Protein 7RPH (pdb70)

Secondary structure (DSSP, 8-state):
----SSHHHHHHH-HHHHHHHHHHHHHHHHHHHHHSSPPP--S-TTTT-SB-SSHHHHHHHHHHHHHHTBSTTSSBBSS-HHHHHHHHT---TTTT-S-SS---TTEEEEEEEETTS--S-SHHHHHHHHHHHIIIIITSTTHHHHS-EEETTEEPPPBSHHHHHHHHTT-SSGGG--HHHHHHHHHHHHHHHHHHHTT---TT---TTS-HHHHGGGHHHHIIIIIB-TTSSSHHHHTSSS----EEEEEEEEESSGGGHHHHHHHTTTS--B-SSEEEEEEESS-TGGGHHHHHHHTTHHHHHHHHHHHHHHHHHHS-HHHHHHHHHHHHHHHHHHHHIIIIIS------GGGGGHHHHHHHHSTHHHHHHHHHHHHHHHH-TT--HHHHHHHHHHHHHHHHHHHHHHHHHHHHHGGG-SBHHHHHHHHHHHHHHHHHHHHHTTHHHHHHHHIIIIITT---HHHHHHHHHHHHHHHHHHHHHIIIIIHHHHHHHTHHHHHHHHHHHHHHHHHHHHTSSPPPPP-S-GGG---B-TTSHHHHHHHTGGGTSHHHHHHHH---EEEEEEEESB-----S-TT-TT------B-SS--SSSHHHHHHHHHHHHHHHTSTTB---SS--SSSSHHHHHHHHHTT---SSGGGGGG-TTS-SS--HHHHHHHHHHHHHHHHHHT-----TTS-SEEE-TTS-EEEEEEEEEEEEEP-S-HHHHHHHHHHHHHHHHHHHTTSPTTTTT-EEE-S-HHHHHHHHHHHHHHHHHHHHHHHHHHHHHHHH-BHHHHHHHHHHHHHHHHHHHHHHHHTT--S-HHHHHHHHHHHHHHHHHHHHHHHHHHH---SSHHHHHHHHHHHHHHHHHHHHHHHHHHHHTTTT-SBHHHHHHHHHHHHHHHHHHHIIIIIIHHHHHHH---TTTTBPP-

Foldseek 3Di:
DDDAPDPLRCLQVPLVVLVVVVVVVLVVLQVCLVPPFDDADQLFQCFLLFFDPDLQRLQVLQLVQLQVQEDAQGQWYPAQVLVVVVVVVVFFCQVVNAFPDADAPFFWKFKKFWDVQAFCLFLVNQVVVVVCCVVQPVPDPCNLVFADDPDNPDGTDKDGPLQLLCSLVVHGTSVGDDGCSSVVVQVLLLVQVVCVQVPQQDDPLCSPVRPPSCPVNSSSVRCQFAFFFVQQHDPVQSPDPHGGGGMTMMTGRGGADPVCVVSCVPRPPPDPQDPNGMGGQATGRNCPSSCQVVQLVVLVVLLVVLLVVLLVLVCLLLVDNQLSVLLVVLLVSLLSNLSSCLCPVVNQNHDNSCLVVLSLVSLQQLCLLVLLLSLLLVVLCVVCVPDRSSVSSVSSCVPRLLLLCLLLVLLLLLLCLQCPFSRLNSNNNSSSSSSSSVSSSVCSSRVSSSSVSVCVPAVVPDDVVVVVVVVVVVVSVVVVVVVLCCLQPVLLCVQQVCLVVLQVVLVVLLVLLCCLCPPPPHFAADADDSVLDDWWDCSDNHNCCSPPVCVTHNSSVCVVPDQAFWKKKKKAQWASRQPFDSNRSPTRDHTHGDPFADCL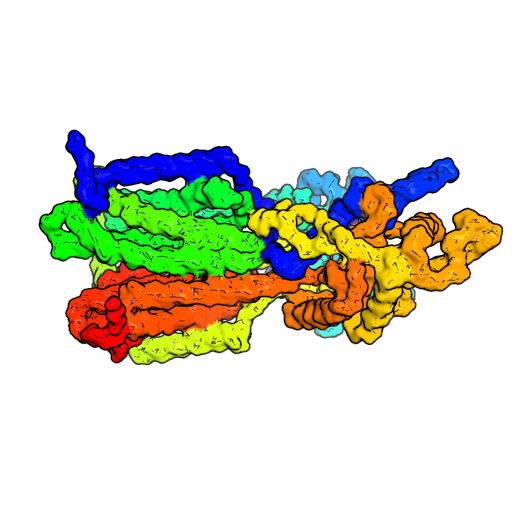ALQNLVLLVVVVVVVCPDQFFDDDPDDDCQQRVSVVLLVVLLPFDDPDPVCHLSHNPDDSSRDSVSRQVVVSVVSVCCCPVVVDDDRSPTFAFIAGPNGDGSMGMHMGTTPDGDGLDQPSVVVSCVVVQVVVLVSLVPGDRNRSNMHIHIPCRNNSSRVSLVVSLVSSQVSSLVSLLVVLCVLQQFVLLSVLLSVLLSSLLSSLVSVVVVVPDHSDDLNSSLSSSLSSNLSNLSSQLSNQLVVFPDQALSSSLSSSSSSRVVSLVSSLVSQLSSLVSQCVRTTPSSVVSSVSSNSSSVSSSSSNSRVSSSSSNPPNDGDCHRGHDD

InterPro domains:
  IPR000731 Sterol-sensing domain [PS50156] (523-657)
  IPR004869 Membrane transport protein MMPL domain [PF03176] (971-1133)
  IPR052081 Dispatched hedgehog regulator [PTHR45951] (50-1199)
  IPR053958 HMGCR/SNAP/NPC1-like, sterol-sensing domain [PF12349] (524-661)

Radius of gyration: 35.62 Å; Cα contacts (8 Å, |Δi|>4): 1452; chains: 1; bounding box: 73×75×110 Å

Structure (mmCIF, N/CA/C/O backbone):
data_7RPH
#
_entry.id   7RPH
#
_cell.length_a   1.00
_cell.length_b   1.00
_cell.length_c   1.00
_cell.angle_alpha   90.00
_cell.angle_beta   90.00
_cell.angle_gamma   90.00
#
_symmetry.space_group_name_H-M   'P 1'
#
loop_
_entity.id
_entity.type
_entity.pdbx_description
1 polymer 'Protein dispatched homolog 1'
2 non-polymer 'SODIUM ION'
3 non-polymer 'CHOLESTEROL HEMISUCCINATE'
4 non-polymer 'Lauryl Maltose Neopentyl Glycol'
5 non-polymer 2-acetamido-2-deoxy-beta-D-glucopyranose
6 water water
#
loop_
_atom_site.group_PDB
_atom_site.id
_atom_site.type_symbol
_atom_site.label_atom_id
_atom_site.label_alt_id
_atom_site.label_comp_id
_atom_site.label_asym_id
_atom_site.label_entity_id
_atom_site.label_seq_id
_atom_site.pdbx_PDB_ins_code
_atom_site.Cartn_x
_atom_site.Cartn_y
_atom_site.Cartn_z
_atom_site.occupancy
_atom_site.B_iso_or_equiv
_atom_site.auth_seq_id
_atom_site.auth_comp_id
_atom_site.auth_asym_id
_atom_site.auth_atom_id
_atom_site.pdbx_PDB_model_num
ATOM 1 N N . PHE A 1 5 ? 166.815 140.151 171.502 1.00 104.90 174 PHE A N 1
ATOM 2 C CA . PHE A 1 5 ? 166.163 139.299 170.482 1.00 104.90 174 PHE A CA 1
ATOM 3 C C . PHE A 1 5 ? 164.707 139.010 170.862 1.00 104.90 174 PHE A C 1
ATOM 4 O O . PHE A 1 5 ? 164.373 138.925 172.046 1.00 104.90 174 PHE A O 1
ATOM 12 N N . LYS A 1 6 ? 163.823 138.852 169.867 1.00 99.41 175 LYS A N 1
ATOM 13 C CA . LYS A 1 6 ? 162.399 138.499 170.036 1.00 99.41 175 LYS A CA 1
ATOM 14 C C . LYS A 1 6 ? 161.901 137.687 168.833 1.00 99.41 175 LYS A C 1
ATOM 15 O O . LYS A 1 6 ? 162.364 137.915 167.716 1.00 99.41 175 LYS A O 1
ATOM 21 N N . PHE A 1 7 ? 160.950 136.773 169.045 1.00 98.36 176 PHE A N 1
ATOM 22 C CA . PHE A 1 7 ? 160.379 135.911 168.001 1.00 98.36 176 PHE A CA 1
ATOM 23 C C . PHE A 1 7 ? 159.021 135.316 168.445 1.00 98.36 176 PHE A C 1
ATOM 24 O O . PHE A 1 7 ? 158.943 134.782 169.555 1.00 98.36 176 PHE A O 1
ATOM 32 N N . PRO A 1 8 ? 157.947 135.379 167.632 1.00 93.19 177 PRO A N 1
ATOM 33 C CA . PRO A 1 8 ? 156.632 134.838 167.990 1.00 93.19 177 PRO A CA 1
ATOM 34 C C . PRO A 1 8 ? 156.572 133.301 167.916 1.00 93.19 177 PRO A C 1
ATOM 35 O O . PRO A 1 8 ? 157.024 132.687 166.950 1.00 93.19 177 PRO A O 1
ATOM 39 N N . ARG A 1 9 ? 155.965 132.665 168.925 1.00 95.68 178 ARG A N 1
ATOM 40 C CA . ARG A 1 9 ? 155.887 131.194 169.069 1.00 95.68 178 ARG A CA 1
ATOM 41 C C . ARG A 1 9 ? 154.832 130.503 168.192 1.00 95.68 178 ARG A C 1
ATOM 42 O O . ARG A 1 9 ? 154.758 129.278 168.185 1.00 95.68 178 ARG A O 1
ATOM 50 N N . SER A 1 10 ? 154.005 131.246 167.461 1.00 89.35 179 SER A N 1
ATOM 51 C CA . SER A 1 10 ? 152.970 130.709 166.562 1.00 89.35 179 SER A CA 1
ATOM 52 C C . SER A 1 10 ? 152.554 131.741 165.509 1.00 89.35 179 SER A C 1
ATOM 53 O O . SER A 1 10 ? 152.831 132.933 165.644 1.00 89.35 179 SER A O 1
ATOM 56 N N . TYR A 1 11 ? 151.852 131.305 164.462 1.00 83.53 180 TYR A N 1
ATOM 57 C CA . TYR A 1 11 ? 151.342 132.200 163.417 1.00 83.53 180 TYR A CA 1
ATOM 58 C C . TYR A 1 11 ? 150.274 133.181 163.931 1.00 83.53 180 TYR A C 1
ATOM 59 O O . TYR A 1 11 ? 150.288 134.364 163.594 1.00 83.53 180 TYR A O 1
ATOM 68 N N . ALA A 1 12 ? 149.395 132.740 164.833 1.00 82.18 181 ALA A N 1
ATOM 69 C CA . ALA A 1 12 ? 148.441 133.634 165.484 1.00 82.18 181 ALA A CA 1
ATOM 70 C C . ALA A 1 12 ? 149.140 134.714 166.330 1.00 82.18 181 ALA A C 1
ATOM 71 O O . ALA A 1 12 ? 148.701 135.863 166.349 1.00 82.18 181 ALA A O 1
ATOM 73 N N . ALA A 1 13 ? 150.261 134.381 166.978 1.00 84.51 182 ALA A N 1
ATOM 74 C CA . ALA A 1 13 ? 151.111 135.364 167.640 1.00 84.51 182 ALA A CA 1
ATOM 75 C C . ALA A 1 13 ? 151.852 136.279 166.650 1.00 84.51 182 ALA A C 1
ATOM 76 O O . ALA A 1 13 ? 151.958 137.467 166.914 1.00 84.51 182 ALA A O 1
ATOM 78 N N . LEU A 1 14 ? 152.315 135.795 165.495 1.00 84.78 183 LEU A N 1
ATOM 79 C CA . LEU A 1 14 ? 152.946 136.635 164.466 1.00 84.78 183 LEU A CA 1
ATOM 80 C C . LEU A 1 14 ? 151.994 137.734 163.967 1.00 84.78 183 LEU A C 1
ATOM 81 O O . LEU A 1 14 ? 152.360 138.907 163.944 1.00 84.78 183 LEU A O 1
ATOM 86 N N . LEU A 1 15 ? 150.760 137.362 163.615 1.00 78.02 184 LEU A N 1
ATOM 87 C CA . LEU A 1 15 ? 149.723 138.297 163.182 1.00 78.02 184 LEU A CA 1
ATOM 88 C C . LEU A 1 15 ? 149.339 139.286 164.283 1.00 78.02 184 LEU A C 1
ATOM 89 O O . LEU A 1 15 ? 149.157 140.464 164.001 1.00 78.02 184 LEU A O 1
ATOM 94 N N . ALA A 1 16 ? 149.204 138.827 165.527 1.00 80.65 185 ALA A N 1
ATOM 95 C CA . ALA A 1 16 ? 148.830 139.673 166.652 1.00 80.65 185 ALA A CA 1
ATOM 96 C C . ALA A 1 16 ? 149.961 140.598 167.144 1.00 80.65 185 ALA A C 1
ATOM 97 O O . ALA A 1 16 ? 149.709 141.757 167.469 1.00 80.65 185 ALA A O 1
ATOM 99 N N . ASP A 1 17 ? 151.201 140.120 167.220 1.00 85.27 186 ASP A N 1
ATOM 100 C CA . ASP A 1 17 ? 152.327 140.865 167.790 1.00 85.27 186 ASP A CA 1
ATOM 101 C C . ASP A 1 17 ? 153.038 141.751 166.762 1.00 85.27 186 ASP A C 1
ATOM 102 O O . ASP A 1 17 ? 153.425 142.866 167.101 1.00 85.27 186 ASP A O 1
ATOM 107 N N . TRP A 1 18 ? 153.183 141.298 165.510 1.00 87.09 187 TRP A N 1
ATOM 108 C CA . TRP A 1 18 ? 153.911 141.998 164.443 1.00 87.09 187 TRP A CA 1
ATOM 109 C C . TRP A 1 18 ? 153.075 142.186 163.152 1.00 87.09 187 TRP A C 1
ATOM 110 O O . TRP A 1 18 ? 153.493 141.744 162.080 1.00 87.09 187 TRP A O 1
ATOM 121 N N . PRO A 1 19 ? 151.926 142.891 163.166 1.00 78.08 188 PRO A N 1
ATOM 122 C CA . PRO A 1 19 ? 151.135 143.079 161.949 1.00 78.08 188 PRO A CA 1
ATOM 123 C C . PRO A 1 19 ? 151.915 143.790 160.837 1.00 78.08 188 PRO A C 1
ATOM 124 O O . PRO A 1 19 ? 151.799 143.443 159.666 1.00 78.08 188 PRO A O 1
ATOM 128 N N . VAL A 1 20 ? 152.749 144.768 161.209 1.00 79.87 189 VAL A N 1
ATOM 129 C CA . VAL A 1 20 ? 153.529 145.591 160.275 1.00 79.87 189 VAL A CA 1
ATOM 130 C C . VAL A 1 20 ? 154.606 144.771 159.557 1.00 79.87 189 VAL A C 1
ATOM 131 O O . VAL A 1 20 ? 154.882 145.032 158.394 1.00 79.87 189 VAL A O 1
ATOM 135 N N . VAL A 1 21 ? 155.154 143.718 160.174 1.00 81.59 190 VAL A N 1
ATOM 136 C CA . VAL A 1 21 ? 156.031 142.761 159.476 1.00 81.59 190 VAL A CA 1
ATOM 137 C C . VAL A 1 21 ? 155.283 142.088 158.331 1.00 81.59 190 VAL A C 1
ATOM 138 O O . VAL A 1 21 ? 155.777 142.070 157.209 1.00 81.59 190 VAL A O 1
ATOM 142 N N . VAL A 1 22 ? 154.079 141.570 158.583 1.00 76.63 191 VAL A N 1
ATOM 143 C CA . VAL A 1 22 ? 153.278 140.875 157.571 1.00 76.63 191 VAL A CA 1
ATOM 144 C C . VAL A 1 22 ? 152.895 141.821 156.435 1.00 76.63 191 VAL A C 1
ATOM 145 O O . VAL A 1 22 ? 153.143 141.505 155.274 1.00 76.63 191 VAL A O 1
ATOM 149 N N . LEU A 1 23 ? 152.355 143.004 156.734 1.00 73.59 192 LEU A N 1
ATOM 150 C CA . LEU A 1 23 ? 151.980 143.969 155.697 1.00 73.59 192 LEU A CA 1
ATOM 151 C C . LEU A 1 23 ? 153.186 144.559 154.958 1.00 73.59 192 LEU A C 1
ATOM 152 O O . LEU A 1 23 ? 153.123 144.753 153.745 1.00 73.59 192 LEU A O 1
ATOM 157 N N . GLY A 1 24 ? 154.301 144.806 155.645 1.00 76.77 193 GLY A N 1
ATOM 158 C CA . GLY A 1 24 ? 155.543 145.264 155.032 1.00 76.77 193 GLY A CA 1
ATOM 159 C C . GLY A 1 24 ? 156.123 144.232 154.068 1.00 76.77 193 GLY A C 1
ATOM 160 O O . GLY A 1 24 ? 156.383 144.557 152.913 1.00 76.77 193 GLY A O 1
ATOM 161 N N . MET A 1 25 ? 156.250 142.972 154.491 1.00 79.76 194 MET A N 1
ATOM 162 C CA . MET A 1 25 ? 156.738 141.897 153.625 1.00 79.76 194 MET A CA 1
ATOM 163 C C . MET A 1 25 ? 155.808 141.619 152.446 1.00 79.76 194 MET A C 1
ATOM 164 O O . MET A 1 25 ? 156.292 141.500 151.325 1.00 79.76 194 MET A O 1
ATOM 169 N N . CYS A 1 26 ? 154.486 141.588 152.646 1.00 72.89 195 CYS A N 1
ATOM 170 C CA . CYS A 1 26 ? 153.549 141.468 151.532 1.00 72.89 195 CYS A CA 1
ATOM 171 C C . CYS A 1 26 ? 153.732 142.611 150.534 1.00 72.89 195 CYS A C 1
ATOM 172 O O . CYS A 1 26 ? 153.849 142.358 149.342 1.00 72.89 195 CYS A O 1
ATOM 175 N N . THR A 1 27 ? 153.786 143.865 150.994 1.00 71.68 196 THR A N 1
ATOM 176 C CA . THR A 1 27 ? 153.906 145.018 150.091 1.00 71.68 196 THR A CA 1
ATOM 177 C C . THR A 1 27 ? 155.200 144.969 149.282 1.00 71.68 196 THR A C 1
ATOM 178 O O . THR A 1 27 ? 155.178 145.223 148.081 1.00 71.68 196 THR A O 1
ATOM 182 N N . LEU A 1 28 ? 156.314 144.572 149.902 1.00 73.79 197 LEU A N 1
ATOM 183 C CA . LEU A 1 28 ? 157.599 144.382 149.234 1.00 73.79 197 LEU A CA 1
ATOM 184 C C . LEU A 1 28 ? 157.522 143.314 148.134 1.00 73.79 197 LEU A C 1
ATOM 185 O O . LEU A 1 28 ? 157.897 143.574 146.991 1.00 73.79 197 LEU A O 1
ATOM 190 N N . LEU A 1 29 ? 156.985 142.133 148.436 1.00 72.14 198 LEU A N 1
ATOM 191 C CA . LEU A 1 29 ? 156.821 141.074 147.440 1.00 72.14 198 LEU A CA 1
ATOM 192 C C . LEU A 1 29 ? 155.887 141.491 146.293 1.00 72.14 198 LEU A C 1
ATOM 193 O O . LEU A 1 29 ? 156.154 141.165 145.140 1.00 72.14 198 LEU A O 1
ATOM 198 N N . ILE A 1 30 ? 154.829 142.252 146.572 1.00 67.50 199 ILE A N 1
ATOM 199 C CA . ILE A 1 30 ? 153.918 142.775 145.553 1.00 67.50 199 ILE A CA 1
ATOM 200 C C . ILE A 1 30 ? 154.627 143.771 144.632 1.00 67.50 199 ILE A C 1
ATOM 201 O O . ILE A 1 30 ? 154.524 143.624 143.417 1.00 67.50 199 ILE A O 1
ATOM 206 N N . VAL A 1 31 ? 155.364 144.764 145.148 1.00 68.25 200 VAL A N 1
ATOM 207 C CA . VAL A 1 31 ? 156.049 145.731 144.268 1.00 68.25 200 VAL A CA 1
ATOM 208 C C . VAL A 1 31 ? 157.172 145.084 143.464 1.00 68.25 200 VAL A C 1
ATOM 209 O O . VAL A 1 31 ? 157.367 145.452 142.312 1.00 68.25 200 VAL A O 1
ATOM 213 N N . VAL A 1 32 ? 157.850 144.066 143.999 1.00 67.91 201 VAL A N 1
ATOM 214 C CA . VAL A 1 32 ? 158.793 143.237 143.237 1.00 67.91 201 VAL A CA 1
ATOM 215 C C . VAL A 1 32 ? 158.092 142.516 142.084 1.00 67.91 201 VAL A C 1
ATOM 216 O O . VAL A 1 32 ? 158.555 142.607 140.951 1.00 67.91 201 VAL A O 1
ATOM 220 N N . CYS A 1 33 ? 156.953 141.859 142.321 1.00 66.29 202 CYS A N 1
ATOM 221 C CA . CYS A 1 33 ? 156.169 141.232 141.252 1.00 66.29 202 CYS A CA 1
ATOM 222 C C . CYS A 1 33 ? 155.694 142.250 140.210 1.00 66.29 202 CYS A C 1
ATOM 223 O O . CYS A 1 33 ? 155.776 141.977 139.018 1.00 66.29 202 CYS A O 1
ATOM 226 N N . ALA A 1 34 ? 155.233 143.430 140.626 1.00 65.68 203 ALA A N 1
ATOM 227 C CA . ALA A 1 34 ? 154.822 144.488 139.713 1.00 65.68 203 ALA A CA 1
ATOM 228 C C . ALA A 1 34 ? 155.984 144.965 138.827 1.00 65.68 203 ALA A C 1
ATOM 229 O O . ALA A 1 34 ? 155.863 144.938 137.607 1.00 65.68 203 ALA A O 1
ATOM 231 N N . LEU A 1 35 ? 157.126 145.345 139.412 1.00 66.92 204 LEU A N 1
ATOM 232 C CA . LEU A 1 35 ? 158.294 145.826 138.673 1.00 66.92 204 LEU A CA 1
ATOM 233 C C . LEU A 1 35 ? 158.843 144.763 137.723 1.00 66.92 204 LEU A C 1
ATOM 234 O O . LEU A 1 35 ? 158.951 145.012 136.528 1.00 66.92 204 LEU A O 1
ATOM 239 N N . VAL A 1 36 ? 159.158 143.563 138.212 1.00 65.49 205 VAL A N 1
ATOM 240 C CA . VAL A 1 36 ? 159.710 142.507 137.355 1.00 65.49 205 VAL A CA 1
ATOM 241 C C . VAL A 1 36 ? 158.700 142.091 136.290 1.00 65.49 205 VAL A C 1
ATOM 242 O O . VAL A 1 36 ? 159.070 141.917 135.133 1.00 65.49 205 VAL A O 1
ATOM 246 N N . GLY A 1 37 ? 157.417 142.003 136.645 1.00 66.17 206 GLY A N 1
ATOM 247 C CA . GLY A 1 37 ? 156.338 141.645 135.734 1.00 66.17 206 GLY A CA 1
ATOM 248 C C . GLY A 1 37 ? 156.149 142.622 134.576 1.00 66.17 206 GLY A C 1
ATOM 249 O O . GLY A 1 37 ? 155.861 142.171 133.476 1.00 66.17 206 GLY A O 1
ATOM 250 N N . VAL A 1 38 ? 156.341 143.931 134.758 1.00 68.01 207 VAL A N 1
ATOM 251 C CA . VAL A 1 38 ? 156.258 144.896 133.640 1.00 68.01 207 VAL A CA 1
ATOM 252 C C . VAL A 1 38 ? 157.590 145.115 132.911 1.00 68.01 207 VAL A C 1
ATOM 253 O O . VAL A 1 38 ? 157.578 145.434 131.724 1.00 68.01 207 VAL A O 1
ATOM 257 N N . LEU A 1 39 ? 158.738 144.945 133.571 1.00 68.78 208 LEU A N 1
ATOM 258 C CA . LEU A 1 39 ? 160.051 145.170 132.955 1.00 68.78 208 LEU A CA 1
ATOM 259 C C . LEU A 1 39 ? 160.568 143.981 132.128 1.00 68.78 208 LEU A C 1
ATOM 260 O O . LEU A 1 39 ? 161.122 144.201 131.053 1.00 68.78 208 LEU A O 1
ATOM 265 N N . VAL A 1 40 ? 160.430 142.735 132.594 1.00 66.90 209 VAL A N 1
ATOM 266 C CA . VAL A 1 40 ? 161.060 141.570 131.940 1.00 66.90 209 VAL A CA 1
ATOM 267 C C . VAL A 1 40 ? 160.306 141.054 130.698 1.00 66.90 209 VAL A C 1
ATOM 268 O O . VAL A 1 40 ? 160.929 140.974 129.63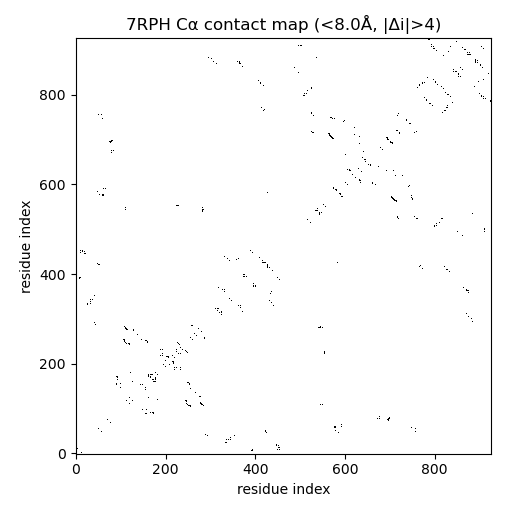7 1.00 66.90 209 VAL A O 1
ATOM 272 N N . PRO A 1 41 ? 159.009 140.693 130.751 1.00 67.44 210 PRO A N 1
ATOM 273 C CA . PRO A 1 41 ? 158.304 140.076 129.624 1.00 67.44 210 PRO A CA 1
ATOM 274 C C . PRO A 1 41 ? 157.888 141.078 128.537 1.00 67.44 210 PRO A C 1
ATOM 275 O O . PRO A 1 41 ? 157.692 142.262 128.804 1.00 67.44 210 PRO A O 1
ATOM 279 N N . GLU A 1 42 ? 157.666 140.596 127.313 1.00 70.02 211 GLU A N 1
ATOM 280 C CA . GLU A 1 42 ? 157.012 141.373 126.245 1.00 70.02 211 GLU A CA 1
ATOM 281 C C . GLU A 1 42 ? 155.527 141.593 126.562 1.00 70.02 211 GLU A C 1
ATOM 282 O O . GLU A 1 42 ? 154.837 140.649 126.953 1.00 70.02 211 GLU A O 1
ATOM 288 N N . LEU A 1 43 ? 155.009 142.808 126.390 1.00 70.93 212 LEU A N 1
ATOM 289 C CA . LEU A 1 43 ? 153.615 143.138 126.715 1.00 70.93 212 LEU A CA 1
ATOM 290 C C . LEU A 1 43 ? 152.610 142.387 125.816 1.00 70.93 212 LEU A C 1
ATOM 291 O O . LEU A 1 43 ? 152.915 142.128 124.649 1.00 70.93 212 LEU A O 1
ATOM 296 N N . PRO A 1 44 ? 151.409 142.033 126.299 1.00 69.35 213 PRO A N 1
ATOM 297 C CA . PRO A 1 44 ? 150.404 141.394 125.467 1.00 69.35 213 PRO A CA 1
ATOM 298 C C . PRO A 1 44 ? 149.989 142.224 124.254 1.00 69.35 213 PRO A C 1
ATOM 299 O O . PRO A 1 44 ? 149.931 143.445 124.288 1.00 69.35 213 PRO A O 1
ATOM 303 N N . ASP A 1 45 ? 149.763 141.556 123.144 1.00 72.31 214 ASP A N 1
ATOM 304 C CA . ASP A 1 45 ? 149.273 142.136 121.906 1.00 72.31 214 ASP A CA 1
ATOM 305 C C . ASP A 1 45 ? 147.881 141.571 121.659 1.00 72.31 214 ASP A C 1
ATOM 306 O O . ASP A 1 45 ? 147.707 140.355 121.589 1.00 72.31 214 ASP A O 1
ATOM 311 N N . PHE A 1 46 ? 146.878 142.431 121.569 1.00 69.17 215 PHE A N 1
ATOM 312 C CA . PHE A 1 46 ? 145.490 142.038 121.393 1.00 69.17 215 PHE A CA 1
ATOM 313 C C . PHE A 1 46 ? 144.959 142.354 120.004 1.00 69.17 215 PHE A C 1
ATOM 314 O O . PHE A 1 46 ? 143.757 142.459 119.830 1.00 69.17 215 PHE A O 1
ATOM 322 N N . SER A 1 47 ? 145.819 142.531 119.006 1.00 70.89 216 SER A N 1
ATOM 323 C CA . SER A 1 47 ? 145.393 142.937 117.672 1.00 70.89 216 SER A CA 1
ATOM 324 C C . SER A 1 47 ? 144.609 141.868 116.901 1.00 70.89 216 SER A C 1
ATOM 325 O O . SER A 1 47 ? 143.687 142.228 116.178 1.00 70.89 216 SER A O 1
ATOM 328 N N . ASP A 1 48 ? 144.856 140.568 117.095 1.00 70.53 217 ASP A N 1
ATOM 329 C CA . ASP A 1 48 ? 143.975 139.508 116.591 1.00 70.53 217 ASP A CA 1
ATOM 330 C C . ASP A 1 48 ? 143.148 138.886 117.724 1.00 70.53 217 ASP A C 1
ATOM 331 O O . ASP A 1 48 ? 143.707 138.151 118.537 1.00 70.53 217 ASP A O 1
ATOM 336 N N . PRO A 1 49 ? 141.829 139.117 117.820 1.00 67.14 218 PRO A N 1
ATOM 337 C CA . PRO A 1 49 ? 141.001 138.470 118.829 1.00 67.14 218 PRO A CA 1
ATOM 338 C C . PRO A 1 49 ? 140.976 136.943 118.753 1.00 67.14 218 PRO A C 1
ATOM 339 O O . PRO A 1 49 ? 140.791 136.295 119.771 1.00 67.14 218 PRO A O 1
ATOM 343 N N . LEU A 1 50 ? 141.155 136.341 117.584 1.00 66.12 219 LEU A N 1
ATOM 344 C CA . LEU A 1 50 ? 140.965 134.915 117.353 1.00 66.12 219 LEU A CA 1
ATOM 345 C C . LEU A 1 50 ? 142.251 134.111 117.509 1.00 66.12 219 LEU A C 1
ATOM 346 O O . LEU A 1 50 ? 142.289 132.947 117.154 1.00 66.12 219 LEU A O 1
ATOM 351 N N . LEU A 1 51 ? 143.323 134.700 118.006 1.00 65.54 220 LEU A N 1
ATOM 352 C CA . LEU A 1 51 ? 144.592 134.038 118.228 1.00 65.54 220 LEU A CA 1
ATOM 353 C C . LEU A 1 51 ? 144.440 132.949 119.297 1.00 65.54 220 LEU A C 1
ATOM 354 O O . LEU A 1 51 ? 143.827 133.183 120.327 1.00 65.54 220 LEU A O 1
ATOM 359 N N . GLY A 1 52 ? 144.959 131.754 119.066 1.00 61.27 221 GLY A N 1
ATOM 360 C CA . GLY A 1 52 ? 144.847 130.638 119.983 1.00 61.27 221 GLY A CA 1
ATOM 361 C C . GLY A 1 52 ? 143.548 129.867 119.925 1.00 61.27 221 GLY A C 1
ATOM 362 O O . GLY A 1 52 ? 143.367 129.011 120.766 1.00 61.27 221 GLY A O 1
ATOM 363 N N . PHE A 1 53 ? 142.644 130.125 118.983 1.00 62.23 222 PHE A N 1
ATOM 364 C CA . PHE A 1 53 ? 141.370 129.415 118.799 1.00 62.23 222 PHE A CA 1
ATOM 365 C C . PHE A 1 53 ? 141.458 128.143 117.940 1.00 62.23 222 PHE A C 1
ATOM 366 O O . PHE A 1 53 ? 140.462 127.609 117.506 1.00 62.23 222 PHE A O 1
ATOM 374 N N . GLU A 1 54 ? 142.626 127.611 117.659 1.00 63.51 223 GLU A N 1
ATOM 375 C CA . GLU A 1 54 ? 142.847 126.336 116.976 1.00 63.51 223 GLU A CA 1
ATOM 376 C C . GLU A 1 54 ? 143.238 125.262 118.005 1.00 63.51 223 GLU A C 1
ATOM 377 O O . GLU A 1 54 ? 144.085 125.526 118.855 1.00 63.51 223 GLU A O 1
ATOM 383 N N . PRO A 1 55 ? 142.662 124.049 117.958 1.00 60.50 224 PRO A N 1
ATOM 384 C CA . PRO A 1 55 ? 143.182 122.927 118.722 1.00 60.50 224 PRO A CA 1
ATOM 385 C C . PRO A 1 55 ? 144.628 122.597 118.337 1.00 60.50 224 PRO A C 1
ATOM 386 O O . PRO A 1 55 ? 144.981 122.645 117.155 1.00 60.50 224 PRO A O 1
ATOM 390 N N . ARG A 1 56 ? 145.408 122.141 119.331 1.00 63.91 225 ARG A N 1
ATOM 391 C CA . ARG A 1 56 ? 146.781 121.726 119.103 1.00 63.91 225 ARG A CA 1
ATOM 392 C C . ARG A 1 56 ? 146.940 120.293 119.640 1.00 63.91 225 ARG A C 1
ATOM 393 O O . ARG A 1 56 ? 146.409 119.991 120.702 1.00 63.91 225 ARG A O 1
ATOM 401 N N . GLY A 1 57 ? 147.629 119.405 118.912 1.00 59.46 226 GLY A N 1
ATOM 402 C CA . GLY A 1 57 ? 147.885 118.026 119.348 1.00 59.46 226 GLY A CA 1
ATOM 403 C C . GLY A 1 57 ? 146.773 117.011 119.068 1.00 59.46 226 GLY A C 1
ATOM 404 O O . GLY A 1 57 ? 146.995 115.820 119.254 1.00 59.46 226 GLY A O 1
ATOM 405 N N . THR A 1 58 ? 145.614 117.422 118.550 1.00 60.29 227 THR A N 1
ATOM 406 C CA . THR A 1 58 ? 144.599 116.491 118.017 1.00 60.29 227 THR A CA 1
ATOM 407 C C . THR A 1 58 ? 145.132 115.831 116.746 1.00 60.29 227 THR A C 1
ATOM 408 O O . THR A 1 58 ? 145.920 116.450 116.033 1.00 60.29 227 THR A O 1
ATOM 412 N N . THR A 1 59 ? 144.674 114.631 116.408 1.00 60.78 228 THR A N 1
ATOM 413 C CA . THR A 1 59 ? 145.050 113.963 115.158 1.00 60.78 228 THR A CA 1
ATOM 414 C C . THR A 1 59 ? 144.893 114.861 113.950 1.00 60.78 228 THR A C 1
ATOM 415 O O . THR A 1 59 ? 145.852 115.076 113.223 1.00 60.78 228 THR A O 1
ATOM 419 N N . ILE A 1 60 ? 143.714 115.440 113.772 1.00 59.84 229 ILE A N 1
ATOM 420 C CA . ILE A 1 60 ? 143.434 116.344 112.682 1.00 59.84 229 ILE A CA 1
ATOM 421 C C . ILE A 1 60 ? 144.300 117.580 112.789 1.00 59.84 229 ILE A C 1
ATOM 422 O O . ILE A 1 60 ? 144.868 117.947 111.781 1.00 59.84 229 ILE A O 1
ATOM 427 N N . GLY A 1 61 ? 144.487 118.182 113.960 1.00 60.14 230 GLY A N 1
ATOM 428 C CA . GLY A 1 61 ? 145.306 119.375 114.184 1.00 60.14 230 GLY A CA 1
ATOM 429 C C . GLY A 1 61 ? 146.750 119.203 113.731 1.00 60.14 230 GLY A C 1
ATOM 430 O O . GLY A 1 61 ? 147.256 120.002 112.956 1.00 60.14 230 GLY A O 1
ATOM 431 N N . GLN A 1 62 ? 147.402 118.113 114.121 1.00 61.04 231 GLN A N 1
ATOM 432 C CA . GLN A 1 62 ? 148.792 117.845 113.752 1.00 61.04 231 GLN A CA 1
ATOM 433 C C . GLN A 1 62 ? 148.967 117.649 112.245 1.00 61.04 231 GLN A C 1
ATOM 434 O O . GLN A 1 62 ? 149.859 118.237 111.640 1.00 61.04 231 GLN A O 1
ATOM 440 N N . ARG A 1 63 ? 148.039 116.938 111.596 1.00 58.02 232 ARG A N 1
ATOM 441 C CA . ARG A 1 63 ? 148.059 116.780 110.128 1.00 58.02 232 ARG A CA 1
ATOM 442 C C . ARG A 1 63 ? 147.822 118.113 109.423 1.00 58.02 232 ARG A C 1
ATOM 443 O O . ARG A 1 63 ? 148.434 118.364 108.408 1.00 58.02 232 ARG A O 1
ATOM 451 N N . LEU A 1 64 ? 146.893 118.928 109.906 1.00 59.52 233 LEU A N 1
ATOM 452 C CA . LEU A 1 64 ? 146.661 120.267 109.373 1.00 59.52 233 LEU A CA 1
ATOM 453 C C . LEU A 1 64 ? 147.871 121.184 109.553 1.00 59.52 233 LEU A C 1
ATOM 454 O O . LEU A 1 64 ? 148.258 121.861 108.606 1.00 59.52 233 LEU A O 1
ATOM 459 N N . VAL A 1 65 ? 148.509 121.180 110.723 1.00 61.83 234 VAL A N 1
ATOM 460 C CA . VAL A 1 65 ? 149.755 121.914 110.971 1.00 61.83 234 VAL A CA 1
ATOM 461 C C . VAL A 1 65 ? 150.847 121.457 110.013 1.00 61.83 234 VAL A C 1
ATOM 462 O O . VAL A 1 65 ? 151.487 122.300 109.395 1.00 61.83 234 VAL A O 1
ATOM 466 N N . THR A 1 66 ? 151.007 120.165 109.792 1.00 60.01 235 THR A N 1
ATOM 467 C CA . THR A 1 66 ? 152.005 119.581 108.919 1.00 60.01 235 THR A CA 1
ATOM 468 C C . THR A 1 66 ? 151.842 119.964 107.482 1.00 60.01 235 THR A C 1
ATOM 469 O O . THR A 1 66 ? 152.815 120.296 106.834 1.00 60.01 235 THR A O 1
ATOM 473 N N . TRP A 1 67 ? 150.628 119.968 106.970 1.00 61.76 236 TRP A N 1
ATOM 474 C CA . TRP A 1 67 ? 150.326 120.365 105.619 1.00 61.76 236 TRP A CA 1
ATOM 475 C C . TRP A 1 67 ? 150.578 121.843 105.403 1.00 61.76 236 TRP A C 1
ATOM 476 O O . TRP A 1 67 ? 151.173 122.209 104.405 1.00 61.76 236 TRP A O 1
ATOM 487 N N . ASN A 1 68 ? 150.285 122.705 106.369 1.00 64.81 237 ASN A N 1
ATOM 488 C CA . ASN A 1 68 ? 150.718 124.108 106.319 1.00 64.81 237 ASN A CA 1
ATOM 489 C C . ASN A 1 68 ? 152.241 124.300 106.373 1.00 64.81 237 ASN A C 1
ATOM 490 O O . ASN A 1 68 ? 152.758 125.103 105.613 1.00 64.81 237 ASN A O 1
ATOM 495 N N . ASN A 1 69 ? 152.985 123.534 107.166 1.00 65.31 238 ASN A N 1
ATOM 496 C CA . ASN A 1 69 ? 154.452 123.585 107.157 1.00 65.31 238 ASN A CA 1
ATOM 497 C C . ASN A 1 69 ? 155.022 123.183 105.788 1.00 65.31 238 ASN A C 1
ATOM 498 O O . ASN A 1 69 ? 155.947 123.826 105.308 1.00 65.31 238 ASN A O 1
ATOM 503 N N . MET A 1 70 ? 154.456 122.193 105.104 1.00 65.02 239 MET A N 1
ATOM 504 C CA . MET A 1 70 ? 154.845 121.795 103.757 1.00 65.02 239 MET A CA 1
ATOM 505 C C . MET A 1 70 ? 154.632 122.858 102.706 1.00 65.02 239 MET A C 1
ATOM 506 O O . MET A 1 70 ? 155.464 123.043 101.831 1.00 65.02 239 MET A O 1
ATOM 511 N N . MET A 1 71 ? 153.535 123.576 102.766 1.00 68.95 240 MET A N 1
ATOM 512 C CA . MET A 1 71 ? 153.237 124.635 101.803 1.00 68.95 240 MET A CA 1
ATOM 513 C C . MET A 1 71 ? 154.152 125.852 101.944 1.00 68.95 240 MET A C 1
ATOM 514 O O . MET A 1 71 ? 154.625 126.353 100.927 1.00 68.95 240 MET A O 1
ATOM 519 N N . ARG A 1 72 ? 154.493 126.304 103.155 1.00 69.34 241 ARG A N 1
ATOM 520 C CA . ARG A 1 72 ? 155.449 127.430 103.343 1.00 69.34 241 ARG A CA 1
ATOM 521 C C . ARG A 1 72 ? 156.882 127.084 102.929 1.00 69.34 241 ARG A C 1
ATOM 522 O O . ARG A 1 72 ? 157.631 127.983 102.567 1.00 69.34 241 ARG A O 1
ATOM 530 N N . ASN A 1 73 ? 157.261 125.814 102.981 1.00 70.19 242 ASN A N 1
ATOM 531 C CA . ASN A 1 73 ? 158.598 125.310 102.673 1.00 70.19 242 ASN A CA 1
ATOM 532 C C . ASN A 1 73 ? 158.705 124.681 101.274 1.00 70.19 242 ASN A C 1
ATOM 533 O O . ASN A 1 73 ? 159.617 123.892 101.033 1.00 70.19 242 ASN A O 1
ATOM 538 N N . THR A 1 74 ? 157.786 124.990 100.356 1.00 73.72 243 THR A N 1
ATOM 539 C CA . THR A 1 74 ? 157.838 124.495 98.973 1.00 73.72 243 THR A CA 1
ATOM 540 C C . THR A 1 74 ? 158.113 125.636 97.993 1.00 73.72 243 THR A C 1
ATOM 541 O O . THR A 1 74 ? 157.343 126.594 97.926 1.00 73.72 243 THR A O 1
ATOM 545 N N . GLY A 1 75 ? 159.193 125.532 97.218 1.00 80.47 244 GLY A N 1
ATOM 546 C CA . GLY A 1 75 ? 159.637 126.552 96.260 1.00 80.47 244 GLY A CA 1
ATOM 547 C C . GLY A 1 75 ? 161.122 126.431 95.908 1.00 80.47 244 GLY A C 1
ATOM 548 O O . GLY A 1 75 ? 161.813 125.539 96.396 1.00 80.47 244 GLY A O 1
ATOM 549 N N . TYR A 1 76 ? 161.637 127.330 95.068 1.00 86.45 245 TYR A N 1
ATOM 550 C CA . TYR A 1 76 ? 163.050 127.338 94.668 1.00 86.45 245 TYR A CA 1
ATOM 551 C C . TYR A 1 76 ? 163.992 127.451 95.880 1.00 86.45 245 TYR A C 1
ATOM 552 O O . TYR A 1 76 ? 163.905 128.393 96.671 1.00 86.45 245 TYR A O 1
ATOM 561 N N . LYS A 1 77 ? 164.863 126.445 96.035 1.00 86.58 246 LYS A N 1
ATOM 562 C CA . LYS A 1 77 ? 165.798 126.247 97.160 1.00 86.58 246 LYS A CA 1
ATOM 563 C C . LYS A 1 77 ? 165.165 126.281 98.566 1.00 86.58 246 LYS A C 1
ATOM 564 O O . LYS A 1 77 ? 165.863 126.480 99.560 1.00 86.58 246 LYS A O 1
ATOM 570 N N . ALA A 1 78 ? 163.859 126.033 98.668 1.00 79.55 247 ALA A N 1
ATOM 571 C CA . ALA A 1 78 ? 163.190 125.680 99.919 1.00 79.55 247 ALA A CA 1
ATOM 572 C C . ALA A 1 78 ? 163.419 124.190 100.256 1.00 79.55 247 ALA A C 1
ATOM 573 O O . ALA A 1 78 ? 164.063 123.473 99.490 1.00 79.55 247 ALA A O 1
ATOM 575 N N . THR A 1 79 ? 162.898 123.689 101.381 1.00 75.22 248 THR A N 1
ATOM 576 C CA . THR A 1 79 ? 163.046 122.269 101.773 1.00 75.22 248 THR A CA 1
ATOM 577 C C . THR A 1 79 ? 162.533 121.305 100.703 1.00 75.22 248 THR A C 1
ATOM 578 O O . THR A 1 79 ? 163.115 120.242 100.503 1.00 75.22 248 THR A O 1
ATOM 582 N N . LEU A 1 80 ? 161.459 121.678 100.006 1.00 73.72 249 LEU A N 1
ATOM 583 C CA . LEU A 1 80 ? 160.790 120.893 98.972 1.00 73.72 249 LEU A CA 1
ATOM 584 C C . LEU A 1 80 ? 160.557 121.743 97.719 1.00 73.72 249 LEU A C 1
ATOM 585 O O . LEU A 1 80 ? 160.402 122.954 97.808 1.00 73.72 249 LEU A O 1
ATOM 590 N N . ALA A 1 81 ? 160.448 121.127 96.550 1.00 77.08 250 ALA A N 1
ATOM 591 C CA . ALA A 1 81 ? 160.093 121.806 95.309 1.00 77.08 250 ALA A CA 1
ATOM 592 C C . ALA A 1 81 ? 159.190 120.930 94.431 1.00 77.08 250 ALA A C 1
ATOM 593 O O . ALA A 1 81 ? 159.301 119.706 94.450 1.00 77.08 250 ALA A O 1
ATOM 595 N N . ASN A 1 82 ? 158.314 121.547 93.637 1.00 78.69 251 ASN A N 1
ATOM 596 C CA . ASN A 1 82 ? 157.575 120.847 92.584 1.00 78.69 251 ASN A CA 1
ATOM 597 C C . ASN A 1 82 ? 158.458 120.451 91.394 1.00 78.69 251 ASN A C 1
ATOM 598 O O . ASN A 1 82 ? 158.209 119.436 90.752 1.00 78.69 251 ASN A O 1
ATOM 603 N N . TYR A 1 83 ? 159.477 121.255 91.090 1.00 84.29 252 TYR A N 1
ATOM 604 C CA . TYR A 1 83 ? 160.354 121.088 89.936 1.00 84.29 252 TYR A CA 1
ATOM 605 C C . TYR A 1 83 ? 161.739 120.599 90.374 1.00 84.29 252 TYR A C 1
ATOM 606 O O . TYR A 1 83 ? 162.248 121.056 91.399 1.00 84.29 252 TYR A O 1
ATOM 615 N N . PRO A 1 84 ? 162.370 119.686 89.623 1.00 89.20 253 PRO A N 1
ATOM 616 C CA . PRO A 1 84 ? 163.730 119.242 89.893 1.00 89.20 253 PRO A CA 1
ATOM 617 C C . PRO A 1 84 ? 164.730 120.323 89.443 1.00 89.20 253 PRO A C 1
ATOM 618 O O . PRO A 1 84 ? 165.194 120.334 88.302 1.00 89.20 253 PRO A O 1
ATOM 622 N N . TYR A 1 85 ? 164.989 121.319 90.293 1.00 87.20 254 TYR A N 1
ATOM 623 C CA . TYR A 1 85 ? 165.728 122.520 89.892 1.00 87.20 254 TYR A CA 1
ATOM 624 C C . TYR A 1 85 ? 167.216 122.277 89.590 1.00 87.20 254 TYR A C 1
ATOM 625 O O . TYR A 1 85 ? 167.765 122.974 88.734 1.00 87.20 254 TYR A O 1
ATOM 634 N N . LYS A 1 86 ? 167.879 121.283 90.199 1.00 94.15 255 LYS A N 1
ATOM 635 C CA . LYS A 1 86 ? 169.259 120.937 89.813 1.00 94.15 255 LYS A CA 1
ATOM 636 C C . LYS A 1 86 ? 169.285 120.399 88.379 1.00 94.15 255 LYS A C 1
ATOM 637 O O . LYS A 1 86 ? 170.111 120.820 87.575 1.00 94.15 255 LYS A O 1
ATOM 643 N N . TYR A 1 87 ? 168.353 119.517 88.030 1.00 96.41 256 TYR A N 1
ATOM 644 C CA . TYR A 1 87 ? 168.182 118.988 86.681 1.00 96.41 256 TYR A CA 1
ATOM 645 C C . TYR A 1 87 ? 167.779 120.083 85.680 1.00 96.41 256 TYR A C 1
ATOM 646 O O . TYR A 1 87 ? 168.311 120.125 84.572 1.00 96.41 256 TYR A O 1
ATOM 655 N N . ALA A 1 88 ? 166.894 121.005 86.070 1.00 97.92 257 ALA A N 1
ATOM 656 C CA . ALA A 1 88 ? 166.502 122.140 85.237 1.00 97.92 257 ALA A CA 1
ATOM 657 C C . ALA A 1 88 ? 167.716 122.997 84.834 1.00 97.92 257 ALA A C 1
ATOM 658 O O . ALA A 1 88 ? 167.892 123.313 83.658 1.00 97.92 257 ALA A O 1
ATOM 660 N N . GLU A 1 89 ? 168.598 123.320 85.784 1.00 101.30 258 GLU A N 1
ATOM 661 C CA . GLU A 1 89 ? 169.860 124.020 85.511 1.00 101.30 258 GLU A CA 1
ATOM 662 C C . GLU A 1 89 ? 170.848 123.164 84.702 1.00 101.30 258 GLU A C 1
ATOM 663 O O . GLU A 1 89 ? 171.456 123.651 83.752 1.00 101.30 258 GLU A O 1
ATOM 669 N N . GLU A 1 90 ? 170.994 121.881 85.035 1.00 106.20 259 GLU A N 1
ATOM 670 C CA . GLU A 1 90 ? 171.904 120.952 84.354 1.00 106.20 259 GLU A CA 1
ATOM 671 C C . GLU A 1 90 ? 171.549 120.745 82.871 1.00 106.20 259 GLU A C 1
ATOM 672 O O . GLU A 1 90 ? 172.448 120.604 82.043 1.00 106.20 259 GLU A O 1
ATOM 678 N N . GLN A 1 91 ? 170.261 120.765 82.508 1.00 106.10 260 GLN A N 1
ATOM 679 C CA . GLN A 1 91 ? 169.814 120.738 81.112 1.00 106.10 260 GLN A CA 1
ATOM 680 C C . GLN A 1 91 ? 169.845 122.130 80.446 1.00 106.10 260 GLN A C 1
ATOM 681 O O . GLN A 1 91 ? 170.124 122.227 79.251 1.00 106.10 260 GLN A O 1
ATOM 687 N N . ALA A 1 92 ? 169.627 123.222 81.188 1.00 108.30 261 ALA A N 1
ATOM 688 C CA . ALA A 1 92 ? 169.653 124.589 80.644 1.00 108.30 261 ALA A CA 1
ATOM 689 C C . ALA A 1 92 ? 171.022 125.024 80.068 1.00 108.30 261 ALA A C 1
ATOM 690 O O . ALA A 1 92 ? 171.102 126.031 79.359 1.00 108.30 261 ALA A O 1
ATOM 692 N N . ARG A 1 93 ? 172.076 124.227 80.247 1.00 111.60 262 ARG A N 1
ATOM 693 C CA . ARG A 1 93 ? 173.365 124.533 79.601 1.00 111.60 262 ARG A CA 1
ATOM 694 C C . ARG A 1 93 ? 173.255 124.364 78.066 1.00 111.60 262 ARG A C 1
ATOM 695 O O . ARG A 1 93 ? 173.979 125.034 77.330 1.00 111.60 262 ARG A O 1
ATOM 703 N N . SER A 1 94 ? 172.355 123.496 77.586 1.00 113.10 263 SER A N 1
ATOM 704 C CA . SER A 1 94 ? 172.139 123.290 76.146 1.00 113.10 263 SER A CA 1
ATOM 705 C C . SER A 1 94 ? 171.383 124.456 75.499 1.00 113.10 263 SER A C 1
ATOM 706 O O . SER A 1 94 ? 170.174 124.634 75.704 1.00 113.10 263 SER A O 1
ATOM 709 N N . TRP A 1 114 ? 131.349 162.764 88.812 1.00 92.58 283 TRP A N 1
ATOM 710 C CA . TRP A 1 114 ? 130.971 161.906 87.688 1.00 92.58 283 TRP A CA 1
ATOM 711 C C . TRP A 1 114 ? 129.663 162.368 87.036 1.00 92.58 283 TRP A C 1
ATOM 712 O O . TRP A 1 114 ? 128.794 162.919 87.716 1.00 92.58 283 TRP A O 1
ATOM 723 N N . ASN A 1 115 ? 129.498 162.136 85.732 1.00 96.31 284 ASN A N 1
ATOM 724 C CA . ASN A 1 115 ? 128.317 162.553 84.978 1.00 96.31 284 ASN A CA 1
ATOM 725 C C . ASN A 1 115 ? 127.766 161.392 84.131 1.00 96.31 284 ASN A C 1
ATOM 726 O O . ASN A 1 115 ? 128.355 160.994 83.132 1.00 96.31 284 ASN A O 1
ATOM 731 N N . PHE A 1 116 ? 126.602 160.850 84.485 1.00 91.13 285 PHE A N 1
ATOM 732 C CA . PHE A 1 116 ? 126.009 159.708 83.781 1.00 91.13 285 PHE A CA 1
ATOM 733 C C . PHE A 1 116 ? 125.403 160.035 82.399 1.00 91.13 285 PHE A C 1
ATOM 734 O O . PHE A 1 116 ? 125.067 159.101 81.671 1.00 91.13 285 PHE A O 1
ATOM 742 N N . GLN A 1 117 ? 125.345 161.301 81.969 1.00 98.40 286 GLN A N 1
ATOM 743 C CA . GLN A 1 117 ? 125.098 161.663 80.561 1.00 98.40 286 GLN A CA 1
ATOM 744 C C . GLN A 1 117 ? 126.395 161.691 79.736 1.00 98.40 286 GLN A C 1
ATOM 745 O O . GLN A 1 117 ? 126.434 161.151 78.630 1.00 98.40 286 GLN A O 1
ATOM 751 N N . LYS A 1 118 ? 127.457 162.323 80.255 1.00 98.41 287 LYS A N 1
ATOM 752 C CA . LYS A 1 118 ? 128.750 162.517 79.571 1.00 98.41 287 LYS A CA 1
ATOM 753 C C . LYS A 1 118 ? 129.671 161.292 79.645 1.00 98.41 287 LYS A C 1
ATOM 754 O O . LYS A 1 118 ? 130.146 160.816 78.617 1.00 98.41 287 LYS A O 1
ATOM 760 N N . ASP A 1 119 ? 129.922 160.783 80.849 1.00 96.66 288 ASP A N 1
ATOM 761 C CA . ASP A 1 119 ? 130.734 159.589 81.104 1.00 96.66 288 ASP A CA 1
ATOM 762 C C . ASP A 1 119 ? 129.916 158.323 80.818 1.00 96.66 288 ASP A C 1
ATOM 763 O O . ASP A 1 119 ? 130.242 157.562 79.914 1.00 96.66 288 ASP A O 1
ATOM 768 N N . SER A 1 120 ? 128.777 158.168 81.501 1.00 93.10 289 SER A N 1
ATOM 769 C CA . SER A 1 120 ? 127.721 157.185 81.185 1.00 93.10 289 SER A CA 1
ATOM 770 C C . SER A 1 120 ? 128.103 155.690 81.286 1.00 93.10 289 SER A C 1
ATOM 771 O O . SER A 1 120 ? 127.682 154.865 80.476 1.00 93.10 289 SER A O 1
ATOM 774 N N . PHE A 1 121 ? 128.885 155.329 82.308 1.00 91.85 290 PHE A N 1
ATOM 775 C CA . PHE A 1 121 ? 129.182 153.947 82.730 1.00 91.85 290 PHE A CA 1
ATOM 776 C C . PHE A 1 121 ? 129.603 153.910 84.213 1.00 91.85 290 PHE A C 1
ATOM 777 O O . PHE A 1 121 ? 129.915 154.950 84.795 1.00 91.85 290 PHE A O 1
ATOM 785 N N . PHE A 1 122 ? 129.613 152.723 84.828 1.00 84.24 291 PHE A N 1
ATOM 786 C CA . PHE A 1 122 ? 130.287 152.449 86.108 1.00 84.24 291 PHE A CA 1
ATOM 787 C C . PHE A 1 122 ? 131.686 151.864 85.865 1.00 84.24 291 PHE A C 1
ATOM 788 O O . PHE A 1 122 ? 131.885 151.118 84.906 1.00 84.24 291 PHE A O 1
ATOM 796 N N . CYS A 1 123 ? 132.657 152.152 86.735 1.00 90.59 292 CYS A N 1
ATOM 797 C CA . CYS A 1 123 ? 134.049 151.719 86.544 1.00 90.59 292 CYS A CA 1
ATOM 798 C C . CYS A 1 123 ? 134.270 150.200 86.638 1.00 90.59 292 CYS A C 1
ATOM 799 O O . CYS A 1 123 ? 135.277 149.692 86.147 1.00 90.59 292 CYS A O 1
ATOM 802 N N . ASP A 1 124 ? 133.375 149.469 87.297 1.00 83.62 293 ASP A N 1
ATOM 803 C CA . ASP A 1 124 ? 133.508 148.038 87.587 1.00 83.62 293 ASP A CA 1
ATOM 804 C C . ASP A 1 124 ? 132.142 147.435 87.969 1.00 83.62 293 ASP A C 1
ATOM 805 O O . ASP A 1 124 ? 131.158 148.159 88.134 1.00 83.62 293 ASP A O 1
ATOM 810 N N . VAL A 1 125 ? 132.065 146.115 88.123 1.00 78.57 294 VAL A N 1
ATOM 811 C CA . VAL A 1 125 ? 130.961 145.447 88.834 1.00 78.57 294 VAL A CA 1
ATOM 812 C C . VAL A 1 125 ? 131.161 145.515 90.365 1.00 78.57 294 VAL A C 1
ATOM 813 O O . VAL A 1 125 ? 132.309 145.522 90.812 1.00 78.57 294 VAL A O 1
ATOM 817 N N . PRO A 1 126 ? 130.066 145.652 91.141 1.00 74.48 295 PRO A N 1
ATOM 818 C CA . PRO A 1 126 ? 130.153 145.560 92.580 1.00 74.48 295 PRO A CA 1
ATOM 819 C C . PRO A 1 126 ? 130.755 144.218 92.946 1.00 74.48 295 PRO A C 1
ATOM 820 O O . PRO A 1 126 ? 130.681 143.255 92.192 1.00 74.48 295 PRO A O 1
ATOM 824 N N . SER A 1 127 ? 131.367 144.121 94.105 1.00 72.79 296 SER A N 1
ATOM 825 C CA . SER A 1 127 ? 131.933 142.871 94.570 1.00 72.79 296 SER A CA 1
ATOM 826 C C . SER A 1 127 ? 132.126 142.907 96.065 1.00 72.79 296 SER A C 1
ATOM 827 O O . SER A 1 127 ? 132.162 143.951 96.698 1.00 72.79 296 SER A O 1
ATOM 830 N N . ASP A 1 128 ? 132.310 141.735 96.627 1.00 74.94 297 ASP A N 1
ATOM 831 C CA . ASP A 1 128 ? 132.660 141.504 98.009 1.00 74.94 297 ASP A CA 1
ATOM 832 C C . ASP A 1 128 ? 133.955 142.207 98.462 1.00 74.94 297 ASP A C 1
ATOM 833 O O . ASP A 1 128 ? 134.212 142.302 99.651 1.00 74.94 297 ASP A O 1
ATOM 838 N N . GLY A 1 129 ? 134.776 142.737 97.561 1.00 70.51 298 GLY A N 1
ATOM 839 C CA . GLY A 1 129 ? 136.026 143.420 97.868 1.00 70.51 298 GLY A CA 1
ATOM 840 C C . GLY A 1 129 ? 135.886 144.893 98.172 1.00 70.51 298 GLY A C 1
ATOM 841 O O . GLY A 1 129 ? 136.768 145.475 98.778 1.00 70.51 298 GLY A O 1
ATOM 842 N N . TYR A 1 130 ? 134.782 145.514 97.800 1.00 72.18 299 TYR A N 1
ATOM 843 C CA . TYR A 1 130 ? 134.509 146.907 98.072 1.00 72.18 299 TYR A CA 1
ATOM 844 C C . TYR A 1 130 ? 133.889 147.158 99.448 1.00 72.18 299 TYR A C 1
ATOM 845 O O . TYR A 1 130 ? 133.164 146.360 100.024 1.00 72.18 299 TYR A O 1
ATOM 854 N N . SER A 1 131 ? 134.185 148.321 99.979 1.00 67.97 300 SER A N 1
ATOM 855 C CA . SER A 1 131 ? 133.631 148.868 101.202 1.00 67.97 300 SER A CA 1
ATOM 856 C C . SER A 1 131 ? 132.133 149.222 101.045 1.00 67.97 300 SER A C 1
ATOM 857 O O . SER A 1 131 ? 131.751 149.850 100.077 1.00 67.97 300 SER A O 1
ATOM 860 N N . ARG A 1 132 ? 131.283 148.765 101.968 1.00 64.50 301 ARG A N 1
ATOM 861 C CA . ARG A 1 132 ? 129.843 148.940 101.799 1.00 64.50 301 ARG A CA 1
ATOM 862 C C . ARG A 1 132 ? 129.008 149.117 103.054 1.00 64.50 301 ARG A C 1
ATOM 863 O O . ARG A 1 132 ? 129.487 148.850 104.120 1.00 64.50 301 ARG A O 1
ATOM 871 N N . VAL A 1 133 ? 127.790 149.625 102.916 1.00 64.00 302 VAL A N 1
ATOM 872 C CA . VAL A 1 133 ? 126.845 149.829 104.015 1.00 64.00 302 VAL A CA 1
ATOM 873 C C . VAL A 1 133 ? 125.444 149.407 103.631 1.00 64.00 302 VAL A C 1
ATOM 874 O O . VAL A 1 133 ? 125.057 149.519 102.484 1.00 64.00 302 VAL A O 1
ATOM 878 N N . VAL A 1 134 ? 124.682 148.909 104.595 1.00 65.05 303 VAL A N 1
ATOM 879 C CA . VAL A 1 134 ? 123.277 148.503 104.459 1.00 65.05 303 VAL A CA 1
ATOM 880 C C . VAL A 1 134 ? 122.386 149.567 105.067 1.00 65.05 303 VAL A C 1
ATOM 881 O O . VAL A 1 134 ? 122.609 149.985 106.200 1.00 65.05 303 VAL A O 1
ATOM 885 N N . PHE A 1 135 ? 121.345 149.959 104.356 1.00 69.41 304 PHE A N 1
ATOM 886 C CA . PHE A 1 135 ? 120.330 150.919 104.773 1.00 69.41 304 PHE A CA 1
ATOM 887 C C . PHE A 1 135 ? 119.005 150.243 105.021 1.00 69.41 304 PHE A C 1
ATOM 888 O O . PHE A 1 135 ? 118.602 149.372 104.269 1.00 69.41 304 PHE A O 1
ATOM 896 N N . ALA A 1 136 ? 118.305 150.694 106.046 1.00 73.78 305 ALA A N 1
ATOM 897 C CA . ALA A 1 136 ? 116.907 150.423 106.346 1.00 73.78 305 ALA A CA 1
ATOM 898 C C . ALA A 1 136 ? 116.139 151.751 106.416 1.00 73.78 305 ALA A C 1
ATOM 899 O O . ALA A 1 136 ? 116.743 152.819 106.540 1.00 73.78 305 ALA A O 1
ATOM 901 N N . SER A 1 137 ? 114.811 151.728 106.343 1.00 81.09 306 SER A N 1
ATOM 902 C CA . SER A 1 137 ? 114.006 152.941 106.541 1.00 81.09 306 SER A CA 1
ATOM 903 C C . SER A 1 137 ? 113.964 153.370 108.006 1.00 81.09 306 SER A C 1
ATOM 904 O O . SER A 1 137 ? 113.827 152.530 108.896 1.00 81.09 306 SER A O 1
ATOM 907 N N . ALA A 1 138 ? 113.986 154.677 108.268 1.00 83.20 307 ALA A N 1
ATOM 908 C CA . ALA A 1 138 ? 113.492 155.209 109.535 1.00 83.20 307 ALA A CA 1
ATOM 909 C C . ALA A 1 138 ? 111.946 155.196 109.518 1.00 83.20 307 ALA A C 1
ATOM 910 O O . ALA A 1 138 ? 111.324 155.580 108.526 1.00 83.20 307 ALA A O 1
ATOM 912 N N . GLY A 1 139 ? 111.306 154.701 110.575 1.00 89.37 308 GLY A N 1
ATOM 913 C CA . GLY A 1 139 ? 109.843 154.547 110.626 1.00 89.37 308 GLY A CA 1
ATOM 914 C C . GLY A 1 139 ? 109.265 153.337 109.872 1.00 89.37 308 GLY A C 1
ATOM 915 O O . GLY A 1 139 ? 108.045 153.219 109.759 1.00 89.37 308 GLY A O 1
ATOM 916 N N . GLY A 1 140 ? 110.103 152.420 109.373 1.00 89.87 309 GLY A N 1
ATOM 917 C CA . GLY A 1 140 ? 109.679 151.089 108.901 1.00 89.87 309 GLY A CA 1
ATOM 918 C C . GLY A 1 140 ? 108.994 151.004 107.526 1.00 89.87 309 GLY A C 1
ATOM 919 O O . GLY A 1 140 ? 108.555 149.922 107.138 1.00 89.87 309 GLY A O 1
ATOM 920 N N . GLU A 1 141 ? 108.894 152.100 106.770 1.00 90.93 310 GLU A N 1
ATOM 921 C CA . GLU A 1 141 ? 108.333 152.104 105.405 1.00 90.93 310 GLU A CA 1
ATOM 922 C C . GLU A 1 141 ? 109.245 151.422 104.360 1.00 90.93 310 GLU A C 1
ATOM 923 O O . GLU A 1 141 ? 110.365 151.003 104.651 1.00 90.93 310 GLU A O 1
ATOM 929 N N . THR A 1 142 ? 108.794 151.315 103.109 1.00 87.46 311 THR A N 1
ATOM 930 C CA . THR A 1 142 ? 109.587 150.761 101.993 1.00 87.46 311 THR A CA 1
ATOM 931 C C . THR A 1 142 ? 110.638 151.752 101.481 1.00 87.46 311 THR A C 1
ATOM 932 O O . THR A 1 142 ? 110.294 152.889 101.170 1.00 87.46 311 THR A O 1
ATOM 936 N N . LEU A 1 143 ? 111.886 151.320 101.277 1.00 80.38 312 LEU A N 1
ATOM 937 C CA . LEU A 1 143 ? 112.970 152.164 100.744 1.00 80.38 312 LEU A CA 1
ATOM 938 C C . LEU A 1 143 ? 112.785 152.618 99.284 1.00 80.38 312 LEU A C 1
ATOM 939 O O . LEU A 1 143 ? 113.459 153.553 98.866 1.00 80.38 312 LEU A O 1
ATOM 944 N N . TRP A 1 144 ? 111.916 151.988 98.484 1.00 84.99 313 TRP A N 1
ATOM 945 C CA . TRP A 1 144 ? 111.717 152.362 97.076 1.00 84.99 313 TRP A CA 1
ATOM 946 C C . TRP A 1 144 ? 110.859 153.633 96.945 1.00 84.99 313 TRP A C 1
ATOM 947 O O . TRP A 1 144 ? 109.695 153.588 96.550 1.00 84.99 313 TRP A O 1
ATOM 958 N N . ASN A 1 145 ? 111.416 154.782 97.331 1.00 84.67 314 ASN A N 1
ATOM 959 C CA . ASN A 1 145 ? 110.793 156.099 97.200 1.00 84.67 314 ASN A CA 1
ATOM 960 C C . ASN A 1 145 ? 111.862 157.179 96.973 1.00 84.67 314 ASN A C 1
ATOM 961 O O . ASN A 1 145 ? 113.002 157.032 97.409 1.00 84.67 314 ASN A O 1
ATOM 966 N N . LEU A 1 146 ? 111.518 158.273 96.293 1.00 86.74 315 LEU A N 1
ATOM 967 C CA . LEU A 1 146 ? 112.470 159.330 95.925 1.00 86.74 315 LEU A CA 1
ATOM 968 C C . LEU A 1 146 ? 113.198 159.971 97.132 1.00 86.74 315 LEU A C 1
ATOM 969 O O . LEU A 1 146 ? 114.419 160.110 97.045 1.00 86.74 315 LEU A O 1
ATOM 974 N N . PRO A 1 147 ? 112.541 160.282 98.271 1.00 83.99 316 PRO A N 1
ATOM 975 C CA . PRO A 1 147 ? 113.225 160.738 99.486 1.00 83.99 316 PRO A CA 1
ATOM 976 C C . PRO A 1 147 ? 114.284 159.768 100.028 1.00 83.99 316 PRO A C 1
ATOM 977 O O . PRO A 1 147 ? 115.414 160.164 100.313 1.00 83.99 316 PRO A O 1
ATOM 981 N N . ALA A 1 148 ? 113.951 158.483 100.152 1.00 81.21 317 ALA A N 1
ATOM 982 C CA . ALA A 1 148 ? 114.869 157.464 100.648 1.00 81.21 317 ALA A CA 1
ATOM 983 C C . ALA A 1 148 ? 116.035 157.251 99.687 1.00 81.21 317 ALA A C 1
ATOM 984 O O . ALA A 1 148 ? 117.183 157.236 100.128 1.00 81.21 317 ALA A O 1
ATOM 986 N N . ILE A 1 149 ? 115.767 157.158 98.383 1.00 82.73 318 ILE A N 1
ATOM 987 C CA . ILE A 1 149 ? 116.791 156.942 97.355 1.00 82.73 318 ILE A CA 1
ATOM 988 C C . ILE A 1 149 ? 117.834 158.058 97.390 1.00 82.73 318 ILE A C 1
ATOM 989 O O . ILE A 1 149 ? 119.024 157.775 97.529 1.00 82.73 318 ILE A O 1
ATOM 994 N N . LYS A 1 150 ? 117.413 159.326 97.376 1.00 84.56 319 LYS A N 1
ATOM 995 C CA . LYS A 1 150 ? 118.347 160.447 97.513 1.00 84.56 319 LYS A CA 1
ATOM 996 C C . LYS A 1 150 ? 119.056 160.436 98.865 1.00 84.56 319 LYS A C 1
ATOM 997 O O . LYS A 1 150 ? 120.265 160.620 98.891 1.00 84.56 319 LYS A O 1
ATOM 1003 N N . SER A 1 151 ? 118.378 160.118 99.971 1.00 80.56 320 SER A N 1
ATOM 1004 C CA . SER A 1 151 ? 119.026 160.082 101.292 1.00 80.56 320 SER A CA 1
ATOM 1005 C C . SER A 1 151 ? 120.181 159.079 101.403 1.00 80.56 320 SER A C 1
ATOM 1006 O O . SER A 1 151 ? 121.133 159.328 102.136 1.00 80.56 320 SER A O 1
ATOM 1009 N N . MET A 1 152 ? 120.164 157.975 100.661 1.00 77.12 321 MET A N 1
ATOM 1010 C CA . MET A 1 152 ? 121.289 157.061 100.624 1.00 77.12 321 MET A CA 1
ATOM 1011 C C . MET A 1 152 ? 122.482 157.695 99.927 1.00 77.12 321 MET A C 1
ATOM 1012 O O . MET A 1 152 ? 123.581 157.658 100.449 1.00 77.12 321 MET A O 1
ATOM 1017 N N . CYS A 1 153 ? 122.299 158.326 98.774 1.00 80.93 322 CYS A N 1
ATOM 1018 C CA . CYS A 1 153 ? 123.357 159.071 98.086 1.00 80.93 322 CYS A CA 1
ATOM 1019 C C . CYS A 1 153 ? 123.886 160.215 98.964 1.00 80.93 322 CYS A C 1
ATOM 1020 O O . CYS A 1 153 ? 125.090 160.418 99.076 1.00 80.93 322 CYS A O 1
ATOM 1023 N N . ASP A 1 154 ? 122.991 160.930 99.642 1.00 80.36 323 ASP A N 1
ATOM 1024 C CA . ASP A 1 154 ? 123.333 161.987 100.584 1.00 80.36 323 ASP A CA 1
ATOM 1025 C C . ASP A 1 154 ? 124.238 161.484 101.709 1.00 80.36 323 ASP A C 1
ATOM 1026 O O . ASP A 1 154 ? 125.244 162.126 101.994 1.00 80.36 323 ASP A O 1
ATOM 1031 N N . VAL A 1 155 ? 123.937 160.336 102.325 1.00 75.16 324 VAL A N 1
ATOM 1032 C CA . VAL A 1 155 ? 124.792 159.741 103.365 1.00 75.16 324 VAL A CA 1
ATOM 1033 C C . VAL A 1 155 ? 126.168 159.355 102.822 1.00 75.16 324 VAL A C 1
ATOM 1034 O O . VAL A 1 155 ? 127.165 159.664 103.459 1.00 75.16 324 VAL A O 1
ATOM 1038 N N . ASP A 1 156 ? 126.282 158.755 101.652 1.00 75.06 325 ASP A N 1
ATOM 1039 C CA . ASP A 1 156 ? 127.573 158.404 101.038 1.00 75.06 325 ASP A CA 1
ATOM 1040 C C . ASP A 1 156 ? 128.463 159.619 100.738 1.00 75.06 325 ASP A C 1
ATOM 1041 O O . ASP A 1 156 ? 129.646 159.658 101.056 1.00 75.06 325 ASP A O 1
ATOM 1046 N N . ASN A 1 157 ? 127.878 160.666 100.174 1.00 78.04 326 ASN A N 1
ATOM 1047 C CA . ASN A 1 157 ? 128.565 161.931 99.936 1.00 78.04 326 ASN A CA 1
ATOM 1048 C C . ASN A 1 157 ? 128.972 162.604 101.256 1.00 78.04 326 ASN A C 1
ATOM 1049 O O . ASN A 1 157 ? 130.110 163.036 101.412 1.00 78.04 326 ASN A O 1
ATOM 1054 N N . SER A 1 158 ? 128.053 162.665 102.220 1.00 76.57 327 SER A N 1
ATOM 1055 C CA . SER A 1 158 ? 128.233 163.323 103.513 1.00 76.57 327 SER A CA 1
ATOM 1056 C C . SER A 1 158 ? 129.253 162.616 104.418 1.00 76.57 327 SER A C 1
ATOM 1057 O O . SER A 1 158 ? 130.100 163.283 105.017 1.00 76.57 327 SER A O 1
ATOM 1060 N N . ARG A 1 159 ? 129.221 161.276 104.497 1.00 74.82 328 ARG A N 1
ATOM 1061 C CA . ARG A 1 159 ? 129.988 160.466 105.464 1.00 74.82 328 ARG A CA 1
ATOM 1062 C C . ARG A 1 159 ? 131.211 159.753 104.888 1.00 74.82 328 ARG A C 1
ATOM 1063 O O . ARG A 1 159 ? 132.088 159.405 105.669 1.00 74.82 328 ARG A O 1
ATOM 1071 N N . ILE A 1 160 ? 131.330 159.539 103.582 1.00 74.72 329 ILE A N 1
ATOM 1072 C CA . ILE A 1 160 ? 132.475 158.822 102.989 1.00 74.72 329 ILE A CA 1
ATOM 1073 C C . ILE A 1 160 ? 133.230 159.712 102.015 1.00 74.72 329 ILE A C 1
ATOM 1074 O O . ILE A 1 160 ? 134.392 160.004 102.233 1.00 74.72 329 ILE A O 1
ATOM 1079 N N . ARG A 1 161 ? 132.640 160.117 100.884 1.00 79.04 330 ARG A N 1
ATOM 1080 C CA . ARG A 1 161 ? 133.391 160.851 99.822 1.00 79.04 330 ARG A CA 1
ATOM 1081 C C . ARG A 1 161 ? 133.953 162.193 100.283 1.00 79.04 330 ARG A 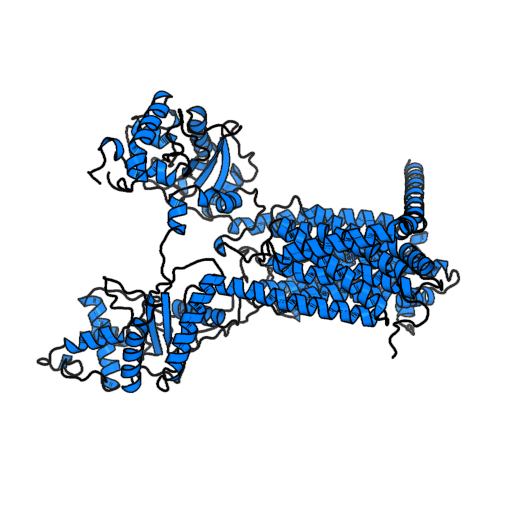C 1
ATOM 1082 O O . ARG A 1 161 ? 134.952 162.656 99.745 1.00 79.04 330 ARG A O 1
ATOM 1090 N N . SER A 1 162 ? 133.328 162.809 101.268 1.00 78.50 331 SER A N 1
ATOM 1091 C CA . SER A 1 162 ? 133.798 164.054 101.884 1.00 78.50 331 SER A CA 1
ATOM 1092 C C . SER A 1 162 ? 135.132 163.917 102.631 1.00 78.50 331 SER A C 1
ATOM 1093 O O . SER A 1 162 ? 135.815 164.920 102.849 1.00 78.50 331 SER A O 1
ATOM 1096 N N . HIS A 1 163 ? 135.501 162.719 103.079 1.00 78.53 332 HIS A N 1
ATOM 1097 C CA . HIS A 1 163 ? 136.634 162.522 103.977 1.00 78.53 332 HIS A CA 1
ATOM 1098 C C . HIS A 1 163 ? 137.983 162.806 103.292 1.00 78.53 332 HIS A C 1
ATOM 1099 O O . HIS A 1 163 ? 138.163 162.353 102.163 1.00 78.53 332 HIS A O 1
ATOM 1106 N N . PRO A 1 164 ? 138.958 163.492 103.930 1.00 82.10 333 PRO A N 1
ATOM 1107 C CA . PRO A 1 164 ? 140.179 163.950 103.260 1.00 82.10 333 PRO A CA 1
ATOM 1108 C C . PRO A 1 164 ? 141.018 162.874 102.556 1.00 82.10 333 PRO A C 1
ATOM 1109 O O . PRO A 1 164 ? 141.607 163.155 101.512 1.00 82.10 333 PRO A O 1
ATOM 1113 N N . GLN A 1 165 ? 141.047 161.637 103.056 1.00 82.01 334 GLN A N 1
ATOM 1114 C CA . GLN A 1 165 ? 141.754 160.551 102.368 1.00 82.01 334 GLN A CA 1
ATOM 1115 C C . GLN A 1 165 ? 140.899 159.690 101.438 1.00 82.01 334 GLN A C 1
ATOM 1116 O O . GLN A 1 165 ? 141.428 158.763 100.834 1.00 82.01 334 GLN A O 1
ATOM 1122 N N . PHE A 1 166 ? 139.628 160.018 101.199 1.00 81.00 335 PHE A N 1
ATOM 1123 C CA . PHE A 1 166 ? 138.860 159.316 100.174 1.00 81.00 335 PHE A CA 1
ATOM 1124 C C . PHE A 1 166 ? 139.534 159.413 98.806 1.00 81.00 335 PHE A C 1
ATOM 1125 O O . PHE A 1 166 ? 139.725 158.409 98.128 1.00 81.00 335 PHE A O 1
ATOM 1133 N N . SER A 1 167 ? 139.972 160.615 98.440 1.00 85.65 336 SER A N 1
ATOM 1134 C CA . SER A 1 167 ? 140.585 160.923 97.143 1.00 85.65 336 SER A CA 1
ATOM 1135 C C . SER A 1 167 ? 141.898 160.176 96.874 1.00 85.65 336 SER A C 1
ATOM 1136 O O . SER A 1 167 ? 142.294 160.046 95.716 1.00 85.65 336 SER A O 1
ATOM 1139 N N . ASP A 1 168 ? 142.570 159.674 97.912 1.00 84.78 337 ASP A N 1
ATOM 1140 C CA . ASP A 1 168 ? 143.754 158.817 97.795 1.00 84.78 337 ASP A CA 1
ATOM 1141 C C . ASP A 1 168 ? 143.390 157.330 97.667 1.00 84.78 337 ASP A C 1
ATOM 1142 O O . ASP A 1 168 ? 144.099 156.573 97.008 1.00 84.78 337 ASP A O 1
ATOM 1147 N N . LEU A 1 169 ? 142.285 156.907 98.280 1.00 81.41 338 LEU A N 1
ATOM 1148 C CA . LEU A 1 169 ? 141.837 155.515 98.370 1.00 81.41 338 LEU A CA 1
ATOM 1149 C C . LEU A 1 169 ? 140.960 155.055 97.201 1.00 81.41 338 LEU A C 1
ATOM 1150 O O . LEU A 1 169 ? 140.979 153.871 96.864 1.00 81.41 338 LEU A O 1
ATOM 1155 N N . CYS A 1 170 ? 140.187 155.951 96.594 1.00 85.83 339 CYS A N 1
ATOM 1156 C CA . CYS A 1 170 ? 139.218 155.628 95.551 1.00 85.83 339 CYS A CA 1
ATOM 1157 C C . CYS A 1 170 ? 139.852 155.124 94.239 1.00 85.83 339 CYS A C 1
ATOM 1158 O O . CYS A 1 170 ? 140.873 155.638 93.789 1.00 85.83 339 CYS A O 1
ATOM 1161 N N . GLN A 1 171 ? 139.222 154.169 93.556 1.00 85.11 340 GLN A N 1
ATOM 1162 C CA . GLN A 1 171 ? 139.502 153.917 92.146 1.00 85.11 340 GLN A CA 1
ATOM 1163 C C . GLN A 1 171 ? 139.260 155.143 91.270 1.00 85.11 340 GLN A C 1
ATOM 1164 O O . GLN A 1 171 ? 138.452 156.016 91.597 1.00 85.11 340 GLN A O 1
ATOM 1170 N N . ARG A 1 172 ? 139.915 155.166 90.105 1.00 91.42 341 ARG A N 1
ATOM 1171 C CA . ARG A 1 172 ? 139.896 156.275 89.131 1.00 91.42 341 ARG A CA 1
ATOM 1172 C C . ARG A 1 172 ? 140.024 155.783 87.689 1.00 91.42 341 ARG A C 1
ATOM 1173 O O . ARG A 1 172 ? 140.735 154.814 87.424 1.00 91.42 341 ARG A O 1
ATOM 1181 N N . THR A 1 173 ? 139.435 156.524 86.751 1.00 95.55 342 THR A N 1
ATOM 1182 C CA . THR A 1 173 ? 139.787 156.473 85.316 1.00 95.55 342 THR A CA 1
ATOM 1183 C C . THR A 1 173 ? 140.809 157.551 84.917 1.00 95.55 342 THR A C 1
ATOM 1184 O O . THR A 1 173 ? 141.551 157.375 83.951 1.00 95.55 342 THR A O 1
ATOM 1188 N N . THR A 1 174 ? 140.864 158.679 85.630 1.00 97.89 343 THR A N 1
ATOM 1189 C CA . THR A 1 174 ? 141.801 159.805 85.443 1.00 97.89 343 THR A CA 1
ATOM 1190 C C . THR A 1 174 ? 141.873 160.621 86.747 1.00 97.89 343 THR A C 1
ATOM 1191 O O . THR A 1 174 ? 140.957 160.566 87.567 1.00 97.89 343 THR A O 1
ATOM 1195 N N . ALA A 1 175 ? 142.923 161.418 86.955 1.00 98.54 344 ALA A N 1
ATOM 1196 C CA . ALA A 1 175 ? 143.109 162.255 88.152 1.00 98.54 344 ALA A CA 1
ATOM 1197 C C . ALA A 1 175 ? 142.025 163.342 88.380 1.00 98.54 344 ALA A C 1
ATOM 1198 O O . ALA A 1 175 ? 142.000 163.978 89.434 1.00 98.54 344 ALA A O 1
ATOM 1200 N N . VAL A 1 176 ? 141.121 163.561 87.417 1.00 98.70 345 VAL A N 1
ATOM 1201 C CA . VAL A 1 176 ? 140.022 164.541 87.486 1.00 98.70 345 VAL A CA 1
ATOM 1202 C C . VAL A 1 176 ? 138.967 164.218 88.558 1.00 98.70 345 VAL A C 1
ATOM 1203 O O . VAL A 1 176 ? 138.503 165.134 89.239 1.00 98.70 345 VAL A O 1
ATOM 1207 N N . SER A 1 177 ? 138.592 162.946 88.744 1.00 97.01 346 SER A N 1
ATOM 1208 C CA . SER A 1 177 ? 137.578 162.528 89.729 1.00 97.01 346 SER A CA 1
ATOM 1209 C C . SER A 1 177 ? 137.668 161.040 90.099 1.00 97.01 346 SER A C 1
ATOM 1210 O O . SER A 1 177 ? 138.202 160.219 89.352 1.00 97.01 346 SER A O 1
ATOM 1213 N N . CYS A 1 178 ? 137.131 160.680 91.266 1.00 90.47 347 CYS A N 1
ATOM 1214 C CA . CYS A 1 178 ? 136.937 159.288 91.675 1.00 90.47 347 CYS A CA 1
ATOM 1215 C C . CYS A 1 178 ? 135.766 158.635 90.918 1.00 90.47 347 CYS A C 1
ATOM 1216 O O . CYS A 1 178 ? 134.815 159.312 90.526 1.00 90.47 347 CYS A O 1
ATOM 1219 N N . CYS A 1 179 ? 135.775 157.309 90.793 1.00 86.87 348 CYS A N 1
ATOM 1220 C CA . CYS A 1 179 ? 134.638 156.546 90.290 1.00 86.87 348 CYS A CA 1
ATOM 1221 C C . CYS A 1 179 ? 133.313 156.812 91.049 1.00 86.87 348 CYS A C 1
ATOM 1222 O O . CYS A 1 179 ? 133.322 157.179 92.229 1.00 86.87 348 CYS A O 1
ATOM 1225 N N . PRO A 1 180 ? 132.141 156.601 90.424 1.00 84.51 349 PRO A N 1
ATOM 1226 C CA . PRO A 1 180 ? 130.852 156.702 91.103 1.00 84.51 349 PRO A CA 1
ATOM 1227 C C . PRO A 1 180 ? 130.614 155.498 92.030 1.00 84.51 349 PRO A C 1
ATOM 1228 O O . PRO A 1 180 ? 131.113 154.400 91.779 1.00 84.51 349 PRO A O 1
ATOM 1232 N N . SER A 1 181 ? 129.851 155.679 93.108 1.00 75.77 350 SER A N 1
ATOM 1233 C CA . SER A 1 181 ? 129.392 154.594 93.985 1.00 75.77 350 SER A CA 1
ATOM 1234 C C . SER A 1 181 ? 128.255 153.793 93.359 1.00 75.77 350 SER A C 1
ATOM 1235 O O . SER A 1 181 ? 127.415 154.343 92.659 1.00 75.77 350 SER A O 1
ATOM 1238 N N . TRP A 1 182 ? 128.134 152.517 93.683 1.00 73.86 351 TRP A N 1
ATOM 1239 C CA . TRP A 1 182 ? 127.006 151.673 93.282 1.00 73.86 351 TRP A CA 1
ATOM 1240 C C . TRP A 1 182 ? 125.854 151.697 94.285 1.00 73.86 351 TRP A C 1
ATOM 1241 O O . TRP A 1 182 ? 125.940 151.163 95.379 1.00 73.86 351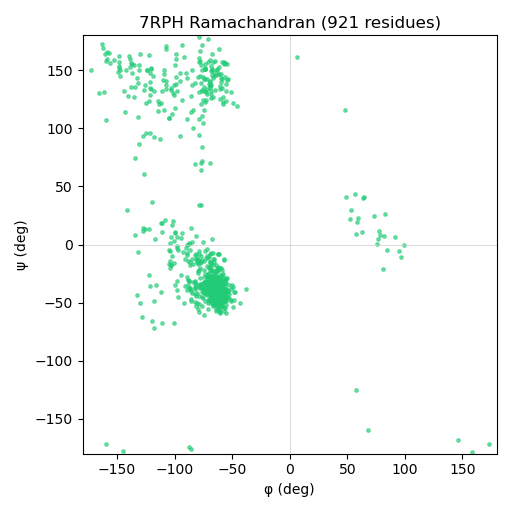 TRP A O 1
ATOM 1252 N N . THR A 1 183 ? 124.767 152.342 93.915 1.00 76.17 352 THR A N 1
ATOM 1253 C CA . THR A 1 183 ? 123.590 152.587 94.735 1.00 76.17 352 THR A CA 1
ATOM 1254 C C . THR A 1 183 ? 122.391 152.803 93.815 1.00 76.17 352 THR A C 1
ATOM 1255 O O . THR A 1 183 ? 122.573 153.219 92.679 1.00 76.17 352 THR A O 1
ATOM 1259 N N . LEU A 1 184 ? 121.169 152.580 94.281 1.00 78.52 353 LEU A N 1
ATOM 1260 C CA . LEU A 1 184 ? 119.950 152.648 93.464 1.00 78.52 353 LEU A CA 1
ATOM 1261 C C . LEU A 1 184 ? 119.822 153.965 92.708 1.00 78.52 353 LEU A C 1
ATOM 1262 O O . LEU A 1 184 ? 119.517 153.957 91.523 1.00 78.52 353 LEU A O 1
ATOM 1267 N N . GLY A 1 185 ? 120.124 155.093 93.345 1.00 81.59 354 GLY A N 1
ATOM 1268 C CA . GLY A 1 185 ? 119.993 156.404 92.714 1.00 81.59 354 GLY A CA 1
ATOM 1269 C C . GLY A 1 185 ? 120.857 156.594 91.470 1.00 81.59 354 GLY A C 1
ATOM 1270 O O . GLY A 1 185 ? 120.405 157.209 90.511 1.00 81.59 354 GLY A O 1
ATOM 1271 N N . ASN A 1 186 ? 122.057 156.013 91.428 1.00 81.96 355 ASN A N 1
ATOM 1272 C CA . ASN A 1 186 ? 122.941 156.068 90.259 1.00 81.96 355 ASN A CA 1
ATOM 1273 C C . ASN A 1 186 ? 122.523 155.092 89.154 1.00 81.96 355 ASN A C 1
ATOM 1274 O O . ASN A 1 186 ? 122.629 155.433 87.981 1.00 81.96 355 ASN A O 1
ATOM 1279 N N . TYR A 1 187 ? 121.977 153.922 89.493 1.00 80.53 356 TYR A N 1
ATOM 1280 C CA . TYR A 1 187 ? 121.359 153.031 88.501 1.00 80.53 356 TYR A CA 1
ATOM 1281 C C . TYR A 1 187 ? 120.090 153.643 87.900 1.00 80.53 356 TYR A C 1
ATOM 1282 O O . TYR A 1 187 ? 119.869 153.563 86.697 1.00 80.53 356 TYR A O 1
ATOM 1291 N N . ILE A 1 188 ? 119.283 154.339 88.696 1.00 85.72 357 ILE A N 1
ATOM 1292 C CA . ILE A 1 188 ? 118.151 155.114 88.184 1.00 85.72 357 ILE A CA 1
ATOM 1293 C C . ILE A 1 188 ? 118.652 156.270 87.301 1.00 85.72 357 ILE A C 1
ATOM 1294 O O . ILE A 1 188 ? 118.112 156.474 86.216 1.00 85.72 357 ILE A O 1
ATOM 1299 N N . ALA A 1 189 ? 119.713 156.984 87.684 1.00 87.80 358 ALA A N 1
ATOM 1300 C CA . ALA A 1 189 ? 120.273 158.056 86.861 1.00 87.80 358 ALA A CA 1
ATOM 1301 C C . ALA A 1 189 ? 120.820 157.565 85.507 1.00 87.80 358 ALA A C 1
ATOM 1302 O O . ALA A 1 189 ? 120.487 158.165 84.488 1.00 87.80 358 ALA A O 1
ATOM 1304 N N . ILE A 1 190 ? 121.594 156.472 85.451 1.00 88.36 359 ILE A N 1
ATOM 1305 C CA . ILE A 1 190 ? 122.111 155.944 84.174 1.00 88.36 359 ILE A CA 1
ATOM 1306 C C . ILE A 1 190 ? 120.987 155.389 83.282 1.00 88.36 359 ILE A C 1
ATOM 1307 O O . ILE A 1 190 ? 121.005 155.614 82.076 1.00 88.36 359 ILE A O 1
ATOM 1312 N N . LEU A 1 191 ? 119.967 154.735 83.851 1.00 87.95 360 LEU A N 1
ATOM 1313 C CA . LEU A 1 191 ? 118.831 154.202 83.090 1.00 87.95 360 LEU A CA 1
ATOM 1314 C C . LEU A 1 191 ? 117.882 155.281 82.554 1.00 87.95 360 LEU A C 1
ATOM 1315 O O . LEU A 1 191 ? 117.224 155.059 81.541 1.00 87.95 360 LEU A O 1
ATOM 1320 N N . ASN A 1 192 ? 117.803 156.441 83.209 1.00 90.74 361 ASN A N 1
ATOM 1321 C CA . ASN A 1 192 ? 116.893 157.539 82.855 1.00 90.74 361 ASN A CA 1
ATOM 1322 C C . ASN A 1 192 ? 117.631 158.778 82.298 1.00 90.74 361 ASN A C 1
ATOM 1323 O O . ASN A 1 192 ? 117.085 159.880 82.302 1.00 90.74 361 ASN A O 1
ATOM 1328 N N . ASN A 1 193 ? 118.877 158.593 81.852 1.00 96.66 362 ASN A N 1
ATOM 1329 C CA . ASN A 1 193 ? 119.758 159.612 81.282 1.00 96.66 362 ASN A CA 1
ATOM 1330 C C . ASN A 1 193 ? 119.882 160.916 82.101 1.00 96.66 362 ASN A C 1
ATOM 1331 O O . ASN A 1 193 ? 119.896 162.008 81.539 1.00 96.66 362 ASN A O 1
ATOM 1336 N N . ARG A 1 194 ? 119.968 160.833 83.431 1.00 93.82 363 ARG A N 1
ATOM 1337 C CA . ARG A 1 194 ? 120.223 161.984 84.321 1.00 93.82 363 ARG A CA 1
ATOM 1338 C C . ARG A 1 194 ? 121.725 162.139 84.560 1.00 93.82 363 ARG A C 1
ATOM 1339 O O . ARG A 1 194 ? 122.482 161.194 84.361 1.00 93.82 363 ARG A O 1
ATOM 1347 N N . SER A 1 195 ? 122.176 163.307 85.011 1.00 94.45 364 SER A N 1
ATOM 1348 C CA . SER A 1 195 ? 123.601 163.521 85.319 1.00 94.45 364 SER A CA 1
ATOM 1349 C C . SER A 1 195 ? 124.073 162.735 86.553 1.00 94.45 364 SER A C 1
ATOM 1350 O O . SER A 1 195 ? 125.189 162.224 86.550 1.00 94.45 364 SER A O 1
ATOM 1353 N N . SER A 1 196 ? 123.240 162.612 87.591 1.00 92.10 365 SER A N 1
ATOM 1354 C CA . SER A 1 196 ? 123.581 162.001 88.886 1.00 92.10 365 SER A CA 1
ATOM 1355 C C . SER A 1 196 ? 122.326 161.628 89.688 1.00 92.10 365 SER A C 1
ATOM 1356 O O . SER A 1 196 ? 121.223 162.068 89.354 1.00 92.10 365 SER A O 1
ATOM 1359 N N . CYS A 1 197 ? 122.486 160.869 90.779 1.00 88.65 366 CYS A N 1
ATOM 1360 C CA . CYS A 1 197 ? 121.426 160.577 91.757 1.00 88.65 366 CYS A CA 1
ATOM 1361 C C . CYS A 1 197 ? 120.671 161.835 92.229 1.00 88.65 366 CYS A C 1
ATOM 1362 O O . CYS A 1 197 ? 119.452 161.817 92.384 1.00 88.65 366 CYS A O 1
ATOM 1365 N N . GLN A 1 198 ? 121.364 162.964 92.393 1.00 89.78 367 GLN A N 1
ATOM 1366 C CA . GLN A 1 198 ? 120.758 164.216 92.861 1.00 89.78 367 GLN A CA 1
ATOM 1367 C C . GLN A 1 198 ? 119.773 164.843 91.854 1.00 89.78 367 GLN A C 1
ATOM 1368 O O . GLN A 1 198 ? 118.881 165.588 92.254 1.00 89.78 367 GLN A O 1
ATOM 1374 N N . LYS A 1 199 ? 119.898 164.520 90.558 1.00 91.97 368 LYS A N 1
ATOM 1375 C CA . LYS A 1 199 ? 119.081 165.068 89.462 1.00 91.97 368 LYS A CA 1
ATOM 1376 C C . LYS A 1 199 ? 117.907 164.175 89.020 1.00 91.97 368 LYS A C 1
ATOM 1377 O O . LYS A 1 199 ? 117.172 164.569 88.118 1.00 91.97 368 LYS A O 1
ATOM 1383 N N . ILE A 1 200 ? 117.721 162.988 89.608 1.00 89.39 369 ILE A N 1
ATOM 1384 C CA . ILE A 1 200 ? 116.571 162.116 89.285 1.00 89.39 369 ILE A CA 1
ATOM 1385 C C . ILE A 1 200 ? 115.244 162.715 89.784 1.00 89.39 369 ILE A C 1
ATOM 1386 O O . ILE A 1 200 ? 115.224 163.525 90.714 1.00 89.39 369 ILE A O 1
ATOM 1391 N N . VAL A 1 201 ? 114.130 162.282 89.194 1.00 91.53 370 VAL A N 1
ATOM 1392 C CA . VAL A 1 201 ? 112.765 162.749 89.510 1.00 91.53 370 VAL A CA 1
ATOM 1393 C C . VAL A 1 201 ? 111.825 161.571 89.742 1.00 91.53 370 VAL A C 1
ATOM 1394 O O . VAL A 1 201 ? 112.148 160.437 89.403 1.00 91.53 370 VAL A O 1
ATOM 1398 N N . GLU A 1 202 ? 110.657 161.803 90.342 1.00 93.27 371 GLU A N 1
ATOM 1399 C CA . GLU A 1 202 ? 109.760 160.732 90.815 1.00 93.27 371 GLU A CA 1
ATOM 1400 C C . GLU A 1 202 ? 109.320 159.758 89.705 1.00 93.27 371 GLU A C 1
ATOM 1401 O O . GLU A 1 202 ? 109.230 158.550 89.937 1.00 93.27 371 GLU A O 1
ATOM 1407 N N . ARG A 1 203 ? 109.170 160.250 88.470 1.00 94.08 372 ARG A N 1
ATOM 1408 C CA . ARG A 1 203 ? 108.890 159.420 87.287 1.00 94.08 372 ARG A CA 1
ATOM 1409 C C . ARG A 1 203 ? 110.012 158.427 86.961 1.00 94.08 372 ARG A C 1
ATOM 1410 O O . ARG A 1 203 ? 109.733 157.321 86.515 1.00 94.08 372 ARG A O 1
ATOM 1418 N N . ASP A 1 204 ? 111.273 158.769 87.216 1.00 92.24 373 ASP A N 1
ATOM 1419 C CA . ASP A 1 204 ? 112.411 157.861 87.013 1.00 92.24 373 ASP A CA 1
ATOM 1420 C C . ASP A 1 204 ? 112.363 156.678 87.987 1.00 92.24 373 ASP A C 1
ATOM 1421 O O . ASP A 1 204 ? 112.728 155.552 87.645 1.00 92.24 373 ASP A O 1
ATOM 1426 N N . VAL A 1 205 ? 111.890 156.934 89.209 1.00 89.42 374 VAL A N 1
ATOM 1427 C CA . VAL A 1 205 ? 111.750 155.932 90.266 1.00 89.42 374 VAL A CA 1
ATOM 1428 C C . VAL A 1 205 ? 110.623 154.951 89.931 1.00 89.42 374 VAL A C 1
ATOM 1429 O O . VAL A 1 205 ? 110.837 153.739 89.977 1.00 89.42 374 VAL A O 1
ATOM 1433 N N . SER A 1 206 ? 109.441 155.435 89.529 1.00 93.47 375 SER A N 1
ATOM 1434 C CA . SER A 1 206 ? 108.337 154.549 89.120 1.00 93.47 375 SER A CA 1
ATOM 1435 C C . SER A 1 206 ? 108.594 153.863 87.771 1.00 93.47 375 SER A C 1
ATOM 1436 O O . SER A 1 206 ? 108.294 152.680 87.628 1.00 93.47 375 SER A O 1
ATOM 1439 N N . HIS A 1 207 ? 109.235 154.524 86.802 1.00 93.72 376 HIS A N 1
ATOM 1440 C CA . HIS A 1 207 ? 109.656 153.878 85.553 1.00 93.72 376 HIS A CA 1
ATOM 1441 C C . HIS A 1 207 ? 110.609 152.713 85.817 1.00 93.72 376 HIS A C 1
ATOM 1442 O O . HIS A 1 207 ? 110.398 151.601 85.334 1.00 93.72 376 HIS A O 1
ATOM 1449 N N . THR A 1 208 ? 111.643 152.942 86.626 1.00 90.25 377 THR A N 1
ATOM 1450 C CA . THR A 1 208 ? 112.616 151.891 86.941 1.00 90.25 377 THR A CA 1
ATOM 1451 C C . THR A 1 208 ? 111.969 150.761 87.749 1.00 90.25 377 THR A C 1
ATOM 1452 O O . THR A 1 208 ? 112.321 149.601 87.551 1.00 90.25 377 THR A O 1
ATOM 1456 N N . LEU A 1 209 ? 110.951 151.051 88.572 1.00 91.57 378 LEU A N 1
ATOM 1457 C CA . LEU A 1 209 ? 110.153 150.008 89.221 1.00 91.57 378 LEU A CA 1
ATOM 1458 C C . LEU A 1 209 ? 109.400 149.139 88.212 1.00 91.57 378 LEU A C 1
ATOM 1459 O O . LEU A 1 209 ? 109.485 147.919 88.294 1.00 91.57 378 LEU A O 1
ATOM 1464 N N . LYS A 1 210 ? 108.706 149.729 87.232 1.00 95.18 379 LYS A N 1
ATOM 1465 C CA . LYS A 1 210 ? 107.987 148.981 86.176 1.00 95.18 379 LYS A CA 1
ATOM 1466 C C . LYS A 1 210 ? 108.937 148.102 85.353 1.00 95.18 379 LYS A C 1
ATOM 1467 O O . LYS A 1 210 ? 108.617 146.950 85.061 1.00 95.18 379 LYS A O 1
ATOM 1473 N N . LEU A 1 211 ? 110.134 148.602 85.047 1.00 93.91 380 LEU A N 1
ATOM 1474 C CA . LEU A 1 211 ? 111.203 147.835 84.404 1.00 93.91 380 LEU A CA 1
ATOM 1475 C C . LEU A 1 211 ? 111.644 146.631 85.256 1.00 93.91 380 LEU A C 1
ATOM 1476 O O . LEU A 1 211 ? 111.644 145.506 84.763 1.00 93.91 380 LEU A O 1
ATOM 1481 N N . LEU A 1 212 ? 111.954 146.824 86.541 1.00 91.51 381 LEU A N 1
ATOM 1482 C CA . LEU A 1 212 ? 112.320 145.726 87.444 1.00 91.51 381 LEU A CA 1
ATOM 1483 C C . LEU A 1 212 ? 111.178 144.716 87.596 1.00 91.51 381 LEU A C 1
ATOM 1484 O O . LEU A 1 212 ? 111.394 143.519 87.434 1.00 91.51 381 LEU A O 1
ATOM 1489 N N . ARG A 1 213 ? 109.955 145.189 87.850 1.00 99.45 382 ARG A N 1
ATOM 1490 C CA . ARG A 1 213 ? 108.770 144.362 88.136 1.00 99.45 382 ARG A CA 1
ATOM 1491 C C . ARG A 1 213 ? 108.361 143.473 86.959 1.00 99.45 382 ARG A C 1
ATOM 1492 O O . ARG A 1 213 ? 107.846 142.379 87.173 1.00 99.45 382 ARG A O 1
ATOM 1500 N N . THR A 1 214 ? 108.622 143.908 85.724 1.00 98.29 383 THR A N 1
ATOM 1501 C CA . THR A 1 214 ? 108.395 143.099 84.510 1.00 98.29 383 THR A CA 1
ATOM 1502 C C . THR A 1 214 ? 109.607 142.249 84.112 1.00 98.29 383 THR A C 1
ATOM 1503 O O . THR A 1 214 ? 109.442 141.081 83.771 1.00 98.29 383 THR A O 1
ATOM 1507 N N . CYS A 1 215 ? 110.839 142.740 84.223 1.00 98.70 384 CYS A N 1
ATOM 1508 C CA . CYS A 1 215 ? 112.032 141.989 83.820 1.00 98.70 384 CYS A CA 1
ATOM 1509 C C . CYS A 1 215 ? 112.579 140.998 84.874 1.00 98.70 384 CYS A C 1
ATOM 1510 O O . CYS A 1 215 ? 113.307 140.067 84.527 1.00 98.70 384 CYS A O 1
ATOM 1513 N N . ALA A 1 216 ? 112.199 141.112 86.151 1.00 96.39 385 ALA A N 1
ATOM 1514 C CA . ALA A 1 216 ? 112.664 140.205 87.205 1.00 96.39 385 ALA A CA 1
ATOM 1515 C C . ALA A 1 216 ? 112.416 138.725 86.898 1.00 96.39 385 ALA A C 1
ATOM 1516 O O . ALA A 1 216 ? 113.211 137.887 87.291 1.00 96.39 385 ALA A O 1
ATOM 1518 N N . LYS A 1 217 ? 111.376 138.397 86.126 1.00 100.90 386 LYS A N 1
ATOM 1519 C CA . LYS A 1 217 ? 111.057 137.071 85.570 1.00 100.90 386 LYS A CA 1
ATOM 1520 C C . LYS A 1 217 ? 112.277 136.336 85.005 1.00 100.90 386 LYS A C 1
ATOM 1521 O O . LYS A 1 217 ? 112.538 135.199 85.366 1.00 100.90 386 LYS A O 1
ATOM 1527 N N . HIS A 1 218 ? 113.061 136.995 84.164 1.00 101.50 387 HIS A N 1
ATOM 1528 C CA . HIS A 1 218 ? 114.233 136.411 83.520 1.00 101.50 387 HIS A CA 1
ATOM 1529 C C . HIS A 1 218 ? 115.439 136.303 84.451 1.00 101.50 387 HIS A C 1
ATOM 1530 O O . HIS A 1 218 ? 116.343 135.518 84.179 1.00 101.50 387 HIS A O 1
ATOM 1537 N N . TYR A 1 219 ? 115.422 137.003 85.587 1.00 93.72 388 TYR A N 1
ATOM 1538 C CA . TYR A 1 219 ? 116.464 136.836 86.610 1.00 93.72 388 TYR A CA 1
ATOM 1539 C C . TYR A 1 219 ? 116.014 135.655 87.483 1.00 93.72 388 TYR A C 1
ATOM 1540 O O . TYR A 1 219 ? 116.815 134.767 87.769 1.00 93.72 388 TYR A O 1
ATOM 1549 N N . GLN A 1 220 ? 114.760 135.654 87.931 1.00 99.90 389 GLN A N 1
ATOM 1550 C CA . GLN A 1 220 ? 114.163 134.573 88.717 1.00 99.90 389 GLN A CA 1
ATOM 1551 C C . GLN A 1 220 ? 114.312 133.204 88.038 1.00 99.90 389 GLN A C 1
ATOM 1552 O O . GLN A 1 220 ? 114.665 132.237 88.715 1.00 99.90 389 GLN A O 1
ATOM 1558 N N . ASN A 1 221 ? 114.125 133.159 86.717 1.00 104.50 390 ASN A N 1
ATOM 1559 C CA . ASN A 1 221 ? 114.221 131.986 85.844 1.00 104.50 390 ASN A CA 1
ATOM 1560 C C . ASN A 1 221 ? 115.667 131.598 85.447 1.00 104.50 390 ASN A C 1
ATOM 1561 O O . ASN A 1 221 ? 115.890 130.502 84.943 1.00 104.50 390 ASN A O 1
ATOM 1566 N N . GLY A 1 222 ? 116.656 132.466 85.678 1.00 102.70 391 GLY A N 1
ATOM 1567 C CA . GLY A 1 222 ? 118.086 132.210 85.470 1.00 102.70 391 GLY A CA 1
ATOM 1568 C C . GLY A 1 222 ? 118.651 132.577 84.102 1.00 102.70 391 GLY A C 1
ATOM 1569 O O . GLY A 1 222 ? 119.805 132.267 83.815 1.00 102.70 391 GLY A O 1
ATOM 1570 N N . THR A 1 223 ? 117.874 133.215 83.236 1.00 103.20 392 THR A N 1
ATOM 1571 C CA . THR A 1 223 ? 118.313 133.538 81.869 1.00 103.20 392 THR A CA 1
ATOM 1572 C C . THR A 1 223 ? 119.197 134.790 81.811 1.00 103.20 392 THR A C 1
ATOM 1573 O O . THR A 1 223 ? 120.275 134.765 81.220 1.00 103.20 392 THR A O 1
ATOM 1577 N N . LEU A 1 224 ? 118.749 135.888 82.428 1.00 99.41 393 LEU A N 1
ATOM 1578 C CA . LEU A 1 224 ? 119.463 137.163 82.508 1.00 99.41 393 LEU A CA 1
ATOM 1579 C C . LEU A 1 224 ? 120.709 137.056 83.403 1.00 99.41 393 LEU A C 1
ATOM 1580 O O . LEU A 1 224 ? 120.654 136.471 84.480 1.00 99.41 393 LEU A O 1
ATOM 1585 N N . GLY A 1 225 ? 121.832 137.624 82.966 1.00 96.99 394 GLY A N 1
ATOM 1586 C CA . GLY A 1 225 ? 123.131 137.428 83.601 1.00 96.99 394 GLY A CA 1
ATOM 1587 C C . GLY A 1 225 ? 124.051 138.649 83.576 1.00 96.99 394 GLY A C 1
ATOM 1588 O O . GLY A 1 225 ? 123.664 139.713 83.099 1.00 96.99 394 GLY A O 1
ATOM 1589 N N . PRO A 1 226 ? 125.271 138.504 84.109 1.00 96.11 395 PRO A N 1
ATOM 1590 C CA . PRO A 1 226 ? 126.164 139.611 84.427 1.00 96.11 395 PRO A CA 1
ATOM 1591 C C . PRO A 1 226 ? 126.715 140.435 83.265 1.00 96.11 395 PRO A C 1
ATOM 1592 O O . PRO A 1 226 ? 127.017 141.606 83.476 1.00 96.11 395 PRO A O 1
ATOM 1596 N N . ASP A 1 227 ? 126.901 139.873 82.072 1.00 101.40 396 ASP A N 1
ATOM 1597 C CA . ASP A 1 227 ? 127.745 140.498 81.032 1.00 101.40 396 ASP A CA 1
ATOM 1598 C C . ASP A 1 227 ? 127.059 140.653 79.668 1.00 101.40 396 ASP A C 1
ATOM 1599 O O . ASP A 1 227 ? 127.705 140.968 78.672 1.00 101.40 396 ASP A O 1
ATOM 1604 N N . CYS A 1 228 ? 125.749 140.446 79.614 1.00 101.40 397 CYS A N 1
ATOM 1605 C CA . CYS A 1 228 ? 124.942 140.499 78.403 1.00 101.40 397 CYS A CA 1
ATOM 1606 C C . CYS A 1 228 ? 125.069 141.854 77.658 1.00 101.40 397 CYS A C 1
ATOM 1607 O O . CYS A 1 228 ? 125.035 141.903 76.429 1.00 101.40 397 CYS A O 1
ATOM 1610 N N . TRP A 1 229 ? 125.333 142.951 78.367 1.00 98.61 398 TRP A N 1
ATOM 1611 C CA . TRP A 1 229 ? 125.871 144.175 77.785 1.00 98.61 398 TRP A CA 1
ATOM 1612 C C . TRP A 1 229 ? 127.374 144.059 77.539 1.00 98.61 398 TRP A C 1
ATOM 1613 O O . TRP A 1 229 ? 128.179 144.153 78.477 1.00 98.61 398 TRP A O 1
ATOM 1624 N N . CYS A 1 241 ? 122.289 134.872 76.124 1.00 109.40 410 CYS A N 1
ATOM 1625 C CA . CYS A 1 241 ? 121.454 135.797 76.897 1.00 109.40 410 CYS A CA 1
ATOM 1626 C C . CYS A 1 241 ? 120.443 136.560 76.015 1.00 109.40 410 CYS A C 1
ATOM 1627 O O . CYS A 1 241 ? 119.500 137.174 76.512 1.00 109.40 410 CYS A O 1
ATOM 1630 N N . THR A 1 242 ? 120.581 136.480 74.687 1.00 111.70 411 THR A N 1
ATOM 1631 C CA . THR A 1 242 ? 119.755 137.196 73.687 1.00 111.70 411 THR A CA 1
ATOM 1632 C C . THR A 1 242 ? 118.275 136.763 73.668 1.00 111.70 411 THR A C 1
ATOM 1633 O O . THR A 1 242 ? 117.425 137.458 73.113 1.00 111.70 411 THR A O 1
ATOM 1637 N N . ASN A 1 243 ? 117.932 135.656 74.333 1.00 110.20 412 ASN A N 1
ATOM 1638 C CA . ASN A 1 243 ? 116.548 135.222 74.573 1.00 110.20 412 ASN A CA 1
ATOM 1639 C C . ASN A 1 243 ? 115.728 136.199 75.441 1.00 110.20 412 ASN A C 1
ATOM 1640 O O . ASN A 1 243 ? 114.498 136.176 75.395 1.00 110.20 412 ASN A O 1
ATOM 1645 N N . VAL A 1 244 ? 116.398 137.033 76.244 1.00 106.70 413 VAL A N 1
ATOM 1646 C CA . VAL A 1 244 ? 115.817 138.085 77.094 1.00 106.70 413 VAL A CA 1
ATOM 1647 C C . VAL A 1 244 ? 115.616 139.356 76.259 1.00 106.70 413 VAL A C 1
ATOM 1648 O O . VAL A 1 244 ? 116.515 139.701 75.491 1.00 106.70 413 VAL A O 1
ATOM 1652 N N . PRO A 1 245 ? 114.487 140.080 76.370 1.00 105.90 414 PRO A N 1
ATOM 1653 C CA . PRO A 1 245 ? 114.235 141.305 75.598 1.00 105.90 414 PRO A CA 1
ATOM 1654 C C . PRO A 1 245 ? 115.269 142.404 75.883 1.00 105.90 414 PRO A C 1
ATOM 1655 O O . PRO A 1 245 ? 115.658 142.618 77.032 1.00 105.90 414 PRO A O 1
ATOM 1659 N N . ARG A 1 246 ? 115.817 143.069 74.843 1.00 107.50 415 ARG A N 1
ATOM 1660 C CA . ARG A 1 246 ? 116.932 144.062 75.009 1.00 107.50 415 ARG A CA 1
ATOM 1661 C C . ARG A 1 246 ? 116.702 145.079 76.120 1.00 107.50 415 ARG A C 1
ATOM 1662 O O . ARG A 1 246 ? 117.634 145.447 76.830 1.00 107.50 415 ARG A O 1
ATOM 1670 N N . LYS A 1 247 ? 115.491 145.574 76.237 1.00 102.00 416 LYS A N 1
ATOM 1671 C CA . LYS A 1 247 ? 115.075 146.466 77.337 1.00 102.00 416 LYS A CA 1
ATOM 1672 C C . LYS A 1 247 ? 115.689 146.094 78.700 1.00 102.00 416 LYS A C 1
ATOM 1673 O O . LYS A 1 247 ? 116.075 146.975 79.463 1.00 102.00 416 LYS A O 1
ATOM 1679 N N . CYS A 1 248 ? 115.821 144.805 78.990 1.00 101.70 417 CYS A N 1
ATOM 1680 C CA . CYS A 1 248 ? 116.404 144.296 80.225 1.00 101.70 417 CYS A CA 1
ATOM 1681 C C . CYS A 1 248 ? 117.922 144.434 80.296 1.00 101.70 417 CYS A C 1
ATOM 1682 O O . CYS A 1 248 ? 118.457 144.877 81.304 1.00 101.70 417 CYS A O 1
ATOM 1685 N N . THR A 1 249 ? 118.639 144.017 79.254 1.00 102.00 418 THR A N 1
ATOM 1686 C CA . THR A 1 249 ? 120.099 143.865 79.302 1.00 102.00 418 THR A CA 1
ATOM 1687 C C . THR A 1 249 ? 120.900 145.177 79.328 1.00 102.00 418 THR A C 1
ATOM 1688 O O . THR A 1 249 ? 122.104 145.109 79.557 1.00 102.00 418 THR A O 1
ATOM 1692 N N . LYS A 1 250 ? 120.299 146.357 79.113 1.00 97.58 419 LYS A N 1
ATOM 1693 C CA . LYS A 1 250 ? 120.971 147.668 79.151 1.00 97.58 419 LYS A CA 1
ATOM 1694 C C . LYS A 1 250 ? 121.884 147.802 80.364 1.00 97.58 419 LYS A C 1
ATOM 1695 O O . LYS A 1 250 ? 121.425 147.735 81.499 1.00 97.58 419 LYS A O 1
ATOM 1701 N N . TYR A 1 251 ? 123.176 148.010 80.130 1.00 92.47 420 TYR A N 1
ATOM 1702 C CA . TYR A 1 251 ? 124.230 148.208 81.141 1.00 92.47 420 TYR A CA 1
ATOM 1703 C C . TYR A 1 251 ? 124.397 147.087 82.166 1.00 92.47 420 TYR A C 1
ATOM 1704 O O . TYR A 1 251 ? 125.091 147.283 83.152 1.00 92.47 420 TYR A O 1
ATOM 1713 N N . ASN A 1 252 ? 123.739 145.941 81.996 1.00 92.09 421 ASN A N 1
ATOM 1714 C CA . ASN A 1 252 ? 123.520 144.929 83.029 1.00 92.09 421 ASN A CA 1
ATOM 1715 C C . ASN A 1 252 ? 122.776 145.456 84.274 1.00 92.09 421 ASN A C 1
ATOM 1716 O O . ASN A 1 252 ? 122.804 144.838 85.333 1.00 92.09 421 ASN A O 1
ATOM 1721 N N . ALA A 1 253 ? 122.070 146.577 84.169 1.00 86.14 422 ALA A N 1
ATOM 1722 C CA . ALA A 1 253 ? 121.500 147.271 85.320 1.00 86.14 422 ALA A CA 1
ATOM 1723 C C . ALA A 1 253 ? 120.444 146.456 86.077 1.00 86.14 422 ALA A C 1
ATOM 1724 O O . ALA A 1 253 ? 120.504 146.374 87.299 1.00 86.14 422 ALA A O 1
ATOM 1726 N N . VAL A 1 254 ? 119.512 145.804 85.393 1.00 89.96 423 VAL A N 1
ATOM 1727 C CA . VAL A 1 254 ? 118.481 144.990 86.046 1.00 89.96 423 VAL A CA 1
ATOM 1728 C C . VAL A 1 254 ? 119.080 143.800 86.790 1.00 89.96 423 VAL A C 1
ATOM 1729 O O . VAL A 1 254 ? 118.699 143.531 87.919 1.00 89.96 423 VAL A O 1
ATOM 1733 N N . TYR A 1 255 ? 120.063 143.119 86.219 1.00 87.71 424 TYR A N 1
ATOM 1734 C CA . TYR A 1 255 ? 120.758 142.063 86.920 1.00 87.71 424 TYR A CA 1
ATOM 1735 C C . TYR A 1 255 ? 121.505 142.606 88.132 1.00 87.71 424 TYR A C 1
ATOM 1736 O O . TYR A 1 255 ? 121.421 142.019 89.207 1.00 87.71 424 TYR A O 1
ATOM 1745 N N . GLN A 1 256 ? 122.220 143.727 87.996 1.00 81.22 425 GLN A N 1
ATOM 1746 C CA . GLN A 1 256 ? 123.025 144.273 89.084 1.00 81.22 425 GLN A CA 1
ATOM 1747 C C . GLN A 1 256 ? 122.180 144.816 90.238 1.00 81.22 425 GLN A C 1
ATOM 1748 O O . GLN A 1 256 ? 122.528 144.578 91.390 1.00 81.22 425 GLN A O 1
ATOM 1754 N N . ILE A 1 257 ? 121.047 145.467 89.968 1.00 80.38 426 ILE A N 1
ATOM 1755 C CA . ILE A 1 257 ? 120.125 145.911 91.014 1.00 80.38 426 ILE A CA 1
ATOM 1756 C C . ILE A 1 257 ? 119.635 144.708 91.817 1.00 80.38 426 ILE A C 1
ATOM 1757 O O . ILE A 1 257 ? 119.792 144.687 93.032 1.00 80.38 426 ILE A O 1
ATOM 1762 N N . LEU A 1 258 ? 119.116 143.675 91.164 1.00 85.17 427 LEU A N 1
ATOM 1763 C CA . LEU A 1 258 ? 118.538 142.490 91.813 1.00 85.17 427 LEU A CA 1
ATOM 1764 C C . LEU A 1 258 ? 119.576 141.620 92.513 1.00 85.17 427 LEU A C 1
ATOM 1765 O O . LEU A 1 258 ? 119.312 141.055 93.566 1.00 85.17 427 LEU A O 1
ATOM 1770 N N . HIS A 1 259 ? 120.773 141.514 91.967 1.00 79.34 428 HIS A N 1
ATOM 1771 C CA . HIS A 1 259 ? 121.811 140.676 92.528 1.00 79.34 428 HIS A CA 1
ATOM 1772 C C . HIS A 1 259 ? 122.628 141.346 93.655 1.00 79.34 428 HIS A C 1
ATOM 1773 O O . HIS A 1 259 ? 123.053 140.657 94.574 1.00 79.34 428 HIS A O 1
ATOM 1780 N N . TYR A 1 260 ? 122.831 142.670 93.603 1.00 74.15 429 TYR A N 1
ATOM 1781 C CA . TYR A 1 260 ? 123.664 143.380 94.559 1.00 74.15 429 TYR A CA 1
ATOM 1782 C C . TYR A 1 260 ? 122.926 144.314 95.496 1.00 74.15 429 TYR A C 1
ATOM 1783 O O . TYR A 1 260 ? 123.293 144.362 96.655 1.00 74.15 429 TYR A O 1
ATOM 1792 N N . LEU A 1 261 ? 121.930 145.080 95.062 1.00 73.61 430 LEU A N 1
ATOM 1793 C CA . LEU A 1 261 ? 121.532 146.299 95.767 1.00 73.61 430 LEU A CA 1
ATOM 1794 C C . LEU A 1 261 ? 120.258 146.232 96.585 1.00 73.61 430 LEU A C 1
ATOM 1795 O O . LEU A 1 261 ? 120.041 147.097 97.413 1.00 73.61 430 LEU A O 1
ATOM 1800 N N . VAL A 1 262 ? 119.415 145.241 96.377 1.00 77.44 431 VAL A N 1
ATOM 1801 C CA . VAL A 1 262 ? 118.099 145.081 97.012 1.00 77.44 431 VAL A CA 1
ATOM 1802 C C . VAL A 1 262 ? 118.029 143.766 97.770 1.00 77.44 431 VAL A C 1
ATOM 1803 O O . VAL A 1 262 ? 118.654 142.788 97.363 1.00 77.44 431 VAL A O 1
ATOM 1807 N N . ASP A 1 263 ? 117.285 143.719 98.872 1.00 80.00 432 ASP A N 1
ATOM 1808 C CA . ASP A 1 263 ? 117.069 142.460 99.587 1.00 80.00 432 ASP A CA 1
ATOM 1809 C C . ASP A 1 263 ? 116.302 141.421 98.732 1.00 80.00 432 ASP A C 1
ATOM 1810 O O . ASP A 1 263 ? 115.497 141.764 97.863 1.00 80.00 432 ASP A O 1
ATOM 1815 N N . LYS A 1 264 ? 116.561 140.130 98.967 1.00 82.01 433 LYS A N 1
ATOM 1816 C CA . LYS A 1 264 ? 116.060 139.004 98.160 1.00 82.01 433 LYS A CA 1
ATOM 1817 C C . LYS A 1 264 ? 114.528 138.905 98.075 1.00 82.01 433 LYS A C 1
ATOM 1818 O O . LYS A 1 264 ? 114.013 138.350 97.111 1.00 82.01 433 LYS A O 1
ATOM 1824 N N . ASP A 1 265 ? 113.792 139.416 99.061 1.00 86.57 434 ASP A N 1
ATOM 1825 C CA . ASP A 1 265 ? 112.337 139.291 99.131 1.00 86.57 434 ASP A CA 1
ATOM 1826 C C . ASP A 1 265 ? 111.616 140.320 98.251 1.00 86.57 434 ASP A C 1
ATOM 1827 O O . ASP A 1 265 ? 110.414 140.184 98.033 1.00 86.57 434 ASP A O 1
ATOM 1832 N N . PHE A 1 266 ? 112.317 141.340 97.748 1.00 87.63 435 PHE A N 1
ATOM 1833 C CA . PHE A 1 266 ? 111.742 142.441 96.972 1.00 87.63 435 PHE A CA 1
ATOM 1834 C C . PHE A 1 266 ? 111.050 141.973 95.679 1.00 87.63 435 PHE A C 1
ATOM 1835 O O . PHE A 1 266 ? 109.850 142.178 95.510 1.00 87.63 435 PHE A O 1
ATOM 1843 N N . MET A 1 267 ? 111.782 141.309 94.781 1.00 95.46 436 MET A N 1
ATOM 1844 C CA . MET A 1 267 ? 111.263 140.815 93.502 1.00 95.46 436 MET A CA 1
ATOM 1845 C C . MET A 1 267 ? 111.251 139.287 93.494 1.00 95.46 436 MET A C 1
ATOM 1846 O O . MET A 1 267 ? 112.228 138.630 93.135 1.00 95.46 436 MET A O 1
ATOM 1851 N N . THR A 1 268 ? 110.120 138.746 93.935 1.00 102.20 437 THR A N 1
ATOM 1852 C CA . THR A 1 268 ? 109.748 137.328 93.901 1.00 102.20 437 THR A CA 1
ATOM 1853 C C . THR A 1 268 ? 108.288 137.258 93.454 1.00 102.20 437 THR A C 1
ATOM 1854 O O . THR A 1 268 ? 107.551 138.210 93.708 1.00 102.20 437 THR A O 1
ATOM 1858 N N . PRO A 1 269 ? 107.782 136.166 92.861 1.00 105.60 438 PRO A N 1
ATOM 1859 C CA . PRO A 1 269 ? 106.363 136.080 92.504 1.00 105.60 438 PRO A CA 1
ATOM 1860 C C . PRO A 1 269 ? 105.426 136.320 93.697 1.00 105.60 438 PRO A C 1
ATOM 1861 O O . PRO A 1 269 ? 104.371 136.933 93.528 1.00 105.60 438 PRO A O 1
ATOM 1865 N N . LYS A 1 270 ? 105.830 135.919 94.914 1.00 107.70 439 LYS A N 1
ATOM 1866 C CA . LYS A 1 270 ? 105.067 136.145 96.152 1.00 107.70 439 LYS A CA 1
ATOM 1867 C C . LYS A 1 270 ? 104.951 137.629 96.546 1.00 107.70 439 LYS A C 1
ATOM 1868 O O . LYS A 1 270 ? 103.941 138.014 97.131 1.00 107.70 439 LYS A O 1
ATOM 1874 N N . THR A 1 271 ? 105.954 138.459 96.237 1.00 106.80 440 THR A N 1
ATOM 1875 C CA . THR A 1 271 ? 105.972 139.901 96.576 1.00 106.80 440 THR A CA 1
ATOM 1876 C C . THR A 1 271 ? 105.584 140.804 95.398 1.00 106.80 440 THR A C 1
ATOM 1877 O O . THR A 1 271 ? 104.974 141.854 95.581 1.00 106.80 440 THR A O 1
ATOM 1881 N N . ALA A 1 272 ? 105.954 140.434 94.170 1.00 108.00 441 ALA A N 1
ATOM 1882 C CA . ALA A 1 272 ? 105.874 141.313 93.004 1.00 108.00 441 ALA A CA 1
ATOM 1883 C C . ALA A 1 272 ? 104.436 141.607 92.533 1.00 108.00 441 ALA A C 1
ATOM 1884 O O . ALA A 1 272 ? 104.212 142.616 91.866 1.00 108.00 441 ALA A O 1
ATOM 1886 N N . ASP A 1 273 ? 103.453 140.775 92.893 1.00 112.80 442 ASP A N 1
ATOM 1887 C CA . ASP A 1 273 ? 102.036 141.028 92.591 1.00 112.80 442 ASP A CA 1
ATOM 1888 C C . ASP A 1 273 ? 101.384 142.115 93.480 1.00 112.80 442 ASP A C 1
ATOM 1889 O O . ASP A 1 273 ? 100.231 142.483 93.239 1.00 112.80 442 ASP A O 1
ATOM 1894 N N . TYR A 1 274 ? 102.158 142.733 94.379 1.00 112.10 443 TYR A N 1
ATOM 1895 C CA . TYR A 1 274 ? 101.641 143.857 95.168 1.00 112.10 443 TYR A CA 1
ATOM 1896 C C . TYR A 1 274 ? 101.643 145.151 94.345 1.00 112.10 443 TYR A C 1
ATOM 1897 O O . TYR A 1 274 ? 102.427 145.283 93.409 1.00 112.10 443 TYR A O 1
ATOM 1906 N N . ALA A 1 275 ? 100.805 146.116 94.718 1.00 111.60 444 ALA A N 1
ATOM 1907 C CA . ALA A 1 275 ? 100.761 147.416 94.038 1.00 111.60 444 ALA A CA 1
ATOM 1908 C C . ALA A 1 275 ? 102.142 148.104 94.014 1.00 111.60 444 ALA A C 1
ATOM 1909 O O . ALA A 1 275 ? 102.541 148.668 92.992 1.00 111.60 444 ALA A O 1
ATOM 1911 N N . VAL A 1 276 ? 102.892 147.994 95.118 1.00 106.80 445 VAL A N 1
ATOM 1912 C CA . VAL A 1 276 ? 104.344 148.232 95.194 1.00 106.80 445 VAL A CA 1
ATOM 1913 C C . VAL A 1 276 ? 104.990 147.107 96.024 1.00 106.80 445 VAL A C 1
ATOM 1914 O O . VAL A 1 276 ? 104.553 146.877 97.154 1.00 106.80 445 VAL A O 1
ATOM 1918 N N . PRO A 1 277 ? 106.029 146.410 95.528 1.00 99.88 446 PRO A N 1
ATOM 1919 C CA . PRO A 1 277 ? 106.771 145.427 96.318 1.00 99.88 446 PRO A CA 1
ATOM 1920 C C . PRO A 1 277 ? 107.601 146.100 97.426 1.00 99.88 446 PRO A C 1
ATOM 1921 O O . PRO A 1 277 ? 108.186 147.164 97.230 1.00 99.88 446 PRO A O 1
ATOM 1925 N N . ALA A 1 278 ? 107.661 145.492 98.610 1.00 90.92 447 ALA A N 1
ATOM 1926 C CA . ALA A 1 278 ? 108.278 146.108 99.781 1.00 90.92 447 ALA A CA 1
ATOM 1927 C C . ALA A 1 278 ? 109.806 145.918 99.837 1.00 90.92 447 ALA A C 1
ATOM 1928 O O . ALA A 1 278 ? 110.288 144.869 100.263 1.00 90.92 447 ALA A O 1
ATOM 1930 N N . LEU A 1 279 ? 110.579 146.940 99.442 1.00 81.96 448 LEU A N 1
ATOM 1931 C CA . LEU A 1 279 ? 112.033 146.970 99.647 1.00 81.96 448 LEU A CA 1
ATOM 1932 C C . LEU A 1 279 ? 112.356 147.277 101.114 1.00 81.96 448 LEU A C 1
ATOM 1933 O O . LEU A 1 279 ? 112.221 148.426 101.537 1.00 81.96 448 LEU A O 1
ATOM 1938 N N . LYS A 1 280 ? 112.771 146.282 101.896 1.00 79.37 449 LYS A N 1
ATOM 1939 C CA . LYS A 1 280 ? 113.041 146.457 103.327 1.00 79.37 449 LYS A CA 1
ATOM 1940 C C . LYS A 1 280 ? 114.453 146.969 103.571 1.00 79.37 449 LYS A C 1
ATOM 1941 O O . LYS A 1 280 ? 114.630 147.874 104.383 1.00 79.37 449 LYS A O 1
ATOM 1947 N N . TYR A 1 281 ? 115.427 146.434 102.834 1.00 74.23 450 TYR A N 1
ATOM 1948 C CA . TYR A 1 281 ? 116.836 146.818 102.922 1.00 74.23 450 TYR A CA 1
ATOM 1949 C C . TYR A 1 281 ? 117.451 147.098 101.552 1.00 74.23 450 TYR A C 1
ATOM 1950 O O . TYR A 1 281 ? 117.084 146.484 100.554 1.00 74.23 450 TYR A O 1
ATOM 1959 N N . SER A 1 282 ? 118.442 147.983 101.507 1.00 72.00 451 SER A N 1
ATOM 1960 C CA . SER A 1 282 ? 119.242 148.231 100.307 1.00 72.00 451 SER A CA 1
ATOM 1961 C C . SER A 1 282 ? 120.718 148.404 100.647 1.00 72.00 451 SER A C 1
ATOM 1962 O O . SER A 1 282 ? 121.058 148.774 101.765 1.00 72.00 451 SER A O 1
ATOM 1965 N N . MET A 1 283 ? 121.594 148.081 99.710 1.00 67.12 452 MET A N 1
ATOM 1966 C CA . MET A 1 283 ? 123.038 148.212 99.845 1.00 67.12 452 MET A CA 1
ATOM 1967 C C . MET A 1 283 ? 123.646 149.335 98.998 1.00 67.12 452 MET A C 1
ATOM 1968 O O . MET A 1 283 ? 123.175 149.631 97.911 1.00 67.12 452 MET A O 1
ATOM 1973 N N . LEU A 1 284 ? 124.698 149.966 99.498 1.00 67.40 453 LEU A N 1
ATOM 1974 C CA . LEU A 1 284 ? 125.555 150.885 98.772 1.00 67.40 453 LEU A CA 1
ATOM 1975 C C . LEU A 1 284 ? 126.994 150.385 98.767 1.00 67.40 453 LEU A C 1
ATOM 1976 O O . LEU A 1 284 ? 127.479 150.026 99.824 1.00 67.40 453 LEU A O 1
ATOM 1981 N N . PHE A 1 285 ? 127.693 150.395 97.627 1.00 66.91 454 PHE A N 1
ATOM 1982 C CA . PHE A 1 285 ? 129.123 150.077 97.521 1.00 66.91 454 PHE A CA 1
ATOM 1983 C C . PHE A 1 285 ? 129.955 151.304 97.182 1.00 66.91 454 PHE A C 1
ATOM 1984 O O . PHE A 1 285 ? 129.661 152.036 96.257 1.00 66.91 454 PHE A O 1
ATOM 1992 N N . SER A 1 286 ? 131.030 151.517 97.910 1.00 71.48 455 SER A N 1
ATOM 1993 C CA . SER A 1 286 ? 132.003 152.580 97.737 1.00 71.48 455 SER A CA 1
ATOM 1994 C C . SER A 1 286 ? 133.187 152.093 96.896 1.00 71.48 455 SER A C 1
ATOM 1995 O O . SER A 1 286 ? 133.631 150.970 97.099 1.00 71.48 455 SER A O 1
ATOM 1998 N N . PRO A 1 287 ? 133.764 152.887 95.983 1.00 75.84 456 PRO A N 1
ATOM 1999 C CA . PRO A 1 287 ? 134.897 152.495 95.165 1.00 75.84 456 PRO A CA 1
ATOM 2000 C C . PRO A 1 287 ? 136.244 152.524 95.915 1.00 75.84 456 PRO A C 1
ATOM 2001 O O . PRO A 1 287 ? 137.268 152.843 95.333 1.00 75.84 456 PRO A O 1
ATOM 2005 N N . THR A 1 288 ? 136.275 152.206 97.205 1.00 74.05 457 THR A N 1
ATOM 2006 C CA . THR A 1 288 ? 137.472 152.022 98.028 1.00 74.05 457 THR A CA 1
ATOM 2007 C C . THR A 1 288 ? 137.487 150.599 98.539 1.00 74.05 457 THR A C 1
ATOM 2008 O O . THR A 1 288 ? 136.448 150.016 98.793 1.00 74.05 457 THR A O 1
ATOM 2012 N N . GLU A 1 289 ? 138.647 149.992 98.666 1.00 74.18 458 GLU A N 1
ATOM 2013 C CA . GLU A 1 289 ? 138.818 148.631 99.143 1.00 74.18 458 GLU A CA 1
ATOM 2014 C C . GLU A 1 289 ? 138.555 148.501 100.647 1.00 74.18 458 GLU A C 1
ATOM 2015 O O . GLU A 1 289 ? 138.974 149.338 101.443 1.00 74.18 458 GLU A O 1
ATOM 2021 N N . LYS A 1 290 ? 137.945 147.396 101.062 1.00 69.95 459 LYS A N 1
ATOM 2022 C CA . LYS A 1 290 ? 137.902 146.962 102.459 1.00 69.95 459 LYS A CA 1
ATOM 2023 C C . LYS A 1 290 ? 139.310 146.840 103.045 1.00 69.95 459 LYS A C 1
ATOM 2024 O O . LYS A 1 290 ? 140.170 146.244 102.403 1.00 69.95 459 LYS A O 1
ATOM 2030 N N . GLY A 1 291 ? 139.534 147.278 104.278 1.00 69.58 460 GLY A N 1
ATOM 2031 C CA . GLY A 1 291 ? 140.779 147.030 104.991 1.00 69.58 460 GLY A CA 1
ATOM 2032 C C . GLY A 1 291 ? 141.169 148.161 105.909 1.00 69.58 460 GLY A C 1
ATOM 2033 O O . GLY A 1 291 ? 140.385 149.058 106.159 1.00 69.58 460 GLY A O 1
ATOM 2034 N N . GLU A 1 292 ? 142.387 148.146 106.425 1.00 73.08 461 GLU A N 1
ATOM 2035 C CA . GLU A 1 292 ? 142.850 149.029 107.498 1.00 73.08 461 GLU A CA 1
ATOM 2036 C C . GLU A 1 292 ? 142.984 150.486 107.087 1.00 73.08 461 GLU A C 1
ATOM 2037 O O . GLU A 1 292 ? 143.020 151.368 107.935 1.00 73.08 461 GLU A O 1
ATOM 2043 N N . SER A 1 293 ? 142.978 150.763 105.795 1.00 74.43 462 SER A N 1
ATOM 2044 C CA . SER A 1 293 ? 142.780 152.077 105.203 1.00 74.43 462 SER A CA 1
ATOM 2045 C C . SER A 1 293 ? 141.408 152.713 105.491 1.00 74.43 462 SER A C 1
ATOM 2046 O O . SER A 1 293 ? 141.284 153.935 105.477 1.00 74.43 462 SER A O 1
ATOM 2049 N N . MET A 1 294 ? 140.367 151.936 105.811 1.00 71.57 463 MET A N 1
ATOM 2050 C CA . MET A 1 294 ? 139.038 152.477 106.107 1.00 71.57 463 MET A CA 1
ATOM 2051 C C . MET A 1 294 ? 138.897 153.082 107.490 1.00 71.57 463 MET A C 1
ATOM 2052 O O . MET A 1 294 ? 137.884 153.699 107.774 1.00 71.57 463 MET A O 1
ATOM 2057 N N . MET A 1 295 ? 139.865 152.923 108.383 1.00 71.89 464 MET A N 1
ATOM 2058 C CA . MET A 1 295 ? 139.662 153.222 109.791 1.00 71.89 464 MET A CA 1
ATOM 2059 C C . MET A 1 295 ? 139.591 154.697 110.149 1.00 71.89 464 MET A C 1
ATOM 2060 O O . MET A 1 295 ? 138.905 155.042 111.097 1.00 71.89 464 MET A O 1
ATOM 2065 N N . ASN A 1 296 ? 140.178 155.603 109.382 1.00 76.17 465 ASN A N 1
ATOM 2066 C CA . ASN A 1 296 ? 139.970 157.027 109.648 1.00 76.17 465 ASN A CA 1
ATOM 2067 C C . ASN A 1 296 ? 138.576 157.493 109.230 1.00 76.17 465 ASN A C 1
ATOM 2068 O O . ASN A 1 296 ? 137.921 158.209 109.979 1.00 76.17 465 ASN A O 1
ATOM 2073 N N . ILE A 1 297 ? 138.092 157.028 108.078 1.00 73.89 466 ILE A N 1
ATOM 2074 C CA . ILE A 1 297 ? 136.721 157.221 107.612 1.00 73.89 466 ILE A CA 1
ATOM 2075 C C . ILE A 1 297 ? 135.743 156.676 108.636 1.00 73.89 466 ILE A C 1
ATOM 2076 O O . ILE A 1 297 ? 134.784 157.368 108.963 1.00 73.89 466 ILE A O 1
ATOM 2081 N N . TYR A 1 298 ? 135.984 155.482 109.186 1.00 69.74 467 TYR A N 1
ATOM 2082 C CA . TYR A 1 298 ? 135.120 154.966 110.216 1.00 69.74 467 TYR A CA 1
ATOM 2083 C C . TYR A 1 298 ? 135.136 155.811 111.472 1.00 69.74 467 TYR A C 1
ATOM 2084 O O . TYR A 1 298 ? 134.085 156.258 111.928 1.00 69.74 467 TYR A O 1
ATOM 2093 N N . LEU A 1 299 ? 136.317 156.029 112.042 1.00 72.74 468 LEU A N 1
ATOM 2094 C CA . LEU A 1 299 ? 136.448 156.660 113.330 1.00 72.74 468 LEU A CA 1
ATOM 2095 C C . LEU A 1 299 ? 135.986 158.105 113.325 1.00 72.74 468 LEU A C 1
ATOM 2096 O O . LEU A 1 299 ? 135.302 158.507 114.261 1.00 72.74 468 LEU A O 1
ATOM 2101 N N . ASP A 1 300 ? 136.261 158.880 112.278 1.00 77.00 469 ASP A N 1
ATOM 2102 C CA . ASP A 1 300 ? 135.744 160.250 112.180 1.00 77.00 469 ASP A CA 1
ATOM 2103 C C . ASP A 1 300 ? 134.244 160.325 111.933 1.00 77.00 469 ASP A C 1
ATOM 2104 O O . ASP A 1 300 ? 133.551 161.058 112.623 1.00 77.00 469 ASP A O 1
ATOM 2109 N N . ASN A 1 301 ? 133.716 159.607 110.946 1.00 74.14 470 ASN A N 1
ATOM 2110 C CA . ASN A 1 301 ? 132.380 159.871 110.411 1.00 74.14 470 ASN A CA 1
ATOM 2111 C C . ASN A 1 301 ? 131.285 158.893 110.865 1.00 74.14 470 ASN A C 1
ATOM 2112 O O . ASN A 1 301 ? 130.115 159.250 110.755 1.00 74.14 470 ASN A O 1
ATOM 2117 N N . PHE A 1 302 ? 131.614 157.710 111.394 1.00 70.78 471 PHE A N 1
ATOM 2118 C CA . PHE A 1 302 ? 130.632 156.672 111.742 1.00 70.78 471 PHE A CA 1
ATOM 2119 C C . PHE A 1 302 ? 130.625 156.250 113.212 1.00 70.78 471 PHE A C 1
ATOM 2120 O O . PHE A 1 302 ? 129.549 155.958 113.730 1.00 70.78 471 PHE A O 1
ATOM 2128 N N . GLU A 1 303 ? 131.770 156.190 113.898 1.00 74.87 472 GLU A N 1
ATOM 2129 C CA . GLU A 1 303 ? 131.873 155.516 115.204 1.00 74.87 472 GLU A CA 1
ATOM 2130 C C . GLU A 1 303 ? 130.985 156.129 116.293 1.00 74.87 472 GLU A C 1
ATOM 2131 O O . GLU A 1 303 ? 130.313 155.406 117.024 1.00 74.87 472 GLU A O 1
ATOM 2137 N N . ASN A 1 304 ? 130.936 157.460 116.364 1.00 78.57 473 ASN A N 1
ATOM 2138 C CA . ASN A 1 304 ? 130.138 158.216 117.340 1.00 78.57 473 ASN A CA 1
ATOM 2139 C C . ASN A 1 304 ? 128.847 158.814 116.741 1.00 78.57 473 ASN A C 1
ATOM 2140 O O . ASN A 1 304 ? 128.145 159.579 117.402 1.00 78.57 473 ASN A O 1
ATOM 2145 N N . TRP A 1 305 ? 128.531 158.484 115.487 1.00 75.39 474 TRP A N 1
ATOM 2146 C CA . TRP A 1 305 ? 127.361 158.982 114.765 1.00 75.39 474 TRP A CA 1
ATOM 2147 C C . TRP A 1 305 ? 126.050 158.346 115.253 1.00 75.39 474 TRP A C 1
ATOM 2148 O O . TRP A 1 305 ? 126.003 157.193 115.676 1.00 75.39 474 TRP A O 1
ATOM 2159 N N . ASN A 1 306 ? 124.965 159.102 115.113 1.00 80.40 475 ASN A N 1
ATOM 2160 C CA . ASN A 1 306 ? 123.573 158.718 115.335 1.00 80.40 475 ASN A CA 1
ATOM 2161 C C . ASN A 1 306 ? 123.059 157.621 114.372 1.00 80.40 475 ASN A C 1
ATOM 2162 O O . ASN A 1 306 ? 122.043 156.991 114.641 1.00 80.40 475 ASN A O 1
ATOM 2167 N N . SER A 1 307 ? 123.754 157.385 113.251 1.00 74.24 476 SER A N 1
ATOM 2168 C CA . SER A 1 307 ? 123.452 156.382 112.204 1.00 74.24 476 SER A CA 1
ATOM 2169 C C . SER A 1 307 ? 122.122 156.558 111.461 1.00 74.24 476 SER A C 1
ATOM 2170 O O . SER A 1 307 ? 121.727 155.666 110.719 1.00 74.24 476 SER A O 1
ATOM 2173 N N . SER A 1 308 ? 121.417 157.679 111.612 1.00 79.94 477 SER A N 1
ATOM 2174 C CA . SER A 1 308 ? 120.153 157.941 110.917 1.00 79.94 477 SER A CA 1
ATOM 2175 C C . SER A 1 308 ? 120.054 159.368 110.386 1.00 79.94 477 SER A C 1
ATOM 2176 O O . SER A 1 308 ? 120.350 160.327 111.096 1.00 79.94 477 SER A O 1
ATOM 2179 N N . ASP A 1 309 ? 119.588 159.510 109.146 1.00 84.90 478 ASP A N 1
ATOM 2180 C CA . ASP A 1 309 ? 119.309 160.798 108.492 1.00 84.90 478 ASP A CA 1
ATOM 2181 C C . ASP A 1 309 ? 117.875 161.312 108.770 1.00 84.90 478 ASP A C 1
ATOM 2182 O O . ASP A 1 309 ? 117.440 162.314 108.206 1.00 84.90 478 ASP A O 1
ATOM 2187 N N . GLY A 1 310 ? 117.085 160.575 109.560 1.00 83.58 479 GLY A N 1
ATOM 2188 C CA . GLY A 1 310 ? 115.646 160.807 109.747 1.00 83.58 479 GLY A CA 1
ATOM 2189 C C . GLY A 1 310 ? 114.755 160.236 108.636 1.00 83.58 479 GLY A C 1
ATOM 2190 O O . GLY A 1 310 ? 113.582 159.965 108.883 1.00 83.58 479 GLY A O 1
ATOM 2191 N N . ILE A 1 311 ? 115.305 159.983 107.440 1.00 81.78 480 ILE A N 1
ATOM 2192 C CA . ILE A 1 311 ? 114.643 159.239 106.346 1.00 81.78 480 ILE A CA 1
ATOM 2193 C C . ILE A 1 311 ? 115.074 157.760 106.334 1.00 81.78 480 ILE A C 1
ATOM 2194 O O . ILE A 1 311 ? 114.257 156.849 106.223 1.00 81.78 480 ILE A O 1
ATOM 2199 N N . THR A 1 312 ? 116.371 157.502 106.478 1.00 78.55 481 THR A N 1
ATOM 2200 C CA . THR A 1 312 ? 116.994 156.172 106.393 1.00 78.55 481 THR A CA 1
ATOM 2201 C C . THR A 1 312 ? 118.046 156.004 107.483 1.00 78.55 481 THR A C 1
ATOM 2202 O O . THR A 1 312 ? 118.590 156.979 108.002 1.00 78.55 481 THR A O 1
ATOM 2206 N N . THR A 1 313 ? 118.322 154.757 107.843 1.00 72.59 482 THR A N 1
ATOM 2207 C CA . THR A 1 313 ? 119.217 154.365 108.934 1.00 72.59 482 THR A CA 1
ATOM 2208 C C . THR A 1 313 ? 120.261 153.392 108.410 1.00 72.59 482 THR A C 1
ATOM 2209 O O . THR A 1 313 ? 119.908 152.441 107.724 1.00 72.59 482 THR A O 1
ATOM 2213 N N . VAL A 1 314 ? 121.536 153.593 108.738 1.00 67.54 483 VAL A N 1
ATOM 2214 C CA . VAL A 1 314 ? 122.610 152.631 108.449 1.00 67.54 483 VAL A CA 1
ATOM 2215 C C . VAL A 1 314 ? 122.562 151.507 109.475 1.00 67.54 483 VAL A C 1
ATOM 2216 O O . VAL A 1 314 ? 122.891 151.712 110.637 1.00 67.54 483 VAL A O 1
ATOM 2220 N N . THR A 1 315 ? 122.131 150.319 109.062 1.00 66.10 484 THR A N 1
ATOM 2221 C CA . THR A 1 315 ? 121.961 149.142 109.935 1.00 66.10 484 THR A CA 1
ATOM 2222 C C . THR A 1 315 ? 123.102 148.130 109.855 1.00 66.10 484 THR A C 1
ATOM 2223 O O . THR A 1 315 ? 123.229 147.284 110.732 1.00 66.10 484 THR A O 1
ATOM 2227 N N . GLY A 1 316 ? 123.951 148.188 108.834 1.00 62.59 485 GLY A N 1
ATOM 2228 C CA . GLY A 1 316 ? 125.068 147.267 108.663 1.00 62.59 485 GLY A CA 1
ATOM 2229 C C . GLY A 1 316 ? 126.245 147.940 107.987 1.00 62.59 485 GLY A C 1
ATOM 2230 O O . GLY A 1 316 ? 126.049 148.779 107.120 1.00 62.59 485 GLY A O 1
ATOM 2231 N N . ILE A 1 317 ? 127.468 147.581 108.365 1.00 62.84 486 ILE A N 1
ATOM 2232 C CA . ILE A 1 317 ? 128.697 148.100 107.751 1.00 62.84 486 ILE A CA 1
ATOM 2233 C C . ILE A 1 317 ? 129.665 146.945 107.488 1.00 62.84 486 ILE A C 1
ATOM 2234 O O . ILE A 1 317 ? 129.873 146.085 108.338 1.00 62.84 486 ILE A O 1
ATOM 2239 N N . GLU A 1 318 ? 130.254 146.955 106.309 1.00 64.84 487 GLU A N 1
ATOM 2240 C CA . GLU A 1 318 ? 131.340 146.096 105.925 1.00 64.84 487 GLU A CA 1
ATOM 2241 C C . GLU A 1 318 ? 132.477 146.904 105.296 1.00 64.84 487 GLU A C 1
ATOM 2242 O O . GLU A 1 318 ? 132.553 147.100 104.096 1.00 64.84 487 GLU A O 1
ATOM 2248 N N . PHE A 1 319 ? 133.361 147.410 106.144 1.00 64.85 488 PHE A N 1
ATOM 2249 C CA . PHE A 1 319 ? 134.593 148.111 105.809 1.00 64.85 488 PHE A CA 1
ATOM 2250 C C . PHE A 1 319 ? 135.854 147.264 105.997 1.00 64.85 488 PHE A C 1
ATOM 2251 O O . PHE A 1 319 ? 136.930 147.775 105.770 1.00 64.85 488 PHE A O 1
ATOM 2259 N N . GLY A 1 320 ? 135.803 146.003 106.399 1.00 66.12 489 GLY A N 1
ATOM 2260 C CA . GLY A 1 320 ? 136.998 145.182 106.560 1.00 66.12 489 GLY A CA 1
ATOM 2261 C C . GLY A 1 320 ? 137.874 145.501 107.774 1.00 66.12 489 GLY A C 1
ATOM 2262 O O . GLY A 1 320 ? 139.059 145.246 107.747 1.00 66.12 489 GLY A O 1
ATOM 2263 N N . ILE A 1 321 ? 137.317 146.088 108.829 1.00 66.29 490 ILE A N 1
ATOM 2264 C CA . ILE A 1 321 ? 138.009 146.593 110.020 1.00 66.29 490 ILE A CA 1
ATOM 2265 C C . ILE A 1 321 ? 137.460 146.075 111.350 1.00 66.29 490 ILE A C 1
ATOM 2266 O O . ILE A 1 321 ? 137.818 146.633 112.367 1.00 66.29 490 ILE A O 1
ATOM 2271 N N . LYS A 1 322 ? 136.628 145.038 111.384 1.00 63.13 491 LYS A N 1
ATOM 2272 C CA . LYS A 1 322 ? 136.011 144.542 112.609 1.00 63.13 491 LYS A CA 1
ATOM 2273 C C . LYS A 1 322 ? 137.075 144.084 113.592 1.00 63.13 491 LYS A C 1
ATOM 2274 O O . LYS A 1 322 ? 137.164 144.635 114.672 1.00 63.13 491 LYS A O 1
ATOM 2280 N N . HIS A 1 323 ? 137.947 143.151 113.222 1.00 65.52 492 HIS A N 1
ATOM 2281 C CA . HIS A 1 323 ? 139.002 142.665 114.108 1.00 65.52 492 HIS A CA 1
ATOM 2282 C C . HIS A 1 323 ? 140.093 143.687 114.367 1.00 65.52 492 HIS A C 1
ATOM 2283 O O . HIS A 1 323 ? 140.636 143.734 115.449 1.00 65.52 492 HIS A O 1
ATOM 2290 N N . SER A 1 324 ? 140.377 144.572 113.441 1.00 67.65 493 SER A N 1
ATOM 2291 C CA . SER A 1 324 ? 141.353 145.643 113.610 1.00 67.65 493 SER A CA 1
ATOM 2292 C C . SER A 1 324 ? 140.941 146.703 114.638 1.00 67.65 493 SER A C 1
ATOM 2293 O O . SER A 1 324 ? 141.800 147.292 115.271 1.00 67.65 493 SER A O 1
ATOM 2296 N N . LEU A 1 325 ? 139.654 146.967 114.833 1.00 68.31 494 LEU A N 1
ATOM 2297 C CA . LEU A 1 325 ? 139.121 147.862 115.858 1.00 68.31 494 LEU A CA 1
ATOM 2298 C C . LEU A 1 325 ? 139.003 147.228 117.236 1.00 68.31 494 LEU A C 1
ATOM 2299 O O . LEU A 1 325 ? 138.702 147.928 118.183 1.00 68.31 494 LEU A O 1
ATOM 2304 N N . PHE A 1 326 ? 139.213 145.927 117.385 1.00 67.61 495 PHE A N 1
ATOM 2305 C CA . PHE A 1 326 ? 138.932 145.221 118.612 1.00 67.61 495 PHE A CA 1
ATOM 2306 C C . PHE A 1 326 ? 139.702 145.744 119.817 1.00 67.61 495 PHE A C 1
ATOM 2307 O O . PHE A 1 326 ? 139.108 145.994 120.853 1.00 67.61 495 PHE A O 1
ATOM 2315 N N . GLN A 1 327 ? 141.009 145.936 119.693 1.00 71.49 496 GLN A N 1
ATOM 2316 C CA . GLN A 1 327 ? 141.896 146.342 120.783 1.00 71.49 496 GLN A CA 1
ATOM 2317 C C . GLN A 1 327 ? 141.499 147.690 121.399 1.00 71.49 496 GLN A C 1
ATOM 2318 O O . GLN A 1 327 ? 141.596 147.858 122.610 1.00 71.49 496 GLN A O 1
ATOM 2324 N N . ASP A 1 328 ? 141.007 148.625 120.596 1.00 72.04 497 ASP A N 1
ATOM 2325 C CA . ASP A 1 328 ? 140.547 149.920 121.082 1.00 72.04 497 ASP A CA 1
ATOM 2326 C C . ASP A 1 328 ? 139.326 149.788 121.978 1.00 72.04 497 ASP A C 1
ATOM 2327 O O . ASP A 1 328 ? 139.341 150.254 123.110 1.00 72.04 497 ASP A O 1
ATOM 2332 N N . TYR A 1 329 ? 138.288 149.096 121.528 1.00 71.52 498 TYR A N 1
ATOM 2333 C CA . TYR A 1 329 ? 137.118 148.845 122.347 1.00 71.52 498 TYR A CA 1
ATOM 2334 C C . TYR A 1 329 ? 137.440 148.017 123.580 1.00 71.52 498 TYR A C 1
ATOM 2335 O O . TYR A 1 329 ? 136.967 148.339 124.659 1.00 71.52 498 TYR A O 1
ATOM 2344 N N . LEU A 1 330 ? 138.273 146.990 123.458 1.00 69.67 499 LEU A N 1
ATOM 2345 C CA . LEU A 1 330 ? 138.711 146.153 124.562 1.00 69.67 499 LEU A CA 1
ATOM 2346 C C . LEU A 1 330 ? 139.364 146.955 125.685 1.00 69.67 499 LEU A C 1
ATOM 2347 O O . LEU A 1 330 ? 139.039 146.756 126.853 1.00 69.67 499 LEU A O 1
ATOM 2352 N N . LEU A 1 331 ? 140.261 147.874 125.349 1.00 76.17 500 LEU A N 1
ATOM 2353 C CA . LEU A 1 331 ? 140.928 148.702 126.333 1.00 76.17 500 LEU A CA 1
ATOM 2354 C C . LEU A 1 331 ? 140.040 149.855 126.817 1.00 76.17 500 LEU A C 1
ATOM 2355 O O . LEU A 1 331 ? 140.048 150.139 128.007 1.00 76.17 500 LEU A O 1
ATOM 2360 N N . MET A 1 332 ? 139.188 150.464 125.991 1.00 79.79 501 MET A N 1
ATOM 2361 C CA . MET A 1 332 ? 138.186 151.432 126.457 1.00 79.79 501 MET A CA 1
ATOM 2362 C C . MET A 1 332 ? 137.172 150.834 127.429 1.00 79.79 501 MET A C 1
ATOM 2363 O O . MET A 1 332 ? 136.823 151.455 128.424 1.00 79.79 501 MET A O 1
ATOM 2368 N N . ASP A 1 333 ? 136.663 149.637 127.167 1.00 74.72 502 ASP A N 1
ATOM 2369 C CA . ASP A 1 333 ? 135.638 149.015 127.987 1.00 74.72 502 ASP A CA 1
ATOM 2370 C C . ASP A 1 333 ? 136.154 148.625 129.381 1.00 74.72 502 ASP A C 1
ATOM 2371 O O . ASP A 1 333 ? 135.353 148.287 130.242 1.00 74.72 502 ASP A O 1
ATOM 2376 N N . THR A 1 334 ? 137.451 148.726 129.681 1.00 76.98 503 THR A N 1
ATOM 2377 C CA . THR A 1 334 ? 137.972 148.585 131.051 1.00 76.98 503 THR A CA 1
ATOM 2378 C C . THR A 1 334 ? 137.459 149.646 132.029 1.00 76.98 503 THR A C 1
ATOM 2379 O O . THR A 1 334 ? 137.608 149.488 133.233 1.00 76.98 503 THR A O 1
ATOM 2383 N N . VAL A 1 335 ? 136.746 150.668 131.564 1.00 77.11 504 VAL A N 1
ATOM 2384 C CA . VAL A 1 335 ? 136.029 151.608 132.420 1.00 77.11 504 VAL A CA 1
ATOM 2385 C C . VAL A 1 335 ? 134.896 150.970 133.232 1.00 77.11 504 VAL A C 1
ATOM 2386 O O . VAL A 1 335 ? 134.639 151.402 134.346 1.00 77.11 504 VAL A O 1
ATOM 2390 N N . TYR A 1 336 ? 134.221 149.926 132.751 1.00 72.57 505 TYR A N 1
ATOM 2391 C CA . TYR A 1 336 ? 133.131 149.301 133.508 1.00 72.57 505 TYR A CA 1
ATOM 2392 C C . TYR A 1 336 ? 133.609 148.437 134.681 1.00 72.57 505 TYR A C 1
ATOM 2393 O O . TYR A 1 336 ? 133.049 148.591 135.760 1.00 72.57 505 TYR A O 1
ATOM 2402 N N . PRO A 1 337 ? 134.673 147.620 134.571 1.00 71.17 506 PRO A N 1
ATOM 2403 C CA . PRO A 1 337 ? 135.311 146.984 135.716 1.00 71.17 506 PRO A CA 1
ATOM 2404 C C . PRO A 1 337 ? 135.833 147.979 136.753 1.00 71.17 506 PRO A C 1
ATOM 2405 O O . PRO A 1 337 ? 135.782 147.704 137.944 1.00 71.17 506 PRO A O 1
ATOM 2409 N N . ALA A 1 338 ? 136.283 149.157 136.330 1.00 73.31 507 ALA A N 1
ATOM 2410 C CA . ALA A 1 338 ? 136.684 150.221 137.232 1.00 73.31 507 ALA A CA 1
ATOM 2411 C C . ALA A 1 338 ? 135.500 150.779 138.032 1.00 73.31 507 ALA A C 1
ATOM 2412 O O . ALA A 1 338 ? 135.586 150.914 139.243 1.00 73.31 507 ALA A O 1
ATOM 2414 N N . ILE A 1 339 ? 134.352 151.026 137.405 1.00 72.10 508 ILE A N 1
ATOM 2415 C CA . ILE A 1 339 ? 133.129 151.419 138.111 1.00 72.10 508 ILE A CA 1
ATOM 2416 C C . ILE A 1 339 ? 132.636 150.306 139.040 1.00 72.10 508 ILE A C 1
ATOM 2417 O O . ILE A 1 339 ? 132.181 150.595 140.138 1.00 72.10 508 ILE A O 1
ATOM 2422 N N . ALA A 1 340 ? 132.765 149.033 138.670 1.00 68.99 509 ALA A N 1
ATOM 2423 C CA . ALA A 1 340 ? 132.406 147.918 139.535 1.00 68.99 509 ALA A CA 1
ATOM 2424 C C . ALA A 1 340 ? 133.211 147.888 140.843 1.00 68.99 509 ALA A C 1
ATOM 2425 O O . ALA A 1 340 ? 132.626 147.680 141.898 1.00 68.99 509 ALA A O 1
ATOM 2427 N N . ILE A 1 341 ? 134.512 148.172 140.811 1.00 69.16 510 ILE A N 1
ATOM 2428 C CA . ILE A 1 341 ? 135.361 148.346 141.993 1.00 69.16 510 ILE A CA 1
ATOM 2429 C C . ILE A 1 341 ? 134.794 149.388 142.950 1.00 69.16 510 ILE A C 1
ATOM 2430 O O . ILE A 1 341 ? 134.676 149.100 144.127 1.00 69.16 510 ILE A O 1
ATOM 2435 N N . ALA A 1 342 ? 134.358 150.552 142.491 1.00 69.03 511 ALA A N 1
ATOM 2436 C CA . ALA A 1 342 ? 133.777 151.581 143.351 1.00 69.03 511 ALA A CA 1
ATOM 2437 C C . ALA A 1 342 ? 132.470 151.137 144.030 1.00 69.03 511 ALA A C 1
ATOM 2438 O O . ALA A 1 342 ? 132.280 151.393 145.214 1.00 69.03 511 ALA A O 1
ATOM 2440 N N . ILE A 1 343 ? 131.588 150.411 143.344 1.00 69.24 512 ILE A N 1
ATOM 2441 C CA . ILE A 1 343 ? 130.362 149.892 143.970 1.00 69.24 512 ILE A CA 1
ATOM 2442 C C . ILE A 1 343 ? 130.680 148.774 144.982 1.00 69.24 512 ILE A C 1
ATOM 2443 O O . ILE A 1 343 ? 130.129 148.764 146.080 1.00 69.24 512 ILE A O 1
ATOM 2448 N N . VAL A 1 344 ? 131.601 147.863 144.682 1.00 67.66 513 VAL A N 1
ATOM 2449 C CA . VAL A 1 344 ? 132.036 146.830 145.629 1.00 67.66 513 VAL A CA 1
ATOM 2450 C C . VAL A 1 344 ? 132.737 147.442 146.847 1.00 67.66 513 VAL A C 1
ATOM 2451 O O . VAL A 1 344 ? 132.531 146.959 147.946 1.00 67.66 513 VAL A O 1
ATOM 2455 N N . LEU A 1 345 ? 133.470 148.542 146.715 1.00 69.03 514 LEU A N 1
ATOM 2456 C CA . LEU A 1 345 ? 133.983 149.331 147.839 1.00 69.03 514 LEU A CA 1
ATOM 2457 C C . LEU A 1 345 ? 132.863 149.938 148.690 1.00 69.03 514 LEU A C 1
ATOM 2458 O O . LEU A 1 345 ? 132.923 149.821 149.907 1.00 69.03 514 LEU A O 1
ATOM 2463 N N . LEU A 1 346 ? 131.821 150.524 148.098 1.00 71.73 515 LEU A N 1
ATOM 2464 C CA . LEU A 1 346 ? 130.673 151.041 148.851 1.00 71.73 515 LEU A CA 1
ATOM 2465 C C . LEU A 1 346 ? 129.991 149.943 149.668 1.00 71.73 515 LEU A C 1
ATOM 2466 O O . LEU A 1 346 ? 129.805 150.109 150.870 1.00 71.73 515 LEU A O 1
ATOM 2471 N N . ILE A 1 347 ? 129.676 148.799 149.052 1.00 69.09 516 ILE A N 1
ATOM 2472 C CA . ILE A 1 347 ? 129.031 147.666 149.733 1.00 69.09 516 ILE A CA 1
ATOM 2473 C C . ILE A 1 347 ? 129.889 147.203 150.910 1.00 69.09 516 ILE A C 1
ATOM 2474 O O . ILE A 1 347 ? 129.404 147.059 152.029 1.00 69.09 516 ILE A O 1
ATOM 2479 N N . MET A 1 348 ? 131.181 146.994 150.679 1.00 69.85 517 MET A N 1
ATOM 2480 C CA . MET A 1 348 ? 132.092 146.482 151.690 1.00 69.85 517 MET A CA 1
ATOM 2481 C C . MET A 1 348 ? 132.383 147.486 152.808 1.00 69.85 517 MET A C 1
ATOM 2482 O O . MET A 1 348 ? 132.497 147.078 153.960 1.00 69.85 517 MET A O 1
ATOM 2487 N N . CYS A 1 349 ? 132.418 148.786 152.529 1.00 74.03 518 CYS A N 1
ATOM 2488 C CA . CYS A 1 349 ? 132.558 149.810 153.556 1.00 74.03 518 CYS A CA 1
ATOM 2489 C C . CYS A 1 349 ? 131.326 149.873 154.466 1.00 74.03 518 CYS A C 1
ATOM 2490 O O . CYS A 1 349 ? 131.465 149.825 155.686 1.00 74.03 518 CYS A O 1
ATOM 2493 N N . VAL A 1 350 ? 130.114 149.851 153.905 1.00 75.92 519 VAL A N 1
ATOM 2494 C CA . VAL A 1 350 ? 128.876 149.790 154.698 1.00 75.92 519 VAL A CA 1
ATOM 2495 C C . VAL A 1 350 ? 128.782 148.493 155.505 1.00 75.92 519 VAL A C 1
ATOM 2496 O O . VAL A 1 350 ? 128.381 148.536 156.665 1.00 75.92 519 VAL A O 1
ATOM 2500 N N . TYR A 1 351 ? 129.200 147.345 154.965 1.00 70.67 520 TYR A N 1
ATOM 2501 C CA . TYR A 1 351 ? 129.189 146.081 155.711 1.00 70.67 520 TYR A CA 1
ATOM 2502 C C . TYR A 1 351 ? 130.226 146.033 156.838 1.00 70.67 520 TYR A C 1
ATOM 2503 O O . TYR A 1 351 ? 129.895 145.679 157.962 1.00 70.67 520 TYR A O 1
ATOM 2512 N N . THR A 1 352 ? 131.482 146.398 156.566 1.00 72.58 521 THR A N 1
ATOM 2513 C CA . THR A 1 352 ? 132.579 146.346 157.555 1.00 72.58 521 THR A CA 1
ATOM 2514 C C . THR A 1 352 ? 132.549 147.500 158.556 1.00 72.58 521 THR A C 1
ATOM 2515 O O . THR A 1 352 ? 133.168 147.399 159.610 1.00 72.58 521 THR A O 1
ATOM 2519 N N . LYS A 1 353 ? 131.869 148.608 158.225 1.00 79.85 522 LYS A N 1
ATOM 2520 C CA . LYS A 1 353 ? 131.939 149.912 158.910 1.00 79.85 522 LYS A CA 1
ATOM 2521 C C . LYS A 1 353 ? 133.351 150.514 158.937 1.00 79.85 522 LYS A C 1
ATOM 2522 O O . LYS A 1 353 ? 133.647 151.347 159.783 1.00 79.85 522 LYS A O 1
ATOM 2528 N N . SER A 1 354 ? 134.230 150.123 158.016 1.00 75.07 523 SER A N 1
ATOM 2529 C CA . SER A 1 354 ? 135.629 150.546 157.995 1.00 75.07 523 SER A CA 1
ATOM 2530 C C . SER A 1 354 ? 136.129 150.758 156.575 1.00 75.07 523 SER A C 1
ATOM 2531 O O . SER A 1 354 ? 136.271 149.819 155.787 1.00 75.07 523 SER A O 1
ATOM 2534 N N . MET A 1 355 ? 136.435 152.014 156.257 1.00 75.91 524 MET A N 1
ATOM 2535 C CA . MET A 1 355 ? 137.065 152.379 154.998 1.00 75.91 524 MET A CA 1
ATOM 2536 C C . MET A 1 355 ? 138.519 151.893 154.941 1.00 75.91 524 MET A C 1
ATOM 2537 O O . MET A 1 355 ? 138.997 151.555 153.864 1.00 75.91 524 MET A O 1
ATOM 2542 N N . PHE A 1 356 ? 139.200 151.760 156.085 1.00 73.64 525 PHE A N 1
ATOM 2543 C CA . PHE A 1 356 ? 140.538 151.173 156.160 1.00 73.64 525 PHE A CA 1
ATOM 2544 C C . PHE A 1 356 ? 140.557 149.697 155.751 1.00 73.64 525 PHE A C 1
ATOM 2545 O O . PHE A 1 356 ? 141.243 149.338 154.799 1.00 73.64 525 PHE A O 1
ATOM 2553 N N . ILE A 1 357 ? 139.774 148.841 156.416 1.00 70.51 526 ILE A N 1
ATOM 2554 C CA . ILE A 1 357 ? 139.703 147.410 156.090 1.00 70.51 526 ILE A CA 1
ATOM 2555 C C . ILE A 1 357 ? 139.245 147.228 154.641 1.00 70.51 526 ILE A C 1
ATOM 2556 O O . ILE A 1 357 ? 139.801 146.414 153.906 1.00 70.51 526 ILE A O 1
ATOM 2561 N N . THR A 1 358 ? 138.267 148.016 154.206 1.00 70.44 527 THR A N 1
ATOM 2562 C CA . THR A 1 358 ? 137.725 147.976 152.850 1.00 70.44 527 THR A CA 1
ATOM 2563 C C . THR A 1 358 ? 138.753 148.312 151.768 1.00 70.44 527 THR A C 1
ATOM 2564 O O . THR A 1 358 ? 138.916 147.520 150.841 1.00 70.44 527 THR A O 1
ATOM 2568 N N . LEU A 1 359 ? 139.486 149.427 151.872 1.00 72.80 528 LEU A N 1
ATOM 2569 C CA . LEU A 1 359 ? 140.498 149.804 150.878 1.00 72.80 528 LEU A CA 1
ATOM 2570 C C . LEU A 1 359 ? 141.675 148.832 150.857 1.00 72.80 528 LEU A C 1
ATOM 2571 O O . LEU A 1 359 ? 142.103 148.415 149.784 1.00 72.80 528 LEU A O 1
ATOM 2576 N N . MET A 1 360 ? 142.141 148.391 152.022 1.00 69.83 529 MET A N 1
ATOM 2577 C CA . MET A 1 360 ? 143.198 147.387 152.127 1.00 69.83 529 MET A CA 1
ATOM 2578 C C . MET A 1 360 ? 142.776 146.030 151.561 1.00 69.83 529 MET A C 1
ATOM 2579 O O . MET A 1 360 ? 143.603 145.328 150.991 1.00 69.83 529 MET A O 1
ATOM 2584 N N . THR A 1 361 ? 141.498 145.658 151.645 1.00 66.34 530 THR A N 1
ATOM 2585 C CA . THR A 1 361 ? 140.960 144.442 151.013 1.00 66.34 530 THR A CA 1
ATOM 2586 C C . THR A 1 361 ? 140.956 144.548 149.490 1.00 66.34 530 THR A C 1
ATOM 2587 O O . THR A 1 361 ? 141.376 143.620 148.810 1.00 66.34 530 THR A O 1
ATOM 2591 N N . MET A 1 362 ? 140.540 145.678 148.921 1.00 67.43 531 MET A N 1
ATOM 2592 C CA . MET A 1 362 ? 140.576 145.877 147.471 1.00 67.43 531 MET A CA 1
ATOM 2593 C C . MET A 1 362 ? 142.004 145.962 146.921 1.00 67.43 531 MET A C 1
ATOM 2594 O O . MET A 1 362 ? 142.280 145.379 145.879 1.00 67.43 531 MET A O 1
ATOM 2599 N N . PHE A 1 363 ? 142.949 146.555 147.651 1.00 67.98 532 PHE A N 1
ATOM 2600 C CA . PHE A 1 363 ? 144.368 146.498 147.299 1.00 67.98 532 PHE A CA 1
ATOM 2601 C C . PHE A 1 363 ? 144.884 145.057 147.171 1.00 67.98 532 PHE A C 1
ATOM 2602 O O . PHE A 1 363 ? 145.536 144.717 146.186 1.00 67.98 532 PHE A O 1
ATOM 2610 N N . ALA A 1 364 ? 144.533 144.173 148.106 1.00 63.49 533 ALA A N 1
ATOM 2611 C CA . ALA A 1 364 ? 144.849 142.754 148.012 1.00 63.49 533 ALA A CA 1
ATOM 2612 C C . ALA A 1 364 ? 144.177 142.050 146.820 1.00 63.49 533 ALA A C 1
ATOM 2613 O O . ALA A 1 364 ? 144.811 141.220 146.175 1.00 63.49 533 ALA A O 1
ATOM 2615 N N . ILE A 1 365 ? 142.944 142.400 146.460 1.00 62.60 534 ILE A N 1
ATOM 2616 C CA . ILE A 1 365 ? 142.229 141.844 145.309 1.00 62.60 534 ILE A CA 1
ATOM 2617 C C . ILE A 1 365 ? 142.965 142.164 144.019 1.00 62.60 534 ILE A C 1
ATOM 2618 O O . ILE A 1 365 ? 143.269 141.272 143.241 1.00 62.60 534 ILE A O 1
ATOM 2623 N N . ILE A 1 366 ? 143.332 143.417 143.811 1.00 64.28 535 ILE A N 1
ATOM 2624 C CA . ILE A 1 366 ? 144.063 143.869 142.625 1.00 64.28 535 ILE A CA 1
ATOM 2625 C C . ILE A 1 366 ? 145.497 143.321 142.602 1.00 64.28 535 ILE A C 1
ATOM 2626 O O . ILE A 1 366 ? 145.975 142.862 141.568 1.00 64.28 535 ILE A O 1
ATOM 2631 N N . SER A 1 367 ? 146.158 143.237 143.752 1.00 62.42 536 SER A N 1
ATOM 2632 C CA . SER A 1 367 ? 147.474 142.603 143.881 1.00 62.42 536 SER A CA 1
ATOM 2633 C C . SER A 1 367 ? 147.486 141.137 143.464 1.00 62.42 536 SER A C 1
ATOM 2634 O O . SER A 1 367 ? 148.466 140.683 142.886 1.00 62.42 536 SER A O 1
ATOM 2637 N N . SER A 1 368 ? 146.428 140.383 143.666 1.00 60.74 537 SER A N 1
ATOM 2638 C CA . SER A 1 368 ? 146.359 139.017 143.195 1.00 60.74 537 SER A CA 1
ATOM 2639 C C . SER A 1 368 ? 146.383 138.881 141.664 1.00 60.74 537 SER A C 1
ATOM 2640 O O . SER A 1 368 ? 146.896 137.902 141.154 1.00 60.74 537 SER A O 1
ATOM 2643 N N . LEU A 1 369 ? 145.944 139.877 140.909 1.00 61.93 538 LEU A N 1
ATOM 2644 C CA . LEU A 1 369 ? 146.022 139.923 139.450 1.00 61.93 538 LEU A CA 1
ATOM 2645 C C . LEU A 1 369 ? 147.419 140.249 138.937 1.00 61.93 538 LEU A C 1
ATOM 2646 O O . LEU A 1 369 ? 147.877 139.640 137.985 1.00 61.93 538 LEU A O 1
ATOM 2651 N N . ILE A 1 370 ? 148.118 141.131 139.627 1.00 62.84 539 ILE A N 1
ATOM 2652 C CA . ILE A 1 370 ? 149.524 141.494 139.405 1.00 62.84 539 ILE A CA 1
ATOM 2653 C C . ILE A 1 370 ? 150.453 140.312 139.698 1.00 62.84 539 ILE A C 1
ATOM 2654 O O . ILE A 1 370 ? 151.300 139.953 138.888 1.00 62.84 539 ILE A O 1
ATOM 2659 N N . VAL A 1 371 ? 150.301 139.680 140.855 1.00 60.59 540 VAL A N 1
ATOM 2660 C CA . VAL A 1 371 ? 151.152 138.566 141.281 1.00 60.59 540 VAL A CA 1
ATOM 2661 C C . VAL A 1 371 ? 150.916 137.347 140.400 1.00 60.59 540 VAL A C 1
ATOM 2662 O O . VAL A 1 371 ? 151.866 136.715 139.957 1.00 60.59 540 VAL A O 1
ATOM 2666 N N . SER A 1 372 ? 149.662 137.058 140.050 1.00 59.77 541 SER A N 1
ATOM 2667 C CA . SER A 1 372 ? 149.332 136.023 139.078 1.00 59.77 541 SER A CA 1
ATOM 2668 C C . SER A 1 372 ? 149.956 136.287 137.707 1.00 59.77 541 SER A C 1
ATOM 2669 O O . SER A 1 372 ? 150.418 135.355 137.064 1.00 59.77 541 SER A O 1
ATOM 2672 N N . TYR A 1 373 ? 150.025 137.528 137.237 1.00 62.88 542 TYR A N 1
ATOM 2673 C CA . TYR A 1 373 ? 150.672 137.901 135.992 1.00 62.88 542 TYR A CA 1
ATOM 2674 C C . TYR A 1 373 ? 152.179 137.710 136.005 1.00 62.88 542 TYR A C 1
ATOM 2675 O O . TYR A 1 373 ? 152.741 137.147 135.085 1.00 62.88 542 TYR A O 1
ATOM 2684 N N . PHE A 1 374 ? 152.844 138.086 137.080 1.00 62.24 543 PHE A N 1
ATOM 2685 C CA . PHE A 1 374 ? 154.249 137.779 137.306 1.00 62.24 543 PHE A CA 1
ATOM 2686 C C . PHE A 1 374 ? 154.518 136.266 137.320 1.00 62.24 543 PHE A C 1
ATOM 2687 O O . PHE A 1 374 ? 155.412 135.803 136.621 1.00 62.24 543 PHE A O 1
ATOM 2695 N N . LEU A 1 375 ? 153.719 135.469 138.032 1.00 60.87 544 LEU A N 1
ATOM 2696 C CA . LEU A 1 375 ? 153.866 134.014 138.033 1.00 60.87 544 LEU A CA 1
ATOM 2697 C C . LEU A 1 375 ? 153.672 133.433 136.635 1.00 60.87 544 LEU A C 1
ATOM 2698 O O . LEU A 1 375 ? 154.503 132.668 136.170 1.00 60.87 544 LEU A O 1
ATOM 2703 N N . TYR A 1 376 ? 152.662 133.860 135.905 1.00 59.88 545 TYR A N 1
ATOM 2704 C CA . TYR A 1 376 ? 152.315 133.376 134.588 1.00 59.88 545 TYR A CA 1
ATOM 2705 C C . TYR A 1 376 ? 153.381 133.649 133.539 1.00 59.88 545 TYR A C 1
ATOM 2706 O O . TYR A 1 376 ? 153.771 132.758 132.809 1.00 59.88 545 TYR A O 1
ATOM 2715 N N . ARG A 1 377 ? 153.905 134.867 133.479 1.00 62.85 546 ARG A N 1
ATOM 2716 C CA . ARG A 1 377 ? 154.890 135.226 132.459 1.00 62.85 546 ARG A CA 1
ATOM 2717 C C . ARG A 1 377 ? 156.332 134.944 132.852 1.00 62.85 546 ARG A C 1
ATOM 2718 O O . ARG A 1 377 ? 157.110 134.571 131.982 1.00 62.85 546 ARG A O 1
ATOM 2726 N N . VAL A 1 378 ? 156.694 135.099 134.127 1.00 62.61 547 VAL A N 1
ATOM 2727 C CA . VAL A 1 378 ? 158.101 134.976 134.553 1.00 62.61 547 VAL A CA 1
ATOM 2728 C C . VAL A 1 378 ? 158.425 133.595 135.134 1.00 62.61 547 VAL A C 1
ATOM 2729 O O . VAL A 1 378 ? 159.494 133.062 134.863 1.00 62.61 547 VAL A O 1
ATOM 2733 N N . VAL A 1 379 ? 157.526 132.985 135.913 1.00 62.27 548 VAL A N 1
ATOM 2734 C CA . VAL A 1 379 ? 157.788 131.693 136.576 1.00 62.27 548 VAL A CA 1
ATOM 2735 C C . VAL A 1 379 ? 157.329 130.514 135.718 1.00 62.27 548 VAL A C 1
ATOM 2736 O O . VAL A 1 379 ? 158.101 129.596 135.469 1.00 62.27 548 VAL A O 1
ATOM 2740 N N . PHE A 1 380 ? 156.093 130.538 135.221 1.00 60.56 549 PHE A N 1
ATOM 2741 C CA . PHE A 1 380 ? 155.524 129.486 134.373 1.00 60.56 549 PHE A CA 1
ATOM 2742 C C . PHE A 1 380 ? 155.958 129.607 132.899 1.00 60.56 549 PHE A C 1
ATOM 2743 O O . PHE A 1 380 ? 155.807 128.660 132.133 1.00 60.56 549 PHE A O 1
ATOM 2751 N N . ASN A 1 381 ? 156.502 130.760 132.495 1.00 64.61 550 ASN A N 1
ATOM 2752 C CA . ASN A 1 381 ? 156.986 131.069 131.145 1.00 64.61 550 ASN A CA 1
ATOM 2753 C C . ASN A 1 381 ? 155.944 130.896 130.022 1.00 64.61 550 ASN A C 1
ATOM 2754 O O . ASN A 1 381 ? 156.262 130.399 128.941 1.00 64.61 550 ASN A O 1
ATOM 2759 N N . PHE A 1 382 ? 154.706 131.346 130.236 1.00 60.10 551 PHE A N 1
ATOM 2760 C CA . PHE A 1 382 ? 153.750 131.553 129.145 1.00 60.10 551 PHE A CA 1
ATOM 2761 C C . PHE A 1 382 ? 154.131 132.800 128.333 1.00 60.10 551 PHE A C 1
ATOM 2762 O O . PHE A 1 382 ? 154.186 133.902 128.873 1.00 60.10 551 PHE A O 1
ATOM 2770 N N . GLU A 1 383 ? 154.355 132.666 127.024 1.00 65.86 552 GLU A N 1
ATOM 2771 C CA . GLU A 1 383 ? 154.529 133.815 126.118 1.00 65.86 552 GLU A CA 1
ATOM 2772 C C . GLU A 1 383 ? 153.183 134.430 125.697 1.00 65.86 552 GLU A C 1
ATOM 2773 O O . GLU A 1 383 ? 153.030 135.648 125.632 1.00 65.86 552 GLU A O 1
ATOM 2779 N N . PHE A 1 384 ? 152.187 133.607 125.400 1.00 60.44 553 PHE A N 1
ATOM 2780 C CA . PHE A 1 384 ? 150.865 134.027 124.994 1.00 60.44 553 PHE A CA 1
ATOM 2781 C C . PHE A 1 384 ? 149.982 134.470 126.170 1.00 60.44 553 PHE A C 1
ATOM 2782 O O . PHE A 1 384 ? 149.819 133.742 127.141 1.00 60.44 553 PHE A O 1
ATOM 2790 N N . PHE A 1 385 ? 149.334 135.623 126.058 1.00 61.50 554 PHE A N 1
ATOM 2791 C CA . PHE A 1 385 ? 148.315 136.094 126.978 1.00 61.50 554 PHE A CA 1
ATOM 2792 C C . PHE A 1 385 ? 147.042 136.402 126.185 1.00 61.50 554 PHE A C 1
ATOM 2793 O O . PHE A 1 385 ? 146.969 137.459 125.581 1.00 61.50 554 PHE A O 1
ATOM 2801 N N . PRO A 1 386 ? 146.052 135.497 126.091 1.00 60.89 555 PRO A N 1
ATOM 2802 C CA . PRO A 1 386 ? 144.827 135.736 125.338 1.00 60.89 555 PRO A CA 1
ATOM 2803 C C . PRO A 1 386 ? 144.013 136.916 125.868 1.00 60.89 555 PRO A C 1
ATOM 2804 O O . PRO A 1 386 ? 144.043 137.205 127.050 1.00 60.89 555 PRO A O 1
ATOM 2808 N N . PHE A 1 387 ? 143.226 137.592 125.041 1.00 65.02 556 PHE A N 1
ATOM 2809 C CA . PHE A 1 387 ? 142.395 138.702 125.503 1.00 65.02 556 PHE A CA 1
ATOM 2810 C C . PHE A 1 387 ? 141.368 138.291 126.557 1.00 65.02 556 PHE A C 1
ATOM 2811 O O . PHE A 1 387 ? 140.995 139.114 127.379 1.00 65.02 556 PHE A O 1
ATOM 2819 N N A MET A 1 388 ? 140.928 137.036 126.607 0.50 64.19 557 MET A N 1
ATOM 2820 N N B MET A 1 388 ? 141.030 137.037 126.740 0.50 64.19 557 MET A N 1
ATOM 2821 C CA A MET A 1 388 ? 140.100 136.527 127.691 0.50 64.19 557 MET A CA 1
ATOM 2822 C CA B MET A 1 388 ? 140.120 136.557 127.769 0.50 64.19 557 MET A CA 1
ATOM 2823 C C A MET A 1 388 ? 140.793 136.512 129.041 0.50 64.19 557 MET A C 1
ATOM 2824 C C B MET A 1 388 ? 140.744 136.643 129.124 0.50 64.19 557 MET A C 1
ATOM 2825 O O A MET A 1 388 ? 140.099 136.601 130.024 0.50 64.19 557 MET A O 1
ATOM 2826 O O B MET A 1 388 ? 140.049 136.677 130.099 0.50 64.19 557 MET A O 1
ATOM 2835 N N . ASN A 1 389 ? 142.110 136.585 129.167 1.00 61.58 558 ASN A N 1
ATOM 2836 C CA . ASN A 1 389 ? 142.736 136.829 130.456 1.00 61.58 558 ASN A CA 1
ATOM 2837 C C . ASN A 1 389 ? 142.350 138.169 131.078 1.00 61.58 558 ASN A C 1
ATOM 2838 O O . ASN A 1 389 ? 142.305 138.242 132.290 1.00 61.58 558 ASN A O 1
ATOM 2843 N N . LEU A 1 390 ? 141.972 139.199 130.313 1.00 65.72 559 LEU A N 1
ATOM 2844 C CA . LEU A 1 390 ? 141.472 140.467 130.849 1.00 65.72 559 LEU A CA 1
ATOM 2845 C C . LEU A 1 390 ? 140.122 140.354 131.537 1.00 65.72 559 LEU A C 1
ATOM 2846 O O . LEU A 1 390 ? 139.835 141.107 132.444 1.00 65.72 559 LEU A O 1
ATOM 2851 N N . THR A 1 391 ? 139.302 139.391 131.161 1.00 64.52 560 THR A N 1
ATOM 2852 C CA . THR A 1 391 ? 138.031 139.028 131.793 1.00 64.52 560 THR A CA 1
ATOM 2853 C C . THR A 1 391 ? 138.219 138.504 133.226 1.00 64.52 560 THR A C 1
ATOM 2854 O O . THR A 1 391 ? 137.325 138.645 134.043 1.00 64.52 560 THR A O 1
ATOM 2858 N N . ALA A 1 392 ? 139.386 138.008 133.624 1.00 62.77 561 ALA A N 1
ATOM 2859 C CA . ALA A 1 392 ? 139.725 137.682 135.011 1.00 62.77 561 ALA A CA 1
ATOM 2860 C C . ALA A 1 392 ? 139.652 138.857 135.985 1.00 62.77 561 ALA A C 1
ATOM 2861 O O . ALA A 1 392 ? 139.335 138.644 137.145 1.00 62.77 561 ALA A O 1
ATOM 2863 N N . LEU A 1 393 ? 139.844 140.095 135.555 1.00 68.04 562 LEU A N 1
ATOM 2864 C CA . LEU A 1 393 ? 139.610 141.253 136.402 1.00 68.04 562 LEU A CA 1
ATOM 2865 C C . LEU A 1 393 ? 138.159 141.335 136.880 1.00 68.04 562 LEU A C 1
ATOM 2866 O O . LEU A 1 393 ? 137.951 141.485 138.067 1.00 68.04 562 LEU A O 1
ATOM 2871 N N . ILE A 1 394 ? 137.162 141.141 136.021 1.00 65.86 563 ILE A N 1
ATOM 2872 C CA . ILE A 1 394 ? 135.729 141.202 136.353 1.00 65.86 563 ILE A CA 1
ATOM 2873 C C . ILE A 1 394 ? 135.350 140.145 137.382 1.00 65.86 563 ILE A C 1
ATOM 2874 O O . ILE A 1 394 ? 134.689 140.420 138.372 1.00 65.86 563 ILE A O 1
ATOM 2879 N N . ILE A 1 395 ? 135.824 138.932 137.157 1.00 62.64 564 ILE A N 1
ATOM 2880 C CA . ILE A 1 395 ? 135.643 137.771 137.999 1.00 62.64 564 ILE A CA 1
ATOM 2881 C C . ILE A 1 395 ? 136.212 138.024 139.378 1.00 62.64 564 ILE A C 1
ATOM 2882 O O . ILE A 1 395 ? 135.498 137.855 140.344 1.00 62.64 564 ILE A O 1
ATOM 2887 N N . LEU A 1 396 ? 137.452 138.471 139.519 1.00 61.71 565 LEU A N 1
ATOM 2888 C CA . LEU A 1 396 ? 138.099 138.718 140.802 1.00 61.71 565 LEU A CA 1
ATOM 2889 C C . LEU A 1 396 ? 137.519 139.921 141.524 1.00 61.71 565 LEU A C 1
ATOM 2890 O O . LEU A 1 396 ? 137.333 139.837 142.720 1.00 61.71 565 LEU A O 1
ATOM 2895 N N . VAL A 1 397 ? 137.110 140.987 140.856 1.00 65.62 566 VAL A N 1
ATOM 2896 C CA . VAL A 1 397 ? 136.314 142.069 141.462 1.00 65.62 566 VAL A CA 1
ATOM 2897 C C . VAL A 1 397 ? 135.023 141.530 142.055 1.00 65.62 566 VAL A C 1
ATOM 2898 O O . VAL A 1 397 ? 134.646 141.885 143.162 1.00 65.62 566 VAL A O 1
ATOM 2902 N N . GLY A 1 398 ? 134.359 140.603 141.380 1.00 62.52 567 GLY A N 1
ATOM 2903 C CA . GLY A 1 398 ? 133.121 139.998 141.831 1.00 62.52 567 GLY A CA 1
ATOM 2904 C C . GLY A 1 398 ? 133.298 138.975 142.922 1.00 62.52 567 GLY A C 1
ATOM 2905 O O . GLY A 1 398 ? 132.529 138.983 143.859 1.00 62.52 567 GLY A O 1
ATOM 2906 N N . ILE A 1 399 ? 134.244 138.064 142.855 1.00 61.40 568 ILE A N 1
ATOM 2907 C CA . ILE A 1 399 ? 134.378 136.945 143.801 1.00 61.40 568 ILE A CA 1
ATOM 2908 C C . ILE A 1 399 ? 135.504 137.122 144.806 1.00 61.40 568 ILE A C 1
ATOM 2909 O O . ILE A 1 399 ? 135.672 136.296 145.682 1.00 61.40 568 ILE A O 1
ATOM 2914 N N . GLY A 1 400 ? 136.313 138.169 144.723 1.00 62.18 569 GLY A N 1
ATOM 2915 C CA . GLY A 1 400 ? 137.444 138.435 145.592 1.00 62.18 569 GLY A CA 1
ATOM 2916 C C . GLY A 1 400 ? 137.060 138.779 147.012 1.00 62.18 569 GLY A C 1
ATOM 2917 O O . GLY A 1 400 ? 137.721 138.331 147.931 1.00 62.18 569 GLY A O 1
ATOM 2918 N N . ALA A 1 401 ? 135.940 139.453 147.245 1.00 65.70 570 ALA A N 1
ATOM 2919 C CA . ALA A 1 401 ? 135.603 139.942 148.566 1.00 65.70 570 ALA A CA 1
ATOM 2920 C C . ALA A 1 401 ? 134.770 139.081 149.419 1.00 65.70 570 ALA A C 1
ATOM 2921 O O . ALA A 1 401 ? 134.577 139.409 150.539 1.00 65.70 570 ALA A O 1
ATOM 2923 N N . ASP A 1 402 ? 134.286 137.992 148.904 1.00 64.46 571 ASP A N 1
ATOM 2924 C CA . ASP A 1 402 ? 133.522 137.037 149.658 1.00 64.46 571 ASP A CA 1
ATOM 2925 C C . ASP A 1 402 ? 134.097 136.503 150.931 1.00 64.46 571 ASP A C 1
ATOM 2926 O O . ASP A 1 402 ? 133.398 136.244 151.823 1.00 64.46 571 ASP A O 1
ATOM 2931 N N . ASP A 1 403 ? 135.378 136.316 151.006 1.00 66.61 572 ASP A N 1
ATOM 2932 C CA . ASP A 1 403 ? 136.048 135.870 152.174 1.00 66.61 572 ASP A CA 1
ATOM 2933 C C . ASP A 1 403 ? 136.274 136.913 153.172 1.00 66.61 572 ASP A C 1
ATOM 2934 O O . ASP A 1 403 ? 136.422 136.604 154.283 1.00 66.61 572 ASP A O 1
ATOM 2939 N N . ALA A 1 404 ? 136.323 138.145 152.781 1.00 66.69 573 ALA A N 1
ATOM 2940 C CA . ALA A 1 404 ? 136.410 139.214 153.676 1.00 66.69 573 ALA A CA 1
ATOM 2941 C C . ALA A 1 404 ? 135.154 139.352 154.440 1.00 66.69 573 ALA A C 1
ATOM 2942 O O . ALA A 1 404 ? 135.226 139.636 155.563 1.00 66.69 573 ALA A O 1
ATOM 2944 N N . PHE A 1 405 ? 133.991 139.190 153.839 1.00 64.97 574 PHE A N 1
ATOM 2945 C CA . PHE A 1 405 ? 132.711 139.131 154.566 1.00 64.97 574 PHE A CA 1
ATOM 2946 C C . PHE A 1 405 ? 132.669 138.004 155.601 1.00 64.97 574 PHE A C 1
ATOM 2947 O O . PHE A 1 405 ? 132.195 138.204 156.712 1.00 64.97 574 PHE A O 1
ATOM 2955 N N . VAL A 1 406 ? 133.201 136.832 155.256 1.00 64.94 575 VAL A N 1
ATOM 2956 C CA . VAL A 1 406 ? 133.279 135.678 156.161 1.00 64.94 575 VAL A CA 1
ATOM 2957 C C . VAL A 1 406 ? 134.224 135.958 157.322 1.00 64.94 575 VAL A C 1
ATOM 2958 O O . VAL A 1 406 ? 133.821 135.838 158.471 1.00 64.94 575 VAL A O 1
ATOM 2962 N N . LEU A 1 407 ? 135.460 136.379 157.050 1.00 66.29 576 LEU A N 1
ATOM 2963 C CA . LEU A 1 407 ? 136.444 136.609 158.103 1.00 66.29 576 LEU A CA 1
ATOM 2964 C C . LEU A 1 407 ? 136.021 137.737 159.053 1.00 66.29 576 LEU A C 1
ATOM 2965 O O . LEU A 1 407 ? 136.137 137.578 160.261 1.00 66.29 576 LEU A O 1
ATOM 2970 N N . CYS A 1 408 ? 135.443 138.824 158.543 1.00 68.34 577 CYS A N 1
ATOM 2971 C CA . CYS A 1 408 ? 134.920 139.905 159.376 1.00 68.34 577 CYS A CA 1
ATOM 2972 C C . CYS A 1 408 ? 133.734 139.462 160.245 1.00 68.34 577 CYS A C 1
ATOM 2973 O O . CYS A 1 408 ? 133.706 139.778 161.428 1.00 68.34 577 CYS A O 1
ATOM 2976 N N . ASP A 1 409 ? 132.793 138.668 159.727 1.00 66.75 578 ASP A N 1
ATOM 2977 C CA . ASP A 1 409 ? 131.707 138.111 160.547 1.00 66.75 578 ASP A CA 1
ATOM 2978 C C . ASP A 1 409 ? 132.240 137.223 161.668 1.00 66.75 578 ASP A C 1
ATOM 2979 O O . ASP A 1 409 ? 131.870 137.404 162.822 1.00 66.75 578 ASP A O 1
ATOM 2984 N N . VAL A 1 410 ? 133.131 136.285 161.350 1.00 67.33 579 VAL A N 1
ATOM 2985 C CA . VAL A 1 410 ? 133.704 135.359 162.332 1.00 67.33 579 VAL A CA 1
ATOM 2986 C C . VAL A 1 410 ? 134.529 136.095 163.385 1.00 67.33 579 VAL A C 1
ATOM 2987 O O . VAL A 1 410 ? 134.449 135.755 164.562 1.00 67.33 579 VAL A O 1
ATOM 2991 N N . TRP A 1 411 ? 135.274 137.132 163.009 1.00 70.14 580 TRP A N 1
ATOM 2992 C CA . TRP A 1 411 ? 135.986 137.993 163.949 1.00 70.14 580 TRP A CA 1
ATOM 2993 C C . TRP A 1 411 ? 135.025 138.668 164.935 1.00 70.14 580 TRP A C 1
ATOM 2994 O O . TRP A 1 411 ? 135.247 138.630 166.142 1.00 70.14 580 TRP A O 1
ATOM 3005 N N . ASN A 1 412 ? 133.907 139.214 164.456 1.00 69.82 581 ASN A N 1
ATOM 3006 C CA . ASN A 1 412 ? 132.906 139.846 165.314 1.00 69.82 581 ASN A CA 1
ATOM 3007 C C . ASN A 1 412 ? 132.200 138.844 166.237 1.00 69.82 581 ASN A C 1
ATOM 3008 O O . ASN A 1 412 ? 132.048 139.123 167.423 1.00 69.82 581 ASN A O 1
ATOM 3013 N N . TYR A 1 413 ? 131.852 137.648 165.755 1.00 70.15 582 TYR A N 1
ATOM 3014 C CA . TYR A 1 413 ? 131.355 136.567 166.612 1.00 70.15 582 TYR A CA 1
ATOM 3015 C C . TYR A 1 413 ? 132.383 136.196 167.688 1.00 70.15 582 TYR A C 1
ATOM 3016 O O . TYR A 1 413 ? 132.032 136.095 168.858 1.00 70.15 582 TYR A O 1
ATOM 3025 N N . THR A 1 414 ? 133.661 136.083 167.326 1.00 72.80 583 THR A N 1
ATOM 3026 C CA . THR A 1 414 ? 134.756 135.767 168.253 1.00 72.80 583 THR A CA 1
ATOM 3027 C C . THR A 1 414 ? 134.948 136.838 169.329 1.00 72.80 583 THR A C 1
ATOM 3028 O O . THR A 1 414 ? 135.148 136.511 170.493 1.00 72.80 583 THR A O 1
ATOM 3032 N N . LYS A 1 415 ? 134.851 138.130 168.991 1.00 74.98 584 LYS A N 1
ATOM 3033 C CA . LYS A 1 415 ? 134.888 139.214 169.988 1.00 74.98 584 LYS A CA 1
ATOM 3034 C C . LYS A 1 415 ? 133.700 139.147 170.943 1.00 74.98 584 LYS A C 1
ATOM 3035 O O . LYS A 1 415 ? 133.867 139.337 172.141 1.00 74.98 584 LYS A O 1
ATOM 3041 N N . PHE A 1 416 ? 132.508 138.861 170.431 1.00 78.79 585 PHE A N 1
ATOM 3042 C CA . PHE A 1 416 ? 131.295 138.769 171.234 1.00 78.79 585 PHE A CA 1
ATOM 3043 C C . PHE A 1 416 ? 131.306 137.565 172.188 1.00 78.79 585 PHE A C 1
ATOM 3044 O O . PHE A 1 416 ? 130.962 137.718 173.356 1.00 78.79 585 PHE A O 1
ATOM 3052 N N . ASP A 1 417 ? 131.718 136.378 171.734 1.00 81.29 586 ASP A N 1
ATOM 3053 C CA . ASP A 1 417 ? 131.710 135.172 172.575 1.00 81.29 586 ASP A CA 1
ATOM 3054 C C . ASP A 1 417 ? 132.964 134.994 173.457 1.00 81.29 586 ASP A C 1
ATOM 3055 O O . ASP A 1 417 ? 132.903 134.228 174.420 1.00 81.29 586 ASP A O 1
ATOM 3060 N N . LYS A 1 418 ? 134.051 135.751 173.229 1.00 83.89 587 LYS A N 1
ATOM 3061 C CA . LYS A 1 418 ? 135.212 135.866 174.140 1.00 83.89 587 LYS A CA 1
ATOM 3062 C C . LYS A 1 418 ? 135.661 137.333 174.332 1.00 83.89 587 LYS A C 1
ATOM 3063 O O . LYS A 1 418 ? 136.703 137.729 173.806 1.00 83.89 587 LYS A O 1
ATOM 3069 N N . PRO A 1 419 ? 134.929 138.161 175.106 1.00 86.16 588 PRO A N 1
ATOM 3070 C CA . PRO A 1 419 ? 135.206 139.601 175.232 1.00 86.16 588 PRO A CA 1
ATOM 3071 C C . PRO A 1 419 ? 136.565 139.965 175.845 1.00 86.16 588 PRO A C 1
ATOM 3072 O O . PRO A 1 419 ? 137.113 141.028 175.551 1.00 86.16 588 PRO A O 1
ATOM 3076 N N . ARG A 1 420 ? 137.110 139.094 176.701 1.00 91.49 589 ARG A N 1
ATOM 3077 C CA . ARG A 1 420 ? 138.355 139.305 177.469 1.00 91.49 589 ARG A CA 1
ATOM 3078 C C . ARG A 1 420 ? 139.589 138.619 176.861 1.00 91.49 589 ARG A C 1
ATOM 3079 O O . ARG A 1 420 ? 140.628 138.533 177.516 1.00 91.49 589 ARG A O 1
ATOM 3087 N N . ALA A 1 421 ? 139.494 138.107 175.632 1.00 87.05 590 ALA A N 1
ATOM 3088 C CA . ALA A 1 421 ? 140.590 137.408 174.962 1.00 87.05 590 ALA A CA 1
ATOM 3089 C C . ALA A 1 421 ? 141.799 138.318 174.684 1.00 87.05 590 ALA A C 1
ATOM 3090 O O . ALA A 1 421 ? 141.655 139.495 174.351 1.00 87.05 590 ALA A O 1
ATOM 3092 N N . GLU A 1 422 ? 143.000 137.747 174.748 1.00 87.56 591 GLU A N 1
ATOM 3093 C CA . GLU A 1 422 ? 144.196 138.337 174.142 1.00 87.56 591 GLU A CA 1
ATOM 3094 C C . GLU A 1 422 ? 144.082 138.316 172.610 1.00 87.56 591 GLU A C 1
ATOM 3095 O O . GLU A 1 422 ? 143.475 137.408 172.037 1.00 87.56 591 GLU A O 1
ATOM 3101 N N . THR A 1 423 ? 144.694 139.275 171.915 1.00 81.03 592 THR A N 1
ATOM 3102 C CA . THR A 1 423 ? 144.549 139.401 170.456 1.00 81.03 592 THR A CA 1
ATOM 3103 C C . THR A 1 423 ? 145.006 138.148 169.709 1.00 81.03 592 THR A C 1
ATOM 3104 O O . THR A 1 423 ? 144.355 137.753 168.751 1.00 81.03 592 THR A O 1
ATOM 3108 N N . SER A 1 424 ? 146.057 137.457 170.153 1.00 81.95 593 SER A N 1
ATOM 3109 C CA . SER A 1 424 ? 146.492 136.196 169.531 1.00 81.95 593 SER A CA 1
ATOM 3110 C C . SER A 1 424 ? 145.472 135.063 169.689 1.00 81.95 593 SER A C 1
ATOM 3111 O O . SER A 1 424 ? 145.328 134.248 168.783 1.00 81.95 593 SER A O 1
ATOM 3114 N N . GLU A 1 425 ? 144.701 135.022 170.774 1.00 81.71 594 GLU A N 1
ATOM 3115 C CA . GLU A 1 425 ? 143.613 134.054 170.939 1.00 81.71 594 GLU A CA 1
ATOM 3116 C C . GLU A 1 425 ? 142.387 134.421 170.097 1.00 81.71 594 GLU A C 1
ATOM 3117 O O . GLU A 1 425 ? 141.796 133.554 169.459 1.00 81.71 594 GLU A O 1
ATOM 3123 N N . ALA A 1 426 ? 142.038 135.707 170.005 1.00 76.74 595 ALA A N 1
ATOM 3124 C CA . ALA A 1 426 ? 141.000 136.167 169.090 1.00 76.74 595 ALA A CA 1
ATOM 3125 C C . ALA A 1 426 ? 141.362 135.874 167.620 1.00 76.74 595 ALA A C 1
ATOM 3126 O O . ALA A 1 426 ? 140.511 135.426 166.851 1.00 76.74 595 ALA A O 1
ATOM 3128 N N . VAL A 1 427 ? 142.628 136.050 167.229 1.00 76.32 596 VAL A N 1
ATOM 3129 C CA . VAL A 1 427 ? 143.139 135.652 165.912 1.00 76.32 596 VAL A CA 1
ATOM 3130 C C . VAL A 1 427 ? 143.046 134.142 165.720 1.00 76.32 596 VAL A C 1
ATOM 3131 O O . VAL A 1 427 ? 142.483 133.710 164.717 1.00 76.32 596 VAL A O 1
ATOM 3135 N N . SER A 1 428 ? 143.558 133.317 166.640 1.00 77.19 597 SER A N 1
ATOM 3136 C CA . SER A 1 428 ? 143.588 131.869 166.409 1.00 77.19 597 SER A CA 1
ATOM 3137 C C . SER A 1 428 ? 142.183 131.285 166.321 1.00 77.19 597 SER A C 1
ATOM 3138 O O . SER A 1 428 ? 141.896 130.570 165.371 1.00 77.19 597 SER A O 1
ATOM 3141 N N . VAL A 1 429 ? 141.270 131.659 167.220 1.00 74.78 598 VAL A N 1
ATOM 3142 C CA . VAL A 1 429 ? 139.870 131.225 167.177 1.00 74.78 598 VAL A CA 1
ATOM 3143 C C . VAL A 1 429 ? 139.197 131.673 165.876 1.00 74.78 598 VAL A C 1
ATOM 3144 O O . VAL A 1 429 ? 138.518 130.876 165.236 1.00 74.78 598 VAL A O 1
ATOM 3148 N N . THR A 1 430 ? 139.444 132.898 165.408 1.00 72.49 599 THR A N 1
ATOM 3149 C CA . THR A 1 430 ? 138.915 133.362 164.120 1.00 72.49 599 THR A CA 1
ATOM 3150 C C . THR A 1 430 ? 139.424 132.517 162.950 1.00 72.49 599 THR A C 1
ATOM 3151 O O . THR A 1 430 ? 138.629 132.115 162.106 1.00 72.49 599 THR A O 1
ATOM 3155 N N . LEU A 1 431 ? 140.719 132.194 162.897 1.00 74.02 600 LEU A N 1
ATOM 3156 C CA . LEU A 1 431 ? 141.293 131.346 161.848 1.00 74.02 600 LEU A CA 1
ATOM 3157 C C . LEU A 1 431 ? 140.821 129.892 161.941 1.00 74.02 600 LEU A C 1
ATOM 3158 O O . LEU A 1 431 ? 140.491 129.305 160.916 1.00 74.02 600 LEU A O 1
ATOM 3163 N N . GLN A 1 432 ? 140.715 129.330 163.146 1.00 76.74 601 GLN A N 1
ATOM 3164 C CA . GLN A 1 432 ? 140.187 127.986 163.382 1.00 76.74 601 GLN A CA 1
ATOM 3165 C C . GLN A 1 432 ? 138.769 127.830 162.819 1.00 76.74 601 GLN A C 1
ATOM 3166 O O . GLN A 1 432 ? 138.454 126.790 162.251 1.00 76.74 601 GLN A O 1
ATOM 3172 N N . HIS A 1 433 ? 137.927 128.861 162.930 1.00 72.35 602 HIS A N 1
ATOM 3173 C CA . HIS A 1 433 ? 136.570 128.876 162.370 1.00 72.35 602 HIS A CA 1
ATOM 3174 C C . HIS A 1 433 ? 136.502 129.212 160.869 1.00 72.35 602 HIS A C 1
ATOM 3175 O O . HIS A 1 433 ? 135.748 128.576 160.139 1.00 72.35 602 HIS A O 1
ATOM 3182 N N . ALA A 1 434 ? 137.242 130.214 160.385 1.00 69.52 603 ALA A N 1
ATOM 3183 C CA . ALA A 1 434 ? 137.067 130.744 159.029 1.00 69.52 603 ALA A CA 1
ATOM 3184 C C . ALA A 1 434 ? 137.935 130.088 157.937 1.00 69.52 603 ALA A C 1
ATOM 3185 O O . ALA A 1 434 ? 137.490 129.970 156.793 1.00 69.52 603 ALA A O 1
ATOM 3187 N N . ALA A 1 435 ? 139.177 129.695 158.230 1.00 69.26 604 ALA A N 1
ATOM 3188 C CA . ALA A 1 435 ? 140.200 129.541 157.194 1.00 69.26 604 ALA A CA 1
ATOM 3189 C C . ALA A 1 435 ? 139.967 128.366 156.233 1.00 69.26 604 ALA A C 1
ATOM 3190 O O . ALA A 1 435 ? 140.237 128.507 155.038 1.00 69.26 604 ALA A O 1
ATOM 3192 N N . LEU A 1 436 ? 139.419 127.245 156.712 1.00 69.60 605 LEU A N 1
ATOM 3193 C CA . LEU A 1 436 ? 139.068 126.095 155.879 1.00 69.60 605 LEU A CA 1
ATOM 3194 C C . LEU A 1 436 ? 137.896 126.385 154.946 1.00 69.60 605 LEU A C 1
ATOM 3195 O O . LEU A 1 436 ? 137.972 126.102 153.756 1.00 69.60 605 LEU A O 1
ATOM 3200 N N . SER A 1 437 ? 136.835 126.966 155.472 1.00 65.90 606 SER A N 1
ATOM 3201 C CA . SER A 1 437 ? 135.693 127.349 154.678 1.00 65.90 606 SER A CA 1
ATOM 3202 C C . SER A 1 437 ? 136.093 128.301 153.579 1.00 65.90 606 SER A C 1
ATOM 3203 O O . SER A 1 437 ? 135.695 128.097 152.451 1.00 65.90 606 SER A O 1
ATOM 3206 N N . MET A 1 438 ? 136.981 129.250 153.844 1.00 64.94 607 MET A N 1
ATOM 3207 C CA . MET A 1 438 ? 137.491 130.139 152.882 1.00 64.94 607 MET A CA 1
ATOM 3208 C C . MET A 1 438 ? 138.291 129.447 151.804 1.00 64.94 607 MET A C 1
ATOM 3209 O O . MET A 1 438 ? 138.135 129.801 150.687 1.00 64.94 607 MET A O 1
ATOM 3214 N N . PHE A 1 439 ? 139.072 128.450 152.098 1.00 65.30 608 PHE A N 1
ATOM 3215 C CA . PHE A 1 439 ? 139.775 127.661 151.155 1.00 65.30 608 PHE A CA 1
ATOM 3216 C C . PHE A 1 439 ? 138.968 126.799 150.246 1.00 65.30 608 PHE A C 1
ATOM 3217 O O . PHE A 1 439 ? 139.257 126.783 149.121 1.00 65.30 608 PHE A O 1
ATOM 3225 N N . VAL A 1 440 ? 138.004 126.056 150.702 1.00 63.49 609 VAL A N 1
ATOM 3226 C CA . VAL A 1 440 ? 137.151 125.175 149.938 1.00 63.49 609 VAL A CA 1
ATOM 3227 C C . VAL A 1 440 ? 136.308 125.955 148.926 1.00 63.49 609 VAL A C 1
ATOM 3228 O O . VAL A 1 440 ? 136.031 125.503 147.887 1.00 63.49 609 VAL A O 1
ATOM 3232 N N . THR A 1 441 ? 136.004 127.173 149.214 1.00 61.52 610 THR A N 1
ATOM 3233 C CA . THR A 1 441 ? 135.248 127.963 148.361 1.00 61.52 610 THR A CA 1
ATOM 3234 C C . THR A 1 441 ? 136.143 128.562 147.273 1.00 61.52 610 THR A C 1
ATOM 3235 O O . THR A 1 441 ? 135.709 128.704 146.189 1.00 61.52 610 THR A O 1
ATOM 3239 N N . SER A 1 442 ? 137.396 128.858 147.532 1.00 60.93 611 SER A N 1
ATOM 3240 C CA . SER A 1 442 ? 138.328 129.414 146.630 1.00 60.93 611 SER A CA 1
ATOM 3241 C C . SER A 1 442 ? 138.803 128.336 145.762 1.00 60.93 611 SER A C 1
ATOM 3242 O O . SER A 1 442 ? 138.751 128.499 144.603 1.00 60.93 611 SER A O 1
ATOM 3245 N N . PHE A 1 443 ? 139.243 127.223 146.295 1.00 61.76 612 PHE A N 1
ATOM 3246 C CA . PHE A 1 443 ? 139.672 126.047 145.597 1.00 61.76 612 PHE A CA 1
ATOM 3247 C C . PHE A 1 443 ? 138.769 125.330 144.662 1.00 61.76 612 PHE A C 1
ATOM 3248 O O . PHE A 1 443 ? 139.201 124.843 143.703 1.00 61.76 612 PHE A O 1
ATOM 3256 N N . THR A 1 444 ? 137.515 125.281 144.915 1.00 60.68 613 THR A N 1
ATOM 3257 C CA . THR A 1 444 ? 136.544 124.736 144.031 1.00 60.68 613 THR A CA 1
ATOM 3258 C C . THR A 1 444 ? 136.329 125.632 142.800 1.00 60.68 613 THR A C 1
ATOM 3259 O O . THR A 1 444 ? 136.055 125.139 141.798 1.00 60.68 613 THR A O 1
ATOM 3263 N N . THR A 1 445 ? 136.454 126.928 142.864 1.00 58.25 614 THR A N 1
ATOM 3264 C CA . THR A 1 445 ? 136.430 127.792 141.719 1.00 58.25 614 THR A CA 1
ATOM 3265 C C . THR A 1 445 ? 137.764 127.797 140.953 1.00 58.25 614 THR A C 1
ATOM 3266 O O . THR A 1 445 ? 137.744 127.858 139.793 1.00 58.25 614 THR A O 1
ATOM 3270 N N . ALA A 1 446 ? 138.909 127.719 141.602 1.00 57.19 615 ALA A N 1
ATOM 3271 C CA . ALA A 1 446 ? 140.178 127.652 140.990 1.00 57.19 615 ALA A CA 1
ATOM 3272 C C . ALA A 1 446 ? 140.274 126.365 140.295 1.00 57.19 615 ALA A C 1
ATOM 3273 O O . ALA A 1 446 ? 140.688 126.375 139.213 1.00 57.19 615 ALA A O 1
ATOM 3275 N N . ALA A 1 447 ? 139.943 125.258 140.921 1.00 57.52 616 ALA A N 1
ATOM 3276 C CA . ALA A 1 447 ? 139.935 123.939 140.307 1.00 57.52 616 ALA A CA 1
ATOM 3277 C C . ALA A 1 447 ? 139.065 123.883 139.049 1.00 57.52 616 ALA A C 1
ATOM 3278 O O . ALA A 1 447 ? 139.477 123.298 138.062 1.00 57.52 616 ALA A O 1
ATOM 3280 N N . ALA A 1 448 ? 137.919 124.563 139.019 1.00 55.92 617 ALA A N 1
ATOM 3281 C CA . ALA A 1 448 ? 137.096 124.668 137.818 1.00 55.92 617 ALA A CA 1
ATOM 3282 C C . ALA A 1 448 ? 137.818 125.397 136.675 1.00 55.92 617 ALA A C 1
ATOM 3283 O O . ALA A 1 448 ? 137.800 124.932 135.542 1.00 55.92 617 ALA A O 1
ATOM 3285 N N . PHE A 1 449 ? 138.513 126.500 136.934 1.00 54.84 618 PHE A N 1
ATOM 3286 C CA . PHE A 1 449 ? 139.413 127.139 135.986 1.00 54.84 618 PHE A CA 1
ATOM 3287 C C . PHE A 1 449 ? 140.591 126.259 135.575 1.00 54.84 618 PHE A C 1
ATOM 3288 O O . PHE A 1 449 ? 140.798 126.070 134.399 1.00 54.84 618 PHE A O 1
ATOM 3296 N N . TYR A 1 450 ? 141.332 125.643 136.470 1.00 54.15 619 TYR A N 1
ATOM 3297 C CA . TYR A 1 450 ? 142.431 124.734 136.119 1.00 54.15 619 TYR A CA 1
ATOM 3298 C C . TYR A 1 450 ? 141.987 123.482 135.350 1.00 54.15 619 TYR A C 1
ATOM 3299 O O . TYR A 1 450 ? 142.707 123.034 134.468 1.00 54.15 619 TYR A O 1
ATOM 3308 N N . ALA A 1 451 ? 140.782 122.961 135.576 1.00 57.85 620 ALA A N 1
ATOM 3309 C CA . ALA A 1 451 ? 140.211 121.872 134.788 1.00 57.85 620 ALA A CA 1
ATOM 3310 C C . ALA A 1 451 ? 140.113 122.197 133.285 1.00 57.85 620 ALA A C 1
ATOM 3311 O O . ALA A 1 451 ? 140.169 121.294 132.465 1.00 57.85 620 ALA A O 1
ATOM 3313 N N . ASN A 1 452 ? 140.036 123.467 132.885 1.00 55.27 621 ASN A N 1
ATOM 3314 C CA . ASN A 1 452 ? 140.036 123.877 131.477 1.00 55.27 621 ASN A CA 1
ATOM 3315 C C . ASN A 1 452 ? 141.404 123.709 130.782 1.00 55.27 621 ASN A C 1
ATOM 3316 O O . ASN A 1 452 ? 141.483 123.720 129.559 1.00 55.27 621 ASN A O 1
ATOM 3321 N N . TYR A 1 453 ? 142.481 123.448 131.519 1.00 57.18 622 TYR A N 1
ATOM 3322 C CA . TYR A 1 453 ? 143.783 123.086 130.965 1.00 57.18 622 TYR A CA 1
ATOM 3323 C C . TYR A 1 453 ? 143.796 121.710 130.261 1.00 57.18 622 TYR A C 1
ATOM 3324 O O . TYR A 1 453 ? 144.716 121.440 129.497 1.00 57.18 622 TYR A O 1
ATOM 3333 N N . VAL A 1 454 ? 142.763 120.865 130.413 1.00 59.99 623 VAL A N 1
ATOM 3334 C CA . VAL A 1 454 ? 142.546 119.656 129.579 1.00 59.99 623 VAL A CA 1
ATOM 3335 C C . VAL A 1 454 ? 142.045 119.946 128.155 1.00 59.99 623 VAL A C 1
ATOM 3336 O O . VAL A 1 454 ? 142.048 119.046 127.321 1.00 59.99 623 VAL A O 1
ATOM 3340 N N . SER A 1 455 ? 141.573 121.160 127.852 1.00 57.18 624 SER A N 1
ATOM 3341 C CA . SER A 1 455 ? 141.151 121.527 126.495 1.00 57.18 624 SER A CA 1
ATOM 3342 C C . SER A 1 455 ? 142.327 121.447 125.514 1.00 57.18 624 SER A C 1
ATOM 3343 O O . SER A 1 455 ? 143.453 121.778 125.865 1.00 57.18 624 SER A O 1
ATOM 3346 N N . ASN A 1 456 ? 142.079 121.076 124.260 1.00 58.73 625 ASN A N 1
ATOM 3347 C CA . ASN A 1 456 ? 143.083 121.177 123.196 1.00 58.73 625 ASN A CA 1
ATOM 3348 C C . ASN A 1 456 ? 143.260 122.611 122.662 1.00 58.73 625 ASN A C 1
ATOM 3349 O O . ASN A 1 456 ? 144.207 122.879 121.933 1.00 58.73 625 ASN A O 1
ATOM 3354 N N . ILE A 1 457 ? 142.325 123.521 122.939 1.00 58.06 626 ILE A N 1
ATOM 3355 C CA . ILE A 1 457 ? 142.282 124.883 122.392 1.00 58.06 626 ILE A CA 1
ATOM 3356 C C . ILE A 1 457 ? 143.186 125.782 123.237 1.00 58.06 626 ILE A C 1
ATOM 3357 O O . ILE A 1 457 ? 142.898 126.009 124.408 1.00 58.06 626 ILE A O 1
ATOM 3362 N N . THR A 1 458 ? 144.261 126.316 122.660 1.00 59.51 627 THR A N 1
ATOM 3363 C CA . THR A 1 458 ? 145.320 127.061 123.370 1.00 59.51 627 THR A CA 1
ATOM 3364 C C . THR A 1 458 ? 144.791 128.209 124.232 1.00 59.51 627 THR A C 1
ATOM 3365 O O . THR A 1 458 ? 145.156 128.305 125.395 1.00 59.51 627 THR A O 1
ATOM 3369 N N . ALA A 1 459 ? 143.892 129.047 123.738 1.00 59.08 628 ALA A N 1
ATOM 3370 C CA . ALA A 1 459 ? 143.327 130.145 124.498 1.00 59.08 628 ALA A CA 1
ATOM 3371 C C . ALA A 1 459 ? 142.533 129.703 125.730 1.00 59.08 628 ALA A C 1
ATOM 3372 O O . ALA A 1 459 ? 142.649 130.357 126.746 1.00 59.08 628 ALA A O 1
ATOM 3374 N N . ILE A 1 460 ? 141.816 128.575 125.705 1.00 58.43 629 ILE A N 1
ATOM 3375 C CA . ILE A 1 460 ? 141.099 128.001 126.858 1.00 58.43 629 ILE A CA 1
ATOM 3376 C C . ILE A 1 460 ? 142.087 127.563 127.943 1.00 58.43 629 ILE A C 1
ATOM 3377 O O . ILE A 1 460 ? 141.860 127.833 129.119 1.00 58.43 629 ILE A O 1
ATOM 3382 N N . ARG A 1 461 ? 143.231 126.991 127.588 1.00 58.03 630 ARG A N 1
ATOM 3383 C CA . ARG A 1 461 ? 144.186 126.479 128.588 1.00 58.03 630 ARG A CA 1
ATOM 3384 C C . ARG A 1 461 ? 144.885 127.646 129.276 1.00 58.03 630 ARG A C 1
ATOM 3385 O O . ARG A 1 461 ? 145.094 127.608 130.471 1.00 58.03 630 ARG A O 1
ATOM 3393 N N . CYS A 1 462 ? 145.274 128.654 128.520 1.00 58.81 631 CYS A N 1
ATOM 3394 C CA . CYS A 1 462 ? 145.931 129.858 129.007 1.00 58.81 631 CYS A CA 1
ATOM 3395 C C . CYS A 1 462 ? 145.063 130.664 129.945 1.00 58.81 631 CYS A C 1
ATOM 3396 O O . CYS A 1 462 ? 145.542 131.115 130.964 1.00 58.81 631 CYS A O 1
ATOM 3399 N N . PHE A 1 463 ? 143.780 130.785 129.653 1.00 59.22 632 PHE A N 1
ATOM 3400 C CA . PHE A 1 463 ? 142.815 131.413 130.525 1.00 59.22 632 PHE A CA 1
ATOM 3401 C C . PHE A 1 463 ? 142.538 130.653 131.815 1.00 59.22 632 PHE A C 1
ATOM 3402 O O . PHE A 1 463 ? 142.536 131.256 132.876 1.00 59.22 632 PHE A O 1
ATOM 3410 N N . GLY A 1 464 ? 142.401 129.339 131.773 1.00 55.81 633 GLY A N 1
ATOM 3411 C CA . GLY A 1 464 ? 142.245 128.502 132.962 1.00 55.81 633 GLY A CA 1
ATOM 3412 C C . GLY A 1 464 ? 143.398 128.634 133.954 1.00 55.81 633 GLY A C 1
ATOM 3413 O O . GLY A 1 464 ? 143.167 128.838 135.142 1.00 55.81 633 GLY A O 1
ATOM 3414 N N . VAL A 1 465 ? 144.641 128.593 133.474 1.00 56.45 634 VAL A N 1
ATOM 3415 C CA . VAL A 1 465 ? 145.835 128.741 134.322 1.00 56.45 634 VAL A CA 1
ATOM 3416 C C . VAL A 1 465 ? 145.945 130.134 134.937 1.00 56.45 634 VAL A C 1
ATOM 3417 O O . VAL A 1 465 ? 146.214 130.242 136.132 1.00 56.45 634 VAL A O 1
ATOM 3421 N N . TYR A 1 466 ? 145.723 131.215 134.198 1.00 57.44 635 TYR A N 1
ATOM 3422 C CA . TYR A 1 466 ? 145.804 132.550 134.777 1.00 57.44 635 TYR A CA 1
ATOM 3423 C C . TYR A 1 466 ? 144.722 132.862 135.826 1.00 57.44 635 TYR A C 1
ATOM 3424 O O . TYR A 1 466 ? 145.049 133.362 136.887 1.00 57.44 635 TYR A O 1
ATOM 3433 N N . ALA A 1 467 ? 143.455 132.600 135.528 1.00 56.10 636 ALA A N 1
ATOM 3434 C CA . ALA A 1 467 ? 142.340 132.857 136.415 1.00 56.10 636 ALA A CA 1
ATOM 3435 C C . ALA A 1 467 ? 142.324 131.937 137.632 1.00 56.10 636 ALA A C 1
ATOM 3436 O O . ALA A 1 467 ? 142.103 132.423 138.723 1.00 56.10 636 ALA A O 1
ATOM 3438 N N . GLY A 1 468 ? 142.689 130.663 137.510 1.00 54.80 637 GLY A N 1
ATOM 3439 C CA . GLY A 1 468 ? 142.880 129.751 138.640 1.00 54.80 637 GLY A CA 1
ATOM 3440 C C . GLY A 1 468 ? 143.974 130.213 139.598 1.00 54.80 637 GLY A C 1
ATOM 3441 O O . GLY A 1 468 ? 143.784 130.184 140.810 1.00 54.80 637 GLY A O 1
ATOM 3442 N N . THR A 1 469 ? 145.074 130.741 139.068 1.00 56.63 638 THR A N 1
ATOM 3443 C CA . THR A 1 469 ? 146.201 131.250 139.859 1.00 56.63 638 THR A CA 1
ATOM 3444 C C . THR A 1 469 ? 145.843 132.524 140.617 1.00 56.63 638 THR A C 1
ATOM 3445 O O . THR A 1 469 ? 146.085 132.593 141.816 1.00 56.63 638 THR A O 1
ATOM 3449 N N . ALA A 1 470 ? 145.157 133.482 140.002 1.00 56.95 639 ALA A N 1
ATOM 3450 C CA . ALA A 1 470 ? 144.695 134.683 140.668 1.00 56.95 639 ALA A CA 1
ATOM 3451 C C . ALA A 1 470 ? 143.771 134.379 141.832 1.00 56.95 639 ALA A C 1
ATOM 3452 O O . ALA A 1 470 ? 143.898 135.012 142.861 1.00 56.95 639 ALA A O 1
ATOM 3454 N N . ILE A 1 471 ? 142.904 133.373 141.727 1.00 57.91 640 ILE A N 1
ATOM 3455 C CA . ILE A 1 471 ? 142.000 132.921 142.775 1.00 57.91 640 ILE A CA 1
ATOM 3456 C C . ILE A 1 471 ? 142.751 132.393 143.969 1.00 57.91 640 ILE A C 1
ATOM 3457 O O . ILE A 1 471 ? 142.410 132.765 145.077 1.00 57.91 640 ILE A O 1
ATOM 3462 N N . LEU A 1 472 ? 143.785 131.596 143.777 1.00 57.43 641 LEU A N 1
ATOM 3463 C CA . LEU A 1 472 ? 144.600 131.054 144.868 1.00 57.43 641 LEU A CA 1
ATOM 3464 C C . LEU A 1 472 ? 145.500 132.102 145.525 1.00 57.43 641 LEU A C 1
ATOM 3465 O O . LEU A 1 472 ? 145.567 132.159 146.748 1.00 57.43 641 LEU A O 1
ATOM 3470 N N . VAL A 1 473 ? 146.092 133.010 144.757 1.00 59.55 642 VAL A N 1
ATOM 3471 C CA . VAL A 1 473 ? 146.828 134.156 145.310 1.00 59.55 642 VAL A CA 1
ATOM 3472 C C . VAL A 1 473 ? 145.910 135.061 146.135 1.00 59.55 642 VAL A C 1
ATOM 3473 O O . VAL A 1 473 ? 146.287 135.498 147.216 1.00 59.55 642 VAL A O 1
ATOM 3477 N N . ASN A 1 474 ? 144.680 135.307 145.704 1.00 61.33 643 ASN A N 1
ATOM 3478 C CA . ASN A 1 474 ? 143.706 136.024 146.493 1.00 61.33 643 ASN A CA 1
ATOM 3479 C C . ASN A 1 474 ? 143.414 135.327 147.815 1.00 61.33 643 ASN A C 1
ATOM 3480 O O . ASN A 1 474 ? 143.355 135.990 148.828 1.00 61.33 643 ASN A O 1
ATOM 3485 N N . TYR A 1 475 ? 143.285 134.012 147.855 1.00 62.67 644 TYR A N 1
ATOM 3486 C CA . TYR A 1 475 ? 143.097 133.295 149.113 1.00 62.67 644 TYR A CA 1
ATOM 3487 C C . TYR A 1 475 ? 144.274 133.481 150.080 1.00 62.67 644 TYR A C 1
ATOM 3488 O O . TYR A 1 475 ? 144.048 133.805 151.241 1.00 62.67 644 TYR A O 1
ATOM 3497 N N . VAL A 1 476 ? 145.515 133.356 149.609 1.00 63.26 645 VAL A N 1
ATOM 3498 C CA . VAL A 1 476 ? 146.715 133.530 150.439 1.00 63.26 645 VAL A CA 1
ATOM 3499 C C . VAL A 1 476 ? 146.747 134.914 151.084 1.00 63.26 645 VAL A C 1
ATOM 3500 O O . VAL A 1 476 ? 147.045 135.030 152.268 1.00 63.26 645 VAL A O 1
ATOM 3504 N N . LEU A 1 477 ? 146.357 135.963 150.359 1.00 62.81 646 LEU A N 1
ATOM 3505 C CA . LEU A 1 477 ? 146.224 137.305 150.919 1.00 62.81 646 LEU A CA 1
ATOM 3506 C C . LEU A 1 477 ? 145.089 137.410 151.948 1.00 62.81 646 LEU A C 1
ATOM 3507 O O . LEU A 1 477 ? 145.265 138.015 152.999 1.00 62.81 646 LEU A O 1
ATOM 3512 N N . MET A 1 478 ? 143.938 136.783 151.726 1.00 65.10 647 MET A N 1
ATOM 3513 C CA . MET A 1 478 ? 142.808 136.843 152.666 1.00 65.10 647 MET A CA 1
ATOM 3514 C C . MET A 1 478 ? 143.070 136.183 154.024 1.00 65.10 647 MET A C 1
ATOM 3515 O O . MET A 1 478 ? 142.337 136.462 154.961 1.00 65.10 647 MET A O 1
ATOM 3520 N N . VAL A 1 479 ? 144.116 135.369 154.171 1.00 66.61 648 VAL A N 1
ATOM 3521 C CA . VAL A 1 479 ? 144.514 134.740 155.448 1.00 66.61 648 VAL A CA 1
ATOM 3522 C C . VAL A 1 479 ? 145.892 135.170 155.963 1.00 66.61 648 VAL A C 1
ATOM 3523 O O . VAL A 1 479 ? 146.328 134.691 157.002 1.00 66.61 648 VAL A O 1
ATOM 3527 N N . THR A 1 480 ? 146.563 136.110 155.299 1.00 69.02 649 THR A N 1
ATOM 3528 C CA . THR A 1 480 ? 147.819 136.737 155.747 1.00 69.02 649 THR A CA 1
ATOM 3529 C C . THR A 1 480 ? 147.607 138.234 155.946 1.00 69.02 649 THR A C 1
ATOM 3530 O O . THR A 1 480 ? 147.480 138.709 157.070 1.00 69.02 649 THR A O 1
ATOM 3534 N N . TRP A 1 481 ? 147.467 138.968 154.847 1.00 67.54 650 TRP A N 1
ATOM 3535 C CA . TRP A 1 481 ? 147.212 140.396 154.768 1.00 67.54 650 TRP A CA 1
ATOM 3536 C C . TRP A 1 481 ? 145.960 140.820 155.535 1.00 67.54 650 TRP A C 1
ATOM 3537 O O . TRP A 1 481 ? 146.033 141.676 156.407 1.00 67.54 650 TRP A O 1
ATOM 3548 N N . LEU A 1 482 ? 144.802 140.217 155.257 1.00 66.29 651 LEU A N 1
ATOM 3549 C CA . LEU A 1 482 ? 143.542 140.656 155.855 1.00 66.29 651 LEU A CA 1
ATOM 3550 C C . LEU A 1 482 ? 143.479 140.501 157.389 1.00 66.29 651 LEU A C 1
ATOM 3551 O O . LEU A 1 482 ? 143.098 141.468 158.039 1.00 66.29 651 LEU A O 1
ATOM 3556 N N . PRO A 1 483 ? 143.866 139.380 158.025 1.00 67.57 652 PRO A N 1
ATOM 3557 C CA . PRO A 1 483 ? 143.926 139.337 159.482 1.00 67.57 652 PRO A CA 1
ATOM 3558 C C . PRO A 1 483 ? 144.940 140.320 160.095 1.00 67.57 652 PRO A C 1
ATOM 3559 O O . PRO A 1 483 ? 144.632 140.923 161.115 1.00 67.57 652 PRO A O 1
ATOM 3563 N N . ALA A 1 484 ? 146.092 140.586 159.473 1.00 70.49 653 ALA A N 1
ATOM 3564 C CA . ALA A 1 484 ? 147.008 141.629 159.939 1.00 70.49 653 ALA A CA 1
ATOM 3565 C C . ALA A 1 484 ? 146.400 143.039 159.846 1.00 70.49 653 ALA A C 1
ATOM 3566 O O . ALA A 1 484 ? 146.556 143.836 160.767 1.00 70.49 653 ALA A O 1
ATOM 3568 N N . VAL A 1 485 ? 145.648 143.337 158.784 1.00 69.54 654 VAL A N 1
ATOM 3569 C CA . VAL A 1 485 ? 144.858 144.570 158.628 1.00 69.54 654 VAL A CA 1
ATOM 3570 C C . VAL A 1 485 ? 143.795 144.701 159.720 1.00 69.54 654 VAL A C 1
ATOM 3571 O O . VAL A 1 485 ? 143.640 145.772 160.297 1.00 69.54 654 VAL A O 1
ATOM 3575 N N . ILE A 1 486 ? 143.085 143.621 160.050 1.00 68.73 655 ILE A N 1
ATOM 3576 C CA . ILE A 1 486 ? 142.073 143.605 161.113 1.00 68.73 655 ILE A CA 1
ATOM 3577 C C . ILE A 1 486 ? 142.711 143.881 162.482 1.00 68.73 655 ILE A C 1
ATOM 3578 O O . ILE A 1 486 ? 142.153 144.641 163.266 1.00 68.73 655 ILE A O 1
ATOM 3583 N N . VAL A 1 487 ? 143.901 143.341 162.763 1.00 73.43 656 VAL A N 1
ATOM 3584 C CA . VAL A 1 487 ? 144.646 143.630 163.998 1.00 73.43 656 VAL A CA 1
ATOM 3585 C C . VAL A 1 487 ? 145.110 145.089 164.069 1.00 73.43 656 VAL A C 1
ATOM 3586 O O . VAL A 1 487 ? 144.954 145.709 165.115 1.00 73.43 656 VAL A O 1
ATOM 3590 N N . LEU A 1 488 ? 145.636 145.688 162.995 1.00 75.21 657 LEU A N 1
ATOM 3591 C CA . LEU A 1 488 ? 145.987 147.116 163.005 1.00 75.21 657 LEU A CA 1
ATOM 3592 C C . LEU A 1 488 ? 144.777 148.025 163.205 1.00 75.21 657 LEU A C 1
ATOM 3593 O O . LEU A 1 488 ? 144.862 149.013 163.934 1.00 75.21 657 LEU A O 1
ATOM 3598 N N . HIS A 1 489 ? 143.647 147.700 162.581 1.00 76.13 658 HIS A N 1
ATOM 3599 C CA . HIS A 1 489 ? 142.410 148.447 162.767 1.00 76.13 658 HIS A CA 1
ATOM 3600 C C . HIS A 1 489 ? 141.974 148.432 164.234 1.00 76.13 658 HIS A C 1
ATOM 3601 O O . HIS A 1 489 ? 141.790 149.487 164.830 1.00 76.13 658 HIS A O 1
ATOM 3608 N N . GLU A 1 490 ? 141.915 147.247 164.837 1.00 79.24 659 GLU A N 1
ATOM 3609 C CA . GLU A 1 490 ? 141.576 147.039 166.242 1.00 79.24 659 GLU A CA 1
ATOM 3610 C C . GLU A 1 490 ? 142.506 147.820 167.185 1.00 79.24 659 GLU A C 1
ATOM 3611 O O . GLU A 1 490 ? 142.061 148.393 168.178 1.00 79.24 659 GLU A O 1
ATOM 3617 N N . ARG A 1 491 ? 143.801 147.855 166.886 1.00 79.16 660 ARG A N 1
ATOM 3618 C CA . ARG A 1 491 ? 144.779 148.489 167.775 1.00 79.16 660 ARG A CA 1
ATOM 3619 C C . ARG A 1 491 ? 144.842 150.000 167.730 1.00 79.16 660 ARG A C 1
ATOM 3620 O O . ARG A 1 491 ? 145.024 150.606 168.785 1.00 79.16 660 ARG A O 1
ATOM 3628 N N . TYR A 1 492 ? 144.678 150.606 166.551 1.00 80.26 661 TYR A N 1
ATOM 3629 C CA . TYR A 1 492 ? 144.850 152.058 166.392 1.00 80.26 661 TYR A CA 1
ATOM 3630 C C . TYR A 1 492 ? 143.590 152.803 165.934 1.00 80.26 661 TYR A C 1
ATOM 3631 O O . TYR A 1 492 ? 143.222 153.833 166.499 1.00 80.26 661 TYR A O 1
ATOM 3640 N N . LEU A 1 493 ? 142.920 152.315 164.894 1.00 81.94 662 LEU A N 1
ATOM 3641 C CA . LEU A 1 493 ? 141.929 153.104 164.155 1.00 81.94 662 LEU A CA 1
ATOM 3642 C C . LEU A 1 493 ? 140.521 153.085 164.769 1.00 81.94 662 LEU A C 1
ATOM 3643 O O . LEU A 1 493 ? 139.613 153.737 164.257 1.00 81.94 662 LEU A O 1
ATOM 3648 N N . LEU A 1 494 ? 140.339 152.419 165.913 1.00 84.37 663 LEU A N 1
ATOM 3649 C CA . LEU A 1 494 ? 139.157 152.604 166.763 1.00 84.37 663 LEU A CA 1
ATOM 3650 C C . LEU A 1 494 ? 139.116 153.985 167.456 1.00 84.37 663 LEU A C 1
ATOM 3651 O O . LEU A 1 494 ? 138.064 154.391 167.951 1.00 84.37 663 LEU A O 1
ATOM 3656 N N . ASN A 1 495 ? 140.235 154.719 167.476 1.00 94.77 664 ASN A N 1
ATOM 3657 C CA . ASN A 1 495 ? 140.311 156.087 168.002 1.00 94.77 664 ASN A CA 1
ATOM 3658 C C . ASN A 1 495 ? 141.044 157.056 167.050 1.00 94.77 664 ASN A C 1
ATOM 3659 O O . ASN A 1 495 ? 140.580 158.175 166.833 1.00 94.77 664 ASN A O 1
ATOM 3664 N N . ILE A 1 496 ? 142.173 156.634 166.472 1.00 94.38 665 ILE A N 1
ATOM 3665 C CA . ILE A 1 496 ? 143.017 157.453 165.586 1.00 94.38 665 ILE A CA 1
ATOM 3666 C C . ILE A 1 496 ? 142.404 157.553 164.178 1.00 94.38 665 ILE A C 1
ATOM 3667 O O . ILE A 1 496 ? 141.791 156.604 163.689 1.00 94.38 665 ILE A O 1
ATOM 3672 N N . PHE A 1 497 ? 142.567 158.708 163.522 1.00 95.33 666 PHE A N 1
ATOM 3673 C CA . PHE A 1 497 ? 141.996 159.035 162.203 1.00 95.33 666 PHE A CA 1
ATOM 3674 C C . PHE A 1 497 ? 140.499 158.705 162.094 1.00 95.33 666 PHE A C 1
ATOM 3675 O O . PHE A 1 497 ? 139.691 159.168 162.910 1.00 95.33 666 PHE A O 1
ATOM 3683 N N . CYS A 1 512 ? 126.407 171.280 159.458 1.00 132.60 681 CYS A N 1
ATOM 3684 C CA . CYS A 1 512 ? 127.826 171.096 159.752 1.00 132.60 681 CYS A CA 1
ATOM 3685 C C . CYS A 1 512 ? 128.247 169.613 159.637 1.00 132.60 681 CYS A C 1
ATOM 3686 O O . CYS A 1 512 ? 127.410 168.708 159.703 1.00 132.60 681 CYS A O 1
ATOM 3689 N N . TRP A 1 513 ? 129.549 169.346 159.503 1.00 131.90 682 TRP A N 1
ATOM 3690 C CA . TRP A 1 513 ? 130.115 167.993 159.398 1.00 131.90 682 TRP A CA 1
ATOM 3691 C C . TRP A 1 513 ? 129.711 167.079 160.567 1.00 131.90 682 TRP A C 1
ATOM 3692 O O . TRP A 1 513 ? 129.386 165.914 160.348 1.00 131.90 682 TRP A O 1
ATOM 3703 N N . ALA A 1 514 ? 129.649 167.601 161.798 1.00 129.90 683 ALA A N 1
ATOM 3704 C CA . ALA A 1 514 ? 129.226 166.819 162.965 1.00 129.90 683 ALA A CA 1
ATOM 3705 C C . ALA A 1 514 ? 127.749 166.383 162.884 1.00 129.90 683 ALA A C 1
ATOM 3706 O O . ALA A 1 514 ? 127.414 165.253 163.245 1.00 129.90 683 ALA A O 1
ATOM 3708 N N . VAL A 1 515 ? 126.870 167.245 162.357 1.00 128.90 684 VAL A N 1
ATOM 3709 C CA . VAL A 1 515 ? 125.457 166.916 162.100 1.00 128.90 684 VAL A CA 1
ATOM 3710 C C . VAL A 1 515 ? 125.356 165.844 161.017 1.00 128.90 684 VAL A C 1
ATOM 3711 O O . VAL A 1 515 ? 124.715 164.816 161.224 1.00 128.90 684 VAL A O 1
ATOM 3715 N N . LEU A 1 516 ? 126.039 166.044 159.886 1.00 126.80 685 LEU A N 1
ATOM 3716 C CA . LEU A 1 516 ? 126.057 165.095 158.773 1.00 126.80 685 LEU A CA 1
ATOM 3717 C C . LEU A 1 516 ? 126.568 163.714 159.213 1.00 126.80 685 LEU A C 1
ATOM 3718 O O . LEU A 1 516 ? 125.972 162.694 158.873 1.00 126.80 685 LEU A O 1
ATOM 3723 N N . CYS A 1 517 ? 127.618 163.685 160.035 1.00 124.30 686 CYS A N 1
ATOM 3724 C CA . CYS A 1 517 ? 128.142 162.476 160.657 1.00 124.30 686 CYS A CA 1
ATOM 3725 C C . CYS A 1 517 ? 127.087 161.785 161.542 1.00 124.30 686 CYS A C 1
ATOM 3726 O O . CYS A 1 517 ? 126.786 160.611 161.334 1.00 124.30 686 CYS A O 1
ATOM 3729 N N . GLN A 1 518 ? 126.450 162.502 162.476 1.00 122.50 687 GLN A N 1
ATOM 3730 C CA . GLN A 1 518 ? 125.421 161.922 163.348 1.00 122.50 687 GLN A CA 1
ATOM 3731 C C . GLN A 1 518 ? 124.195 161.412 162.567 1.00 122.50 687 GLN A C 1
ATOM 3732 O O . GLN A 1 518 ? 123.711 160.312 162.845 1.00 122.50 687 GLN A O 1
ATOM 3738 N N . LYS A 1 519 ? 123.705 162.156 161.570 1.00 121.30 688 LYS A N 1
ATOM 3739 C CA . LYS A 1 519 ? 122.588 161.720 160.712 1.00 121.30 688 LYS A CA 1
ATOM 3740 C C . LYS A 1 519 ? 122.953 160.465 159.912 1.00 121.30 688 LYS A C 1
ATOM 3741 O O . LYS A 1 519 ? 122.183 159.505 159.896 1.00 121.30 688 LYS A O 1
ATOM 3747 N N . CYS A 1 520 ? 124.156 160.420 159.337 1.00 116.50 689 CYS A N 1
ATOM 3748 C CA . CYS A 1 520 ? 124.666 159.231 158.656 1.00 116.50 689 CYS A CA 1
ATOM 3749 C C . CYS A 1 520 ? 124.742 158.018 159.602 1.00 116.50 689 CYS A C 1
ATOM 3750 O O . CYS A 1 520 ? 124.210 156.955 159.287 1.00 116.50 689 CYS A O 1
ATOM 3753 N N . ARG A 1 521 ? 125.295 158.189 160.811 1.00 116.60 690 ARG A N 1
ATOM 3754 C CA . ARG A 1 521 ? 125.359 157.138 161.846 1.00 116.60 690 ARG A CA 1
ATOM 3755 C C . ARG A 1 521 ? 123.980 156.598 162.237 1.00 116.60 690 ARG A C 1
ATOM 3756 O O . ARG A 1 521 ? 123.829 155.387 162.397 1.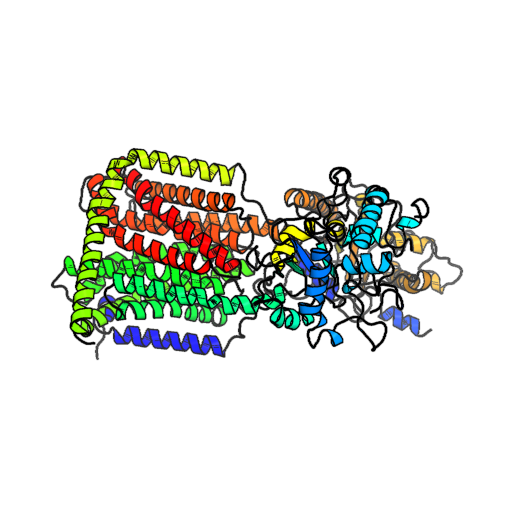00 116.60 690 ARG A O 1
ATOM 3764 N N . ARG A 1 522 ? 122.952 157.454 162.313 1.00 115.70 691 ARG A N 1
ATOM 3765 C CA . ARG A 1 522 ? 121.568 157.026 162.586 1.00 115.70 691 ARG A CA 1
ATOM 3766 C C . ARG A 1 522 ? 120.997 156.142 161.470 1.00 115.70 691 ARG A C 1
ATOM 3767 O O . ARG A 1 522 ? 120.408 155.102 161.757 1.00 115.70 691 ARG A O 1
ATOM 3775 N N . VAL A 1 523 ? 121.230 156.494 160.204 1.00 109.70 692 VAL A N 1
ATOM 3776 C CA . VAL A 1 523 ? 120.825 155.669 159.046 1.00 109.70 692 VAL A CA 1
ATOM 3777 C C . VAL A 1 523 ? 121.579 154.337 159.005 1.00 109.70 692 VAL A C 1
ATOM 3778 O O . VAL A 1 523 ? 120.969 153.288 158.816 1.00 109.70 692 VAL A O 1
ATOM 3782 N N . LEU A 1 524 ? 122.891 154.345 159.255 1.00 103.90 693 LEU A N 1
ATOM 3783 C CA . LEU A 1 524 ? 123.714 153.133 159.300 1.00 103.90 693 LEU A CA 1
ATOM 3784 C C . LEU A 1 524 ? 123.278 152.160 160.407 1.00 103.90 693 LEU A C 1
ATOM 3785 O O . LEU A 1 524 ? 123.286 150.948 160.190 1.00 103.90 693 LEU A O 1
ATOM 3790 N N . PHE A 1 525 ? 122.838 152.661 161.564 1.00 101.70 694 PHE A N 1
ATOM 3791 C CA . PHE A 1 525 ? 122.227 151.824 162.601 1.00 101.70 694 PHE A CA 1
ATOM 3792 C C . PHE A 1 525 ? 120.905 151.194 162.134 1.00 101.70 694 PHE A C 1
ATOM 3793 O O . PHE A 1 525 ? 120.710 149.989 162.288 1.00 101.70 694 PHE A O 1
ATOM 3801 N N . ALA A 1 526 ? 120.017 151.967 161.504 1.00 99.45 695 ALA A N 1
ATOM 3802 C CA . ALA A 1 526 ? 118.736 151.455 161.014 1.00 99.45 695 ALA A CA 1
ATOM 3803 C C . ALA A 1 526 ? 118.917 150.326 159.980 1.00 99.45 695 ALA A C 1
ATOM 3804 O O . ALA A 1 526 ? 118.295 149.268 160.097 1.00 99.45 695 ALA A O 1
ATOM 3806 N N . VAL A 1 527 ? 119.833 150.504 159.020 1.00 96.12 696 VAL A N 1
ATOM 3807 C CA . VAL A 1 527 ? 120.178 149.474 158.026 1.00 96.12 696 VAL A CA 1
ATOM 3808 C C . VAL A 1 527 ? 120.756 148.223 158.692 1.00 96.12 696 VAL A C 1
ATOM 3809 O O . VAL A 1 527 ? 120.376 147.111 158.324 1.00 96.12 696 VAL A O 1
ATOM 3813 N N . SER A 1 528 ? 121.615 148.373 159.706 1.00 95.12 697 SER A N 1
ATOM 3814 C CA . SER A 1 528 ? 122.152 147.244 160.477 1.00 95.12 697 SER A CA 1
ATOM 3815 C C . SER A 1 528 ? 121.044 146.400 161.095 1.00 95.12 697 SER A C 1
ATOM 3816 O O . SER A 1 528 ? 120.941 145.206 160.816 1.00 95.12 697 SER A O 1
ATOM 3819 N N . GLU A 1 529 ? 120.179 147.009 161.902 1.00 94.56 698 GLU A N 1
ATOM 3820 C CA . GLU A 1 529 ? 119.195 146.248 162.667 1.00 94.56 698 GLU A CA 1
ATOM 3821 C C . GLU A 1 529 ? 118.052 145.715 161.809 1.00 94.56 698 GLU A C 1
ATOM 3822 O O . GLU A 1 529 ? 117.625 144.585 162.022 1.00 94.56 698 GLU A O 1
ATOM 3828 N N . ALA A 1 530 ? 117.632 146.427 160.763 1.00 89.70 699 ALA A N 1
ATOM 3829 C CA . ALA A 1 530 ? 116.690 145.883 159.793 1.00 89.70 699 ALA A CA 1
ATOM 3830 C C . ALA A 1 530 ? 117.242 144.620 159.108 1.00 89.70 699 ALA A C 1
ATOM 3831 O O . ALA A 1 530 ? 116.558 143.602 159.018 1.00 89.70 699 ALA A O 1
ATOM 3833 N N . SER A 1 531 ? 118.513 144.642 158.700 1.00 85.89 700 SER A N 1
ATOM 3834 C CA . SER A 1 531 ? 119.179 143.478 158.110 1.00 85.89 700 SER A CA 1
ATOM 3835 C C . SER A 1 531 ? 119.302 142.331 159.110 1.00 85.89 700 SER A C 1
ATOM 3836 O O . SER A 1 531 ? 119.046 141.177 158.775 1.00 85.89 700 SER A O 1
ATOM 3839 N N . ARG A 1 532 ? 119.622 142.636 160.369 1.00 86.88 701 ARG A N 1
ATOM 3840 C CA . ARG A 1 532 ? 119.726 141.608 161.417 1.00 86.88 701 ARG A CA 1
ATOM 3841 C C . ARG A 1 532 ? 118.372 140.956 161.659 1.00 86.88 701 ARG A C 1
ATOM 3842 O O . ARG A 1 532 ? 118.296 139.751 161.778 1.00 86.88 701 ARG A O 1
ATOM 3850 N N . ILE A 1 533 ? 117.311 141.743 161.755 1.00 84.03 702 ILE A N 1
ATOM 3851 C CA . ILE A 1 533 ? 115.954 141.194 161.887 1.00 84.03 702 ILE A CA 1
ATOM 3852 C C . ILE A 1 533 ? 115.574 140.354 160.664 1.00 84.03 702 ILE A C 1
ATOM 3853 O O . ILE A 1 533 ? 114.998 139.279 160.821 1.00 84.03 702 ILE A O 1
ATOM 3858 N N . PHE A 1 534 ? 115.937 140.768 159.450 1.00 78.01 703 PHE A N 1
ATOM 3859 C CA . PHE A 1 534 ? 115.646 139.970 158.264 1.00 78.01 703 PHE A CA 1
ATOM 3860 C C . PHE A 1 534 ? 116.309 138.595 158.314 1.00 78.01 703 PHE A C 1
ATOM 3861 O O . PHE A 1 534 ? 115.615 137.583 158.283 1.00 78.01 703 PHE A O 1
ATOM 3869 N N . PHE A 1 535 ? 117.636 138.533 158.436 1.00 73.99 704 PHE A N 1
ATOM 3870 C CA . PHE A 1 535 ? 118.348 137.255 158.381 1.00 73.99 704 PHE A CA 1
ATOM 3871 C C . PHE A 1 535 ? 118.093 136.366 159.596 1.00 73.99 704 PHE A C 1
ATOM 3872 O O . PHE A 1 535 ? 118.179 135.150 159.475 1.00 73.99 704 PHE A O 1
ATOM 3880 N N . GLU A 1 536 ? 117.766 136.927 160.758 1.00 78.83 705 GLU A N 1
ATOM 3881 C CA . GLU A 1 536 ? 117.665 136.148 161.998 1.00 78.83 705 GLU A CA 1
ATOM 3882 C C . GLU A 1 536 ? 116.224 135.852 162.448 1.00 78.83 705 GLU A C 1
ATOM 3883 O O . GLU A 1 536 ? 116.041 134.957 163.266 1.00 78.83 705 GLU A O 1
ATOM 3889 N N . LYS A 1 537 ? 115.200 136.524 161.894 1.00 79.21 706 LYS A N 1
ATOM 3890 C CA . LYS A 1 537 ? 113.772 136.274 162.197 1.00 79.21 706 LYS A CA 1
ATOM 3891 C C . LYS A 1 537 ? 112.887 136.100 160.961 1.00 79.21 706 LYS A C 1
ATOM 3892 O O . LYS A 1 537 ? 112.157 135.116 160.881 1.00 79.21 706 LYS A O 1
ATOM 3898 N N . VAL A 1 538 ? 112.956 137.006 159.986 1.00 77.50 707 VAL A N 1
ATOM 3899 C CA . VAL A 1 538 ? 112.061 136.990 158.810 1.00 77.50 707 VAL A CA 1
ATOM 3900 C C . VAL A 1 538 ? 112.377 135.834 157.856 1.00 77.50 707 VAL A C 1
ATOM 3901 O O . VAL A 1 538 ? 111.512 135.013 157.565 1.00 77.50 707 VAL A O 1
ATOM 3905 N N . LEU A 1 539 ? 113.623 135.725 157.387 1.00 71.50 708 LEU A N 1
ATOM 3906 C CA . LEU A 1 539 ? 114.024 134.713 156.413 1.00 71.50 708 LEU A CA 1
ATOM 3907 C C . LEU A 1 539 ? 113.873 133.270 156.935 1.00 71.50 708 LEU A C 1
ATOM 3908 O O . LEU A 1 539 ? 113.341 132.449 156.193 1.00 71.50 708 LEU A O 1
ATOM 3913 N N . PRO A 1 540 ? 114.231 132.921 158.189 1.00 71.13 709 PRO A N 1
ATOM 3914 C CA . PRO A 1 540 ? 113.987 131.577 158.714 1.00 71.13 709 PRO A CA 1
ATOM 3915 C C . PRO A 1 540 ? 112.510 131.174 158.724 1.00 71.13 709 PRO A C 1
ATOM 3916 O O . PRO A 1 540 ? 112.185 130.037 158.399 1.00 71.13 709 PRO A O 1
ATOM 3920 N N . CYS A 1 541 ? 111.606 132.107 159.019 1.00 75.66 710 CYS A N 1
ATOM 3921 C CA . CYS A 1 541 ? 110.167 131.875 158.958 1.00 75.66 710 CYS A CA 1
ATOM 3922 C C . CYS A 1 541 ? 109.696 131.602 157.521 1.00 75.66 710 CYS A C 1
ATOM 3923 O O . CYS A 1 541 ? 109.033 130.600 157.269 1.00 75.66 710 CYS A O 1
ATOM 3926 N N . ILE A 1 542 ? 110.101 132.433 156.557 1.00 74.79 711 ILE A N 1
ATOM 3927 C CA . ILE A 1 542 ? 109.750 132.277 155.136 1.00 74.79 711 ILE A CA 1
ATOM 3928 C C . ILE A 1 542 ? 110.263 130.957 154.548 1.00 74.79 711 ILE A C 1
ATOM 3929 O O . ILE A 1 542 ? 109.546 130.291 153.803 1.00 74.79 711 ILE A O 1
ATOM 3934 N N . VAL A 1 543 ? 111.483 130.537 154.880 1.00 68.07 712 VAL A N 1
ATOM 3935 C CA . VAL A 1 543 ? 112.019 129.251 154.418 1.00 68.07 712 VAL A CA 1
ATOM 3936 C C . VAL A 1 543 ? 111.241 128.087 155.036 1.00 68.07 712 VAL A C 1
ATOM 3937 O O . VAL A 1 543 ? 110.777 127.217 154.312 1.00 68.07 712 VAL A O 1
ATOM 3941 N N . ILE A 1 544 ? 111.049 128.063 156.357 1.00 70.30 713 ILE A N 1
ATOM 3942 C CA . ILE A 1 544 ? 110.495 126.900 157.072 1.00 70.30 713 ILE A CA 1
ATOM 3943 C C . ILE A 1 544 ? 108.976 126.749 156.896 1.00 70.30 713 ILE A C 1
ATOM 3944 O O . ILE A 1 544 ? 108.502 125.632 156.684 1.00 70.30 713 ILE A O 1
ATOM 3949 N N . LYS A 1 545 ? 108.203 127.841 156.935 1.00 74.80 714 LYS A N 1
ATOM 3950 C CA . LYS A 1 545 ? 106.732 127.835 156.821 1.00 74.80 714 LYS A CA 1
ATOM 3951 C C . LYS A 1 545 ? 106.234 127.370 155.448 1.00 74.80 714 LYS A C 1
ATOM 3952 O O . LYS A 1 545 ? 105.164 126.774 155.348 1.00 74.80 714 LYS A O 1
ATOM 3958 N N . PHE A 1 546 ? 107.029 127.591 154.402 1.00 72.09 715 PHE A N 1
ATOM 3959 C CA . PHE A 1 546 ? 106.704 127.249 153.016 1.00 72.09 715 PHE A CA 1
ATOM 3960 C C . PHE A 1 546 ? 107.568 126.120 152.444 1.00 72.09 715 PHE A C 1
ATOM 3961 O O . PHE A 1 546 ? 107.605 125.930 151.235 1.00 72.09 715 PHE A O 1
ATOM 3969 N N . ARG A 1 547 ? 108.214 125.326 153.303 1.00 70.04 716 ARG A N 1
ATOM 3970 C CA . ARG A 1 547 ? 109.109 124.248 152.844 1.00 70.04 716 ARG A CA 1
ATOM 3971 C C . ARG A 1 547 ? 108.534 123.285 151.802 1.00 70.04 716 ARG A C 1
ATOM 3972 O O . ARG A 1 547 ? 109.266 122.856 150.945 1.00 70.04 716 ARG A O 1
ATOM 3980 N N . TYR A 1 548 ? 107.262 122.918 151.895 1.00 73.64 717 TYR A N 1
ATOM 3981 C CA . TYR A 1 548 ? 106.597 122.053 150.913 1.00 73.64 717 TYR A CA 1
ATOM 3982 C C . TYR A 1 548 ? 106.270 122.767 149.592 1.00 73.64 717 TYR A C 1
ATOM 3983 O O . TYR A 1 548 ? 106.270 122.131 148.543 1.00 73.64 717 TYR A O 1
ATOM 3992 N N . LEU A 1 549 ? 106.063 124.084 149.596 1.00 69.89 718 LEU A N 1
ATOM 3993 C CA . LEU A 1 549 ? 106.000 124.871 148.365 1.00 69.89 718 LEU A CA 1
ATOM 3994 C C . LEU A 1 549 ? 107.379 124.922 147.700 1.00 69.89 718 LEU A C 1
ATOM 3995 O O . LEU A 1 549 ? 107.489 124.659 146.504 1.00 69.89 718 LEU A O 1
ATOM 4000 N N . TRP A 1 550 ? 108.435 125.216 148.464 1.00 67.87 719 TRP A N 1
ATOM 4001 C CA . TRP A 1 550 ? 109.784 125.344 147.922 1.00 67.87 719 TRP A CA 1
ATOM 4002 C C . TRP A 1 550 ? 110.279 124.036 147.312 1.00 67.87 719 TRP A C 1
ATOM 4003 O O . TRP A 1 550 ? 110.760 124.047 146.184 1.00 67.87 719 TRP A O 1
ATOM 4014 N N . LEU A 1 551 ? 110.118 122.899 147.992 1.00 69.06 720 LEU A N 1
ATOM 4015 C CA . LEU A 1 551 ? 110.555 121.605 147.462 1.00 69.06 720 LEU A CA 1
ATOM 4016 C C . LEU A 1 551 ? 109.886 121.255 146.123 1.00 69.06 720 LEU A C 1
ATOM 4017 O O . LEU A 1 551 ? 110.569 120.817 145.203 1.00 69.06 720 LEU A O 1
ATOM 4022 N N . ILE A 1 552 ? 108.586 121.502 145.959 1.00 69.37 721 ILE A N 1
ATOM 4023 C CA . ILE A 1 552 ? 107.894 121.277 144.679 1.00 69.37 721 ILE A CA 1
ATOM 4024 C C . ILE A 1 552 ? 108.364 122.263 143.604 1.00 69.37 721 ILE A C 1
ATOM 4025 O O . ILE A 1 552 ? 108.665 121.851 142.488 1.00 69.37 721 ILE A O 1
ATOM 4030 N N . TRP A 1 553 ? 108.465 123.552 143.917 1.00 67.69 722 TRP A N 1
ATOM 4031 C CA . TRP A 1 553 ? 108.871 124.573 142.958 1.00 67.69 722 TRP A CA 1
ATOM 4032 C C . TRP A 1 553 ? 110.300 124.359 142.430 1.00 67.69 722 TRP A C 1
ATOM 4033 O O . TRP A 1 553 ? 110.509 124.264 141.221 1.00 67.69 722 TRP A O 1
ATOM 4044 N N . PHE A 1 554 ? 111.293 124.219 143.307 1.00 64.86 723 PHE A N 1
ATOM 4045 C CA . PHE A 1 554 ? 112.683 124.063 142.887 1.00 64.86 723 PHE A CA 1
ATOM 4046 C C . PHE A 1 554 ? 112.947 122.717 142.206 1.00 64.86 723 PHE A C 1
ATOM 4047 O O . PHE A 1 554 ? 113.785 122.635 141.303 1.00 64.86 723 PHE A O 1
ATOM 4055 N N . LEU A 1 555 ? 112.221 121.657 142.563 1.00 67.15 724 LEU A N 1
ATOM 4056 C CA . LEU A 1 555 ? 112.332 120.386 141.857 1.00 67.15 724 LEU A CA 1
ATOM 4057 C C . LEU A 1 555 ? 111.694 120.440 140.461 1.00 67.15 724 LEU A C 1
ATOM 4058 O O . LEU A 1 555 ? 112.291 119.955 139.504 1.00 67.15 724 LEU A O 1
ATOM 4063 N N . ALA A 1 556 ? 110.554 121.114 140.296 1.00 64.50 725 ALA A N 1
ATOM 4064 C CA . ALA A 1 556 ? 109.965 121.369 138.982 1.00 64.50 725 ALA A CA 1
ATOM 4065 C C . ALA A 1 556 ? 110.892 122.193 138.069 1.00 64.50 725 ALA A C 1
ATOM 4066 O O . ALA A 1 556 ? 111.109 121.810 136.921 1.00 64.50 725 ALA A O 1
ATOM 4068 N N . LEU A 1 557 ? 111.529 123.256 138.578 1.00 64.18 726 LEU A N 1
ATOM 4069 C CA . LEU A 1 557 ? 112.576 123.994 137.849 1.00 64.18 726 LEU A CA 1
ATOM 4070 C C . LEU A 1 557 ? 113.774 123.112 137.461 1.00 64.18 726 LEU A C 1
ATOM 4071 O O . LEU A 1 557 ? 114.279 123.216 136.349 1.00 64.18 726 LEU A O 1
ATOM 4076 N N . THR A 1 558 ? 114.219 122.219 138.343 1.00 63.20 727 THR A N 1
ATOM 4077 C CA . THR A 1 558 ? 115.309 121.273 138.063 1.00 63.20 727 THR A CA 1
ATOM 4078 C C . THR A 1 558 ? 114.973 120.316 136.918 1.00 63.20 727 THR A C 1
ATOM 4079 O O . THR A 1 558 ? 115.787 120.134 136.016 1.00 63.20 727 THR A O 1
ATOM 4083 N N . VAL A 1 559 ? 113.761 119.753 136.902 1.00 63.42 728 VAL A N 1
ATOM 4084 C CA . VAL A 1 559 ? 113.255 118.909 135.806 1.00 63.42 728 VAL A CA 1
ATOM 4085 C C . VAL A 1 559 ? 113.112 119.704 134.503 1.00 63.42 728 VAL A C 1
ATOM 4086 O O . VAL A 1 559 ? 113.536 119.233 133.453 1.00 63.42 728 VAL A O 1
ATOM 4090 N N . GLY A 1 560 ? 112.598 120.933 134.551 1.00 64.01 729 GLY A N 1
ATOM 4091 C CA . GLY A 1 560 ? 112.519 121.810 133.382 1.00 64.01 729 GLY A CA 1
ATOM 4092 C C . GLY A 1 560 ? 113.890 122.123 132.779 1.00 64.01 729 GLY A C 1
ATOM 4093 O O . GLY A 1 560 ? 114.098 121.935 131.584 1.00 64.01 729 GLY A O 1
ATOM 4094 N N . GLY A 1 561 ? 114.862 122.520 133.603 1.00 62.58 730 GLY A N 1
ATOM 4095 C CA . GLY A 1 561 ? 116.235 122.778 133.165 1.00 62.58 730 GLY A CA 1
ATOM 4096 C C . GLY A 1 561 ? 116.907 121.543 132.579 1.00 62.58 730 GLY A C 1
ATOM 4097 O O . GLY A 1 561 ? 117.531 121.635 131.528 1.00 62.58 730 GLY A O 1
ATOM 4098 N N . ALA A 1 562 ? 116.723 120.374 133.192 1.00 63.03 731 ALA A N 1
ATOM 4099 C CA . ALA A 1 562 ? 117.213 119.105 132.660 1.00 63.03 731 ALA A CA 1
ATOM 4100 C C . ALA A 1 562 ? 116.573 118.722 131.314 1.00 63.03 731 ALA A C 1
ATOM 4101 O O . ALA A 1 562 ? 117.278 118.267 130.424 1.00 63.03 731 ALA A O 1
ATOM 4103 N N . TYR A 1 563 ? 115.280 118.963 131.100 1.00 66.15 732 TYR A N 1
ATOM 4104 C CA . TYR A 1 563 ? 114.643 118.792 129.791 1.00 66.15 732 TYR A CA 1
ATOM 4105 C C . TYR A 1 563 ? 115.221 119.745 128.730 1.00 66.15 732 TYR A C 1
ATOM 4106 O O . TYR A 1 563 ? 115.588 119.303 127.643 1.00 66.15 732 TYR A O 1
ATOM 4115 N N . ILE A 1 564 ? 115.386 121.031 129.045 1.00 64.57 733 ILE A N 1
ATOM 4116 C CA . ILE A 1 564 ? 115.961 122.011 128.111 1.00 64.57 733 ILE A CA 1
ATOM 4117 C C . ILE A 1 564 ? 117.411 121.658 127.736 1.00 64.57 733 ILE A C 1
ATOM 4118 O O . ILE A 1 564 ? 117.786 121.756 126.576 1.00 64.57 733 ILE A O 1
ATOM 4123 N N . VAL A 1 565 ? 118.236 121.223 128.689 1.00 64.90 734 VAL A N 1
ATOM 4124 C CA . VAL A 1 565 ? 119.635 120.862 128.422 1.00 64.90 734 VAL A CA 1
ATOM 4125 C C . VAL A 1 565 ? 119.751 119.508 127.727 1.00 64.90 734 VAL A C 1
ATOM 4126 O O . VAL A 1 565 ? 120.407 119.413 126.695 1.00 64.90 734 VAL A O 1
ATOM 4130 N N . CYS A 1 566 ? 119.137 118.458 128.277 1.00 67.08 735 CYS A N 1
ATOM 4131 C CA . CYS A 1 566 ? 119.351 117.072 127.858 1.00 67.08 735 CYS A CA 1
ATOM 4132 C C . CYS A 1 566 ? 118.406 116.569 126.760 1.00 67.08 735 CYS A C 1
ATOM 4133 O O . CYS A 1 566 ? 118.656 115.491 126.226 1.00 67.08 735 CYS A O 1
ATOM 4136 N N . VAL A 1 567 ? 117.319 117.278 126.430 1.00 67.76 736 VAL A N 1
ATOM 4137 C CA . VAL A 1 567 ? 116.281 116.771 125.509 1.00 67.76 736 VAL A CA 1
ATOM 4138 C C . VAL A 1 567 ? 115.965 117.750 124.385 1.00 67.76 736 VAL A C 1
ATOM 4139 O O . VAL A 1 567 ? 116.174 117.414 123.221 1.00 67.76 736 VAL A O 1
ATOM 4143 N N . ASN A 1 568 ? 115.456 118.945 124.688 1.00 68.44 737 ASN A N 1
ATOM 4144 C CA . ASN A 1 568 ? 114.933 119.849 123.665 1.00 68.44 737 ASN A CA 1
ATOM 4145 C C . ASN A 1 568 ? 114.726 121.286 124.192 1.00 68.44 737 ASN A C 1
ATOM 4146 O O . ASN A 1 568 ? 114.037 121.445 125.197 1.00 68.44 737 ASN A O 1
ATOM 4151 N N . PRO A 1 569 ? 115.211 122.336 123.500 1.00 68.26 738 PRO A N 1
ATOM 4152 C CA . PRO A 1 569 ? 116.252 122.311 122.471 1.00 68.26 738 PRO A CA 1
ATOM 4153 C C . PRO A 1 569 ? 117.626 122.181 123.140 1.00 68.26 738 PRO A C 1
ATOM 4154 O O . PRO A 1 569 ? 117.994 123.058 123.912 1.00 68.26 738 PRO A O 1
ATOM 4158 N N . LYS A 1 570 ? 118.411 121.142 122.854 1.00 69.85 739 LYS A N 1
ATOM 4159 C CA . LYS A 1 570 ? 119.697 120.986 123.547 1.00 69.85 739 LYS A CA 1
ATOM 4160 C C . LYS A 1 570 ? 120.644 122.163 123.268 1.00 69.85 739 LYS A C 1
ATOM 4161 O O . LYS A 1 570 ? 120.406 122.933 122.356 1.00 69.85 739 LYS A O 1
ATOM 4167 N N . MET A 1 571 ? 121.753 122.322 123.977 1.00 66.92 740 MET A N 1
ATOM 4168 C CA . MET A 1 571 ? 122.782 123.288 123.577 1.00 66.92 740 MET A CA 1
ATOM 4169 C C . MET A 1 571 ? 123.482 122.867 122.281 1.00 66.92 740 MET A C 1
ATOM 4170 O O . MET A 1 571 ? 123.882 121.722 122.166 1.00 66.92 740 MET A O 1
ATOM 4175 N N . LYS A 1 572 ? 123.649 123.761 121.301 1.00 66.98 741 LYS A N 1
ATOM 4176 C CA . LYS A 1 572 ? 124.261 123.448 119.999 1.00 66.98 741 LYS A CA 1
ATOM 4177 C C . LYS A 1 572 ? 125.726 123.851 119.915 1.00 66.98 741 LYS A C 1
ATOM 4178 O O . LYS A 1 572 ? 126.167 124.715 120.650 1.00 66.98 741 LYS A O 1
ATOM 4184 N N . LEU A 1 573 ? 126.495 123.280 119.002 1.00 63.39 742 LEU A N 1
ATOM 4185 C CA . LEU A 1 573 ? 127.861 123.718 118.673 1.00 63.39 742 LEU A CA 1
ATOM 4186 C C . LEU A 1 573 ? 127.860 124.949 117.772 1.00 63.39 742 LEU A C 1
ATOM 4187 O O . LEU A 1 573 ? 126.856 125.219 117.135 1.00 63.39 742 LEU A O 1
ATOM 4192 N N . PRO A 1 574 ? 128.958 125.714 117.683 1.00 63.85 743 PRO A N 1
ATOM 4193 C CA . PRO A 1 574 ? 129.051 126.857 116.781 1.00 63.85 743 PRO A CA 1
ATOM 4194 C C . PRO A 1 574 ? 128.726 126.509 115.326 1.00 63.85 743 PRO A C 1
ATOM 4195 O O . PRO A 1 574 ? 129.089 125.453 114.819 1.00 63.85 743 PRO A O 1
ATOM 4199 N N . SER A 1 575 ? 128.062 127.432 114.651 1.00 68.21 744 SER A N 1
ATOM 4200 C CA . SER A 1 575 ? 127.357 127.211 113.387 1.00 68.21 744 SER A CA 1
ATOM 4201 C C . SER A 1 575 ? 127.779 128.170 112.279 1.00 68.21 744 SER A C 1
ATOM 4202 O O . SER A 1 575 ? 127.120 128.238 111.250 1.00 68.21 744 SER A O 1
ATOM 4205 N N . LEU A 1 576 ? 128.883 128.897 112.460 1.00 69.95 745 LEU A N 1
ATOM 4206 C CA . LEU A 1 576 ? 129.504 129.779 111.479 1.00 69.95 745 LEU A CA 1
ATOM 4207 C C . LEU A 1 576 ? 131.022 129.667 111.517 1.00 69.95 745 LEU A C 1
ATOM 4208 O O . LEU A 1 576 ? 131.565 129.136 112.465 1.00 69.95 745 LEU A O 1
ATOM 4213 N N . GLU A 1 577 ? 131.716 130.114 110.477 1.00 72.32 746 GLU A N 1
ATOM 4214 C CA . GLU A 1 577 ? 133.168 129.989 110.343 1.00 72.32 746 GLU A CA 1
ATOM 4215 C C . GLU A 1 577 ? 133.940 130.809 111.363 1.00 72.32 746 GLU A C 1
ATOM 4216 O O . GLU A 1 577 ? 133.463 131.830 111.828 1.00 72.32 746 GLU A O 1
ATOM 4222 N N . LEU A 1 578 ? 135.182 130.442 111.656 1.00 67.80 747 LEU A N 1
ATOM 4223 C CA . LEU A 1 578 ? 136.007 131.150 112.628 1.00 67.80 747 LEU A CA 1
ATOM 4224 C C . LEU A 1 578 ? 136.232 132.629 112.266 1.00 67.80 747 LEU A C 1
ATOM 4225 O O . LEU A 1 578 ? 136.092 133.494 113.115 1.00 67.80 747 LEU A O 1
ATOM 4230 N N . SER A 1 579 ? 136.471 132.986 111.015 1.00 71.33 748 SER A N 1
ATOM 4231 C CA . SER A 1 579 ? 136.583 134.398 110.617 1.00 71.33 748 SER A CA 1
ATOM 4232 C C . SER A 1 579 ? 135.270 135.184 110.665 1.00 71.33 748 SER A C 1
ATOM 4233 O O . SER A 1 579 ? 135.268 136.409 110.577 1.00 71.33 748 SER A O 1
ATOM 4236 N N . GLU A 1 580 ? 134.142 134.520 110.881 1.00 72.62 749 GLU A N 1
ATOM 4237 C CA . GLU A 1 580 ? 132.856 135.152 111.147 1.00 72.62 749 GLU A CA 1
ATOM 4238 C C . GLU A 1 580 ? 132.510 135.230 112.633 1.00 72.62 749 GLU A C 1
ATOM 4239 O O . GLU A 1 580 ? 131.404 135.627 112.967 1.00 72.62 749 GLU A O 1
ATOM 4245 N N . PHE A 1 581 ? 133.406 134.866 113.555 1.00 66.60 750 PHE A N 1
ATOM 4246 C CA . PHE A 1 581 ? 133.116 134.895 114.986 1.00 66.60 750 PHE A CA 1
ATOM 4247 C C . PHE A 1 581 ? 132.776 136.296 115.475 1.00 66.60 750 PHE A C 1
ATOM 4248 O O . PHE A 1 581 ? 133.426 137.277 115.145 1.00 66.60 750 PHE A O 1
ATOM 4256 N N . GLN A 1 582 ? 131.745 136.378 116.300 1.00 65.46 751 GLN A N 1
ATOM 4257 C CA . GLN A 1 582 ? 131.259 137.601 116.895 1.00 65.46 751 GLN A CA 1
ATOM 4258 C C . GLN A 1 582 ? 132.213 138.116 117.991 1.00 65.46 751 GLN A C 1
ATOM 4259 O O . GLN A 1 582 ? 132.653 137.380 118.869 1.00 65.46 751 GLN A O 1
ATOM 4265 N N . VAL A 1 583 ? 132.565 139.390 117.962 1.00 64.07 752 VAL A N 1
ATOM 4266 C CA . VAL A 1 583 ? 133.447 140.028 118.941 1.00 64.07 752 VAL A CA 1
ATOM 4267 C C . VAL A 1 583 ? 132.790 141.195 119.626 1.00 64.07 752 VAL A C 1
ATOM 4268 O O . VAL A 1 583 ? 133.122 141.452 120.769 1.00 64.07 752 VAL A O 1
ATOM 4272 N N . PHE A 1 584 ? 131.834 141.852 119.007 1.00 64.70 753 PHE A N 1
ATOM 4273 C CA . PHE A 1 584 ? 131.073 142.955 119.564 1.00 64.70 753 PHE A CA 1
ATOM 4274 C C . PHE A 1 584 ? 129.668 142.507 119.887 1.00 64.70 753 PHE A C 1
ATOM 4275 O O . PHE A 1 584 ? 129.226 141.454 119.459 1.00 64.70 753 PHE A O 1
ATOM 4283 N N . ARG A 1 585 ? 128.937 143.349 120.624 1.00 68.43 754 ARG A N 1
ATOM 4284 C CA . ARG A 1 585 ? 127.528 143.090 120.910 1.00 68.43 754 ARG A CA 1
ATOM 4285 C C . ARG A 1 585 ? 126.792 142.926 119.598 1.00 68.43 754 ARG A C 1
ATOM 4286 O O . ARG A 1 585 ? 127.224 143.475 118.591 1.00 68.43 754 ARG A O 1
ATOM 4294 N N . SER A 1 586 ? 125.658 142.234 119.589 1.00 65.17 755 SER A N 1
ATOM 4295 C CA . SER A 1 586 ? 125.039 141.903 118.307 1.00 65.17 755 SER A CA 1
ATOM 4296 C C . SER A 1 586 ? 124.328 143.065 117.640 1.00 65.17 755 SER A C 1
ATOM 4297 O O . SER A 1 586 ? 124.074 142.990 116.451 1.00 65.17 755 SER A O 1
ATOM 4300 N N . SER A 1 587 ? 124.080 144.158 118.347 1.00 64.66 756 SER A N 1
ATOM 4301 C CA . SER A 1 587 ? 123.540 145.400 117.804 1.00 64.66 756 SER A CA 1
ATOM 4302 C C . SER A 1 587 ? 124.554 146.285 117.083 1.00 64.66 756 SER A C 1
ATOM 4303 O O . SER A 1 587 ? 124.155 147.252 116.461 1.00 64.66 756 SER A O 1
ATOM 4306 N N . HIS A 1 588 ? 125.851 145.992 117.129 1.00 63.89 757 HIS A N 1
ATOM 4307 C CA . HIS A 1 588 ? 126.881 146.756 116.437 1.00 63.89 757 HIS A CA 1
ATOM 4308 C C . HIS A 1 588 ? 126.778 146.558 114.922 1.00 63.89 757 HIS A C 1
ATOM 4309 O O . HIS A 1 588 ? 126.620 145.428 114.493 1.00 63.89 757 HIS A O 1
ATOM 4316 N N . PRO A 1 589 ? 126.913 147.576 114.066 1.00 61.39 758 PRO A N 1
ATOM 4317 C CA . PRO A 1 589 ? 126.758 147.455 112.614 1.00 61.39 758 PRO A CA 1
ATOM 4318 C C . PRO A 1 589 ? 127.636 146.412 111.932 1.00 61.39 758 PRO A C 1
ATOM 4319 O O . PRO A 1 589 ? 127.211 145.833 110.939 1.00 61.39 758 PRO A O 1
ATOM 4323 N N . PHE A 1 590 ? 128.810 146.127 112.460 1.00 61.95 759 PHE A N 1
ATOM 4324 C CA . PHE A 1 590 ? 129.694 145.114 111.945 1.00 61.95 759 PHE A CA 1
ATOM 4325 C C . PHE A 1 590 ? 129.173 143.722 112.214 1.00 61.95 759 PHE A C 1
ATOM 4326 O O . PHE A 1 590 ? 129.357 142.835 111.400 1.00 61.95 759 PHE A O 1
ATOM 4334 N N . GLU A 1 591 ? 128.491 143.512 113.333 1.00 64.34 760 GLU A N 1
ATOM 4335 C CA . GLU A 1 591 ? 127.881 142.243 113.703 1.00 64.34 760 GLU A CA 1
ATOM 4336 C C . GLU A 1 591 ? 126.526 142.038 113.048 1.00 64.34 760 GLU A C 1
ATOM 4337 O O . GLU A 1 591 ? 126.256 140.953 112.572 1.00 64.34 760 GLU A O 1
ATOM 4343 N N . ARG A 1 592 ? 125.731 143.088 112.866 1.00 65.13 761 ARG A N 1
ATOM 4344 C CA . ARG A 1 592 ? 124.469 142.959 112.126 1.00 65.13 761 ARG A CA 1
ATOM 4345 C C . ARG A 1 592 ? 124.742 142.649 110.650 1.00 65.13 761 ARG A C 1
ATOM 4346 O O . ARG A 1 592 ? 123.956 141.960 110.034 1.00 65.13 761 ARG A O 1
ATOM 4354 N N . TYR A 1 593 ? 125.816 143.178 110.062 1.00 65.36 762 TYR A N 1
ATOM 4355 C CA . TYR A 1 593 ? 126.187 142.779 108.703 1.00 65.36 762 TYR A CA 1
ATOM 4356 C C . TYR A 1 593 ? 126.380 141.263 108.595 1.00 65.36 762 TYR A C 1
ATOM 4357 O O . TYR A 1 593 ? 125.783 140.623 107.738 1.00 65.36 762 TYR A O 1
ATOM 4366 N N . ASP A 1 594 ? 127.130 140.656 109.506 1.00 68.85 763 ASP A N 1
ATOM 4367 C CA . ASP A 1 594 ? 127.365 139.214 109.491 1.00 68.85 763 ASP A CA 1
ATOM 4368 C C . ASP A 1 594 ? 126.151 138.380 109.911 1.00 68.85 763 ASP A C 1
ATOM 4369 O O . ASP A 1 594 ? 125.895 137.349 109.305 1.00 68.85 763 ASP A O 1
ATOM 4374 N N . ALA A 1 595 ? 125.399 138.803 110.923 1.00 68.50 764 ALA A N 1
ATOM 4375 C CA . ALA A 1 595 ? 124.328 138.002 111.513 1.00 68.50 764 ALA A CA 1
ATOM 4376 C C . ALA A 1 595 ? 123.008 138.044 110.728 1.00 68.50 764 ALA A C 1
ATOM 4377 O O . ALA A 1 595 ? 122.290 137.052 110.691 1.00 68.50 764 ALA A O 1
ATOM 4379 N N . GLU A 1 596 ? 122.682 139.173 110.098 1.00 69.86 765 GLU A N 1
ATOM 4380 C CA . GLU A 1 596 ? 121.458 139.346 109.307 1.00 69.86 765 GLU A CA 1
ATOM 4381 C C . GLU A 1 596 ? 121.770 139.478 107.817 1.00 69.86 765 GLU A C 1
ATOM 4382 O O . GLU A 1 596 ? 121.468 138.583 107.030 1.00 69.86 765 GLU A O 1
ATOM 4388 N N . PHE A 1 597 ? 122.417 140.565 107.405 1.00 68.53 766 PHE A N 1
ATOM 4389 C CA . PHE A 1 597 ? 122.464 140.979 105.998 1.00 68.53 766 PHE A CA 1
ATOM 4390 C C . PHE A 1 597 ? 123.282 140.056 105.083 1.00 68.53 766 PHE A C 1
ATOM 4391 O O . PHE A 1 597 ? 122.935 139.899 103.919 1.00 68.53 766 PHE A O 1
ATOM 4399 N N . LYS A 1 598 ? 124.155 139.248 105.545 1.00 72.39 767 LYS A N 1
ATOM 4400 C CA . LYS A 1 598 ? 124.811 138.348 104.658 1.00 72.39 767 LYS A CA 1
ATOM 4401 C C . LYS A 1 598 ? 123.816 137.316 104.147 1.00 72.39 767 LYS A C 1
ATOM 4402 O O . LYS A 1 598 ? 124.096 136.704 103.159 1.00 72.39 767 LYS A O 1
ATOM 4408 N N . LYS A 1 599 ? 122.683 137.026 104.799 1.00 74.95 768 LYS A N 1
ATOM 4409 C CA . LYS A 1 599 ? 121.648 136.113 104.271 1.00 74.95 768 LYS A CA 1
ATOM 4410 C C . LYS A 1 599 ? 120.714 136.734 103.236 1.00 74.95 768 LYS A C 1
ATOM 4411 O O . LYS A 1 599 ? 120.087 135.993 102.490 1.00 74.95 768 LYS A O 1
ATOM 4417 N N . LEU A 1 600 ? 120.560 138.054 103.209 1.00 73.38 769 LEU A N 1
ATOM 4418 C CA . LEU A 1 600 ? 119.446 138.722 102.515 1.00 73.38 769 LEU A CA 1
ATOM 4419 C C . LEU A 1 600 ? 119.773 139.240 101.113 1.00 73.38 769 LEU A C 1
ATOM 4420 O O . LEU A 1 600 ? 118.871 139.724 100.447 1.00 73.38 769 LEU A O 1
ATOM 4425 N N . PHE A 1 601 ? 121.015 139.152 100.647 1.00 71.56 770 PHE A N 1
ATOM 4426 C CA . PHE A 1 601 ? 121.447 139.699 99.355 1.00 71.56 770 PHE A CA 1
ATOM 4427 C C . PHE A 1 601 ? 122.010 138.575 98.486 1.00 71.56 770 PHE A C 1
ATOM 4428 O O . PHE A 1 601 ? 122.788 137.746 98.967 1.00 71.56 770 PHE A O 1
ATOM 4436 N N . MET A 1 602 ? 121.622 138.531 97.213 1.00 79.72 771 MET A N 1
ATOM 4437 C CA . MET A 1 602 ? 121.933 137.404 96.348 1.00 79.72 771 MET A CA 1
ATOM 4438 C C . MET A 1 602 ? 123.434 137.176 96.184 1.00 79.72 771 MET A C 1
ATOM 4439 O O . MET A 1 602 ? 123.889 136.055 96.345 1.00 79.72 771 MET A O 1
ATOM 4444 N N . PHE A 1 603 ? 124.238 138.209 95.945 1.00 74.59 772 PHE A N 1
ATOM 4445 C CA . PHE A 1 603 ? 125.683 138.043 95.833 1.00 74.59 772 PHE A CA 1
ATOM 4446 C C . PHE A 1 603 ? 126.347 137.430 97.076 1.00 74.59 772 PHE A C 1
ATOM 4447 O O . PHE A 1 603 ? 127.308 136.684 96.950 1.00 74.59 772 PHE A O 1
ATOM 4455 N N . GLU A 1 604 ? 125.843 137.704 98.278 1.00 78.08 773 GLU A N 1
ATOM 4456 C CA . GLU A 1 604 ? 126.322 137.070 99.510 1.00 78.08 773 GLU A CA 1
ATOM 4457 C C . GLU A 1 604 ? 125.835 135.619 99.607 1.00 78.08 773 GLU A C 1
ATOM 4458 O O . GLU A 1 604 ? 126.613 134.743 99.975 1.00 78.08 773 GLU A O 1
ATOM 4464 N N . ARG A 1 605 ? 124.585 135.344 99.209 1.00 81.36 774 ARG A N 1
ATOM 4465 C CA . ARG A 1 605 ? 124.038 133.968 99.221 1.00 81.36 774 ARG A CA 1
ATOM 4466 C C . ARG A 1 605 ? 124.782 133.049 98.251 1.00 81.36 774 ARG A C 1
ATOM 4467 O O . ARG A 1 605 ? 124.923 131.896 98.552 1.00 81.36 774 ARG A O 1
ATOM 4475 N N . VAL A 1 606 ? 125.196 133.529 97.084 1.00 84.82 775 VAL A N 1
ATOM 4476 C CA . VAL A 1 606 ? 126.031 132.773 96.128 1.00 84.82 775 VAL A CA 1
ATOM 4477 C C . VAL A 1 606 ? 127.243 132.124 96.803 1.00 84.82 775 VAL A C 1
ATOM 4478 O O . VAL A 1 606 ? 127.515 130.960 96.533 1.00 84.82 775 VAL A O 1
ATOM 4482 N N . HIS A 1 607 ? 127.924 132.798 97.740 1.00 88.04 776 HIS A N 1
ATOM 4483 C CA . HIS A 1 607 ? 129.054 132.206 98.485 1.00 88.04 776 HIS A CA 1
ATOM 4484 C C . HIS A 1 607 ? 128.649 131.025 99.388 1.00 88.04 776 HIS A C 1
ATOM 4485 O O . HIS A 1 607 ? 129.455 130.122 99.606 1.00 88.04 776 HIS A O 1
ATOM 4492 N N . HIS A 1 608 ? 127.414 131.000 99.909 1.00 85.78 777 HIS A N 1
ATOM 4493 C CA . HIS A 1 608 ? 126.885 129.875 100.709 1.00 85.78 777 HIS A CA 1
ATOM 4494 C C . HIS A 1 608 ? 126.436 128.695 99.830 1.00 85.78 777 HIS A C 1
ATOM 4495 O O . HIS A 1 608 ? 126.614 127.536 100.201 1.00 85.78 777 HIS A O 1
ATOM 4502 N N . GLY A 1 609 ? 125.720 129.027 98.755 1.00 87.97 778 GLY A N 1
ATOM 4503 C CA . GLY A 1 609 ? 125.025 128.090 97.880 1.00 87.97 778 GLY A CA 1
ATOM 4504 C C . GLY A 1 609 ? 125.966 127.285 96.992 1.00 87.97 778 GLY A C 1
ATOM 4505 O O . GLY A 1 609 ? 125.542 126.301 96.388 1.00 87.97 778 GLY A O 1
ATOM 4506 N N . GLU A 1 610 ? 127.239 127.676 96.934 1.00 88.87 779 GLU A N 1
ATOM 4507 C CA . GLU A 1 610 ? 128.310 126.981 96.222 1.00 88.87 779 GLU A CA 1
ATOM 4508 C C . GLU A 1 610 ? 128.375 125.473 96.536 1.00 88.87 779 GLU A C 1
ATOM 4509 O O . GLU A 1 610 ? 128.562 125.063 97.681 1.00 88.87 779 GLU A O 1
ATOM 4515 N N . GLU A 1 611 ? 128.251 124.633 95.510 1.00 83.19 780 GLU A N 1
ATOM 4516 C CA . GLU A 1 611 ? 128.360 123.171 95.614 1.00 83.19 780 GLU A CA 1
ATOM 4517 C C . GLU A 1 611 ? 129.837 122.748 95.599 1.00 83.19 780 GLU A C 1
ATOM 4518 O O . GLU A 1 611 ? 130.330 122.196 94.611 1.00 83.19 780 GLU A O 1
ATOM 4524 N N . LEU A 1 612 ? 130.562 123.072 96.677 1.00 76.98 781 LEU A N 1
ATOM 4525 C CA . LEU A 1 612 ? 131.980 122.766 96.868 1.00 76.98 781 LEU A CA 1
ATOM 4526 C C . LEU A 1 612 ? 132.203 121.369 97.445 1.00 76.98 781 LEU A C 1
ATOM 4527 O O . LEU A 1 612 ? 131.866 121.108 98.589 1.00 76.98 781 LEU A O 1
ATOM 4532 N N . HIS A 1 613 ? 132.807 120.469 96.681 1.00 72.97 782 HIS A N 1
ATOM 4533 C CA . HIS A 1 613 ? 133.150 119.106 97.105 1.00 72.97 782 HIS A CA 1
ATOM 4534 C C . HIS A 1 613 ? 134.350 119.065 98.040 1.00 72.97 782 HIS A C 1
ATOM 4535 O O . HIS A 1 613 ? 135.306 119.796 97.840 1.00 72.97 782 HIS A O 1
ATOM 4542 N N . MET A 1 614 ? 134.352 118.170 99.022 1.00 67.88 783 MET A N 1
ATOM 4543 C CA . MET A 1 614 ? 135.485 117.963 99.914 1.00 67.88 783 MET A CA 1
ATOM 4544 C C . MET A 1 614 ? 136.661 117.349 99.153 1.00 67.88 783 MET A C 1
ATOM 4545 O O . MET A 1 614 ? 136.483 116.308 98.530 1.00 67.88 783 MET A O 1
ATOM 4550 N N . PRO A 1 615 ? 137.869 117.921 99.179 1.00 64.57 784 PRO A N 1
ATOM 4551 C CA . PRO A 1 615 ? 139.041 117.267 98.648 1.00 64.57 784 PRO A CA 1
ATOM 4552 C C . PRO A 1 615 ? 139.504 116.140 99.552 1.00 64.57 784 PRO A C 1
ATOM 4553 O O . PRO A 1 615 ? 139.344 116.192 100.758 1.00 64.57 784 PRO A O 1
ATOM 4557 N N . ILE A 1 616 ? 140.131 115.127 98.998 1.00 65.03 785 ILE A N 1
ATOM 4558 C CA . ILE A 1 616 ? 140.760 114.014 99.708 1.00 65.03 785 ILE A CA 1
ATOM 4559 C C . ILE A 1 616 ? 142.227 114.014 99.308 1.00 65.03 785 ILE A C 1
ATOM 4560 O O . ILE A 1 616 ? 142.577 113.523 98.251 1.00 65.03 785 ILE A O 1
ATOM 4565 N N . THR A 1 617 ? 143.065 114.631 100.127 1.00 60.58 786 THR A N 1
ATOM 4566 C CA . THR A 1 617 ? 144.471 114.855 99.873 1.00 60.58 786 THR A CA 1
ATOM 4567 C C . THR A 1 617 ? 145.218 113.803 100.637 1.00 60.58 786 THR A C 1
ATOM 4568 O O . THR A 1 617 ? 144.919 113.625 101.795 1.00 60.58 786 THR A O 1
ATOM 4572 N N . VAL A 1 618 ? 146.131 113.057 100.038 1.00 61.57 787 VAL A N 1
ATOM 4573 C CA . VAL A 1 618 ? 146.877 111.956 100.696 1.00 61.57 787 VAL A CA 1
ATOM 4574 C C . VAL A 1 618 ? 148.370 112.194 100.543 1.00 61.57 787 VAL A C 1
ATOM 4575 O O . VAL A 1 618 ? 148.833 112.351 99.429 1.00 61.57 787 VAL A O 1
ATOM 4579 N N . ILE A 1 619 ? 149.109 112.292 101.636 1.00 59.85 788 ILE A N 1
ATOM 4580 C CA . ILE A 1 619 ? 150.488 112.758 101.682 1.00 59.85 788 ILE A CA 1
ATOM 4581 C C . ILE A 1 619 ? 151.371 111.650 102.188 1.00 59.85 788 ILE A C 1
ATOM 4582 O O . ILE A 1 619 ? 151.042 111.060 103.193 1.00 59.85 788 ILE A O 1
ATOM 4587 N N . TRP A 1 620 ? 152.485 111.365 101.526 1.00 67.32 789 TRP A N 1
ATOM 4588 C CA . TRP A 1 620 ? 153.534 110.416 101.939 1.00 67.32 789 TRP A CA 1
ATOM 4589 C C . TRP A 1 620 ? 154.902 111.080 102.006 1.00 67.32 789 TRP A C 1
ATOM 4590 O O . TRP A 1 620 ? 155.176 111.990 101.249 1.00 67.32 789 TRP A O 1
ATOM 4601 N N . GLY A 1 621 ? 155.784 110.610 102.876 1.00 68.40 790 GLY A N 1
ATOM 4602 C CA . GLY A 1 621 ? 157.164 111.056 102.988 1.00 68.40 790 GLY A CA 1
ATOM 4603 C C . GLY A 1 621 ? 157.411 112.141 104.022 1.00 68.40 790 GLY A C 1
ATOM 4604 O O . GLY A 1 621 ? 158.557 112.455 104.309 1.00 68.40 790 GLY A O 1
ATOM 4605 N N . VAL A 1 622 ? 156.358 112.664 104.634 1.00 65.17 791 VAL A N 1
ATOM 4606 C CA . VAL A 1 622 ? 156.350 113.655 105.708 1.00 65.17 791 VAL A CA 1
ATOM 4607 C C . VAL A 1 622 ? 155.641 113.077 106.919 1.00 65.17 791 VAL A C 1
ATOM 4608 O O . VAL A 1 622 ? 154.626 112.416 106.762 1.00 65.17 791 VAL A O 1
ATOM 4612 N N . SER A 1 623 ? 156.129 113.307 108.128 1.00 64.24 792 SER A N 1
ATOM 4613 C CA . SER A 1 623 ? 155.495 112.853 109.374 1.00 64.24 792 SER A CA 1
ATOM 4614 C C . SER A 1 623 ? 154.437 113.822 109.881 1.00 64.24 792 SER A C 1
ATOM 4615 O O . SER A 1 623 ? 154.779 114.980 110.049 1.00 64.24 792 SER A O 1
ATOM 4618 N N . PRO A 1 624 ? 153.191 113.403 110.174 1.00 59.76 793 PRO A N 1
ATOM 4619 C CA . PRO A 1 624 ? 152.125 114.267 110.661 1.00 59.76 793 PRO A CA 1
ATOM 4620 C C . PRO A 1 624 ? 152.294 114.557 112.154 1.00 59.76 793 PRO A C 1
ATOM 4621 O O . PRO A 1 624 ? 151.874 113.794 113.016 1.00 59.76 793 PRO A O 1
ATOM 4625 N N . GLU A 1 625 ? 152.938 115.656 112.480 1.00 66.02 794 GLU A N 1
ATOM 4626 C CA . GLU A 1 625 ? 153.330 116.006 113.829 1.00 66.02 794 GLU A CA 1
ATOM 4627 C C . GLU A 1 625 ? 153.335 117.515 114.036 1.00 66.02 794 GLU A C 1
ATOM 4628 O O . GLU A 1 625 ? 153.527 118.299 113.127 1.00 66.02 794 GLU A O 1
ATOM 4634 N N . ASP A 1 626 ? 153.141 117.937 115.263 1.00 66.18 795 ASP A N 1
ATOM 4635 C CA . ASP A 1 626 ? 153.180 119.325 115.694 1.00 66.18 795 ASP A CA 1
ATOM 4636 C C . ASP A 1 626 ? 154.330 119.451 116.703 1.00 66.18 795 ASP A C 1
ATOM 4637 O O . ASP A 1 626 ? 154.186 119.151 117.887 1.00 66.18 795 ASP A O 1
ATOM 4642 N N . SER A 1 627 ? 155.515 119.801 116.191 1.00 69.34 796 SER A N 1
ATOM 4643 C CA . SER A 1 627 ? 156.753 119.963 116.968 1.00 69.34 796 SER A CA 1
ATOM 4644 C C . SER A 1 627 ? 156.940 121.372 117.553 1.00 69.34 796 SER A C 1
ATOM 4645 O O . SER A 1 627 ? 157.943 121.637 118.215 1.00 69.34 796 SER A O 1
ATOM 4648 N N . GLY A 1 628 ? 155.997 122.291 117.330 1.00 67.68 797 GLY A N 1
ATOM 4649 C CA . GLY A 1 628 ? 155.984 123.590 118.000 1.00 67.68 797 GLY A CA 1
ATOM 4650 C C . GLY A 1 628 ? 155.499 123.509 119.450 1.00 67.68 797 GLY A C 1
ATOM 4651 O O . GLY A 1 628 ? 155.018 122.473 119.906 1.00 67.68 797 GLY A O 1
ATOM 4652 N N . ASP A 1 629 ? 155.608 124.609 120.188 1.00 66.40 798 ASP A N 1
ATOM 4653 C CA . ASP A 1 629 ? 155.074 124.728 121.550 1.00 66.40 798 ASP A CA 1
ATOM 4654 C C . ASP A 1 629 ? 153.537 124.865 121.514 1.00 66.40 798 ASP A C 1
ATOM 4655 O O . ASP A 1 629 ? 153.042 125.859 120.978 1.00 66.40 798 ASP A O 1
ATOM 4660 N N . PRO A 1 630 ? 152.748 123.919 122.059 1.00 62.57 799 PRO A N 1
ATOM 4661 C CA . PRO A 1 630 ? 151.288 123.944 121.958 1.00 62.57 799 PRO A CA 1
ATOM 4662 C C . PRO A 1 630 ? 150.617 125.072 122.748 1.00 62.57 799 PRO A C 1
ATOM 4663 O O . PRO A 1 630 ? 149.457 125.387 122.486 1.00 62.57 799 PRO A O 1
ATOM 4667 N N . LEU A 1 631 ? 151.325 125.708 123.684 1.00 61.62 800 LEU A N 1
ATOM 4668 C CA . LEU A 1 631 ? 150.848 126.885 124.411 1.00 61.62 800 LEU A CA 1
ATOM 4669 C C . LEU A 1 631 ? 151.186 128.209 123.717 1.00 61.62 800 LEU A C 1
ATOM 4670 O O . LEU A 1 631 ? 150.661 129.243 124.114 1.00 61.62 800 LEU A O 1
ATOM 4675 N N . ASN A 1 632 ? 152.005 128.205 122.665 1.00 65.14 801 ASN A N 1
ATOM 4676 C CA . ASN A 1 632 ? 152.318 129.402 121.895 1.00 65.14 801 ASN A CA 1
ATOM 4677 C C . ASN A 1 632 ? 151.657 129.318 120.507 1.00 65.14 801 ASN A C 1
ATOM 4678 O O . ASN A 1 632 ? 152.050 128.475 119.700 1.00 65.14 801 ASN A O 1
ATOM 4683 N N . PRO A 1 633 ? 150.704 130.203 120.163 1.00 63.64 802 PRO A N 1
ATOM 4684 C CA . PRO A 1 633 ? 150.055 130.194 118.854 1.00 63.64 802 PRO A CA 1
ATOM 4685 C C . PRO A 1 633 ? 151.002 130.399 117.671 1.00 63.64 802 PRO A C 1
ATOM 4686 O O . PRO A 1 633 ? 150.746 129.871 116.593 1.00 63.64 802 PRO A O 1
ATOM 4690 N N . LYS A 1 634 ? 152.104 131.128 117.858 1.00 67.73 803 LYS A N 1
ATOM 4691 C CA . LYS A 1 634 ? 153.068 131.464 116.798 1.00 67.73 803 LYS A CA 1
ATOM 4692 C C . LYS A 1 634 ? 154.197 130.442 116.620 1.00 67.73 803 LYS A C 1
ATOM 4693 O O . LYS A 1 634 ? 154.958 130.540 115.663 1.00 67.73 803 LYS A O 1
ATOM 4699 N N . SER A 1 635 ? 154.301 129.444 117.496 1.00 66.97 804 SER A N 1
ATOM 4700 C CA . SER A 1 635 ? 155.290 128.364 117.401 1.00 66.97 804 SER A CA 1
ATOM 4701 C C . SER A 1 635 ? 154.693 127.138 116.707 1.00 66.97 804 SER A C 1
ATOM 4702 O O . SER A 1 635 ? 154.052 126.313 117.356 1.00 66.97 804 SER A O 1
ATOM 4705 N N . LYS A 1 636 ? 154.857 127.003 115.387 1.00 67.65 805 LYS A N 1
ATOM 4706 C CA . LYS A 1 636 ? 154.383 125.836 114.605 1.00 67.65 805 LYS A CA 1
ATOM 4707 C C . LYS A 1 636 ? 155.452 124.771 114.323 1.00 67.65 805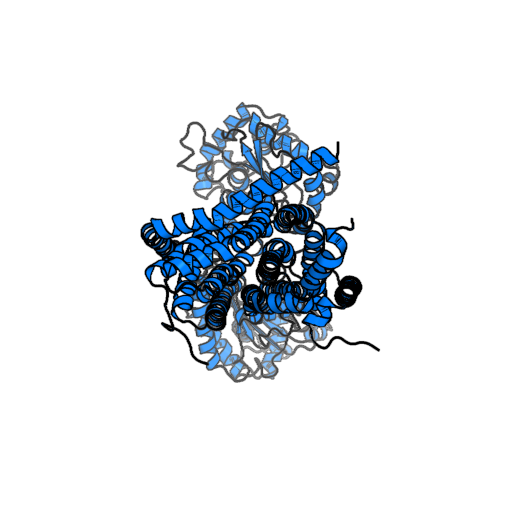 LYS A C 1
ATOM 4708 O O . LYS A 1 636 ? 155.136 123.741 113.730 1.00 67.65 805 LYS A O 1
ATOM 4714 N N . GLY A 1 637 ? 156.695 125.001 114.739 1.00 69.16 806 GLY A N 1
ATOM 4715 C CA . GLY A 1 637 ? 157.819 124.086 114.536 1.00 69.16 806 GLY A CA 1
ATOM 4716 C C . GLY A 1 637 ? 158.234 123.948 113.072 1.00 69.16 806 GLY A C 1
ATOM 4717 O O . GLY A 1 637 ? 157.915 124.792 112.234 1.00 69.16 806 GLY A O 1
ATOM 4718 N N . GLU A 1 638 ? 158.934 122.862 112.753 1.00 72.45 807 GLU A N 1
ATOM 4719 C CA . GLU A 1 638 ? 159.465 122.569 111.418 1.00 72.45 807 GLU A CA 1
ATOM 4720 C C . GLU A 1 638 ? 158.932 121.250 110.842 1.00 72.45 807 GLU A C 1
ATOM 4721 O O . GLU A 1 638 ? 158.592 120.308 111.559 1.00 72.45 807 GLU A O 1
ATOM 4727 N N . LEU A 1 639 ? 158.863 121.187 109.520 1.00 69.09 808 LEU A N 1
ATOM 4728 C CA . LEU A 1 639 ? 158.561 120.005 108.719 1.00 69.09 808 LEU A CA 1
ATOM 4729 C C . LEU A 1 639 ? 159.528 118.835 109.059 1.00 69.09 808 LEU A C 1
ATOM 4730 O O . LEU A 1 639 ? 160.740 119.000 108.943 1.00 69.09 808 LEU A O 1
ATOM 4735 N N . THR A 1 640 ? 159.025 117.655 109.451 1.00 68.40 809 THR A N 1
ATOM 4736 C CA . THR A 1 640 ? 159.832 116.427 109.660 1.00 68.40 809 THR A CA 1
ATOM 4737 C C . THR A 1 640 ? 159.646 115.432 108.521 1.00 68.40 809 THR A C 1
ATOM 4738 O O . THR A 1 640 ? 158.621 114.768 108.420 1.00 68.40 809 THR A O 1
ATOM 4742 N N . LEU A 1 641 ? 160.650 115.251 107.678 1.00 70.68 810 LEU A N 1
ATOM 4743 C CA . LEU A 1 641 ? 160.640 114.220 106.648 1.00 70.68 810 LEU A CA 1
ATOM 4744 C C . LEU A 1 641 ? 160.709 112.827 107.260 1.00 70.68 810 LEU A C 1
ATOM 4745 O O . LEU A 1 641 ? 161.338 112.630 108.287 1.00 70.68 810 LEU A O 1
ATOM 4750 N N . ASP A 1 642 ? 160.116 111.834 106.623 1.00 73.92 811 ASP A N 1
ATOM 4751 C CA . ASP A 1 642 ? 160.203 110.438 107.019 1.00 73.92 811 ASP A CA 1
ATOM 4752 C C . ASP A 1 642 ? 161.339 109.773 106.245 1.00 73.92 811 ASP A C 1
ATOM 4753 O O . ASP A 1 642 ? 161.383 109.803 105.020 1.00 73.92 811 ASP A O 1
ATOM 4758 N N . SER A 1 643 ? 162.281 109.182 106.960 1.00 77.63 812 SER A N 1
ATOM 4759 C CA . SER A 1 643 ? 163.472 108.522 106.413 1.00 77.63 812 SER A CA 1
ATOM 4760 C C . SER A 1 643 ? 163.215 107.101 105.883 1.00 77.63 812 SER A C 1
ATOM 4761 O O . SER A 1 643 ? 164.015 106.583 105.106 1.00 77.63 812 SER A O 1
ATOM 4764 N N . THR A 1 644 ? 162.100 106.464 106.253 1.00 77.20 813 THR A N 1
ATOM 4765 C CA . THR A 1 644 ? 161.707 105.121 105.789 1.00 77.20 813 THR A CA 1
ATOM 4766 C C . THR A 1 644 ? 160.919 105.135 104.472 1.00 77.20 813 THR A C 1
ATOM 4767 O O . THR A 1 644 ? 160.762 104.094 103.838 1.00 77.20 813 THR A O 1
ATOM 4771 N N . PHE A 1 645 ? 160.405 106.289 104.044 1.00 75.06 814 PHE A N 1
ATOM 4772 C CA . PHE A 1 645 ? 159.672 106.458 102.800 1.00 75.06 814 PHE A CA 1
ATOM 4773 C C . PHE A 1 645 ? 160.490 106.084 101.553 1.00 75.06 814 PHE A C 1
ATOM 4774 O O . PHE A 1 645 ? 161.692 106.345 101.483 1.00 75.06 814 PHE A O 1
ATOM 4782 N N . ASN A 1 646 ? 159.828 105.493 100.553 1.00 80.95 815 ASN A N 1
ATOM 4783 C CA . ASN A 1 646 ? 160.403 105.261 99.229 1.00 80.95 815 ASN A CA 1
ATOM 4784 C C . ASN A 1 646 ? 159.302 105.047 98.176 1.00 80.95 815 ASN A C 1
ATOM 4785 O O . ASN A 1 646 ? 158.691 103.983 98.131 1.00 80.95 815 ASN A O 1
ATOM 4790 N N . ILE A 1 647 ? 159.067 106.011 97.288 1.00 79.56 816 ILE A N 1
ATOM 4791 C CA . ILE A 1 647 ? 158.173 105.870 96.124 1.00 79.56 816 ILE A CA 1
ATOM 4792 C C . ILE A 1 647 ? 158.802 105.096 94.963 1.00 79.56 816 ILE A C 1
ATOM 4793 O O . ILE A 1 647 ? 158.114 104.452 94.190 1.00 79.56 816 ILE A O 1
ATOM 4798 N N . ALA A 1 648 ? 160.114 105.134 94.813 1.00 86.59 817 ALA A N 1
ATOM 4799 C CA . ALA A 1 648 ? 160.756 104.747 93.563 1.00 86.59 817 ALA A CA 1
ATOM 4800 C C . ALA A 1 648 ? 160.929 103.233 93.363 1.00 86.59 817 ALA A C 1
ATOM 4801 O O . ALA A 1 648 ? 161.265 102.813 92.259 1.00 86.59 817 ALA A O 1
ATOM 4803 N N . SER A 1 649 ? 160.721 102.396 94.382 1.00 83.50 818 SER A N 1
ATOM 4804 C CA . SER A 1 649 ? 160.804 100.938 94.233 1.00 83.50 818 SER A CA 1
ATOM 4805 C C . SER A 1 649 ? 159.666 100.397 93.357 1.00 83.50 818 SER A C 1
ATOM 4806 O O . SER A 1 649 ? 158.571 100.959 93.373 1.00 83.50 818 SER A O 1
ATOM 4809 N N . PRO A 1 650 ? 159.848 99.282 92.627 1.00 85.27 819 PRO A N 1
ATOM 4810 C CA . PRO A 1 650 ? 158.783 98.706 91.805 1.00 85.27 819 PRO A CA 1
ATOM 4811 C C . PRO A 1 650 ? 157.526 98.335 92.608 1.00 85.27 819 PRO A C 1
ATOM 4812 O O . PRO A 1 650 ? 156.411 98.516 92.126 1.00 85.27 819 PRO A O 1
ATOM 4816 N N . ALA A 1 651 ? 157.684 97.889 93.859 1.00 81.64 820 ALA A N 1
ATOM 4817 C CA . ALA A 1 651 ? 156.570 97.582 94.756 1.00 81.64 820 ALA A CA 1
ATOM 4818 C C . ALA A 1 651 ? 155.759 98.828 95.161 1.00 81.64 820 ALA A C 1
ATOM 4819 O O . ALA A 1 651 ? 154.529 98.801 95.137 1.00 81.64 820 ALA A O 1
ATOM 4821 N N . SER A 1 652 ? 156.421 99.942 95.484 1.00 79.92 821 SER A N 1
ATOM 4822 C CA . SER A 1 652 ? 155.748 101.213 95.765 1.00 79.92 821 SER A CA 1
ATOM 4823 C C . SER A 1 652 ? 155.052 101.784 94.536 1.00 79.92 821 SER A C 1
ATOM 4824 O O . SER A 1 652 ? 153.910 102.220 94.644 1.00 79.92 821 SER A O 1
ATOM 4827 N N . GLN A 1 653 ? 155.684 101.712 93.368 1.00 83.66 822 GLN A N 1
ATOM 4828 C CA . GLN A 1 653 ? 155.069 102.098 92.109 1.00 83.66 822 GLN A CA 1
ATOM 4829 C C . GLN A 1 653 ? 153.797 101.293 91.814 1.00 83.66 822 GLN A C 1
ATOM 4830 O O . GLN A 1 653 ? 152.760 101.863 91.484 1.00 83.66 822 GLN A O 1
ATOM 4836 N N . ALA A 1 654 ? 153.847 99.971 91.979 1.00 80.45 823 ALA A N 1
ATOM 4837 C CA . ALA A 1 654 ? 152.716 99.083 91.746 1.00 80.45 823 ALA A CA 1
ATOM 4838 C C . ALA A 1 654 ? 151.567 99.310 92.737 1.00 80.45 823 ALA A C 1
ATOM 4839 O O . ALA A 1 654 ? 150.416 99.423 92.320 1.00 80.45 823 ALA A O 1
ATOM 4841 N N . TRP A 1 655 ? 151.834 99.426 94.038 1.00 74.42 824 TRP A N 1
ATOM 4842 C CA . TRP A 1 655 ? 150.764 99.612 95.026 1.00 74.42 824 TRP A CA 1
ATOM 4843 C C . TRP A 1 655 ? 150.090 100.968 94.926 1.00 74.42 824 TRP A C 1
ATOM 4844 O O . TRP A 1 655 ? 148.881 101.054 95.015 1.00 74.42 824 TRP A O 1
ATOM 4855 N N . ILE A 1 656 ? 150.814 102.044 94.677 1.00 76.93 825 ILE A N 1
ATOM 4856 C CA . ILE A 1 656 ? 150.208 103.368 94.634 1.00 76.93 825 ILE A CA 1
ATOM 4857 C C . ILE A 1 656 ? 149.384 103.599 93.364 1.00 76.93 825 ILE A C 1
ATOM 4858 O O . ILE A 1 656 ? 148.442 104.378 93.399 1.00 76.93 825 ILE A O 1
ATOM 4863 N N . LEU A 1 657 ? 149.627 102.861 92.275 1.00 81.12 826 LEU A N 1
ATOM 4864 C CA . LEU A 1 657 ? 148.677 102.769 91.156 1.00 81.12 826 LEU A CA 1
ATOM 4865 C C . LEU A 1 657 ? 147.377 102.061 91.564 1.00 81.12 826 LEU A C 1
ATOM 4866 O O . LEU A 1 657 ? 146.275 102.529 91.285 1.00 81.12 826 LEU A O 1
ATOM 4871 N N . HIS A 1 658 ? 147.503 100.927 92.244 1.00 77.19 827 HIS A N 1
ATOM 4872 C CA . HIS A 1 658 ? 146.359 100.132 92.688 1.00 77.19 827 HIS A CA 1
ATOM 4873 C C . HIS A 1 658 ? 145.505 100.862 93.733 1.00 77.19 827 HIS A C 1
ATOM 4874 O O . HIS A 1 658 ? 144.282 100.822 93.645 1.00 77.19 827 HIS A O 1
ATOM 4881 N N . PHE A 1 659 ? 146.092 101.602 94.684 1.00 71.74 828 PHE A N 1
ATOM 4882 C CA . PHE A 1 659 ? 145.375 102.506 95.594 1.00 71.74 828 PHE A CA 1
ATOM 4883 C C . PHE A 1 659 ? 144.543 103.541 94.845 1.00 71.74 828 PHE A C 1
ATOM 4884 O O . PHE A 1 659 ? 143.366 103.675 95.128 1.00 71.74 828 PHE A O 1
ATOM 4892 N N . CYS A 1 660 ? 145.088 104.219 93.837 1.00 77.24 829 CYS A N 1
ATOM 4893 C CA . CYS A 1 660 ? 144.337 105.185 93.056 1.00 77.24 829 CYS A CA 1
ATOM 4894 C C . CYS A 1 660 ? 143.123 104.550 92.420 1.00 77.24 829 CYS A C 1
ATOM 4895 O O . CYS A 1 660 ? 142.047 105.124 92.477 1.00 77.24 829 CYS A O 1
ATOM 4898 N N . GLN A 1 661 ? 143.258 103.364 91.830 1.00 77.27 830 GLN A N 1
ATOM 4899 C CA . GLN A 1 661 ? 142.151 102.704 91.145 1.00 77.27 830 GLN A CA 1
ATOM 4900 C C . GLN A 1 661 ? 141.134 102.146 92.118 1.00 77.27 830 GLN A C 1
ATOM 4901 O O . GLN A 1 661 ? 139.941 102.254 91.890 1.00 77.27 830 GLN A O 1
ATOM 4907 N N . LYS A 1 662 ? 141.548 101.625 93.253 1.00 74.45 831 LYS A N 1
ATOM 4908 C CA . LYS A 1 662 ? 140.606 101.146 94.272 1.00 74.45 831 LYS A CA 1
ATOM 4909 C C . LYS A 1 662 ? 139.849 102.286 94.964 1.00 74.45 831 LYS A C 1
ATOM 4910 O O . LYS A 1 662 ? 138.668 102.130 95.264 1.00 74.45 831 LYS A O 1
ATOM 4916 N N . LEU A 1 663 ? 140.460 103.447 95.180 1.00 72.01 832 LEU A N 1
ATOM 4917 C CA . LEU A 1 663 ? 139.808 104.634 95.729 1.00 72.01 832 LEU A CA 1
ATOM 4918 C C . LEU A 1 663 ? 138.744 105.142 94.776 1.00 72.01 832 LEU A C 1
ATOM 4919 O O . LEU A 1 663 ? 137.648 105.422 95.212 1.00 72.01 832 LEU A O 1
ATOM 4924 N N . ARG A 1 664 ? 138.991 105.176 93.471 1.00 76.53 833 ARG A N 1
ATOM 4925 C CA . ARG A 1 664 ? 138.011 105.611 92.463 1.00 76.53 833 ARG A CA 1
ATOM 4926 C C . ARG A 1 664 ? 136.745 104.739 92.400 1.00 76.53 833 ARG A C 1
ATOM 4927 O O . ARG A 1 664 ? 135.706 105.184 91.920 1.00 76.53 833 ARG A O 1
ATOM 4935 N N . ASN A 1 665 ? 136.791 103.513 92.926 1.00 76.51 834 ASN A N 1
ATOM 4936 C CA . ASN A 1 665 ? 135.634 102.619 93.027 1.00 76.51 834 ASN A CA 1
ATOM 4937 C C . ASN A 1 665 ? 134.789 102.828 94.295 1.00 76.51 834 ASN A C 1
ATOM 4938 O O . ASN A 1 665 ? 133.750 102.186 94.433 1.00 76.51 834 ASN A O 1
ATOM 4943 N N . GLN A 1 666 ? 135.193 103.693 95.228 1.00 72.22 835 GLN A N 1
ATOM 4944 C CA . GLN A 1 666 ? 134.408 103.972 96.425 1.00 72.22 835 GLN A CA 1
ATOM 4945 C C . GLN A 1 666 ? 133.231 104.899 96.165 1.00 72.22 835 GLN A C 1
ATOM 4946 O O . GLN A 1 666 ? 133.238 105.735 95.274 1.00 72.22 835 GLN A O 1
ATOM 4952 N N . THR A 1 667 ? 132.214 104.783 97.003 1.00 73.28 836 THR A N 1
ATOM 4953 C CA . THR A 1 667 ? 131.033 105.649 96.987 1.00 73.28 836 THR A CA 1
ATOM 4954 C C . THR A 1 667 ? 131.329 107.065 97.459 1.00 73.28 836 THR A C 1
ATOM 4955 O O . THR A 1 667 ? 130.558 107.961 97.149 1.00 73.28 836 THR A O 1
ATOM 4959 N N . PHE A 1 668 ? 132.424 107.312 98.183 1.00 70.60 837 PHE A N 1
ATOM 4960 C CA . PHE A 1 668 ? 132.807 108.663 98.591 1.00 70.60 837 PHE A CA 1
ATOM 4961 C C . PHE A 1 668 ? 133.492 109.449 97.474 1.00 70.60 837 PHE A C 1
ATOM 4962 O O . PHE A 1 668 ? 133.615 110.657 97.588 1.00 70.60 837 PHE A O 1
ATOM 4970 N N . PHE A 1 669 ? 133.951 108.807 96.406 1.00 73.72 838 PHE A N 1
ATOM 4971 C CA . PHE A 1 669 ? 134.632 109.433 95.286 1.00 73.72 838 PHE A CA 1
ATOM 4972 C C . PHE A 1 669 ? 133.629 110.021 94.298 1.00 73.72 838 PHE A C 1
ATOM 4973 O O . PHE A 1 669 ? 132.617 109.397 93.993 1.00 73.72 838 PHE A O 1
ATOM 4981 N N . HIS A 1 670 ? 133.909 111.212 93.777 1.00 77.24 839 HIS A N 1
ATOM 4982 C CA . HIS A 1 670 ? 133.074 111.885 92.793 1.00 77.24 839 HIS A CA 1
ATOM 4983 C C . HIS A 1 670 ? 133.666 111.750 91.391 1.00 77.24 839 HIS A C 1
ATOM 4984 O O . HIS A 1 670 ? 134.715 112.316 91.097 1.00 77.24 839 HIS A O 1
ATOM 4991 N N . GLN A 1 671 ? 132.995 111.015 90.510 1.00 86.51 840 GLN A N 1
ATOM 4992 C CA . GLN A 1 671 ? 133.382 110.854 89.105 1.00 86.51 840 GLN A CA 1
ATOM 4993 C C . GLN A 1 671 ? 133.017 112.099 88.285 1.00 86.51 840 GLN A C 1
ATOM 4994 O O . GLN A 1 671 ? 131.925 112.643 88.441 1.00 86.51 840 GLN A O 1
ATOM 5000 N N . THR A 1 672 ? 133.890 112.541 87.379 1.00 93.24 841 THR A N 1
ATOM 5001 C CA . THR A 1 672 ? 133.681 113.763 86.579 1.00 93.24 841 THR A CA 1
ATOM 5002 C C . THR A 1 672 ? 133.961 113.560 85.091 1.00 93.24 841 THR A C 1
ATOM 5003 O O . THR A 1 672 ? 134.875 112.834 84.706 1.00 93.24 841 THR A O 1
ATOM 5007 N N . GLU A 1 673 ? 133.172 114.210 84.235 1.00 99.39 842 GLU A N 1
ATOM 5008 C CA . GLU A 1 673 ? 133.290 114.062 82.777 1.00 99.39 842 GLU A CA 1
ATOM 5009 C C . GLU A 1 673 ? 134.595 114.677 82.238 1.00 99.39 842 GLU A C 1
ATOM 5010 O O . GLU A 1 673 ? 135.217 114.140 81.321 1.00 99.39 842 GLU A O 1
ATOM 5016 N N . GLN A 1 674 ? 135.062 115.758 82.868 1.00 99.66 843 GLN A N 1
ATOM 5017 C CA . GLN A 1 674 ? 136.451 116.204 82.781 1.00 99.66 843 GLN A CA 1
ATOM 5018 C C . GLN A 1 674 ? 137.335 115.246 83.581 1.00 99.66 843 GLN A C 1
ATOM 5019 O O . GLN A 1 674 ? 137.113 115.056 84.781 1.00 99.66 843 GLN A O 1
ATOM 5025 N N . GLN A 1 675 ? 138.358 114.675 82.948 1.00 99.05 844 GLN A N 1
ATOM 5026 C CA . GLN A 1 675 ? 139.425 113.972 83.658 1.00 99.05 844 GLN A CA 1
ATOM 5027 C C . GLN A 1 675 ? 140.363 114.958 84.360 1.00 99.05 844 GLN A C 1
ATOM 5028 O O . GLN A 1 675 ? 140.571 116.077 83.894 1.00 99.05 844 GLN A O 1
ATOM 5034 N N . ASP A 1 676 ? 140.971 114.523 85.463 1.00 95.35 845 ASP A N 1
ATOM 5035 C CA . ASP A 1 676 ? 142.023 115.265 86.155 1.00 95.35 845 ASP A CA 1
ATOM 5036 C C . ASP A 1 676 ? 143.338 114.484 86.063 1.00 95.35 845 ASP A C 1
ATOM 5037 O O . ASP A 1 676 ? 143.478 113.393 86.613 1.00 95.35 845 ASP A O 1
ATOM 5042 N N . PHE A 1 677 ? 144.324 115.054 85.377 1.00 96.91 846 PHE A N 1
ATOM 5043 C CA . PHE A 1 677 ? 145.629 114.425 85.176 1.00 96.91 846 PHE A CA 1
ATOM 5044 C C . PHE A 1 677 ? 146.628 114.778 86.280 1.00 96.91 846 PHE A C 1
ATOM 5045 O O . PHE A 1 677 ? 147.740 114.261 86.281 1.00 96.91 846 PHE A O 1
ATOM 5053 N N . THR A 1 678 ? 146.252 115.623 87.239 1.00 90.29 847 THR A N 1
ATOM 5054 C CA . THR A 1 678 ? 147.051 115.886 88.433 1.00 90.29 847 THR A CA 1
ATOM 5055 C C . THR A 1 678 ? 146.750 114.872 89.527 1.00 90.29 847 THR A C 1
ATOM 5056 O O . THR A 1 678 ? 147.672 114.468 90.222 1.00 90.29 847 THR A O 1
ATOM 5060 N N . SER A 1 679 ? 145.489 114.452 89.685 1.00 81.25 848 SER A N 1
ATOM 5061 C CA . SER A 1 679 ? 145.009 113.743 90.876 1.00 81.25 848 SER A CA 1
ATOM 5062 C C . SER A 1 679 ? 145.875 112.585 91.339 1.00 81.25 848 SER A C 1
ATOM 5063 O O . SER A 1 679 ? 146.184 112.506 92.522 1.00 81.25 848 SER A O 1
ATOM 5066 N N . CYS A 1 680 ? 146.278 111.704 90.430 1.00 81.65 849 CYS A N 1
ATOM 5067 C CA . CYS A 1 680 ? 147.146 110.571 90.714 1.00 81.65 849 CYS A CA 1
ATOM 5068 C C . CYS A 1 680 ? 148.322 110.592 89.741 1.00 81.65 849 CYS A C 1
ATOM 5069 O O . CYS A 1 680 ? 148.225 110.104 88.618 1.00 81.65 849 CYS A O 1
ATOM 5072 N N . PHE A 1 681 ? 149.435 111.207 90.139 1.00 83.87 850 PHE A N 1
ATOM 5073 C CA . PHE A 1 681 ? 150.509 111.544 89.207 1.00 83.87 850 PHE A CA 1
ATOM 5074 C C . PHE A 1 681 ? 151.101 110.317 88.513 1.00 83.87 850 PHE A C 1
ATOM 5075 O O . PHE A 1 681 ? 151.534 110.410 87.372 1.00 83.87 850 PHE A O 1
ATOM 5083 N N . ILE A 1 682 ? 151.079 109.147 89.144 1.00 84.84 851 ILE A N 1
ATOM 5084 C CA . ILE A 1 682 ? 151.719 107.962 88.579 1.00 84.84 851 ILE A CA 1
ATOM 5085 C C . ILE A 1 682 ? 150.974 107.395 87.371 1.00 84.84 851 ILE A C 1
ATOM 5086 O O . ILE A 1 682 ? 151.602 106.850 86.475 1.00 84.84 851 ILE A O 1
ATOM 5091 N N . GLU A 1 683 ? 149.660 107.589 87.272 1.00 87.20 852 GLU A N 1
ATOM 5092 C CA . GLU A 1 683 ? 148.889 107.213 86.083 1.00 87.20 852 GLU A CA 1
ATOM 5093 C C . GLU A 1 683 ? 149.246 108.095 84.894 1.00 87.20 852 GLU A C 1
ATOM 5094 O O . GLU A 1 683 ? 149.486 107.587 83.803 1.00 87.20 852 GLU A O 1
ATOM 5100 N N . THR A 1 684 ? 149.360 109.405 85.099 1.00 93.12 853 THR A N 1
ATOM 5101 C CA . THR A 1 684 ? 149.780 110.363 84.070 1.00 93.12 853 THR A CA 1
ATOM 5102 C C . THR A 1 684 ? 151.226 110.144 83.624 1.00 93.12 853 THR A C 1
ATOM 5103 O O . THR A 1 684 ? 151.530 110.244 82.442 1.00 93.12 853 THR A O 1
ATOM 5107 N N . PHE A 1 685 ? 152.128 109.781 84.533 1.00 92.95 854 PHE A N 1
ATOM 5108 C CA . PHE A 1 685 ? 153.496 109.407 84.194 1.00 92.95 854 PHE A CA 1
ATOM 5109 C C . PHE A 1 685 ? 153.571 108.088 83.416 1.00 92.95 854 PHE A C 1
ATOM 5110 O O . PHE A 1 685 ? 154.225 108.033 82.377 1.00 92.95 854 PHE A O 1
ATOM 5118 N N . LYS A 1 686 ? 152.861 107.038 83.848 1.00 92.72 855 LYS A N 1
ATOM 5119 C CA . LYS A 1 686 ? 152.771 105.759 83.121 1.00 92.72 855 LYS A CA 1
ATOM 5120 C C . LYS A 1 686 ? 152.247 105.974 81.702 1.00 92.72 855 LYS A C 1
ATOM 5121 O O . LYS A 1 686 ? 152.792 105.450 80.738 1.00 92.72 855 LYS A O 1
ATOM 5127 N N . GLN A 1 687 ? 151.230 106.816 81.561 1.00 97.95 856 GLN A N 1
ATOM 5128 C CA . GLN A 1 687 ? 150.693 107.224 80.273 1.00 97.95 856 GLN A CA 1
ATOM 5129 C C . GLN A 1 687 ? 151.738 107.934 79.398 1.00 97.95 856 GLN A C 1
ATOM 5130 O O . GLN A 1 687 ? 151.901 107.578 78.236 1.00 97.95 856 GLN A O 1
ATOM 5136 N N . TRP A 1 688 ? 152.481 108.902 79.938 1.00 100.20 857 TRP A N 1
ATOM 5137 C CA . TRP A 1 688 ? 153.518 109.626 79.202 1.00 100.20 857 TRP A CA 1
ATOM 5138 C C . TRP A 1 688 ? 154.614 108.698 78.696 1.00 100.20 857 TRP A C 1
ATOM 5139 O O . TRP A 1 688 ? 154.988 108.777 77.530 1.00 100.20 857 TRP A O 1
ATOM 5150 N N . MET A 1 689 ? 155.093 107.782 79.530 1.00 99.71 858 MET A N 1
ATOM 5151 C CA . MET A 1 689 ? 156.101 106.799 79.143 1.00 99.71 858 MET A CA 1
ATOM 5152 C C . MET A 1 689 ? 155.644 105.930 77.971 1.00 99.71 858 MET A C 1
ATOM 5153 O O . MET A 1 689 ? 156.384 105.730 77.014 1.00 99.71 858 MET A O 1
ATOM 5158 N N . GLU A 1 690 ? 154.399 105.459 77.990 1.00 101.50 859 GLU A N 1
ATOM 5159 C CA . GLU A 1 690 ? 153.803 104.670 76.905 1.00 101.50 859 GLU A CA 1
ATOM 5160 C C . GLU A 1 690 ? 153.588 105.455 75.594 1.00 101.50 859 GLU A C 1
ATOM 5161 O O . GLU A 1 690 ? 153.004 104.930 74.648 1.00 101.50 859 GLU A O 1
ATOM 5167 N N . ASN A 1 691 ? 154.033 106.710 75.504 1.00 104.40 860 ASN A N 1
ATOM 5168 C CA . ASN A 1 691 ? 154.010 107.541 74.301 1.00 104.40 860 ASN A CA 1
ATOM 5169 C C . ASN A 1 691 ? 155.411 108.050 73.900 1.00 104.40 860 ASN A C 1
ATOM 5170 O O . ASN A 1 691 ? 155.520 108.938 73.055 1.00 104.40 860 ASN A O 1
ATOM 5175 N N . GLN A 1 692 ? 156.491 107.500 74.459 1.00 108.80 861 GLN A N 1
ATOM 5176 C CA . GLN A 1 692 ? 157.861 107.876 74.099 1.00 108.80 861 GLN A CA 1
ATOM 5177 C C . GLN A 1 692 ? 158.465 106.899 73.087 1.00 108.80 861 GLN A C 1
ATOM 5178 O O . GLN A 1 692 ? 158.391 105.681 73.268 1.00 108.80 861 GLN A O 1
ATOM 5184 N N . ASP A 1 693 ? 159.073 107.441 72.034 1.00 118.20 862 ASP A N 1
ATOM 5185 C CA . ASP A 1 693 ? 159.695 106.686 70.939 1.00 118.20 862 ASP A CA 1
ATOM 5186 C C . ASP A 1 693 ? 161.200 106.434 71.159 1.00 118.20 862 ASP A C 1
ATOM 5187 O O . ASP A 1 693 ? 161.795 106.915 72.122 1.00 118.20 862 ASP A O 1
ATOM 5192 N N . CYS A 1 694 ? 161.808 105.617 70.296 1.00 122.10 863 CYS A N 1
ATOM 5193 C CA . CYS A 1 694 ? 163.064 104.912 70.597 1.00 122.10 863 CYS A CA 1
ATOM 5194 C C . CYS A 1 694 ? 164.120 104.974 69.481 1.00 122.10 863 CYS A C 1
ATOM 5195 O O . CYS A 1 694 ? 165.148 104.300 69.556 1.00 122.10 863 CYS A O 1
ATOM 5198 N N . ASP A 1 695 ? 163.892 105.771 68.438 1.00 123.10 864 ASP A N 1
ATOM 5199 C CA . ASP A 1 695 ? 164.852 105.993 67.351 1.00 123.10 864 ASP A CA 1
ATOM 5200 C C . ASP A 1 695 ? 165.983 106.979 67.719 1.00 123.10 864 ASP A C 1
ATOM 5201 O O . ASP A 1 695 ? 166.998 107.033 67.022 1.00 123.10 864 ASP A O 1
ATOM 5206 N N . GLU A 1 696 ? 165.854 107.730 68.817 1.00 122.20 865 GLU A N 1
ATOM 5207 C CA . GLU A 1 696 ? 166.903 108.607 69.359 1.00 122.20 865 GLU A CA 1
ATOM 5208 C C . GLU A 1 696 ? 167.388 108.103 70.735 1.00 122.20 865 GLU A C 1
ATOM 5209 O O . GLU A 1 696 ? 166.578 107.993 71.663 1.00 122.20 865 GLU A O 1
ATOM 5215 N N . PRO A 1 697 ? 168.695 107.829 70.927 1.00 121.10 866 PRO A N 1
ATOM 5216 C CA . PRO A 1 697 ? 169.209 107.234 72.165 1.00 121.10 866 PRO A CA 1
ATOM 5217 C C . PRO A 1 697 ? 169.070 108.152 73.390 1.00 121.10 866 PRO A C 1
ATOM 5218 O O . PRO A 1 697 ? 168.950 107.664 74.512 1.00 121.10 866 PRO A O 1
ATOM 5222 N N . ALA A 1 698 ? 169.001 109.473 73.192 1.00 118.20 867 ALA A N 1
ATOM 5223 C CA . ALA A 1 698 ? 168.767 110.451 74.257 1.00 118.20 867 ALA A CA 1
ATOM 5224 C C . ALA A 1 698 ? 167.419 110.272 74.992 1.00 118.20 867 ALA A C 1
ATOM 5225 O O . ALA A 1 698 ? 167.274 110.739 76.123 1.00 118.20 867 ALA A O 1
ATOM 5227 N N . LEU A 1 699 ? 166.454 109.582 74.368 1.00 117.10 868 LEU A N 1
ATOM 5228 C CA . LEU A 1 699 ? 165.144 109.252 74.934 1.00 117.10 868 LEU A CA 1
ATOM 5229 C C . LEU A 1 699 ? 165.042 107.795 75.428 1.00 117.10 868 LEU A C 1
ATOM 5230 O O . LEU A 1 699 ? 164.089 107.440 76.113 1.00 117.10 868 LEU A O 1
ATOM 5235 N N . TYR A 1 700 ? 166.025 106.941 75.133 1.00 119.10 869 TYR A N 1
ATOM 5236 C CA . TYR A 1 700 ? 165.936 105.483 75.280 1.00 119.10 869 TYR A CA 1
ATOM 5237 C C . TYR A 1 700 ? 165.449 104.945 76.644 1.00 119.10 869 TYR A C 1
ATOM 5238 O O . TYR A 1 700 ? 164.549 104.100 76.642 1.00 119.10 869 TYR A O 1
ATOM 5247 N N . PRO A 1 701 ? 165.947 105.381 77.819 1.00 113.00 870 PRO A N 1
ATOM 5248 C CA . PRO A 1 701 ? 165.462 104.797 79.066 1.00 113.00 870 PRO A CA 1
ATOM 5249 C C . PRO A 1 701 ? 163.952 105.040 79.238 1.00 113.00 870 PRO A C 1
ATOM 5250 O O . PRO A 1 701 ? 163.247 104.193 79.778 1.00 113.00 870 PRO A O 1
ATOM 5254 N N . CYS A 1 702 ? 163.426 106.149 78.711 1.00 110.40 871 CYS A N 1
ATOM 5255 C CA . CYS A 1 702 ? 162.021 106.503 78.820 1.00 110.40 871 CYS A CA 1
ATOM 5256 C C . CYS A 1 702 ? 161.106 105.802 77.789 1.00 110.40 871 CYS A C 1
ATOM 5257 O O . CYS A 1 702 ? 159.934 106.144 77.685 1.00 110.40 871 CYS A O 1
ATOM 5260 N N . CYS A 1 703 ? 161.602 104.841 77.004 1.00 114.50 872 CYS A N 1
ATOM 5261 C CA . CYS A 1 703 ? 160.871 104.196 75.909 1.00 114.50 872 CYS A CA 1
ATOM 5262 C C . CYS A 1 703 ? 159.531 103.551 76.302 1.00 114.50 872 CYS A C 1
ATOM 5263 O O . CYS A 1 703 ? 159.438 102.845 77.309 1.00 114.50 872 CYS A O 1
ATOM 5266 N N . SER A 1 704 ? 158.548 103.636 75.390 1.00 110.10 873 SER A N 1
ATOM 5267 C CA . SER A 1 704 ? 157.247 102.934 75.456 1.00 110.10 873 SER A CA 1
ATOM 5268 C C . SER A 1 704 ? 157.344 101.410 75.568 1.00 110.10 873 SER A C 1
ATOM 5269 O O . SER A 1 704 ? 156.353 100.746 75.861 1.00 110.10 873 SER A O 1
ATOM 5272 N N . HIS A 1 705 ? 158.524 100.842 75.329 1.00 113.80 874 HIS A N 1
ATOM 5273 C CA . HIS A 1 705 ? 158.833 99.416 75.479 1.00 113.80 874 HIS A CA 1
ATOM 5274 C C . HIS A 1 705 ? 158.856 98.943 76.942 1.00 113.80 874 HIS A C 1
ATOM 5275 O O . HIS A 1 705 ? 158.695 97.749 77.199 1.00 113.80 874 HIS A O 1
ATOM 5282 N N . CYS A 1 706 ? 159.068 99.849 77.906 1.00 107.40 875 CYS A N 1
ATOM 5283 C CA . CYS A 1 706 ? 159.266 99.490 79.317 1.00 107.40 875 CYS A CA 1
ATOM 5284 C C . CYS A 1 706 ? 157.956 99.088 80.020 1.00 107.40 875 CYS A C 1
ATOM 5285 O O . CYS A 1 706 ? 157.017 99.884 80.079 1.00 107.40 875 CYS A O 1
ATOM 5288 N N . SER A 1 707 ? 157.899 97.895 80.622 1.00 98.94 876 SER A N 1
ATOM 5289 C CA . SER A 1 707 ? 156.784 97.485 81.494 1.00 98.94 876 SER A CA 1
ATOM 5290 C C . SER A 1 707 ? 156.659 98.406 82.716 1.00 98.94 876 SER A C 1
ATOM 5291 O O . SER A 1 707 ? 157.665 98.898 83.226 1.00 98.94 876 SER A O 1
ATOM 5294 N N . PHE A 1 708 ? 155.437 98.631 83.199 1.00 90.57 877 PHE A N 1
ATOM 5295 C CA . PHE A 1 708 ? 155.142 99.669 84.185 1.00 90.57 877 PHE A CA 1
ATOM 5296 C C . PHE A 1 708 ? 155.961 99.660 85.486 1.00 90.57 877 PHE A C 1
ATOM 5297 O O . PHE A 1 708 ? 156.326 100.742 85.936 1.00 90.57 877 PHE A O 1
ATOM 5305 N N . PRO A 1 709 ? 156.274 98.530 86.132 1.00 91.59 878 PRO A N 1
ATOM 5306 C CA . PRO A 1 709 ? 157.140 98.520 87.314 1.00 91.59 878 PRO A CA 1
ATOM 5307 C C . PRO A 1 709 ? 158.604 98.864 86.962 1.00 91.59 878 PRO A C 1
ATOM 5308 O O . PRO A 1 709 ? 159.482 98.000 86.965 1.00 91.59 878 PRO A O 1
ATOM 5312 N N . TYR A 1 710 ? 158.877 100.121 86.595 1.00 93.67 879 TYR A N 1
ATOM 5313 C CA . TYR A 1 710 ? 160.172 100.616 86.121 1.00 93.67 879 TYR A CA 1
ATOM 5314 C C . TYR A 1 710 ? 161.271 100.423 87.155 1.00 93.67 879 TYR A C 1
ATOM 5315 O O . TYR A 1 710 ? 161.060 100.701 88.332 1.00 93.67 879 TYR A O 1
ATOM 5324 N N . LYS A 1 711 ? 162.468 100.030 86.720 1.00 95.43 880 LYS A N 1
ATOM 5325 C CA . LYS A 1 711 ? 163.652 99.933 87.582 1.00 95.43 880 LYS A CA 1
ATOM 5326 C C . LYS A 1 711 ? 163.881 101.273 88.284 1.00 95.43 880 LYS A C 1
ATOM 5327 O O . LYS A 1 711 ? 163.656 102.322 87.681 1.00 95.43 880 LYS A O 1
ATOM 5333 N N . GLN A 1 712 ? 164.297 101.254 89.548 1.00 92.95 881 GLN A N 1
ATOM 5334 C CA . GLN A 1 712 ? 164.321 102.442 90.415 1.00 92.95 881 GLN A CA 1
ATOM 5335 C C . GLN A 1 712 ? 165.094 103.627 89.803 1.00 92.95 881 GLN A C 1
ATOM 5336 O O . GLN A 1 712 ? 164.628 104.768 89.855 1.00 92.95 881 GLN A O 1
ATOM 5342 N N . GLU A 1 713 ? 166.217 103.355 89.135 1.00 95.83 882 GLU A N 1
ATOM 5343 C CA . GLU A 1 713 ? 167.015 104.365 88.438 1.00 95.83 882 GLU A CA 1
ATOM 5344 C C . GLU A 1 713 ? 166.310 104.958 87.204 1.00 95.83 882 GLU A C 1
ATOM 5345 O O . GLU A 1 713 ? 166.491 106.135 86.903 1.00 95.83 882 GLU A O 1
ATOM 5351 N N . VAL A 1 714 ? 165.453 104.213 86.507 1.00 95.86 883 VAL A N 1
ATOM 5352 C CA . VAL A 1 714 ? 164.653 104.732 85.386 1.00 95.86 883 VAL A CA 1
ATOM 5353 C C . VAL A 1 714 ? 163.472 105.553 85.886 1.00 95.86 883 VAL A C 1
ATOM 5354 O O . VAL A 1 714 ? 163.104 106.539 85.254 1.00 95.86 883 VAL A O 1
ATOM 5358 N N . PHE A 1 715 ? 162.886 105.183 87.024 1.00 90.66 884 PHE A N 1
ATOM 5359 C CA . PHE A 1 715 ? 161.811 105.950 87.609 1.00 90.66 884 PHE A CA 1
ATOM 5360 C C . PHE A 1 715 ? 162.292 107.349 87.985 1.00 90.66 884 PHE A C 1
ATOM 5361 O O . PHE A 1 715 ? 161.722 108.319 87.484 1.00 90.66 884 PHE A O 1
ATOM 5369 N N . GLU A 1 716 ? 163.340 107.485 88.816 1.00 93.21 885 GLU A N 1
ATOM 5370 C CA . GLU A 1 716 ? 163.804 108.821 89.228 1.00 93.21 885 GLU A CA 1
ATOM 5371 C C . GLU A 1 716 ? 164.506 109.610 88.108 1.00 93.21 885 GLU A C 1
ATOM 5372 O O . GLU A 1 716 ? 164.562 110.838 88.183 1.00 93.21 885 GLU A O 1
ATOM 5378 N N . LEU A 1 717 ? 164.981 108.970 87.035 1.00 95.73 886 LEU A N 1
ATOM 5379 C CA . LEU A 1 717 ? 165.431 109.679 85.832 1.00 95.73 886 LEU A CA 1
ATOM 5380 C C . LEU A 1 717 ? 164.253 110.216 85.008 1.00 95.73 886 LEU A C 1
ATOM 5381 O O . LEU A 1 717 ? 164.143 111.421 84.785 1.00 95.73 886 LEU A O 1
ATOM 5386 N N . CYS A 1 718 ? 163.378 109.333 84.532 1.00 97.29 887 CYS A N 1
ATOM 5387 C CA . CYS A 1 718 ? 162.335 109.718 83.591 1.00 97.29 887 CYS A CA 1
ATOM 5388 C C . CYS A 1 718 ? 161.235 110.563 84.227 1.00 97.29 887 CYS A C 1
ATOM 5389 O O . CYS A 1 718 ? 160.672 111.396 83.523 1.00 97.29 887 CYS A O 1
ATOM 5392 N N . ILE A 1 719 ? 160.983 110.471 85.537 1.00 90.94 888 ILE A N 1
ATOM 5393 C CA . ILE A 1 719 ? 160.076 111.412 86.200 1.00 90.94 888 ILE A CA 1
ATOM 5394 C C . ILE A 1 719 ? 160.542 112.858 86.033 1.00 90.94 888 ILE A C 1
ATOM 5395 O O . ILE A 1 719 ? 159.726 113.718 85.717 1.00 90.94 888 ILE A O 1
ATOM 5400 N N . LYS A 1 720 ? 161.848 113.147 86.158 1.00 92.57 889 LYS A N 1
ATOM 5401 C CA . LYS A 1 720 ? 162.360 114.521 86.019 1.00 92.57 889 LYS A CA 1
ATOM 5402 C C . LYS A 1 720 ? 162.141 115.038 84.609 1.00 92.57 889 LYS A C 1
ATOM 5403 O O . LYS A 1 720 ? 161.593 116.124 84.441 1.00 92.57 889 LYS A O 1
ATOM 5409 N N . LYS A 1 721 ? 162.484 114.230 83.602 1.00 97.60 890 LYS A N 1
ATOM 5410 C CA . LYS A 1 721 ? 162.199 114.541 82.200 1.00 97.60 890 LYS A CA 1
ATOM 5411 C C . LYS A 1 721 ? 160.717 114.811 81.988 1.00 97.60 890 LYS A C 1
ATOM 5412 O O . LYS A 1 721 ? 160.380 115.839 81.420 1.00 97.60 890 LYS A O 1
ATOM 5418 N N . ALA A 1 722 ? 159.836 113.952 82.485 1.00 97.14 891 ALA A N 1
ATOM 5419 C CA . ALA A 1 722 ? 158.400 114.118 82.325 1.00 97.14 891 ALA A CA 1
ATOM 5420 C C . ALA A 1 722 ? 157.869 115.407 82.967 1.00 97.14 891 ALA A C 1
ATOM 5421 O O . ALA A 1 722 ? 157.094 116.130 82.347 1.00 97.14 891 ALA A O 1
ATOM 5423 N N . ILE A 1 723 ? 158.330 115.748 84.170 1.00 93.35 892 ILE A N 1
ATOM 5424 C CA . ILE A 1 723 ? 157.982 117.008 84.835 1.00 93.35 892 ILE A CA 1
ATOM 5425 C C . ILE A 1 723 ? 158.504 118.224 84.053 1.00 93.35 892 ILE A C 1
ATOM 5426 O O . ILE A 1 723 ? 157.766 119.189 83.873 1.00 93.35 892 ILE A O 1
ATOM 5431 N N . MET A 1 724 ? 159.743 118.208 83.548 1.00 97.65 893 MET A N 1
ATOM 5432 C CA . MET A 1 724 ? 160.254 119.327 82.742 1.00 97.65 893 MET A CA 1
ATOM 5433 C C . MET A 1 724 ? 159.545 119.448 81.389 1.00 97.65 893 MET A C 1
ATOM 5434 O O . MET A 1 724 ? 159.204 120.545 80.962 1.00 97.65 893 MET A O 1
ATOM 5439 N N . GLU A 1 725 ? 159.279 118.329 80.723 1.00 102.40 894 GLU A N 1
ATOM 5440 C CA . GLU A 1 725 ? 158.542 118.270 79.465 1.00 102.40 894 GLU A CA 1
ATOM 5441 C C . GLU A 1 725 ? 157.156 118.911 79.597 1.00 102.40 894 GLU A C 1
ATOM 5442 O O . GLU A 1 725 ? 156.787 119.762 78.786 1.00 102.40 894 GLU A O 1
ATOM 5448 N N . LEU A 1 726 ? 156.413 118.567 80.651 1.00 100.20 895 LEU A N 1
ATOM 5449 C CA . LEU A 1 726 ? 155.102 119.129 80.968 1.00 100.20 895 LEU A CA 1
ATOM 5450 C C . LEU A 1 726 ? 155.114 120.662 80.975 1.00 100.20 895 LEU A C 1
ATOM 5451 O O . LEU A 1 726 ? 154.273 121.297 80.334 1.00 100.20 895 LEU A O 1
ATOM 5456 N N . ASP A 1 727 ? 156.093 121.237 81.666 1.00 103.50 896 ASP A N 1
ATOM 5457 C CA . ASP A 1 727 ? 156.198 122.664 81.990 1.00 103.50 896 ASP A CA 1
ATOM 5458 C C . ASP A 1 727 ? 156.253 123.585 80.757 1.00 103.50 896 ASP A C 1
ATOM 5459 O O . ASP A 1 727 ? 155.891 124.759 80.840 1.00 103.50 896 ASP A O 1
ATOM 5464 N N . ARG A 1 728 ? 156.743 123.038 79.633 1.00 105.90 897 ARG A N 1
ATOM 5465 C CA . ARG A 1 728 ? 156.804 123.779 78.349 1.00 105.90 897 ARG A CA 1
ATOM 5466 C C . ARG A 1 728 ? 155.920 123.180 77.221 1.00 105.90 897 ARG A C 1
ATOM 5467 O O . ARG A 1 728 ? 155.370 123.933 76.421 1.00 105.90 897 ARG A O 1
ATOM 5475 N N . SER A 1 729 ? 155.772 121.851 77.164 1.00 105.30 898 SER A N 1
ATOM 5476 C CA . SER A 1 729 ? 154.941 121.215 76.123 1.00 105.30 898 SER A CA 1
ATOM 5477 C C . SER A 1 729 ? 153.464 121.535 76.343 1.00 105.30 898 SER A C 1
ATOM 5478 O O . SER A 1 729 ? 152.773 121.997 75.437 1.00 105.30 898 SER A O 1
ATOM 5481 N N . THR A 1 730 ? 152.989 121.324 77.572 1.00 103.60 899 THR A N 1
ATOM 5482 C CA . THR A 1 730 ? 151.613 121.618 78.001 1.00 103.60 899 THR A CA 1
ATOM 5483 C C . THR A 1 730 ? 151.468 123.059 78.499 1.00 103.60 899 THR A C 1
ATOM 5484 O O . THR A 1 730 ? 150.405 123.661 78.358 1.00 103.60 899 THR A O 1
ATOM 5488 N N . GLY A 1 731 ? 152.528 123.624 79.088 1.00 104.40 900 GLY A N 1
ATOM 5489 C CA . GLY A 1 731 ? 152.497 124.952 79.718 1.00 104.40 900 GLY A CA 1
ATOM 5490 C C . GLY A 1 731 ? 151.830 124.968 81.101 1.00 104.40 900 GLY A C 1
ATOM 5491 O O . GLY A 1 731 ? 151.537 126.037 81.637 1.00 104.40 900 GLY A O 1
ATOM 5492 N N . TYR A 1 732 ? 151.570 123.795 81.682 1.00 99.00 901 TYR A N 1
ATOM 5493 C CA . TYR A 1 732 ? 150.964 123.640 83.004 1.00 99.00 901 TYR A CA 1
ATOM 5494 C C . TYR A 1 732 ? 151.960 124.031 84.106 1.00 99.00 901 TYR A C 1
ATOM 5495 O O . TYR A 1 732 ? 153.089 123.543 84.101 1.00 99.00 901 TYR A O 1
ATOM 5504 N N . HIS A 1 733 ? 151.566 124.887 85.051 1.00 95.78 902 HIS A N 1
ATOM 5505 C CA . HIS A 1 733 ? 152.447 125.381 86.116 1.00 95.78 902 HIS A CA 1
ATOM 5506 C C . HIS A 1 733 ? 152.108 124.768 87.483 1.00 95.78 902 HIS A C 1
ATOM 5507 O O . HIS A 1 733 ? 150.949 124.720 87.893 1.00 95.78 902 HIS A O 1
ATOM 5514 N N . LEU A 1 734 ? 153.135 124.322 88.208 1.00 88.80 903 LEU A N 1
ATOM 5515 C CA . LEU A 1 734 ? 153.008 123.623 89.486 1.00 88.80 903 LEU A CA 1
ATOM 5516 C C . LEU A 1 734 ? 153.258 124.581 90.660 1.00 88.80 903 LEU A C 1
ATOM 5517 O O . LEU A 1 734 ? 154.359 125.108 90.811 1.00 88.80 903 LEU A O 1
ATOM 5522 N N . ASN A 1 735 ? 152.254 124.784 91.513 1.00 80.70 904 ASN A N 1
ATOM 5523 C CA . ASN A 1 735 ? 152.354 125.588 92.735 1.00 80.70 904 ASN A CA 1
ATOM 5524 C C . ASN A 1 735 ? 152.358 124.696 93.991 1.00 80.70 904 ASN A C 1
ATOM 5525 O O . ASN A 1 735 ? 152.147 123.487 93.912 1.00 80.70 904 ASN A O 1
ATOM 5530 N N . ASN A 1 736 ? 152.625 125.240 95.175 1.00 77.23 905 ASN A N 1
ATOM 5531 C CA . ASN A 1 736 ? 152.762 124.450 96.412 1.00 77.23 905 ASN A CA 1
ATOM 5532 C C . ASN A 1 736 ? 151.510 123.634 96.814 1.00 77.23 905 ASN A C 1
ATOM 5533 O O . ASN A 1 736 ? 151.647 122.647 97.537 1.00 77.23 905 ASN A O 1
ATOM 5538 N N . LYS A 1 737 ? 150.312 123.967 96.320 1.00 78.38 906 LYS A N 1
ATOM 5539 C CA . LYS A 1 737 ? 149.063 123.204 96.532 1.00 78.38 906 LYS A CA 1
ATOM 5540 C C . LYS A 1 737 ? 148.812 122.093 95.498 1.00 78.38 906 LYS A C 1
ATOM 5541 O O . LYS A 1 737 ? 147.954 121.248 95.734 1.00 78.38 906 LYS A O 1
ATOM 5547 N N . THR A 1 738 ? 149.513 122.052 94.368 1.00 80.30 907 THR A N 1
ATOM 5548 C CA . THR A 1 738 ? 149.283 121.090 93.269 1.00 80.30 907 THR A CA 1
ATOM 5549 C C . THR A 1 738 ? 149.736 119.687 93.658 1.00 80.30 907 THR A C 1
ATOM 5550 O O . THR A 1 738 ? 150.844 119.584 94.170 1.00 80.30 907 THR A O 1
ATOM 5554 N N . PRO A 1 739 ? 148.987 118.597 93.435 1.00 74.96 908 PRO A N 1
ATOM 5555 C CA . PRO A 1 739 ? 149.484 117.264 93.722 1.00 74.96 908 PRO A CA 1
ATOM 5556 C C . PRO A 1 739 ? 150.600 116.855 92.776 1.00 74.96 908 PRO A C 1
ATOM 5557 O O . PRO A 1 739 ? 150.526 117.051 91.577 1.00 74.96 908 PRO A O 1
ATOM 5561 N N . GLY A 1 740 ? 151.636 116.242 93.292 1.00 74.35 909 GLY A N 1
ATOM 5562 C CA . GLY A 1 740 ? 152.705 115.669 92.515 1.00 74.35 909 GLY A CA 1
ATOM 5563 C C . GLY A 1 740 ? 153.811 115.203 93.431 1.00 74.35 909 GLY A C 1
ATOM 5564 O O . GLY A 1 740 ? 153.621 115.216 94.643 1.00 74.35 909 GLY A O 1
ATOM 5565 N N . PRO A 1 741 ? 154.961 114.791 92.903 1.00 76.94 910 PRO A N 1
ATOM 5566 C CA . PRO A 1 741 ? 156.117 114.499 93.715 1.00 76.94 910 PRO A CA 1
ATOM 5567 C C . PRO A 1 741 ? 156.694 115.792 94.271 1.00 76.94 910 PRO A C 1
ATOM 5568 O O . PRO A 1 741 ? 156.479 116.857 93.703 1.00 76.94 910 PRO A O 1
ATOM 5572 N N . ARG A 1 742 ? 157.440 115.727 95.372 1.00 72.91 911 ARG A N 1
ATOM 5573 C CA . ARG A 1 742 ? 158.247 116.848 95.875 1.00 72.91 911 ARG A CA 1
ATOM 5574 C C . ARG A 1 742 ? 159.712 116.455 95.975 1.00 72.91 911 ARG A C 1
ATOM 5575 O O . ARG A 1 742 ? 160.064 115.485 96.643 1.00 72.91 911 ARG A O 1
ATOM 5583 N N . PHE A 1 743 ? 160.553 117.226 95.312 1.00 79.56 912 PHE A N 1
ATOM 5584 C CA . PHE A 1 743 ? 162.001 117.071 95.237 1.00 79.56 912 PHE A CA 1
ATOM 5585 C C . PHE A 1 743 ? 162.693 117.839 96.370 1.00 79.56 912 PHE A C 1
ATOM 5586 O O . PHE A 1 743 ? 162.204 118.897 96.751 1.00 79.56 912 PHE A O 1
ATOM 5594 N N . ASP A 1 744 ? 163.823 117.368 96.898 1.00 85.27 913 ASP A N 1
ATOM 5595 C CA . ASP A 1 744 ? 164.705 118.188 97.750 1.00 85.27 913 ASP A CA 1
ATOM 5596 C C . ASP A 1 744 ? 165.740 118.984 96.935 1.00 85.27 913 ASP A C 1
ATOM 5597 O O . ASP A 1 744 ? 165.702 119.001 95.706 1.00 85.27 913 ASP A O 1
ATOM 5602 N N . ILE A 1 745 ? 166.666 119.665 97.626 1.00 91.26 914 ILE A N 1
ATOM 5603 C CA . ILE A 1 745 ? 167.659 120.605 97.069 1.00 91.26 914 ILE A CA 1
ATOM 5604 C C . ILE A 1 745 ? 168.446 120.042 95.879 1.00 91.26 914 ILE A C 1
ATOM 5605 O O . ILE A 1 745 ? 168.754 120.790 94.952 1.00 91.26 914 ILE A O 1
ATOM 5610 N N . ASN A 1 746 ? 168.748 118.742 95.876 1.00 92.07 915 ASN A N 1
ATOM 5611 C CA . ASN A 1 746 ? 169.433 118.059 94.777 1.00 92.07 915 ASN A CA 1
ATOM 5612 C C . ASN A 1 746 ? 168.599 116.924 94.146 1.00 92.07 915 ASN A C 1
ATOM 5613 O O . ASN A 1 746 ? 169.132 115.929 93.658 1.00 92.07 915 ASN A O 1
ATOM 5618 N N . ASP A 1 747 ? 167.288 117.141 94.057 1.00 90.01 916 ASP A N 1
ATOM 5619 C CA . ASP A 1 747 ? 166.335 116.422 93.209 1.00 90.01 916 ASP A CA 1
ATOM 5620 C C . ASP A 1 747 ? 166.133 114.928 93.506 1.00 90.01 916 ASP A C 1
ATOM 5621 O O . ASP A 1 747 ? 165.958 114.123 92.591 1.00 90.01 916 ASP A O 1
ATOM 5626 N N . THR A 1 748 ? 166.080 114.540 94.777 1.00 83.21 917 THR A N 1
ATOM 5627 C CA . THR A 1 748 ? 165.553 113.236 95.199 1.00 83.21 917 THR A CA 1
ATOM 5628 C C . THR A 1 748 ? 164.125 113.417 95.709 1.00 83.21 917 THR A C 1
ATOM 5629 O O . THR A 1 748 ? 163.819 114.411 96.372 1.00 83.21 917 THR A O 1
ATOM 5633 N N . ILE A 1 749 ? 163.198 112.523 95.353 1.00 79.01 918 ILE A N 1
ATOM 5634 C CA . ILE A 1 749 ? 161.790 112.704 95.726 1.00 79.01 918 ILE A CA 1
ATOM 5635 C C . ILE A 1 749 ? 161.614 112.352 97.205 1.00 79.01 918 ILE A C 1
ATOM 5636 O O . ILE A 1 749 ? 161.740 111.185 97.567 1.00 79.01 918 ILE A O 1
ATOM 5641 N N . ARG A 1 750 ? 161.337 113.357 98.068 1.00 77.23 919 ARG A N 1
ATOM 5642 C CA . ARG A 1 750 ? 161.151 113.166 99.528 1.00 77.23 919 ARG A CA 1
ATOM 5643 C C . ARG A 1 750 ? 159.693 113.219 99.984 1.00 77.23 919 ARG A C 1
ATOM 5644 O O . ARG A 1 750 ? 159.415 113.100 101.138 1.00 77.23 919 ARG A O 1
ATOM 5652 N N . ALA A 1 751 ? 158.756 113.520 99.121 1.00 70.72 920 ALA A N 1
ATOM 5653 C CA . ALA A 1 751 ? 157.345 113.426 99.438 1.00 70.72 920 ALA A CA 1
ATOM 5654 C C . ALA A 1 751 ? 156.512 113.165 98.192 1.00 70.72 920 ALA A C 1
ATOM 5655 O O . ALA A 1 751 ? 156.946 113.465 97.093 1.00 70.72 920 ALA A O 1
ATOM 5657 N N . VAL A 1 752 ? 155.309 112.641 98.349 1.00 70.73 921 VAL A N 1
ATOM 5658 C CA . VAL A 1 752 ? 154.306 112.482 97.290 1.00 70.73 921 VAL A CA 1
ATOM 5659 C C . VAL A 1 752 ? 152.964 113.003 97.783 1.00 70.73 921 VAL A C 1
ATOM 5660 O O . VAL A 1 752 ? 152.584 112.747 98.914 1.00 70.73 921 VAL A O 1
ATOM 5664 N N . VAL A 1 753 ? 152.219 113.707 96.948 1.00 65.90 922 VAL A N 1
ATOM 5665 C CA . VAL A 1 753 ? 150.872 114.177 97.257 1.00 65.90 922 VAL A CA 1
ATOM 5666 C C . VAL A 1 753 ? 149.895 113.613 96.230 1.00 65.90 922 VAL A C 1
ATOM 5667 O O . VAL A 1 753 ? 150.126 113.794 95.054 1.00 65.90 922 VAL A O 1
ATOM 5671 N N . LEU A 1 754 ? 148.790 112.977 96.609 1.00 67.85 923 LEU A N 1
ATOM 5672 C CA . LEU A 1 754 ? 147.648 112.665 95.715 1.00 67.85 923 LEU A CA 1
ATOM 5673 C C . LEU A 1 754 ? 146.431 113.522 96.062 1.00 67.85 923 LEU A C 1
ATOM 5674 O O . LEU A 1 754 ? 146.262 113.876 97.212 1.00 67.85 923 LEU A O 1
ATOM 5679 N N . GLU A 1 755 ? 145.554 113.858 95.137 1.00 69.03 924 GLU A N 1
ATOM 5680 C CA . GLU A 1 755 ? 144.295 114.487 95.523 1.00 69.03 924 GLU A CA 1
ATOM 5681 C C . GLU A 1 755 ? 143.100 114.090 94.678 1.00 69.03 924 GLU A C 1
ATOM 5682 O O . GLU A 1 755 ? 143.145 114.186 93.463 1.00 69.03 924 GLU A O 1
ATOM 5688 N N . PHE A 1 756 ? 141.991 113.742 95.327 1.00 69.28 925 PHE A N 1
ATOM 5689 C CA . PHE A 1 756 ? 140.728 113.347 94.719 1.00 69.28 925 PHE A CA 1
ATOM 5690 C C . PHE A 1 756 ? 139.556 114.196 95.186 1.00 69.28 925 PHE A C 1
ATOM 5691 O O . PHE A 1 756 ? 139.556 114.642 96.312 1.00 69.28 925 PHE A O 1
ATOM 5699 N N . GLN A 1 757 ? 138.517 114.418 94.390 1.00 71.68 926 GLN A N 1
ATOM 5700 C CA . GLN A 1 757 ? 137.286 115.079 94.871 1.00 71.68 926 GLN A CA 1
ATOM 5701 C C . GLN A 1 757 ? 136.246 114.081 95.445 1.00 71.68 926 GLN A C 1
ATOM 5702 O O . GLN A 1 757 ? 136.099 112.972 94.960 1.00 71.68 926 GLN A O 1
ATOM 5708 N N . SER A 1 758 ? 135.528 114.447 96.498 1.00 70.48 927 SER A N 1
ATOM 5709 C CA . SER A 1 758 ? 134.542 113.597 97.170 1.00 70.48 927 SER A CA 1
ATOM 5710 C C . SER A 1 758 ? 133.089 113.883 96.769 1.00 70.48 927 SER A C 1
ATOM 5711 O O . SER A 1 758 ? 132.761 114.997 96.402 1.00 70.48 927 SER A O 1
ATOM 5714 N N . THR A 1 759 ? 132.172 112.927 96.878 1.00 72.20 928 THR A N 1
ATOM 5715 C CA . THR A 1 759 ? 130.729 113.183 96.789 1.00 72.20 928 THR A CA 1
ATOM 5716 C C . THR A 1 759 ? 130.269 114.142 97.882 1.00 72.20 928 THR A C 1
ATOM 5717 O O . THR A 1 759 ? 129.578 115.105 97.570 1.00 72.20 928 THR A O 1
ATOM 5721 N N . PHE A 1 760 ? 130.693 113.933 99.132 1.00 69.40 929 PHE A N 1
ATOM 5722 C CA . PHE A 1 760 ? 130.465 114.820 100.265 1.00 69.40 929 PHE A CA 1
ATOM 5723 C C . PHE A 1 760 ? 130.867 116.259 99.969 1.00 69.40 929 PHE A C 1
ATOM 5724 O O . PHE A 1 760 ? 131.954 116.546 99.482 1.00 69.40 929 PHE A O 1
ATOM 5732 N N . LEU A 1 761 ? 129.966 117.175 100.283 1.00 72.12 930 LEU A N 1
ATOM 5733 C CA . LEU A 1 761 ? 130.084 118.606 100.097 1.00 72.12 930 LEU A CA 1
ATOM 5734 C C . LEU A 1 761 ? 130.505 119.261 101.402 1.00 72.12 930 LEU A C 1
ATOM 5735 O O . LEU A 1 761 ? 130.065 118.857 102.469 1.00 72.12 930 LEU A O 1
ATOM 5740 N N . PHE A 1 762 ? 131.323 120.295 101.349 1.00 68.46 931 PHE A N 1
ATOM 5741 C CA . PHE A 1 762 ? 131.701 121.039 102.535 1.00 68.46 931 PHE A CA 1
ATOM 5742 C C . PHE A 1 762 ? 130.479 121.605 103.262 1.00 68.46 931 PHE A C 1
ATOM 5743 O O . PHE A 1 762 ? 129.679 122.324 102.677 1.00 68.46 931 PHE A O 1
ATOM 5751 N N . THR A 1 763 ? 130.355 121.331 104.555 1.00 68.22 932 THR A N 1
ATOM 5752 C CA . THR A 1 763 ? 129.315 121.866 105.433 1.00 68.22 932 THR A CA 1
ATOM 5753 C C . THR A 1 763 ? 129.891 122.328 106.772 1.00 68.22 932 THR A C 1
ATOM 5754 O O . THR A 1 763 ? 130.902 121.820 107.220 1.00 68.22 932 THR A O 1
ATOM 5758 N N . LEU A 1 764 ? 129.245 123.261 107.462 1.00 66.96 933 LEU A N 1
ATOM 5759 C CA . LEU A 1 764 ? 129.542 123.616 108.849 1.00 66.96 933 LEU A CA 1
ATOM 5760 C C . LEU A 1 764 ? 128.772 122.799 109.875 1.00 66.96 933 LEU A C 1
ATOM 5761 O O . LEU A 1 764 ? 128.961 122.994 111.065 1.00 66.96 933 LEU A O 1
ATOM 5766 N N . ALA A 1 765 ? 127.928 121.869 109.462 1.00 66.78 934 ALA A N 1
ATOM 5767 C CA . ALA A 1 765 ? 127.224 120.977 110.354 1.00 66.78 934 ALA A CA 1
ATOM 5768 C C . ALA A 1 765 ? 128.159 119.924 110.930 1.00 66.78 934 ALA A C 1
ATOM 5769 O O . ALA A 1 765 ? 128.911 119.295 110.198 1.00 66.78 934 ALA A O 1
ATOM 5771 N N . TYR A 1 766 ? 128.140 119.704 112.237 1.00 65.23 935 TYR A N 1
ATOM 5772 C CA . TYR A 1 766 ? 129.050 118.783 112.894 1.00 65.23 935 TYR A CA 1
ATOM 5773 C C . TYR A 1 766 ? 128.810 117.337 112.493 1.00 65.23 935 TYR A C 1
ATOM 5774 O O . TYR A 1 766 ? 129.726 116.629 112.108 1.00 65.23 935 TYR A O 1
ATOM 5783 N N . GLU A 1 767 ? 127.560 116.909 112.507 1.00 70.32 936 GLU A N 1
ATOM 5784 C CA . GLU A 1 767 ? 127.147 115.519 112.358 1.00 70.32 936 GLU A CA 1
ATOM 5785 C C . GLU A 1 767 ? 127.441 114.924 110.986 1.00 70.32 936 GLU A C 1
ATOM 5786 O O . GLU A 1 767 ? 127.789 113.759 110.882 1.00 70.32 936 GLU A O 1
ATOM 5792 N N . LYS A 1 768 ? 127.328 115.715 109.924 1.00 70.04 937 LYS A N 1
ATOM 5793 C CA . LYS A 1 768 ? 127.610 115.278 108.558 1.00 70.04 937 LYS A CA 1
ATOM 5794 C C . LYS A 1 768 ? 129.085 115.314 108.207 1.00 70.04 937 LYS A C 1
ATOM 5795 O O . LYS A 1 768 ? 129.597 114.398 107.591 1.00 70.04 937 LYS A O 1
ATOM 5801 N N . MET A 1 769 ? 129.804 116.316 108.682 1.00 67.00 938 MET A N 1
ATOM 5802 C CA . MET A 1 769 ? 131.239 116.417 108.532 1.00 67.00 938 MET A CA 1
ATOM 5803 C C . MET A 1 769 ? 131.980 115.356 109.312 1.00 67.00 938 MET A C 1
ATOM 5804 O O . MET A 1 769 ? 133.026 114.917 108.866 1.00 67.00 938 MET A O 1
ATOM 5809 N N . GLN A 1 770 ? 131.410 114.853 110.403 1.00 65.72 939 GLN A N 1
ATOM 5810 C CA . GLN A 1 770 ? 131.881 113.665 111.097 1.00 65.72 939 GLN A CA 1
ATOM 5811 C C . GLN A 1 770 ? 131.685 112.383 110.293 1.00 65.72 939 GLN A C 1
ATOM 5812 O O . GLN A 1 770 ? 132.520 111.497 110.355 1.00 65.72 939 GLN A O 1
ATOM 5818 N N . GLN A 1 771 ? 130.644 112.267 109.479 1.00 68.08 940 GLN A N 1
ATOM 5819 C CA . GLN A 1 771 ? 130.469 111.121 108.599 1.00 68.08 940 GLN A CA 1
ATOM 5820 C C . GLN A 1 771 ? 131.401 111.115 107.393 1.00 68.08 940 GLN A C 1
ATOM 5821 O O . GLN A 1 771 ? 131.967 110.079 107.085 1.00 68.08 940 GLN A O 1
ATOM 5827 N N . PHE A 1 772 ? 131.662 112.255 106.762 1.00 66.23 941 PHE A N 1
ATOM 5828 C CA . PHE A 1 772 ? 132.755 112.359 105.808 1.00 66.23 941 PHE A CA 1
ATOM 5829 C C . PHE A 1 772 ? 134.065 111.947 106.437 1.00 66.23 941 PHE A C 1
ATOM 5830 O O . PHE A 1 772 ? 134.738 111.082 105.903 1.00 66.23 941 PHE A O 1
ATOM 5838 N N . TYR A 1 773 ? 134.425 112.514 107.586 1.00 63.74 942 TYR A N 1
ATOM 5839 C CA . TYR A 1 773 ? 135.721 112.208 108.167 1.00 63.74 942 TYR A CA 1
ATOM 5840 C C . TYR A 1 773 ? 135.894 110.732 108.565 1.00 63.74 942 TYR A C 1
ATOM 5841 O O . TYR A 1 773 ? 136.946 110.182 108.327 1.00 63.74 942 TYR A O 1
ATOM 5850 N N . LYS A 1 774 ? 134.898 110.115 109.200 1.00 67.57 943 LYS A N 1
ATOM 5851 C CA . LYS A 1 774 ? 135.007 108.701 109.571 1.00 67.57 943 LYS A CA 1
ATOM 5852 C C . LYS A 1 774 ? 135.003 107.744 108.403 1.00 67.57 943 LYS A C 1
ATOM 5853 O O . LYS A 1 774 ? 135.741 106.770 108.422 1.00 67.57 943 LYS A O 1
ATOM 5859 N N . GLU A 1 775 ? 134.210 107.988 107.381 1.00 69.13 944 GLU A N 1
ATOM 5860 C CA . GLU A 1 775 ? 134.168 107.128 106.207 1.00 69.13 944 GLU A CA 1
ATOM 5861 C C . GLU A 1 775 ? 135.502 107.098 105.445 1.00 69.13 944 GLU A C 1
ATOM 5862 O O . GLU A 1 775 ? 136.072 106.036 105.214 1.00 69.13 944 GLU A O 1
ATOM 5868 N N . VAL A 1 776 ? 136.055 108.262 105.115 1.00 66.55 945 VAL A N 1
ATOM 5869 C CA . VAL A 1 776 ? 137.313 108.379 104.385 1.00 66.55 945 VAL A CA 1
ATOM 5870 C C . VAL A 1 776 ? 138.524 108.049 105.240 1.00 66.55 945 VAL A C 1
ATOM 5871 O O . VAL A 1 776 ? 139.397 107.339 104.773 1.00 66.55 945 VAL A O 1
ATOM 5875 N N . ASP A 1 777 ? 138.620 108.478 106.492 1.00 66.89 946 ASP A N 1
ATOM 5876 C CA . ASP A 1 777 ? 139.814 108.166 107.261 1.00 66.89 946 ASP A CA 1
ATOM 5877 C C . ASP A 1 777 ? 139.921 106.689 107.597 1.00 66.89 946 ASP A C 1
ATOM 5878 O O . ASP A 1 777 ? 141.022 106.140 107.535 1.00 66.89 946 ASP A O 1
ATOM 5883 N N . SER A 1 778 ? 138.803 106.021 107.910 1.00 68.61 947 SER A N 1
ATOM 5884 C CA . SER A 1 778 ? 138.850 104.602 108.206 1.00 68.61 947 SER A CA 1
ATOM 5885 C C . SER A 1 778 ? 139.062 103.757 106.961 1.00 68.61 947 SER A C 1
ATOM 5886 O O . SER A 1 778 ? 139.779 102.777 107.042 1.00 68.61 947 SER A O 1
ATOM 5889 N N . TRP A 1 779 ? 138.585 104.133 105.783 1.00 69.91 948 TRP A N 1
ATOM 5890 C CA . TRP A 1 779 ? 138.928 103.392 104.579 1.00 69.91 948 TRP A CA 1
ATOM 5891 C C . TRP A 1 779 ? 140.393 103.546 104.190 1.00 69.91 948 TRP A C 1
ATOM 5892 O O . TRP A 1 779 ? 141.074 102.561 103.979 1.00 69.91 948 TRP A O 1
ATOM 5903 N N . ILE A 1 780 ? 140.928 104.764 104.165 1.00 68.55 949 ILE A N 1
ATOM 5904 C CA . ILE A 1 780 ? 142.333 105.022 103.889 1.00 68.55 949 ILE A CA 1
ATOM 5905 C C . ILE A 1 780 ? 143.226 104.358 104.926 1.00 68.55 949 ILE A C 1
ATOM 5906 O O . ILE A 1 780 ? 144.224 103.770 104.538 1.00 68.55 949 ILE A O 1
ATOM 5911 N N . SER A 1 781 ? 142.889 104.369 106.219 1.00 70.35 950 SER A N 1
ATOM 5912 C CA . SER A 1 781 ? 143.682 103.667 107.243 1.00 70.35 950 SER A CA 1
ATOM 5913 C C . SER A 1 781 ? 143.704 102.161 107.046 1.00 70.35 950 SER A C 1
ATOM 5914 O O . SER A 1 781 ? 144.735 101.505 107.203 1.00 70.35 950 SER A O 1
ATOM 5917 N N . HIS A 1 782 ? 142.571 101.581 106.681 1.00 74.18 951 HIS A N 1
ATOM 5918 C CA . HIS A 1 782 ? 142.493 100.154 106.388 1.00 74.18 951 HIS A CA 1
ATOM 5919 C C . HIS A 1 782 ? 143.280 99.796 105.122 1.00 74.18 951 HIS A C 1
ATOM 5920 O O . HIS A 1 782 ? 144.045 98.840 105.123 1.00 74.18 951 HIS A O 1
ATOM 5927 N N . GLU A 1 783 ? 143.174 100.597 104.065 1.00 73.20 952 GLU A N 1
ATOM 5928 C CA . GLU A 1 783 ? 143.900 100.379 102.814 1.00 73.20 952 GLU A CA 1
ATOM 5929 C C . GLU A 1 783 ? 145.423 100.537 102.976 1.00 73.20 952 GLU A C 1
ATOM 5930 O O . GLU A 1 783 ? 146.189 99.689 102.526 1.00 73.20 952 GLU A O 1
ATOM 5936 N N . LEU A 1 784 ? 145.873 101.548 103.710 1.00 72.35 953 LEU A N 1
ATOM 5937 C CA . LEU A 1 784 ? 147.264 101.763 104.069 1.00 72.35 953 LEU A CA 1
ATOM 5938 C C . LEU A 1 784 ? 147.854 100.616 104.857 1.00 72.35 953 LEU A C 1
ATOM 5939 O O . LEU A 1 784 ? 149.052 100.373 104.748 1.00 72.35 953 LEU A O 1
ATOM 5944 N N . SER A 1 785 ? 147.057 99.902 105.653 1.00 76.47 954 SER A N 1
ATOM 5945 C CA . SER A 1 785 ? 147.551 98.808 106.502 1.00 76.47 954 SER A CA 1
ATOM 5946 C C . SER A 1 785 ? 148.171 97.648 105.710 1.00 76.47 954 SER A C 1
ATOM 5947 O O . SER A 1 785 ? 148.986 96.909 106.258 1.00 76.47 954 SER A O 1
ATOM 5950 N N . SER A 1 786 ? 147.841 97.511 104.423 1.00 76.51 955 SER A N 1
ATOM 5951 C CA . SER A 1 786 ? 148.425 96.522 103.502 1.00 76.51 955 SER A CA 1
ATOM 5952 C C . SER A 1 786 ? 149.502 97.090 102.562 1.00 76.51 955 SER A C 1
ATOM 5953 O O . SER A 1 786 ? 150.008 96.363 101.706 1.00 76.51 955 SER A O 1
ATOM 5956 N N . ALA A 1 787 ? 149.862 98.373 102.674 1.00 76.40 956 ALA A N 1
ATOM 5957 C CA . ALA A 1 787 ? 150.859 99.008 101.809 1.00 76.40 956 ALA A CA 1
ATOM 5958 C C . ALA A 1 787 ? 152.277 98.418 101.998 1.00 76.40 956 ALA A C 1
ATOM 5959 O O . ALA A 1 787 ? 152.576 97.869 103.064 1.00 76.40 956 ALA A O 1
ATOM 5961 N N . PRO A 1 788 ? 153.181 98.552 101.008 1.00 76.91 957 PRO A N 1
ATOM 5962 C CA . PRO A 1 788 ? 154.589 98.204 101.163 1.00 76.91 957 PRO A CA 1
ATOM 5963 C C . PRO A 1 788 ? 155.258 98.950 102.320 1.00 76.91 957 PRO A C 1
ATOM 5964 O O . PRO A 1 788 ? 154.854 100.054 102.688 1.00 76.91 957 PRO A O 1
ATOM 5968 N N . GLU A 1 789 ? 156.344 98.397 102.853 1.00 81.09 958 GLU A N 1
ATOM 5969 C CA . GLU A 1 789 ? 157.227 99.147 103.746 1.00 81.09 958 GLU A CA 1
ATOM 5970 C C . GLU A 1 789 ? 157.783 100.359 102.985 1.00 81.09 958 GLU A C 1
ATOM 5971 O O . GLU A 1 789 ? 158.331 100.214 101.891 1.00 81.09 958 GLU A O 1
ATOM 5977 N N . GLY A 1 790 ? 157.603 101.560 103.535 1.00 79.31 959 GLY A N 1
ATOM 5978 C CA . GLY A 1 790 ? 157.894 102.819 102.842 1.00 79.31 959 GLY A CA 1
ATOM 5979 C C . GLY A 1 790 ? 156.685 103.521 102.222 1.00 79.31 959 GLY A C 1
ATOM 5980 O O . GLY A 1 790 ? 156.851 104.630 101.725 1.00 79.31 959 GLY A O 1
ATOM 5981 N N . LEU A 1 791 ? 155.482 102.967 102.327 1.00 75.71 960 LEU A N 1
ATOM 5982 C CA . LEU A 1 791 ? 154.205 103.643 102.057 1.00 75.71 960 LEU A CA 1
ATOM 5983 C C . LEU A 1 791 ? 153.156 103.441 103.165 1.00 75.71 960 LEU A C 1
ATOM 5984 O O . LEU A 1 791 ? 152.111 104.070 103.152 1.00 75.71 960 LEU A O 1
ATOM 5989 N N . SER A 1 792 ? 153.390 102.617 104.168 1.00 75.23 961 SER A N 1
ATOM 5990 C CA . SER A 1 792 ? 152.428 102.373 105.259 1.00 75.23 961 SER A CA 1
ATOM 5991 C C . SER A 1 792 ? 152.230 103.552 106.229 1.00 75.23 961 SER A C 1
ATOM 5992 O O . SER A 1 792 ? 151.297 103.532 107.029 1.00 75.23 961 SER A O 1
ATOM 5995 N N . ARG A 1 793 ? 153.071 104.602 106.146 1.00 74.58 962 ARG A N 1
ATOM 5996 C CA . ARG A 1 793 ? 152.988 105.788 107.050 1.00 74.58 962 ARG A CA 1
ATOM 5997 C C . ARG A 1 793 ? 152.329 107.045 106.431 1.00 74.58 962 ARG A C 1
ATOM 5998 O O . ARG A 1 793 ? 152.483 108.136 106.968 1.00 74.58 962 ARG A O 1
ATOM 6006 N N . GLY A 1 794 ? 151.597 106.905 105.329 1.00 65.59 963 GLY A N 1
ATOM 6007 C CA . GLY A 1 794 ? 150.859 108.012 104.704 1.00 65.59 963 GLY A CA 1
ATOM 6008 C C . GLY A 1 794 ? 149.691 108.532 105.529 1.00 65.59 963 GLY A C 1
ATOM 6009 O O . GLY A 1 794 ? 149.223 107.862 106.433 1.00 65.59 963 GLY A O 1
ATOM 6010 N N . TRP A 1 795 ? 149.167 109.709 105.239 1.00 55.98 964 TRP A N 1
ATOM 6011 C CA . TRP A 1 795 ? 148.050 110.287 105.977 1.00 55.98 964 TRP A CA 1
ATOM 6012 C C . TRP A 1 795 ? 147.170 111.141 105.099 1.00 55.98 964 TRP A C 1
ATOM 6013 O O . TRP A 1 795 ? 147.571 111.629 104.068 1.00 55.98 964 TRP A O 1
ATOM 6024 N N . PHE A 1 796 ? 145.935 111.315 105.511 1.00 59.49 965 PHE A N 1
ATOM 6025 C CA . PHE A 1 796 ? 144.855 112.007 104.828 1.00 59.49 965 PHE A CA 1
ATOM 6026 C C . PHE A 1 796 ? 144.529 113.341 105.481 1.00 59.49 965 PHE A C 1
ATOM 6027 O O . PHE A 1 796 ? 144.421 113.426 106.691 1.00 59.49 965 PHE A O 1
ATOM 6035 N N . VAL A 1 797 ? 144.313 114.385 104.707 1.00 58.33 966 VAL A N 1
ATOM 6036 C CA . VAL A 1 797 ? 143.882 115.683 105.189 1.00 58.33 966 VAL A CA 1
ATOM 6037 C C . VAL A 1 797 ? 142.826 116.278 104.260 1.00 58.33 966 VAL A C 1
ATOM 6038 O O . VAL A 1 797 ? 142.695 115.874 103.117 1.00 58.33 966 VAL A O 1
ATOM 6042 N N . SER A 1 798 ? 142.033 117.228 104.728 1.00 61.01 967 SER A N 1
ATOM 6043 C CA . SER A 1 798 ? 140.972 117.901 103.999 1.00 61.01 967 SER A CA 1
ATOM 6044 C C . SER A 1 798 ? 140.638 119.226 104.673 1.00 61.01 967 SER A C 1
ATOM 6045 O O . SER A 1 798 ? 141.321 119.608 105.606 1.00 61.01 967 SER A O 1
ATOM 6048 N N . ASN A 1 799 ? 139.580 119.937 104.286 1.00 65.80 968 ASN A N 1
ATOM 6049 C CA . ASN A 1 799 ? 139.122 121.159 104.962 1.00 65.80 968 ASN A CA 1
ATOM 6050 C C . ASN A 1 799 ? 138.384 120.862 106.278 1.00 65.80 968 ASN A C 1
ATOM 6051 O O . ASN A 1 799 ? 137.171 120.931 106.377 1.00 65.80 968 ASN A O 1
ATOM 6056 N N . LEU A 1 800 ? 139.102 120.449 107.300 1.00 61.45 969 LEU A N 1
ATOM 6057 C CA . LEU A 1 800 ? 138.595 119.985 108.579 1.00 61.45 969 LEU A CA 1
ATOM 6058 C C . LEU A 1 800 ? 138.887 120.934 109.737 1.00 61.45 969 LEU A C 1
ATOM 6059 O O . LEU A 1 800 ? 138.692 120.548 110.870 1.00 61.45 969 LEU A O 1
ATOM 6064 N N . GLU A 1 801 ? 139.347 122.158 109.499 1.00 62.70 970 GLU A N 1
ATOM 6065 C CA . GLU A 1 801 ? 139.706 123.121 110.543 1.00 62.70 970 GLU A CA 1
ATOM 6066 C C . GLU A 1 801 ? 138.539 123.444 111.478 1.00 62.70 970 GLU A C 1
ATOM 6067 O O . GLU A 1 801 ? 138.739 123.456 112.688 1.00 62.70 970 GLU A O 1
ATOM 6073 N N . PHE A 1 802 ? 137.349 123.666 110.940 1.00 63.16 971 PHE A N 1
ATOM 6074 C CA . PHE A 1 802 ? 136.196 123.969 111.749 1.00 63.16 971 PHE A CA 1
ATOM 6075 C C . PHE A 1 802 ? 135.594 122.767 112.466 1.00 63.16 971 PHE A C 1
ATOM 6076 O O . PHE A 1 802 ? 135.240 122.851 113.625 1.00 63.16 971 PHE A O 1
ATOM 6084 N N . TYR A 1 803 ? 135.611 121.592 111.838 1.00 62.29 972 TYR A N 1
ATOM 6085 C CA . TYR A 1 803 ? 135.179 120.355 112.510 1.00 62.29 972 TYR A CA 1
ATOM 6086 C C . TYR A 1 803 ? 136.086 120.011 113.705 1.00 62.29 972 TYR A C 1
ATOM 6087 O O . TYR A 1 803 ? 135.589 119.539 114.689 1.00 62.29 972 TYR A O 1
ATOM 6096 N N . ASP A 1 804 ? 137.400 120.150 113.592 1.00 61.18 973 ASP A N 1
ATOM 6097 C CA . ASP A 1 804 ? 138.350 119.964 114.695 1.00 61.18 973 ASP A CA 1
ATOM 6098 C C . ASP A 1 804 ? 138.109 120.923 115.885 1.00 61.18 973 ASP A C 1
ATOM 6099 O O . ASP A 1 804 ? 138.225 120.526 117.041 1.00 61.18 973 ASP A O 1
ATOM 6104 N N . LEU A 1 805 ? 137.763 122.177 115.629 1.00 59.79 974 LEU A N 1
ATOM 6105 C CA . LEU A 1 805 ? 137.356 123.128 116.630 1.00 59.79 974 LEU A CA 1
ATOM 6106 C C . LEU A 1 805 ? 136.101 122.682 117.367 1.00 59.79 974 LEU A C 1
ATOM 6107 O O . LEU A 1 805 ? 136.097 122.666 118.586 1.00 59.79 974 LEU A O 1
ATOM 6112 N N . GLN A 1 806 ? 135.062 122.287 116.648 1.00 61.04 975 GLN A N 1
ATOM 6113 C CA . GLN A 1 806 ? 133.802 121.790 117.158 1.00 61.04 975 GLN A CA 1
ATOM 6114 C C . GLN A 1 806 ? 133.964 120.558 118.002 1.00 61.04 975 GLN A C 1
ATOM 6115 O O . GLN A 1 806 ? 133.412 120.487 119.080 1.00 61.04 975 GLN A O 1
ATOM 6121 N N . ASP A 1 807 ? 134.748 119.605 117.557 1.00 62.46 976 ASP A N 1
ATOM 6122 C CA . ASP A 1 807 ? 135.073 118.398 118.283 1.00 62.46 976 ASP A CA 1
ATOM 6123 C C . ASP A 1 807 ? 135.817 118.664 119.603 1.00 62.46 976 ASP A C 1
ATOM 6124 O O . ASP A 1 807 ? 135.514 118.066 120.621 1.00 62.46 976 ASP A O 1
ATOM 6129 N N . SER A 1 808 ? 136.725 119.634 119.636 1.00 60.96 977 SER A N 1
ATOM 6130 C CA . SER A 1 808 ? 137.450 120.051 120.844 1.00 60.96 977 SER A CA 1
ATOM 6131 C C . SER A 1 808 ? 136.609 120.859 121.833 1.00 60.96 977 SER A C 1
ATOM 6132 O O . SER A 1 808 ? 136.827 120.771 123.040 1.00 60.96 977 SER A O 1
ATOM 6135 N N . LEU A 1 809 ? 135.660 121.652 121.369 1.00 59.57 978 LEU A N 1
ATOM 6136 C CA . LEU A 1 809 ? 134.730 122.341 122.247 1.00 59.57 978 LEU A CA 1
ATOM 6137 C C . LEU A 1 809 ? 133.860 121.362 123.018 1.00 59.57 978 LEU A C 1
ATOM 6138 O O . LEU A 1 809 ? 133.765 121.456 124.230 1.00 59.57 978 LEU A O 1
ATOM 6143 N N . SER A 1 810 ? 133.297 120.392 122.323 1.00 61.95 979 SER A N 1
ATOM 6144 C CA . SER A 1 810 ? 132.496 119.315 122.850 1.00 61.95 979 SER A CA 1
ATOM 6145 C C . SER A 1 810 ? 133.257 118.451 123.848 1.00 61.95 979 SER A C 1
ATOM 6146 O O . SER A 1 810 ? 132.830 118.325 124.988 1.00 61.95 979 SER A O 1
ATOM 6149 N N . ASP A 1 811 ? 134.431 117.936 123.490 1.00 63.23 980 ASP A N 1
ATOM 6150 C CA . ASP A 1 811 ? 135.269 117.091 124.347 1.00 63.23 980 ASP A CA 1
ATOM 6151 C C . ASP A 1 811 ? 135.783 117.815 125.589 1.00 63.23 980 ASP A C 1
ATOM 6152 O O . ASP A 1 811 ? 135.650 117.315 126.703 1.00 63.23 980 ASP A O 1
ATOM 6157 N N . GLY A 1 812 ? 136.367 119.002 125.423 1.00 62.08 981 GLY A N 1
ATOM 6158 C CA . GLY A 1 812 ? 136.989 119.721 126.531 1.00 62.08 981 GLY A CA 1
ATOM 6159 C C . GLY A 1 812 ? 135.976 120.141 127.586 1.00 62.08 981 GLY A C 1
ATOM 6160 O O . GLY A 1 812 ? 136.269 120.076 128.773 1.00 62.08 981 GLY A O 1
ATOM 6161 N N . THR A 1 813 ? 134.756 120.481 127.175 1.00 61.40 982 THR A N 1
ATOM 6162 C CA . THR A 1 813 ? 133.683 120.851 128.105 1.00 61.40 982 THR A CA 1
ATOM 6163 C C . THR A 1 813 ? 133.229 119.668 128.951 1.00 61.40 982 THR A C 1
ATOM 6164 O O . THR A 1 813 ? 133.106 119.807 130.161 1.00 61.40 982 THR A O 1
ATOM 6168 N N . LEU A 1 814 ? 133.029 118.492 128.353 1.00 62.93 983 LEU A N 1
ATOM 6169 C CA . LEU A 1 814 ? 132.661 117.279 129.083 1.00 62.93 983 LEU A CA 1
ATOM 6170 C C . LEU A 1 814 ? 133.704 116.897 130.137 1.00 62.93 983 LEU A C 1
ATOM 6171 O O . LEU A 1 814 ? 133.353 116.666 131.290 1.00 62.93 983 LEU A O 1
ATOM 6176 N N . ILE A 1 815 ? 134.987 116.878 129.776 1.00 61.46 984 ILE A N 1
ATOM 6177 C CA . ILE A 1 815 ? 136.058 116.510 130.706 1.00 61.46 984 ILE A CA 1
ATOM 6178 C C . ILE A 1 815 ? 136.222 117.574 131.799 1.00 61.46 984 ILE A C 1
ATOM 6179 O O . ILE A 1 815 ? 136.242 117.233 132.979 1.00 61.46 984 ILE A O 1
ATOM 6184 N N . ALA A 1 816 ? 136.275 118.864 131.455 1.00 60.60 985 ALA A N 1
ATOM 6185 C CA . ALA A 1 816 ? 136.438 119.931 132.439 1.00 60.60 985 ALA A CA 1
ATOM 6186 C C . ALA A 1 816 ? 135.263 119.993 133.421 1.00 60.60 985 ALA A C 1
ATOM 6187 O O . ALA A 1 816 ? 135.455 120.240 134.613 1.00 60.60 985 ALA A O 1
ATOM 6189 N N . MET A 1 817 ? 134.043 119.730 132.959 1.00 64.00 986 MET A N 1
ATOM 6190 C CA . MET A 1 817 ? 132.873 119.677 133.825 1.00 64.00 986 MET A CA 1
ATOM 6191 C C . MET A 1 817 ? 132.846 118.445 134.734 1.00 64.00 986 MET A C 1
ATOM 6192 O O . MET A 1 817 ? 132.597 118.606 135.925 1.00 64.00 986 MET A O 1
ATOM 6197 N N . GLY A 1 818 ? 133.201 117.258 134.238 1.00 61.68 987 GLY A N 1
ATOM 6198 C CA . GLY A 1 818 ? 133.326 116.046 135.055 1.00 61.68 987 GLY A CA 1
ATOM 6199 C C . GLY A 1 818 ? 134.366 116.175 136.169 1.00 61.68 987 GLY A C 1
ATOM 6200 O O . GLY A 1 818 ? 134.070 115.891 137.326 1.00 61.68 987 GLY A O 1
ATOM 6201 N N . LEU A 1 819 ? 135.540 116.734 135.866 1.00 61.82 988 LEU A N 1
ATOM 6202 C CA . LEU A 1 819 ? 136.554 117.105 136.863 1.00 61.82 988 LEU A CA 1
ATOM 6203 C C . LEU A 1 819 ? 136.031 118.132 137.880 1.00 61.82 988 LEU A C 1
ATOM 6204 O O . LEU A 1 819 ? 136.242 117.983 139.079 1.00 61.82 988 LEU A O 1
ATOM 6209 N N . SER A 1 820 ? 135.298 119.152 137.430 1.00 61.16 989 SER A N 1
ATOM 6210 C CA . SER A 1 820 ? 134.752 120.186 138.317 1.00 61.16 989 SER A CA 1
ATOM 6211 C C . SER A 1 820 ? 133.711 119.641 139.298 1.00 61.16 989 SER A C 1
ATOM 6212 O O . SER A 1 820 ? 133.712 120.046 140.461 1.00 61.16 989 SER A O 1
ATOM 6215 N N . VAL A 1 821 ? 132.847 118.722 138.858 1.00 62.01 990 VAL A N 1
ATOM 6216 C CA . VAL A 1 821 ? 131.856 118.024 139.701 1.00 62.01 990 VAL A CA 1
ATOM 6217 C C . VAL A 1 821 ? 132.539 117.088 140.693 1.00 62.01 990 VAL A C 1
ATOM 6218 O O . VAL A 1 821 ? 132.219 117.143 141.876 1.00 62.01 990 VAL A O 1
ATOM 6222 N N . ALA A 1 822 ? 133.538 116.316 140.264 1.00 61.58 991 ALA A N 1
ATOM 6223 C CA . ALA A 1 822 ? 134.281 115.404 141.134 1.00 61.58 991 ALA A CA 1
ATOM 6224 C C . ALA A 1 822 ? 134.950 116.124 142.312 1.00 61.58 991 ALA A C 1
ATOM 6225 O O . ALA A 1 822 ? 134.790 115.718 143.462 1.00 61.58 991 ALA A O 1
ATOM 6227 N N . VAL A 1 823 ? 135.620 117.250 142.058 1.00 63.37 992 VAL A N 1
ATOM 6228 C CA . VAL A 1 823 ? 136.193 118.117 143.103 1.00 63.37 992 VAL A CA 1
ATOM 6229 C C . VAL A 1 823 ? 135.120 118.694 144.027 1.00 63.37 992 VAL A C 1
ATOM 6230 O O . VAL A 1 823 ? 135.280 118.634 145.241 1.00 63.37 992 VAL A O 1
ATOM 6234 N N . ALA A 1 824 ? 134.004 119.198 143.498 1.00 63.73 993 ALA A N 1
ATOM 6235 C CA . ALA A 1 824 ? 132.923 119.768 144.306 1.00 63.73 993 ALA A CA 1
ATOM 6236 C C . ALA A 1 824 ? 132.333 118.773 145.324 1.00 63.73 993 ALA A C 1
ATOM 6237 O O . ALA A 1 824 ? 132.279 119.082 146.511 1.00 63.73 993 ALA A O 1
ATOM 6239 N N . PHE A 1 825 ? 131.969 117.559 144.911 1.00 68.40 994 PHE A N 1
ATOM 6240 C CA . PHE A 1 825 ? 131.453 116.544 145.835 1.00 68.40 994 PHE A CA 1
ATOM 6241 C C . PHE A 1 825 ? 132.510 116.037 146.831 1.00 68.40 994 PHE A C 1
ATOM 6242 O O . PHE A 1 825 ? 132.218 115.865 148.013 1.00 68.40 994 PHE A O 1
ATOM 6250 N N . SER A 1 826 ? 133.761 115.890 146.393 1.00 68.04 995 SER A N 1
ATOM 6251 C CA . SER A 1 826 ? 134.859 115.444 147.258 1.00 68.04 995 SER A CA 1
ATOM 6252 C C . SER A 1 826 ? 135.112 116.415 148.404 1.00 68.04 995 SER A C 1
ATOM 6253 O O . SER A 1 826 ? 135.111 116.014 149.564 1.00 68.04 995 SER A O 1
ATOM 6256 N N . VAL A 1 827 ? 135.250 117.716 148.126 1.00 66.62 996 VAL A N 1
ATOM 6257 C CA . VAL A 1 827 ? 135.428 118.704 149.200 1.00 66.62 996 VAL A CA 1
ATOM 6258 C C . VAL A 1 827 ? 134.174 118.863 150.045 1.00 66.62 996 VAL A C 1
ATOM 6259 O O . VAL A 1 827 ? 134.293 119.176 151.219 1.00 66.62 996 VAL A O 1
ATOM 6263 N N . MET A 1 828 ? 132.975 118.629 149.513 1.00 68.64 997 MET A N 1
ATOM 6264 C CA . MET A 1 828 ? 131.742 118.684 150.301 1.00 68.64 997 MET A CA 1
ATOM 6265 C C . MET A 1 828 ? 131.743 117.622 151.408 1.00 68.64 997 MET A C 1
ATOM 6266 O O . MET A 1 828 ? 131.475 117.937 152.568 1.00 68.64 997 MET A O 1
ATOM 6271 N N . LEU A 1 829 ? 132.149 116.393 151.082 1.00 71.94 998 LEU A N 1
ATOM 6272 C CA . LEU A 1 829 ? 132.351 115.320 152.057 1.00 71.94 998 LEU A CA 1
ATOM 6273 C C . LEU A 1 829 ? 133.433 115.677 153.070 1.00 71.94 998 LEU A C 1
ATOM 6274 O O . LEU A 1 829 ? 133.184 115.637 154.267 1.00 71.94 998 LEU A O 1
ATOM 6279 N N . LEU A 1 830 ? 134.610 116.088 152.604 1.00 72.59 999 LEU A N 1
ATOM 6280 C CA . LEU A 1 830 ? 135.743 116.425 153.468 1.00 72.59 999 LEU A CA 1
ATOM 6281 C C . LEU A 1 830 ? 135.518 117.695 154.306 1.00 72.59 999 LEU A C 1
ATOM 6282 O O . LEU A 1 830 ? 136.205 117.910 155.294 1.00 72.59 999 LEU A O 1
ATOM 6287 N N . THR A 1 831 ? 134.544 118.531 153.954 1.00 71.34 1000 THR A N 1
ATOM 6288 C CA . THR A 1 831 ? 134.128 119.696 154.751 1.00 71.34 1000 THR A CA 1
ATOM 6289 C C . THR A 1 831 ? 133.100 119.321 155.820 1.00 71.34 1000 THR A C 1
ATOM 6290 O O . THR A 1 831 ? 133.140 119.840 156.929 1.00 71.34 1000 THR A O 1
ATOM 6294 N N . THR A 1 832 ? 132.144 118.446 155.501 1.00 72.06 1001 THR A N 1
ATOM 6295 C CA . THR A 1 832 ? 130.990 118.167 156.375 1.00 72.06 1001 THR A CA 1
ATOM 6296 C C . THR A 1 832 ? 131.152 116.923 157.236 1.00 72.06 1001 THR A C 1
ATOM 6297 O O . THR A 1 832 ? 130.579 116.868 158.319 1.00 72.06 1001 THR A O 1
ATOM 6301 N N . TRP A 1 833 ? 131.874 115.910 156.754 1.00 79.09 1002 TRP A N 1
ATOM 6302 C CA . TRP A 1 833 ? 131.933 114.560 157.326 1.00 79.09 1002 TRP A CA 1
ATOM 6303 C C . TRP A 1 833 ? 130.554 113.923 157.535 1.00 79.09 1002 TRP A C 1
ATOM 6304 O O . TRP A 1 833 ? 130.373 113.101 158.424 1.00 79.09 1002 TRP A O 1
ATOM 6315 N N . ASN A 1 834 ? 129.569 114.273 156.703 1.00 76.03 1003 ASN A N 1
ATOM 6316 C CA . ASN A 1 834 ? 128.245 113.667 156.726 1.00 76.03 1003 ASN A CA 1
ATOM 6317 C C . ASN A 1 834 ? 127.718 113.450 155.301 1.00 76.03 1003 ASN A C 1
ATOM 6318 O O . ASN A 1 834 ? 127.682 114.383 154.491 1.00 76.03 1003 ASN A O 1
ATOM 6323 N N . ILE A 1 835 ? 127.281 112.228 154.990 1.00 78.03 1004 ILE A N 1
ATOM 6324 C CA . ILE A 1 835 ? 126.817 111.894 153.642 1.00 78.03 1004 ILE A CA 1
ATOM 6325 C C . ILE A 1 835 ? 125.460 112.528 153.327 1.00 78.03 1004 ILE A C 1
ATOM 6326 O O . ILE A 1 835 ? 125.236 112.927 152.193 1.00 78.03 1004 ILE A O 1
ATOM 6331 N N . ILE A 1 836 ? 124.573 112.709 154.308 1.00 75.63 1005 ILE A N 1
ATOM 6332 C CA . ILE A 1 836 ? 123.233 113.266 154.074 1.00 75.63 1005 ILE A CA 1
ATOM 6333 C C . ILE A 1 836 ? 123.321 114.745 153.699 1.00 75.63 1005 ILE A C 1
ATOM 6334 O O . ILE A 1 836 ? 122.776 115.158 152.682 1.00 75.63 1005 ILE A O 1
ATOM 6339 N N . ILE A 1 837 ? 124.088 115.537 154.450 1.00 71.17 1006 ILE A N 1
ATOM 6340 C CA . ILE A 1 837 ? 124.355 116.936 154.093 1.00 71.17 1006 ILE A CA 1
ATOM 6341 C C . ILE A 1 837 ? 125.053 117.028 152.729 1.00 71.17 1006 ILE A C 1
ATOM 6342 O O . ILE A 1 837 ? 124.704 117.881 151.916 1.00 71.17 1006 ILE A O 1
ATOM 6347 N N . SER A 1 838 ? 126.004 116.135 152.443 1.00 71.40 1007 SER A N 1
ATOM 6348 C CA . SER A 1 838 ? 126.708 116.115 151.159 1.00 71.40 1007 SER A CA 1
ATOM 6349 C C . SER A 1 838 ? 125.807 115.743 149.979 1.00 71.40 1007 SER A C 1
ATOM 6350 O O . SER A 1 838 ? 125.956 116.331 148.911 1.00 71.40 1007 SER A O 1
ATOM 6353 N N . LEU A 1 839 ? 124.839 114.841 150.158 1.00 72.80 1008 LEU A N 1
ATOM 6354 C CA . LEU A 1 839 ? 123.819 114.529 149.156 1.00 72.80 1008 LEU A CA 1
ATOM 6355 C C . LEU A 1 839 ? 122.887 115.715 148.911 1.00 72.80 1008 LEU A C 1
ATOM 6356 O O . LEU A 1 839 ? 122.713 116.129 147.769 1.00 72.80 1008 LEU A O 1
ATOM 6361 N N . TYR A 1 840 ? 122.334 116.325 149.960 1.00 67.97 1009 TYR A N 1
ATOM 6362 C CA . TYR A 1 840 ? 121.467 117.496 149.800 1.00 67.97 1009 TYR A CA 1
ATOM 6363 C C . TYR A 1 840 ? 122.199 118.653 149.126 1.00 67.97 1009 TYR A C 1
ATOM 6364 O O . TYR A 1 840 ? 121.616 119.349 148.298 1.00 67.97 1009 TYR A O 1
ATOM 6373 N N . ALA A 1 841 ? 123.482 118.843 149.422 1.00 65.89 1010 ALA A N 1
ATOM 6374 C CA . ALA A 1 841 ? 124.300 119.857 148.782 1.00 65.89 1010 ALA A CA 1
ATOM 6375 C C . ALA A 1 841 ? 124.517 119.568 147.296 1.00 65.89 1010 ALA A C 1
ATOM 6376 O O . ALA A 1 841 ? 124.249 120.441 146.473 1.00 65.89 1010 ALA A O 1
ATOM 6378 N N . ILE A 1 842 ? 124.947 118.360 146.920 1.00 66.50 1011 ILE A N 1
ATOM 6379 C CA . ILE A 1 842 ? 125.213 118.052 145.510 1.00 66.50 1011 ILE A CA 1
ATOM 6380 C C . ILE A 1 842 ? 123.935 118.048 144.667 1.00 66.50 1011 ILE A C 1
ATOM 6381 O O . ILE A 1 842 ? 123.961 118.561 143.557 1.00 66.50 1011 ILE A O 1
ATOM 6386 N N . VAL A 1 843 ? 122.790 117.619 145.202 1.00 66.21 1012 VAL A N 1
ATOM 6387 C CA . VAL A 1 843 ? 121.485 117.731 144.521 1.00 66.21 1012 VAL A CA 1
ATOM 6388 C C . VAL A 1 843 ? 121.070 119.194 144.316 1.00 66.21 1012 VAL A C 1
ATOM 6389 O O . VAL A 1 843 ? 120.646 119.577 143.230 1.00 66.21 1012 VAL A O 1
ATOM 6393 N N . SER A 1 844 ? 121.259 120.057 145.311 1.00 63.72 1013 SER A N 1
ATOM 6394 C CA . SER A 1 844 ? 121.013 121.499 145.177 1.00 63.72 1013 SER A CA 1
ATOM 6395 C C . SER A 1 844 ? 121.948 122.167 144.165 1.00 63.72 1013 SER A C 1
ATOM 6396 O O . SER A 1 844 ? 121.533 123.041 143.408 1.00 63.72 1013 SER A O 1
ATOM 6399 N N . ILE A 1 845 ? 123.211 121.744 144.112 1.00 62.71 1014 ILE A N 1
ATOM 6400 C CA . ILE A 1 845 ? 124.193 122.185 143.121 1.00 62.71 1014 ILE A CA 1
ATOM 6401 C C . ILE A 1 845 ? 123.799 121.703 141.722 1.00 62.71 1014 ILE A C 1
ATOM 6402 O O . ILE A 1 845 ? 123.836 122.483 140.779 1.00 62.71 1014 ILE A O 1
ATOM 6407 N N . ALA A 1 846 ? 123.335 120.466 141.570 1.00 62.69 1015 ALA A N 1
ATOM 6408 C CA . ALA A 1 846 ? 122.871 119.938 140.297 1.00 62.69 1015 ALA A CA 1
ATOM 6409 C C . ALA A 1 846 ? 121.646 120.688 139.771 1.00 62.69 1015 ALA A C 1
ATOM 6410 O O . ALA A 1 846 ? 121.657 121.134 138.629 1.00 62.69 1015 ALA A O 1
ATOM 6412 N N . GLY A 1 847 ? 120.644 120.944 140.616 1.00 60.46 1016 GLY A N 1
ATOM 6413 C CA . GLY A 1 847 ? 119.521 121.822 140.290 1.00 60.46 1016 GLY A CA 1
ATOM 6414 C C . GLY A 1 847 ? 119.963 123.232 139.915 1.00 60.46 1016 GLY A C 1
ATOM 6415 O O . GLY A 1 847 ? 119.531 123.760 138.895 1.00 60.46 1016 GLY A O 1
ATOM 6416 N N . THR A 1 848 ? 120.916 123.805 140.651 1.00 60.54 1017 THR A N 1
ATOM 6417 C CA . THR A 1 848 ? 121.521 125.097 140.312 1.00 60.54 1017 THR A CA 1
ATOM 6418 C C . THR A 1 848 ? 122.116 125.094 138.908 1.00 60.54 1017 THR A C 1
ATOM 6419 O O . THR A 1 848 ? 121.911 126.027 138.137 1.00 60.54 1017 THR A O 1
ATOM 6423 N N . ILE A 1 849 ? 122.865 124.056 138.553 1.00 61.61 1018 ILE A N 1
ATOM 6424 C CA . ILE A 1 849 ? 123.527 123.969 137.258 1.00 61.61 1018 ILE A CA 1
ATOM 6425 C C . ILE A 1 849 ? 122.516 123.745 136.130 1.00 61.61 1018 ILE A C 1
ATOM 6426 O O . ILE A 1 849 ? 122.549 124.501 135.166 1.00 61.61 1018 ILE A O 1
ATOM 6431 N N . PHE A 1 850 ? 121.569 122.812 136.253 1.00 62.10 1019 PHE A N 1
ATOM 6432 C CA . PHE A 1 850 ? 120.529 122.612 135.238 1.00 62.10 1019 PHE A CA 1
ATOM 6433 C C . PHE A 1 850 ? 119.699 123.862 134.976 1.00 62.10 1019 PHE A C 1
ATOM 6434 O O . PHE A 1 850 ? 119.456 124.194 133.821 1.00 62.10 1019 PHE A O 1
ATOM 6442 N N . VAL A 1 851 ? 119.302 124.596 136.013 1.00 60.76 1020 VAL A N 1
ATOM 6443 C CA . VAL A 1 851 ? 118.592 125.862 135.829 1.00 60.76 1020 VAL A CA 1
ATOM 6444 C C . VAL A 1 851 ? 119.508 126.917 135.218 1.00 60.76 1020 VAL A C 1
ATOM 6445 O O . VAL A 1 851 ? 119.092 127.594 134.290 1.00 60.76 1020 VAL A O 1
ATOM 6449 N N . THR A 1 852 ? 120.768 127.034 135.638 1.00 60.41 1021 THR A N 1
ATOM 6450 C CA . THR A 1 852 ? 121.711 128.011 135.064 1.00 60.41 1021 THR A CA 1
ATOM 6451 C C . THR A 1 852 ? 121.979 127.742 133.582 1.00 60.41 1021 THR A C 1
ATOM 6452 O O . THR A 1 852 ? 121.803 128.619 132.746 1.00 60.41 1021 THR A O 1
ATOM 6456 N N . VAL A 1 853 ? 122.361 126.530 133.212 1.00 60.66 1022 VAL A N 1
ATOM 6457 C CA . VAL A 1 853 ? 122.694 126.127 131.842 1.00 60.66 1022 VAL A CA 1
ATOM 6458 C C . VAL A 1 853 ? 121.463 126.061 130.952 1.00 60.66 1022 VAL A C 1
ATOM 6459 O O . VAL A 1 853 ? 121.515 126.573 129.851 1.00 60.66 1022 VAL A O 1
ATOM 6463 N N . GLY A 1 854 ? 120.319 125.573 131.414 1.00 61.43 1023 GLY A N 1
ATOM 6464 C CA . GLY A 1 854 ? 119.051 125.632 130.677 1.00 61.43 1023 GLY A CA 1
ATOM 6465 C C . GLY A 1 854 ? 118.581 127.057 130.401 1.00 61.43 1023 GLY A C 1
ATOM 6466 O O . GLY A 1 854 ? 118.129 127.361 129.305 1.00 61.43 1023 GLY A O 1
ATOM 6467 N N . SER A 1 855 ? 118.823 127.980 131.323 1.00 62.71 1024 SER A N 1
ATOM 6468 C CA . SER A 1 855 ? 118.573 129.410 131.124 1.00 62.71 1024 SER A CA 1
ATOM 6469 C C . SER A 1 855 ? 119.472 130.024 130.060 1.00 62.71 1024 SER A C 1
ATOM 6470 O O . SER A 1 855 ? 118.984 130.771 129.223 1.00 62.71 1024 SER A O 1
ATOM 6473 N N . LEU A 1 856 ? 120.761 129.670 130.011 1.00 61.00 1025 LEU A N 1
ATOM 6474 C CA . LEU A 1 856 ? 121.666 130.104 128.940 1.00 61.00 1025 LEU A CA 1
ATOM 6475 C C . LEU A 1 856 ? 121.221 129.561 127.572 1.00 61.00 1025 LEU A C 1
ATOM 6476 O O . LEU A 1 856 ? 121.313 130.254 126.564 1.00 61.00 1025 LEU A O 1
ATOM 6481 N N . VAL A 1 857 ? 120.703 128.348 127.486 1.00 62.02 1026 VAL A N 1
ATOM 6482 C CA . VAL A 1 857 ? 120.137 127.772 126.271 1.00 62.02 1026 VAL A CA 1
ATOM 6483 C C . VAL A 1 857 ? 118.868 128.481 125.861 1.00 62.02 1026 VAL A C 1
ATOM 6484 O O . VAL A 1 857 ? 118.757 128.859 124.707 1.00 62.02 1026 VAL A O 1
ATOM 6488 N N . LEU A 1 858 ? 117.924 128.765 126.756 1.00 64.47 1027 LEU A N 1
ATOM 6489 C CA . LEU A 1 858 ? 116.750 129.587 126.409 1.00 64.47 1027 LEU A CA 1
ATOM 6490 C C . LEU A 1 858 ? 117.134 131.001 125.955 1.00 64.47 1027 LEU A C 1
ATOM 6491 O O . LEU A 1 858 ? 116.529 131.550 125.048 1.00 64.47 1027 LEU A O 1
ATOM 6496 N N . LEU A 1 859 ? 118.186 131.621 126.476 1.00 65.40 1028 LEU A N 1
ATOM 6497 C CA . LEU A 1 859 ? 118.781 132.880 125.977 1.00 65.40 1028 LEU A CA 1
ATOM 6498 C C . LEU A 1 859 ? 119.550 132.746 124.646 1.00 65.40 1028 LEU A C 1
ATOM 6499 O O . LEU A 1 859 ? 120.048 133.730 124.118 1.00 65.40 1028 LEU A O 1
ATOM 6504 N N . GLY A 1 860 ? 119.691 131.547 124.093 1.00 62.11 1029 GLY A N 1
ATOM 6505 C CA . GLY A 1 860 ? 120.287 131.290 122.794 1.00 62.11 1029 GLY A CA 1
ATOM 6506 C C . GLY A 1 860 ? 121.806 131.218 122.743 1.00 62.11 1029 GLY A C 1
ATOM 6507 O O . GLY A 1 860 ? 122.380 131.533 121.708 1.00 62.11 1029 GLY A O 1
ATOM 6508 N N . TRP A 1 861 ? 122.495 130.871 123.825 1.00 60.33 1030 TRP A N 1
ATOM 6509 C CA . TRP A 1 861 ? 123.924 130.582 123.781 1.00 60.33 1030 TRP A CA 1
ATOM 6510 C C . TRP A 1 861 ? 124.198 129.282 123.039 1.00 60.33 1030 TRP A C 1
ATOM 6511 O O . TRP A 1 861 ? 123.504 128.299 123.234 1.00 60.33 1030 TRP A O 1
ATOM 6522 N N . GLU A 1 862 ? 125.244 129.258 122.225 1.00 64.99 1031 GLU A N 1
ATOM 6523 C CA . GLU A 1 862 ? 125.878 128.051 121.688 1.00 64.99 1031 GLU A CA 1
ATOM 6524 C C . GLU A 1 862 ? 127.119 127.709 122.500 1.00 64.99 1031 GLU A C 1
ATOM 6525 O O . GLU A 1 862 ? 127.690 128.565 123.158 1.00 64.99 1031 GLU A O 1
ATOM 6531 N N . LEU A 1 863 ? 127.628 126.499 122.385 1.00 63.20 1032 LEU A N 1
ATOM 6532 C CA . LEU A 1 863 ? 128.884 126.096 122.990 1.00 63.20 1032 LEU A CA 1
ATOM 6533 C C . LEU A 1 863 ? 130.115 126.592 122.233 1.00 63.20 1032 LEU A C 1
ATOM 6534 O O . LEU A 1 863 ? 130.875 125.801 121.716 1.00 63.20 1032 LEU A O 1
ATOM 6539 N N . ASN A 1 864 ? 130.334 127.891 122.142 1.00 62.14 1033 ASN A N 1
ATOM 6540 C CA . ASN A 1 864 ? 131.562 128.506 121.639 1.00 62.14 1033 ASN A CA 1
ATOM 6541 C C . ASN A 1 864 ? 132.640 128.668 122.740 1.00 62.14 1033 ASN A C 1
ATOM 6542 O O . ASN A 1 864 ? 132.470 128.184 123.846 1.00 62.14 1033 ASN A O 1
ATOM 6547 N N . VAL A 1 865 ? 133.782 129.289 122.457 1.00 61.67 1034 VAL A N 1
ATOM 6548 C CA . VAL A 1 865 ? 135.008 129.312 123.275 1.00 61.67 1034 VAL A CA 1
ATOM 6549 C C . VAL A 1 865 ? 134.830 129.806 124.719 1.00 61.67 1034 VAL A C 1
ATOM 6550 O O . VAL A 1 865 ? 135.099 129.032 125.621 1.00 61.67 1034 VAL A O 1
ATOM 6554 N N . LEU A 1 866 ? 134.347 131.018 124.996 1.00 61.40 1035 LEU A N 1
ATOM 6555 C CA . LEU A 1 866 ? 134.160 131.467 126.376 1.00 61.40 1035 LEU A CA 1
ATOM 6556 C C . LEU A 1 866 ? 132.940 130.840 127.047 1.00 61.40 1035 LEU A C 1
ATOM 6557 O O . LEU A 1 866 ? 132.979 130.539 128.227 1.00 61.40 1035 LEU A O 1
ATOM 6562 N N . GLU A 1 867 ? 131.875 130.560 126.317 1.00 61.67 1036 GLU A N 1
ATOM 6563 C CA . GLU A 1 867 ? 130.696 129.878 126.813 1.00 61.67 1036 GLU A CA 1
ATOM 6564 C C . GLU A 1 867 ? 131.021 128.516 127.409 1.00 61.67 1036 GLU A C 1
ATOM 6565 O O . GLU A 1 867 ? 130.534 128.194 128.479 1.00 61.67 1036 GLU A O 1
ATOM 6571 N N . SER A 1 868 ? 131.894 127.752 126.769 1.00 60.50 1037 SER A N 1
ATOM 6572 C CA . SER A 1 868 ? 132.341 126.439 127.186 1.00 60.50 1037 SER A CA 1
ATOM 6573 C C . SER A 1 868 ? 133.105 126.456 128.508 1.00 60.50 1037 SER A C 1
ATOM 6574 O O . SER A 1 868 ? 132.953 125.545 129.316 1.00 60.50 1037 SER A O 1
ATOM 6577 N N . VAL A 1 869 ? 133.852 127.523 128.783 1.00 58.78 1038 VAL A N 1
ATOM 6578 C CA . VAL A 1 869 ? 134.566 127.710 130.046 1.00 58.78 1038 VAL A CA 1
ATOM 6579 C C . VAL A 1 869 ? 133.593 128.014 131.179 1.00 58.78 1038 VAL A C 1
ATOM 6580 O O . VAL A 1 869 ? 133.681 127.396 132.234 1.00 58.78 1038 VAL A O 1
ATOM 6584 N N . THR A 1 870 ? 132.597 128.879 130.954 1.00 60.24 1039 THR A N 1
ATOM 6585 C CA . THR A 1 870 ? 131.602 129.234 131.990 1.00 60.24 1039 THR A CA 1
ATOM 6586 C C . THR A 1 870 ? 130.854 128.021 132.538 1.00 60.24 1039 THR A C 1
ATOM 6587 O O . THR A 1 870 ? 130.474 128.012 133.699 1.00 60.24 1039 THR A O 1
ATOM 6591 N N . ILE A 1 871 ? 130.662 126.964 131.764 1.00 61.22 1040 ILE A N 1
ATOM 6592 C CA . ILE A 1 871 ? 129.912 125.780 132.155 1.00 61.22 1040 ILE A CA 1
ATOM 6593 C C . ILE A 1 871 ? 130.636 124.943 133.218 1.00 61.22 1040 ILE A C 1
ATOM 6594 O O . ILE A 1 871 ? 130.005 124.506 134.166 1.00 61.22 1040 ILE A O 1
ATOM 6599 N N . SER A 1 872 ? 131.954 124.772 133.179 1.00 60.08 1041 SER A N 1
ATOM 6600 C CA . SER A 1 872 ? 132.694 124.197 134.318 1.00 60.08 1041 SER A CA 1
ATOM 6601 C C . SER A 1 872 ? 132.810 125.173 135.488 1.00 60.08 1041 SER A C 1
ATOM 6602 O O . SER A 1 872 ? 132.706 124.767 136.642 1.00 60.08 1041 SER A O 1
ATOM 6605 N N . VAL A 1 873 ? 132.951 126.469 135.224 1.00 58.50 1042 VAL A N 1
ATOM 6606 C CA . VAL A 1 873 ? 133.040 127.509 136.262 1.00 58.50 1042 VAL A CA 1
ATOM 6607 C C . VAL A 1 873 ? 131.748 127.641 137.075 1.00 58.50 1042 VAL A C 1
ATOM 6608 O O . VAL A 1 873 ? 131.815 127.874 138.279 1.00 58.50 1042 VAL A O 1
ATOM 6612 N N . ALA A 1 874 ? 130.583 127.375 136.481 1.00 59.17 1043 ALA A N 1
ATOM 6613 C CA . ALA A 1 874 ? 129.289 127.304 137.163 1.00 59.17 1043 ALA A CA 1
ATOM 6614 C C . ALA A 1 874 ? 129.304 126.306 138.322 1.00 59.17 1043 ALA A C 1
ATOM 6615 O O . ALA A 1 874 ? 128.882 126.628 139.430 1.00 59.17 1043 ALA A O 1
ATOM 6617 N N . VAL A 1 875 ? 129.835 125.151 138.133 1.00 60.34 1044 VAL A N 1
ATOM 6618 C CA . VAL A 1 875 ? 129.996 124.174 139.184 1.00 60.34 1044 VAL A CA 1
ATOM 6619 C C . VAL A 1 875 ? 130.810 124.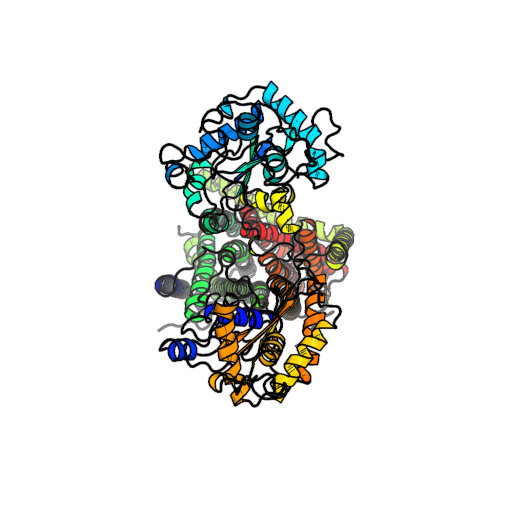596 140.343 1.00 60.34 1044 VAL A C 1
ATOM 6620 O O . VAL A 1 875 ? 130.389 124.338 141.418 1.00 60.34 1044 VAL A O 1
ATOM 6624 N N . GLY A 1 876 ? 131.944 125.214 140.044 1.00 58.42 1045 GLY A N 1
ATOM 6625 C CA . GLY A 1 876 ? 132.884 125.723 141.000 1.00 58.42 1045 GLY A CA 1
ATOM 6626 C C . GLY A 1 876 ? 132.312 126.873 141.771 1.00 58.42 1045 GLY A C 1
ATOM 6627 O O . GLY A 1 876 ? 132.476 126.880 142.972 1.00 58.42 1045 GLY A O 1
ATOM 6628 N N . LEU A 1 877 ? 131.612 127.819 141.163 1.00 59.21 1046 LEU A N 1
ATOM 6629 C CA . LEU A 1 877 ? 130.873 128.845 141.896 1.00 59.21 1046 LEU A CA 1
ATOM 6630 C C . LEU A 1 877 ? 129.711 128.253 142.682 1.00 59.21 1046 LEU A C 1
ATOM 6631 O O . LEU A 1 877 ? 129.582 128.496 143.864 1.00 59.21 1046 LEU A O 1
ATOM 6636 N N . SER A 1 878 ? 128.882 127.403 142.095 1.00 60.99 1047 SER A N 1
ATOM 6637 C CA . SER A 1 878 ? 127.674 126.910 142.744 1.00 60.99 1047 SER A CA 1
ATOM 6638 C C . SER A 1 878 ? 127.920 126.183 144.060 1.00 60.99 1047 SER A C 1
ATOM 6639 O O . SER A 1 878 ? 127.025 126.196 144.883 1.00 60.99 1047 SER A O 1
ATOM 6642 N N . VAL A 1 879 ? 129.108 125.654 144.342 1.00 61.94 1048 VAL A N 1
ATOM 6643 C CA . VAL A 1 879 ? 129.471 125.045 145.625 1.00 61.94 1048 VAL A CA 1
ATOM 6644 C C . VAL A 1 879 ? 129.238 125.939 146.831 1.00 61.94 1048 VAL A C 1
ATOM 6645 O O . VAL A 1 879 ? 128.738 125.491 147.851 1.00 61.94 1048 VAL A O 1
ATOM 6649 N N . ASP A 1 880 ? 129.613 127.202 146.762 1.00 63.21 1049 ASP A N 1
ATOM 6650 C CA . ASP A 1 880 ? 129.992 127.954 147.948 1.00 63.21 1049 ASP A CA 1
ATOM 6651 C C . ASP A 1 880 ? 128.938 128.162 149.011 1.00 63.21 1049 ASP A C 1
ATOM 6652 O O . ASP A 1 880 ? 129.225 127.992 150.183 1.00 63.21 1049 ASP A O 1
ATOM 6657 N N . PHE A 1 881 ? 127.734 128.550 148.649 1.00 62.99 1050 PHE A N 1
ATOM 6658 C CA . PHE A 1 881 ? 126.677 128.821 149.603 1.00 62.99 1050 PHE A CA 1
ATOM 6659 C C . PHE A 1 881 ? 126.188 127.553 150.282 1.00 62.99 1050 PHE A C 1
ATOM 6660 O O . PHE A 1 881 ? 125.897 127.607 151.459 1.00 62.99 1050 PHE A O 1
ATOM 6668 N N . ALA A 1 882 ? 126.204 126.403 149.617 1.00 63.43 1051 ALA A N 1
ATOM 6669 C CA . ALA A 1 882 ? 125.885 125.121 150.226 1.00 63.43 1051 ALA A CA 1
ATOM 6670 C C . ALA A 1 882 ? 126.955 124.646 151.213 1.00 63.43 1051 ALA A C 1
ATOM 6671 O O . ALA A 1 882 ? 126.597 124.175 152.277 1.00 63.43 1051 ALA A O 1
ATOM 6673 N N . VAL A 1 883 ? 128.254 124.833 150.965 1.00 63.22 1052 VAL A N 1
ATOM 6674 C CA . VAL A 1 883 ? 129.262 124.544 152.010 1.00 63.22 1052 VAL A CA 1
ATOM 6675 C C . VAL A 1 883 ? 129.130 125.479 153.193 1.00 63.22 1052 VAL A C 1
ATOM 6676 O O . VAL A 1 883 ? 129.212 125.015 154.313 1.00 63.22 1052 VAL A O 1
ATOM 6680 N N . HIS A 1 884 ? 128.860 126.766 153.006 1.00 62.12 1053 HIS A N 1
ATOM 6681 C CA . HIS A 1 884 ? 128.714 127.664 154.144 1.00 62.12 1053 HIS A CA 1
ATOM 6682 C C . HIS A 1 884 ? 127.499 127.352 154.998 1.00 62.12 1053 HIS A C 1
ATOM 6683 O O . HIS A 1 884 ? 127.646 127.225 156.202 1.00 62.12 1053 HIS A O 1
ATOM 6690 N N . TYR A 1 885 ? 126.315 127.174 154.416 1.00 62.34 1054 TYR A N 1
ATOM 6691 C CA . TYR A 1 885 ? 125.164 126.734 155.205 1.00 62.34 1054 TYR A CA 1
ATOM 6692 C C . TYR A 1 885 ? 125.373 125.336 155.792 1.00 62.34 1054 TYR A C 1
ATOM 6693 O O . TYR A 1 885 ? 125.003 125.104 156.933 1.00 62.34 1054 TYR A O 1
ATOM 6702 N N . GLY A 1 886 ? 126.032 124.424 155.079 1.00 64.44 1055 GLY A N 1
ATOM 6703 C CA . GLY A 1 886 ? 126.336 123.066 155.554 1.00 64.44 1055 GLY A CA 1
ATOM 6704 C C . GLY A 1 886 ? 127.244 123.016 156.782 1.00 64.44 1055 GLY A C 1
ATOM 6705 O O . GLY A 1 886 ? 126.963 122.267 157.711 1.00 64.44 1055 GLY A O 1
ATOM 6706 N N . VAL A 1 887 ? 128.283 123.854 156.854 1.00 65.15 1056 VAL A N 1
ATOM 6707 C CA . VAL A 1 887 ? 129.114 123.970 158.071 1.00 65.15 1056 VAL A CA 1
ATOM 6708 C C . VAL A 1 887 ? 128.357 124.619 159.224 1.00 65.15 1056 VAL A C 1
ATOM 6709 O O . VAL A 1 887 ? 128.422 124.114 160.337 1.00 65.15 1056 VAL A O 1
ATOM 6713 N N . ALA A 1 888 ? 127.557 125.658 158.979 1.00 65.19 1057 ALA A N 1
ATOM 6714 C CA . ALA A 1 888 ? 126.738 126.273 160.020 1.00 65.19 1057 ALA A CA 1
ATOM 6715 C C . ALA A 1 888 ? 125.685 125.295 160.587 1.00 65.19 1057 ALA A C 1
ATOM 6716 O O . ALA A 1 888 ? 125.445 125.287 161.788 1.00 65.19 1057 ALA A O 1
ATOM 6718 N N . TYR A 1 889 ? 125.113 124.412 159.765 1.00 67.28 1058 TYR A N 1
ATOM 6719 C CA . TYR A 1 889 ? 124.179 123.376 160.210 1.00 67.28 1058 TYR A CA 1
ATOM 6720 C C . TYR A 1 889 ? 124.813 122.381 161.190 1.00 67.28 1058 TYR A C 1
ATOM 6721 O O . TYR A 1 889 ? 124.226 122.113 162.235 1.00 67.28 1058 TYR A O 1
ATOM 6730 N N . ARG A 1 890 ? 126.012 121.851 160.925 1.00 69.41 1059 ARG A N 1
ATOM 6731 C CA . ARG A 1 890 ? 126.682 120.938 161.881 1.00 69.41 1059 ARG A CA 1
ATOM 6732 C C . ARG A 1 890 ? 127.181 121.661 163.139 1.00 69.41 1059 ARG A C 1
ATOM 6733 O O . ARG A 1 890 ? 127.173 121.084 164.220 1.00 69.41 1059 ARG A O 1
ATOM 6741 N N . LEU A 1 891 ? 127.590 122.914 163.006 1.00 69.39 1060 LEU A N 1
ATOM 6742 C CA . LEU A 1 891 ? 128.059 123.733 164.125 1.00 69.39 1060 LEU A CA 1
ATOM 6743 C C . LEU A 1 891 ? 126.959 124.031 165.159 1.00 69.39 1060 LEU A C 1
ATOM 6744 O O . LEU A 1 891 ? 127.265 124.260 166.327 1.00 69.39 1060 LEU A O 1
ATOM 6749 N N . ALA A 1 892 ? 125.689 124.030 164.746 1.00 69.46 1061 ALA A N 1
ATOM 6750 C CA . ALA A 1 892 ? 124.550 124.442 165.560 1.00 69.46 1061 ALA A CA 1
ATOM 6751 C C . ALA A 1 892 ? 124.444 123.670 166.893 1.00 69.46 1061 ALA A C 1
ATOM 6752 O O . ALA A 1 892 ? 124.487 122.438 166.878 1.00 69.46 1061 ALA A O 1
ATOM 6754 N N . PRO A 1 893 ? 124.252 124.344 168.045 1.00 71.66 1062 PRO A N 1
ATOM 6755 C CA . PRO A 1 893 ? 124.047 123.674 169.333 1.00 71.66 1062 PRO A CA 1
ATOM 6756 C C . PRO A 1 893 ? 122.734 122.882 169.419 1.00 71.66 1062 PRO A C 1
ATOM 6757 O O . PRO A 1 893 ? 122.661 121.868 170.110 1.00 71.66 1062 PRO A O 1
ATOM 6761 N N . ASP A 1 894 ? 121.690 123.350 168.735 1.00 73.21 1063 ASP A N 1
ATOM 6762 C CA . ASP A 1 894 ? 120.323 122.829 168.798 1.00 73.21 1063 ASP A CA 1
ATOM 6763 C C . ASP A 1 894 ? 120.215 121.343 168.396 1.00 73.21 1063 ASP A C 1
ATOM 6764 O O . ASP A 1 894 ? 120.776 120.954 167.372 1.00 73.21 1063 ASP A O 1
ATOM 6769 N N . PRO A 1 895 ? 119.482 120.497 169.148 1.00 73.83 1064 PRO A N 1
ATOM 6770 C CA . PRO A 1 895 ? 119.339 119.071 168.846 1.00 73.83 1064 PRO A CA 1
ATOM 6771 C C . PRO A 1 895 ? 118.332 118.772 167.724 1.00 73.83 1064 PRO A C 1
ATOM 6772 O O . PRO A 1 895 ? 118.389 117.702 167.119 1.00 73.83 1064 PRO A O 1
ATOM 6776 N N . ASP A 1 896 ? 117.399 119.685 167.449 1.00 73.81 1065 ASP A N 1
ATOM 6777 C CA . ASP A 1 896 ? 116.294 119.519 166.504 1.00 73.81 1065 ASP A CA 1
ATOM 6778 C C . ASP A 1 896 ? 116.596 120.160 165.141 1.00 73.81 1065 ASP A C 1
ATOM 6779 O O . ASP A 1 896 ? 117.132 121.265 165.057 1.00 73.81 1065 ASP A O 1
ATOM 6784 N N . ARG A 1 897 ? 116.249 119.477 164.044 1.00 72.71 1066 ARG A N 1
ATOM 6785 C CA . ARG A 1 897 ? 116.540 119.991 162.691 1.00 72.71 1066 ARG A CA 1
ATOM 6786 C C . ARG A 1 897 ? 115.970 121.378 162.389 1.00 72.71 1066 ARG A C 1
ATOM 6787 O O . ARG A 1 897 ? 116.544 122.091 161.588 1.00 72.71 1066 ARG A O 1
ATOM 6795 N N . GLU A 1 898 ? 114.840 121.751 162.976 1.00 72.35 1067 GLU A N 1
ATOM 6796 C CA . GLU A 1 898 ? 114.328 123.116 162.840 1.00 72.35 1067 GLU A CA 1
ATOM 6797 C C . GLU A 1 898 ? 115.263 124.154 163.473 1.00 72.35 1067 GLU A C 1
ATOM 6798 O O . GLU A 1 898 ? 115.640 125.113 162.802 1.00 72.35 1067 GLU A O 1
ATOM 6804 N N . GLY A 1 899 ? 115.721 123.934 164.706 1.00 70.52 1068 GLY A N 1
ATOM 6805 C CA . GLY A 1 899 ? 116.702 124.786 165.371 1.00 70.52 1068 GLY A CA 1
ATOM 6806 C C . GLY A 1 899 ? 118.035 124.861 164.626 1.00 70.52 1068 GLY A C 1
ATOM 6807 O O . GLY A 1 899 ? 118.603 125.942 164.491 1.00 70.52 1068 GLY A O 1
ATOM 6808 N N . LYS A 1 900 ? 118.498 123.748 164.046 1.00 69.71 1069 LYS A N 1
ATOM 6809 C CA . LYS A 1 900 ? 119.705 123.729 163.207 1.00 69.71 1069 LYS A CA 1
ATOM 6810 C C . LYS A 1 900 ? 119.581 124.580 161.944 1.00 69.71 1069 LYS A C 1
ATOM 6811 O O . LYS A 1 900 ? 120.501 125.331 161.632 1.00 69.71 1069 LYS A O 1
ATOM 6817 N N . VAL A 1 901 ? 118.456 124.530 161.228 1.00 67.20 1070 VAL A N 1
ATOM 6818 C CA . VAL A 1 901 ? 118.220 125.407 160.064 1.00 67.20 1070 VAL A CA 1
ATOM 6819 C C . VAL A 1 901 ? 118.108 126.873 160.471 1.00 67.20 1070 VAL A C 1
ATOM 6820 O O . VAL A 1 901 ? 118.679 127.730 159.799 1.00 67.20 1070 VAL A O 1
ATOM 6824 N N . ILE A 1 902 ? 117.444 127.181 161.585 1.00 67.36 1071 ILE A N 1
ATOM 6825 C CA . ILE A 1 902 ? 117.359 128.555 162.093 1.00 67.36 1071 ILE A CA 1
ATOM 6826 C C . ILE A 1 902 ? 118.753 129.096 162.432 1.00 67.36 1071 ILE A C 1
ATOM 6827 O O . ILE A 1 902 ? 119.086 130.199 162.008 1.00 67.36 1071 ILE A O 1
ATOM 6832 N N . PHE A 1 903 ? 119.607 128.321 163.104 1.00 66.62 1072 PHE A N 1
ATOM 6833 C CA . PHE A 1 903 ? 120.993 128.699 163.387 1.00 66.62 1072 PHE A CA 1
ATOM 6834 C C . PHE A 1 903 ? 121.808 128.908 162.106 1.00 66.62 1072 PHE A C 1
ATOM 6835 O O . PHE A 1 903 ? 122.485 129.918 161.968 1.00 66.62 1072 PHE A O 1
ATOM 6843 N N . SER A 1 904 ? 121.701 128.005 161.132 1.00 65.41 1073 SER A N 1
ATOM 6844 C CA . SER A 1 904 ? 122.365 128.117 159.833 1.00 65.41 1073 SER A CA 1
ATOM 6845 C C . SER A 1 904 ? 122.003 129.402 159.078 1.00 65.41 1073 SER A C 1
ATOM 6846 O O . SER A 1 904 ? 122.885 130.196 158.749 1.00 65.41 1073 SER A O 1
ATOM 6849 N N . LEU A 1 905 ? 120.713 129.674 158.876 1.00 65.51 1074 LEU A N 1
ATOM 6850 C CA . LEU A 1 905 ? 120.249 130.903 158.235 1.00 65.51 1074 LEU A CA 1
ATOM 6851 C C . LEU A 1 905 ? 120.626 132.153 159.030 1.00 65.51 1074 LEU A C 1
ATOM 6852 O O . LEU A 1 905 ? 121.138 133.114 158.461 1.00 65.51 1074 LEU A O 1
ATOM 6857 N N . SER A 1 906 ? 120.453 132.121 160.348 1.00 69.12 1075 SER A N 1
ATOM 6858 C CA . SER A 1 906 ? 120.788 133.223 161.247 1.00 69.12 1075 SER A CA 1
ATOM 6859 C C . SER A 1 906 ? 122.276 133.576 161.201 1.00 69.12 1075 SER A C 1
ATOM 6860 O O . SER A 1 906 ? 122.652 134.723 160.959 1.00 69.12 1075 SER A O 1
ATOM 6863 N N . ARG A 1 907 ? 123.163 132.591 161.356 1.00 67.94 1076 ARG A N 1
ATOM 6864 C CA . ARG A 1 907 ? 124.610 132.808 161.395 1.00 67.94 1076 ARG A CA 1
ATOM 6865 C C . ARG A 1 907 ? 125.160 133.225 160.043 1.00 67.94 1076 ARG A C 1
ATOM 6866 O O . ARG A 1 907 ? 125.943 134.165 159.971 1.00 67.94 1076 ARG A O 1
ATOM 6874 N N . MET A 1 908 ? 124.762 132.542 158.976 1.00 65.69 1077 MET A N 1
ATOM 6875 C CA . MET A 1 908 ? 125.451 132.596 157.689 1.00 65.69 1077 MET A CA 1
ATOM 6876 C C . MET A 1 908 ? 124.765 133.465 156.629 1.00 65.69 1077 MET A C 1
ATOM 6877 O O . MET A 1 908 ? 125.398 133.831 155.645 1.00 65.69 1077 MET A O 1
ATOM 6882 N N . GLY A 1 909 ? 123.484 133.798 156.790 1.00 64.40 1078 GLY A N 1
ATOM 6883 C CA . GLY A 1 909 ? 122.691 134.435 155.744 1.00 64.40 1078 GLY A CA 1
ATOM 6884 C C . GLY A 1 909 ? 123.243 135.776 155.276 1.00 64.40 1078 GLY A C 1
ATOM 6885 O O . GLY A 1 909 ? 123.338 135.994 154.075 1.00 64.40 1078 GLY A O 1
ATOM 6886 N N . SER A 1 910 ? 123.673 136.633 156.195 1.00 65.36 1079 SER A N 1
ATOM 6887 C CA . SER A 1 910 ? 124.240 137.949 155.925 1.00 65.36 1079 SER A CA 1
ATOM 6888 C C . SER A 1 910 ? 125.491 137.895 155.038 1.00 65.36 1079 SER A C 1
ATOM 6889 O O . SER A 1 910 ? 125.507 138.489 153.963 1.00 65.36 1079 SER A O 1
ATOM 6892 N N . ALA A 1 911 ? 126.515 137.115 155.390 1.00 63.56 1080 ALA A N 1
ATOM 6893 C CA . ALA A 1 911 ? 127.722 137.006 154.570 1.00 63.56 1080 ALA A CA 1
ATOM 6894 C C . ALA A 1 911 ? 127.461 136.367 153.198 1.00 63.56 1080 ALA A C 1
ATOM 6895 O O . ALA A 1 911 ? 127.986 136.842 152.192 1.00 63.56 1080 ALA A O 1
ATOM 6897 N N . ILE A 1 912 ? 126.619 135.334 153.130 1.00 62.80 1081 ILE A N 1
ATOM 6898 C CA . ILE A 1 912 ? 126.242 134.675 151.874 1.00 62.80 1081 ILE A CA 1
ATOM 6899 C C . ILE A 1 912 ? 125.556 135.662 150.935 1.00 62.80 1081 ILE A C 1
ATOM 6900 O O . ILE A 1 912 ? 125.942 135.765 149.774 1.00 62.80 1081 ILE A O 1
ATOM 6905 N N . ALA A 1 913 ? 124.650 136.466 151.391 1.00 64.46 1082 ALA A N 1
ATOM 6906 C CA . ALA A 1 913 ? 124.013 137.449 150.612 1.00 64.46 1082 ALA A CA 1
ATOM 6907 C C . ALA A 1 913 ? 124.865 138.577 150.147 1.00 64.46 1082 ALA A C 1
ATOM 6908 O O . ALA A 1 913 ? 124.595 139.089 149.146 1.00 64.46 1082 ALA A O 1
ATOM 6910 N N . MET A 1 914 ? 125.864 138.994 150.872 1.00 65.71 1083 MET A N 1
ATOM 6911 C CA . MET A 1 914 ? 126.826 140.001 150.501 1.00 65.71 1083 MET A CA 1
ATOM 6912 C C . MET A 1 914 ? 127.741 139.496 149.448 1.00 65.71 1083 MET A C 1
ATOM 6913 O O . MET A 1 914 ? 128.068 140.227 148.585 1.00 65.71 1083 MET A O 1
ATOM 6918 N N . ALA A 1 915 ? 128.190 138.285 149.510 1.00 63.31 1084 ALA A N 1
ATOM 6919 C CA . ALA A 1 915 ? 128.898 137.641 148.468 1.00 63.31 1084 ALA A CA 1
ATOM 6920 C C . ALA A 1 915 ? 128.139 137.471 147.177 1.00 63.31 1084 ALA A C 1
ATOM 6921 O O . ALA A 1 915 ? 128.659 137.769 146.165 1.00 63.31 1084 ALA A O 1
ATOM 6923 N N . ALA A 1 916 ? 126.920 137.018 147.181 1.00 62.67 1085 ALA A N 1
ATOM 6924 C CA . ALA A 1 916 ? 126.123 136.957 146.034 1.00 62.67 1085 ALA A CA 1
ATOM 6925 C C . ALA A 1 916 ? 125.938 138.266 145.420 1.00 62.67 1085 ALA A C 1
ATOM 6926 O O . ALA A 1 916 ? 126.022 138.357 144.253 1.00 62.67 1085 ALA A O 1
ATOM 6928 N N . LEU A 1 917 ? 125.669 139.289 146.191 1.00 64.39 1086 LEU A N 1
ATOM 6929 C CA . LEU A 1 917 ? 125.504 140.608 145.738 1.00 64.39 1086 LEU A CA 1
ATOM 6930 C C . LEU A 1 917 ? 126.648 141.296 145.078 1.00 64.39 1086 LEU A C 1
ATOM 6931 O O . LEU A 1 917 ? 126.455 141.945 144.141 1.00 64.39 1086 LEU A O 1
ATOM 6936 N N . THR A 1 918 ? 127.837 141.176 145.534 1.00 63.08 1087 THR A N 1
ATOM 6937 C CA . THR A 1 918 ? 129.022 141.762 144.968 1.00 63.08 1087 THR A CA 1
ATOM 6938 C C . THR A 1 918 ? 129.407 141.093 143.656 1.00 63.08 1087 THR A C 1
ATOM 6939 O O . THR A 1 918 ? 129.990 141.713 142.852 1.00 63.08 1087 THR A O 1
ATOM 6943 N N . THR A 1 919 ? 129.039 139.853 143.434 1.00 61.64 1088 THR A N 1
ATOM 6944 C CA . THR A 1 919 ? 129.240 139.150 142.213 1.00 61.64 1088 THR A CA 1
ATOM 6945 C C . THR A 1 919 ? 128.178 139.479 141.216 1.00 61.64 1088 THR A C 1
ATOM 6946 O O . THR A 1 919 ? 128.461 139.550 140.082 1.00 61.64 1088 THR A O 1
ATOM 6950 N N . PHE A 1 920 ? 126.964 139.650 141.608 1.00 64.61 1089 PHE A N 1
ATOM 6951 C CA . PHE A 1 920 ? 125.905 140.065 140.781 1.00 64.61 1089 PHE A CA 1
ATOM 6952 C C . PHE A 1 920 ? 126.114 141.466 140.288 1.00 64.61 1089 PHE A C 1
ATOM 6953 O O . PHE A 1 920 ? 125.884 141.736 139.172 1.00 64.61 1089 PHE A O 1
ATOM 6961 N N . VAL A 1 921 ? 126.537 142.334 141.146 1.00 65.32 1090 VAL A N 1
ATOM 6962 C CA . VAL A 1 921 ? 126.830 143.733 140.807 1.00 65.32 1090 VAL A CA 1
ATOM 6963 C C . VAL A 1 921 ? 127.992 143.854 139.833 1.00 65.32 1090 VAL A C 1
ATOM 6964 O O . VAL A 1 921 ? 127.887 144.582 138.853 1.00 65.32 1090 VAL A O 1
ATOM 6968 N N . ALA A 1 922 ? 129.086 143.132 140.035 1.00 63.80 1091 ALA A N 1
ATOM 6969 C CA . ALA A 1 922 ? 130.172 143.089 139.082 1.00 63.80 1091 ALA A CA 1
ATOM 6970 C C . ALA A 1 922 ? 129.707 142.617 137.702 1.00 63.80 1091 ALA A C 1
ATOM 6971 O O . ALA A 1 922 ? 130.091 143.229 136.719 1.00 63.80 1091 ALA A O 1
ATOM 6973 N N . GLY A 1 923 ? 128.817 141.619 137.620 1.00 64.50 1092 GLY A N 1
ATOM 6974 C CA . GLY A 1 923 ? 128.218 141.186 136.362 1.00 64.50 1092 GLY A CA 1
ATOM 6975 C C . GLY A 1 923 ? 127.310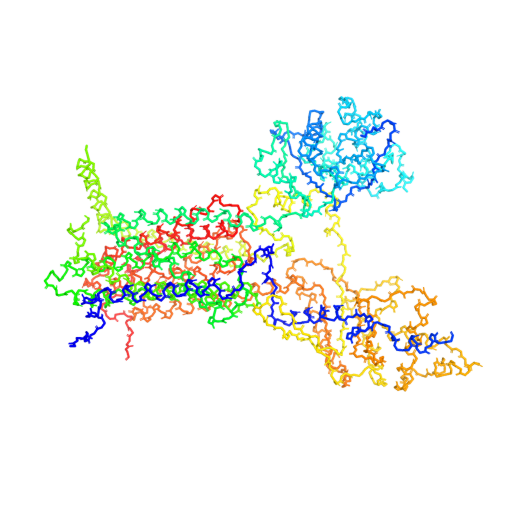 142.230 135.714 1.00 64.50 1092 GLY A C 1
ATOM 6976 O O . GLY A 1 923 ? 127.469 142.522 134.532 1.00 64.50 1092 GLY A O 1
ATOM 6977 N N . ALA A 1 924 ? 126.410 142.843 136.479 1.00 65.68 1093 ALA A N 1
ATOM 6978 C CA . ALA A 1 924 ? 125.497 143.882 136.003 1.00 65.68 1093 ALA A CA 1
ATOM 6979 C C . ALA A 1 924 ? 126.232 145.098 135.421 1.00 65.68 1093 ALA A C 1
ATOM 6980 O O . ALA A 1 924 ? 125.842 145.626 134.384 1.00 65.68 1093 ALA A O 1
ATOM 6982 N N . MET A 1 925 ? 127.361 145.496 136.008 1.00 69.66 1094 MET A N 1
ATOM 6983 C CA . MET A 1 925 ? 128.173 146.589 135.480 1.00 69.66 1094 MET A CA 1
ATOM 6984 C C . MET A 1 925 ? 128.763 146.334 134.094 1.00 69.66 1094 MET A C 1
ATOM 6985 O O . MET A 1 925 ? 129.085 147.289 133.403 1.00 69.66 1094 MET A O 1
ATOM 6990 N N . MET A 1 926 ? 128.892 145.103 133.625 1.00 67.65 1095 MET A N 1
ATOM 6991 C CA . MET A 1 926 ? 129.440 144.813 132.302 1.00 67.65 1095 MET A CA 1
ATOM 6992 C C . MET A 1 926 ? 128.442 144.939 131.173 1.00 67.65 1095 MET A C 1
ATOM 6993 O O . MET A 1 926 ? 128.803 144.852 130.017 1.00 67.65 1095 MET A O 1
ATOM 6998 N N . MET A 1 927 ? 127.176 145.106 131.473 1.00 71.24 1096 MET A N 1
ATOM 6999 C CA . MET A 1 927 ? 126.084 145.163 130.514 1.00 71.24 1096 MET A CA 1
ATOM 7000 C C . MET A 1 927 ? 126.130 146.321 129.527 1.00 71.24 1096 MET A C 1
ATOM 7001 O O . MET A 1 927 ? 125.803 146.051 128.385 1.00 71.24 1096 MET A O 1
ATOM 7006 N N . PRO A 1 928 ? 126.570 147.552 129.842 1.00 72.48 1097 PRO A N 1
ATOM 7007 C CA . PRO A 1 928 ? 126.791 148.592 128.838 1.00 72.48 1097 PRO A CA 1
ATOM 7008 C C . PRO A 1 928 ? 127.924 148.348 127.837 1.00 72.48 1097 PRO A C 1
ATOM 7009 O O . PRO A 1 928 ? 128.043 149.105 126.890 1.00 72.48 1097 PRO A O 1
ATOM 7013 N N . SER A 1 929 ? 128.749 147.317 127.992 1.00 68.28 1098 SER A N 1
ATOM 7014 C CA . SER A 1 929 ? 129.976 147.072 127.237 1.00 68.28 1098 SER A CA 1
ATOM 7015 C C . SER A 1 929 ? 129.791 146.847 125.735 1.00 68.28 1098 SER A C 1
ATOM 7016 O O . SER A 1 929 ? 128.790 146.294 125.316 1.00 68.28 1098 SER A O 1
ATOM 7019 N N . THR A 1 930 ? 130.764 147.180 124.893 1.00 68.27 1099 THR A N 1
ATOM 7020 C CA . THR A 1 930 ? 130.749 146.855 123.456 1.00 68.27 1099 THR A CA 1
ATOM 7021 C C . THR A 1 930 ? 131.321 145.487 123.175 1.00 68.27 1099 THR A C 1
ATOM 7022 O O . THR A 1 930 ? 130.807 144.779 122.335 1.00 68.27 1099 THR A O 1
ATOM 7026 N N . VAL A 1 931 ? 132.365 145.065 123.867 1.00 66.59 1100 VAL A N 1
ATOM 7027 C CA . VAL A 1 931 ? 132.964 143.739 123.729 1.00 66.59 1100 VAL A CA 1
ATOM 7028 C C . VAL A 1 931 ? 132.002 142.667 124.201 1.00 66.59 1100 VAL A C 1
ATOM 7029 O O . VAL A 1 931 ? 131.504 142.726 125.314 1.00 66.59 1100 VAL A O 1
ATOM 7033 N N . LEU A 1 932 ? 131.749 141.667 123.368 1.00 64.85 1101 LEU A N 1
ATOM 7034 C CA . LEU A 1 932 ? 130.817 140.588 123.633 1.00 64.85 1101 LEU A CA 1
ATOM 7035 C C . LEU A 1 932 ? 131.240 139.674 124.794 1.00 64.85 1101 LEU A C 1
ATOM 7036 O O . LEU A 1 932 ? 130.405 139.233 125.553 1.00 64.85 1101 LEU A O 1
ATOM 7041 N N . ALA A 1 933 ? 132.519 139.400 124.970 1.00 64.41 1102 ALA A N 1
ATOM 7042 C CA . ALA A 1 933 ? 133.050 138.635 126.084 1.00 64.41 1102 ALA A CA 1
ATOM 7043 C C . ALA A 1 933 ? 132.728 139.233 127.453 1.00 64.41 1102 ALA A C 1
ATOM 7044 O O . ALA A 1 933 ? 132.244 138.521 128.310 1.00 64.41 1102 ALA A O 1
ATOM 7046 N N . TYR A 1 934 ? 132.801 140.555 127.570 1.00 67.60 1103 TYR A N 1
ATOM 7047 C CA . TYR A 1 934 ? 132.410 141.232 128.798 1.00 67.60 1103 TYR A CA 1
ATOM 7048 C C . TYR A 1 934 ? 130.895 141.129 129.077 1.00 67.60 1103 TYR A C 1
ATOM 7049 O O . TYR A 1 934 ? 130.526 140.928 130.219 1.00 67.60 1103 TYR A O 1
ATOM 7058 N N . THR A 1 935 ? 130.029 141.271 128.063 1.00 66.18 1104 THR A N 1
ATOM 7059 C CA . THR A 1 935 ? 128.600 141.135 128.294 1.00 66.18 1104 THR A CA 1
ATOM 7060 C C . THR A 1 935 ? 128.201 139.699 128.558 1.00 66.18 1104 THR A C 1
ATOM 7061 O O . THR A 1 935 ? 127.328 139.465 129.373 1.00 66.18 1104 THR A O 1
ATOM 7065 N N . GLN A 1 936 ? 128.847 138.714 127.954 1.00 62.98 1105 GLN A N 1
ATOM 7066 C CA . GLN A 1 936 ? 128.562 137.315 128.192 1.00 62.98 1105 GLN A CA 1
ATOM 7067 C C . GLN A 1 936 ? 128.946 136.869 129.576 1.00 62.98 1105 GLN A C 1
ATOM 7068 O O . GLN A 1 936 ? 128.175 136.192 130.230 1.00 62.98 1105 GLN A O 1
ATOM 7074 N N . LEU A 1 937 ? 130.104 137.265 130.056 1.00 62.61 1106 LEU A N 1
ATOM 7075 C CA . LEU A 1 937 ? 130.546 136.971 131.395 1.00 62.61 1106 LEU A CA 1
ATOM 7076 C C . LEU A 1 937 ? 129.728 137.664 132.467 1.00 62.61 1106 LEU A C 1
ATOM 7077 O O . LEU A 1 937 ? 129.343 137.027 133.428 1.00 62.61 1106 LEU A O 1
ATOM 7082 N N . GLY A 1 938 ? 129.368 138.919 132.289 1.00 64.66 1107 GLY A N 1
ATOM 7083 C CA . GLY A 1 938 ? 128.514 139.616 133.246 1.00 64.66 1107 GLY A CA 1
ATOM 7084 C C . GLY A 1 938 ? 127.098 139.058 133.319 1.00 64.66 1107 GLY A C 1
ATOM 7085 O O . GLY A 1 938 ? 126.548 138.942 134.409 1.00 64.66 1107 GLY A O 1
ATOM 7086 N N . THR A 1 939 ? 126.555 138.613 132.189 1.00 64.57 1108 THR A N 1
ATOM 7087 C CA . THR A 1 939 ? 125.274 137.902 132.096 1.00 64.57 1108 THR A CA 1
ATOM 7088 C C . THR A 1 939 ? 125.298 136.594 132.868 1.00 64.57 1108 THR A C 1
ATOM 7089 O O . THR A 1 939 ? 124.442 136.356 133.713 1.00 64.57 1108 THR A O 1
ATOM 7093 N N . PHE A 1 940 ? 126.334 135.786 132.664 1.00 61.00 1109 PHE A N 1
ATOM 7094 C CA . PHE A 1 940 ? 126.564 134.562 133.421 1.00 61.00 1109 PHE A CA 1
ATOM 7095 C C . PHE A 1 940 ? 126.680 134.810 134.931 1.00 61.00 1109 PHE A C 1
ATOM 7096 O O . PHE A 1 940 ? 126.016 134.132 135.705 1.00 61.00 1109 PHE A O 1
ATOM 7104 N N . MET A 1 941 ? 127.435 135.806 135.378 1.00 62.50 1110 MET A N 1
ATOM 7105 C CA . MET A 1 941 ? 127.614 136.153 136.786 1.00 62.50 1110 MET A CA 1
ATOM 7106 C C . MET A 1 941 ? 126.333 136.536 137.502 1.00 62.50 1110 MET A C 1
ATOM 7107 O O . MET A 1 941 ? 126.115 136.081 138.607 1.00 62.50 1110 MET A O 1
ATOM 7112 N N . MET A 1 942 ? 125.466 137.327 136.904 1.00 64.16 1111 MET A N 1
ATOM 7113 C CA . MET A 1 942 ? 124.161 137.664 137.485 1.00 64.16 1111 MET A CA 1
ATOM 7114 C C . MET A 1 942 ? 123.269 136.437 137.644 1.00 64.16 1111 MET A C 1
ATOM 7115 O O . MET A 1 942 ? 122.766 136.161 138.731 1.00 64.16 1111 MET A O 1
ATOM 7120 N N . LEU A 1 943 ? 123.123 135.674 136.566 1.00 63.86 1112 LEU A N 1
ATOM 7121 C CA . LEU A 1 943 ? 122.275 134.498 136.492 1.00 63.86 1112 LEU A CA 1
ATOM 7122 C C . LEU A 1 943 ? 122.703 133.420 137.489 1.00 63.86 1112 LEU A C 1
ATOM 7123 O O . LEU A 1 943 ? 121.897 132.969 138.297 1.00 63.86 1112 LEU A O 1
ATOM 7128 N N . VAL A 1 944 ? 123.976 133.034 137.490 1.00 60.36 1113 VAL A N 1
ATOM 7129 C CA . VAL A 1 944 ? 124.452 131.979 138.386 1.00 60.36 1113 VAL A CA 1
ATOM 7130 C C . VAL A 1 944 ? 124.373 132.403 139.851 1.00 60.36 1113 VAL A C 1
ATOM 7131 O O . VAL A 1 944 ? 124.081 131.563 140.687 1.00 60.36 1113 VAL A O 1
ATOM 7135 N N . MET A 1 945 ? 124.523 133.681 140.203 1.00 62.12 1114 MET A N 1
ATOM 7136 C CA . MET A 1 945 ? 124.303 134.116 141.586 1.00 62.12 1114 MET A CA 1
ATOM 7137 C C . MET A 1 945 ? 122.857 133.975 142.028 1.00 62.12 1114 MET A C 1
ATOM 7138 O O . MET A 1 945 ? 122.619 133.449 143.108 1.00 62.12 1114 MET A O 1
ATOM 7143 N N . CYS A 1 946 ? 121.901 134.382 141.199 1.00 65.30 1115 CYS A N 1
ATOM 7144 C CA . CYS A 1 946 ? 120.485 134.251 141.505 1.00 65.30 1115 CYS A CA 1
ATOM 7145 C C . CYS A 1 946 ? 120.093 132.805 141.724 1.00 65.30 1115 CYS A C 1
ATOM 7146 O O . CYS A 1 946 ? 119.549 132.453 142.764 1.00 65.30 1115 CYS A O 1
ATOM 7149 N N . VAL A 1 947 ? 120.429 131.947 140.772 1.00 61.50 1116 VAL A N 1
ATOM 7150 C CA . VAL A 1 947 ? 120.078 130.537 140.842 1.00 61.50 1116 VAL A CA 1
ATOM 7151 C C . VAL A 1 947 ? 120.794 129.871 142.020 1.00 61.50 1116 VAL A C 1
ATOM 7152 O O . VAL A 1 947 ? 120.175 129.186 142.822 1.00 61.50 1116 VAL A O 1
ATOM 7156 N N . SER A 1 948 ? 122.089 130.121 142.184 1.00 61.37 1117 SER A N 1
ATOM 7157 C CA . SER A 1 948 ? 122.890 129.545 143.259 1.00 61.37 1117 SER A CA 1
ATOM 7158 C C . SER A 1 948 ? 122.403 129.948 144.650 1.00 61.37 1117 SER A C 1
ATOM 7159 O O . SER A 1 948 ? 122.290 129.086 145.518 1.00 61.37 1117 SER A O 1
ATOM 7162 N N . TRP A 1 949 ? 122.069 131.222 144.868 1.00 62.98 1118 TRP A N 1
ATOM 7163 C CA . TRP A 1 949 ? 121.561 131.711 146.147 1.00 62.98 1118 TRP A CA 1
ATOM 7164 C C . TRP A 1 949 ? 120.167 131.179 146.476 1.00 62.98 1118 TRP A C 1
ATOM 7165 O O . TRP A 1 949 ? 119.943 130.722 147.593 1.00 62.98 1118 TRP A O 1
ATOM 7176 N N . ALA A 1 950 ? 119.250 131.161 145.509 1.00 61.86 1119 ALA A N 1
ATOM 7177 C CA . ALA A 1 950 ? 117.911 130.627 145.699 1.00 61.86 1119 ALA A CA 1
ATOM 7178 C C . ALA A 1 950 ? 117.936 129.130 146.047 1.00 61.86 1119 ALA A C 1
ATOM 7179 O O . ALA A 1 950 ? 117.358 128.720 147.050 1.00 61.86 1119 ALA A O 1
ATOM 7181 N N . PHE A 1 951 ? 118.683 128.314 145.300 1.00 61.04 1120 PHE A N 1
ATOM 7182 C CA . PHE A 1 951 ? 118.836 126.888 145.599 1.00 61.04 1120 PHE A CA 1
ATOM 7183 C C . PHE A 1 951 ? 119.512 126.614 146.948 1.00 61.04 1120 PHE A C 1
ATOM 7184 O O . PHE A 1 951 ? 119.145 125.659 147.622 1.00 61.04 1120 PHE A O 1
ATOM 7192 N N . ALA A 1 952 ? 120.469 127.429 147.386 1.00 61.46 1121 ALA A N 1
ATOM 7193 C CA . ALA A 1 952 ? 121.107 127.257 148.689 1.00 61.46 1121 ALA A CA 1
ATOM 7194 C C . ALA A 1 952 ? 120.221 127.713 149.863 1.00 61.46 1121 ALA A C 1
ATOM 7195 O O . ALA A 1 952 ? 120.104 127.016 150.859 1.00 61.46 1121 ALA A O 1
ATOM 7197 N N . THR A 1 953 ? 119.593 128.881 149.772 1.00 62.75 1122 THR A N 1
ATOM 7198 C CA . THR A 1 953 ? 118.823 129.475 150.870 1.00 62.75 1122 THR A CA 1
ATOM 7199 C C . THR A 1 953 ? 117.464 128.814 151.059 1.00 62.75 1122 THR A C 1
ATOM 7200 O O . THR A 1 953 ? 117.035 128.632 152.189 1.00 62.75 1122 THR A O 1
ATOM 7204 N N . PHE A 1 954 ? 116.793 128.421 149.977 1.00 64.82 1123 PHE A N 1
ATOM 7205 C CA . PHE A 1 954 ? 115.466 127.822 150.033 1.00 64.82 1123 PHE A CA 1
ATOM 7206 C C . PHE A 1 954 ? 115.541 126.311 149.897 1.00 64.82 1123 PHE A C 1
ATOM 7207 O O . PHE A 1 954 ? 115.291 125.615 150.867 1.00 64.82 1123 PHE A O 1
ATOM 7215 N N . PHE A 1 955 ? 115.933 125.765 148.749 1.00 65.06 1124 PHE A N 1
ATOM 7216 C CA . PHE A 1 955 ? 115.832 124.321 148.506 1.00 65.06 1124 PHE A CA 1
ATOM 7217 C C . PHE A 1 955 ? 116.720 123.460 149.426 1.00 65.06 1124 PHE A C 1
ATOM 7218 O O . PHE A 1 955 ? 116.218 122.566 150.105 1.00 65.06 1124 PHE A O 1
ATOM 7226 N N . PHE A 1 956 ? 118.015 123.759 149.536 1.00 64.57 1125 PHE A N 1
ATOM 7227 C CA . PHE A 1 956 ? 118.937 123.031 150.417 1.00 64.57 1125 PHE A CA 1
ATOM 7228 C C . PHE A 1 956 ? 118.519 123.104 151.893 1.00 64.57 1125 PHE A C 1
ATOM 7229 O O . PHE A 1 956 ? 118.518 122.094 152.595 1.00 64.57 1125 PHE A O 1
ATOM 7237 N N . GLN A 1 957 ? 118.116 124.277 152.383 1.00 65.00 1126 GLN A N 1
ATOM 7238 C CA . GLN A 1 957 ? 117.657 124.433 153.765 1.00 65.00 1126 GLN A CA 1
ATOM 7239 C C . GLN A 1 957 ? 116.285 123.785 154.012 1.00 65.00 1126 GLN A C 1
ATOM 7240 O O . GLN A 1 957 ? 116.057 123.283 155.106 1.00 65.00 1126 GLN A O 1
ATOM 7246 N N . CYS A 1 958 ? 115.404 123.679 153.014 1.00 67.54 1127 CYS A N 1
ATOM 7247 C CA . CYS A 1 958 ? 114.164 122.907 153.114 1.00 67.54 1127 CYS A CA 1
ATOM 7248 C C . CYS A 1 958 ? 114.409 121.400 153.194 1.00 67.54 1127 CYS A C 1
ATOM 7249 O O . CYS A 1 958 ? 113.764 120.745 154.006 1.00 67.54 1127 CYS A O 1
ATOM 7252 N N . LEU A 1 959 ? 115.365 120.842 152.444 1.00 66.58 1128 LEU A N 1
ATOM 7253 C CA . LEU A 1 959 ? 115.780 119.441 152.611 1.00 66.58 1128 LEU A CA 1
ATOM 7254 C C . LEU A 1 959 ? 116.287 119.181 154.035 1.00 66.58 1128 LEU A C 1
ATOM 7255 O O . LEU A 1 959 ? 115.862 118.229 154.685 1.00 66.58 1128 LEU A O 1
ATOM 7260 N N . CYS A 1 960 ? 117.120 120.076 154.567 1.00 67.46 1129 CYS A N 1
ATOM 7261 C CA . CYS A 1 960 ? 117.619 120.014 155.939 1.00 67.46 1129 CYS A CA 1
ATOM 7262 C C . CYS A 1 960 ? 116.508 120.142 156.995 1.00 67.46 1129 CYS A C 1
ATOM 7263 O O . CYS A 1 960 ? 116.542 119.435 158.000 1.00 67.46 1129 CYS A O 1
ATOM 7266 N N . ARG A 1 961 ? 115.494 120.977 156.766 1.00 69.34 1130 ARG A N 1
ATOM 7267 C CA . ARG A 1 961 ? 114.349 121.095 157.690 1.00 69.34 1130 ARG A CA 1
ATOM 7268 C C . ARG A 1 961 ? 113.401 119.874 157.635 1.00 69.34 1130 ARG A C 1
ATOM 7269 O O . ARG A 1 961 ? 112.776 119.554 158.633 1.00 69.34 1130 ARG A O 1
ATOM 7277 N N . CYS A 1 962 ? 113.270 119.219 156.478 1.00 71.78 1131 CYS A N 1
ATOM 7278 C CA . CYS A 1 962 ? 112.392 118.056 156.349 1.00 71.78 1131 CYS A CA 1
ATOM 7279 C C . CYS A 1 962 ? 113.053 116.769 156.835 1.00 71.78 1131 CYS A C 1
ATOM 7280 O O . CYS A 1 962 ? 112.456 116.045 157.624 1.00 71.78 1131 CYS A O 1
ATOM 7283 N N . LEU A 1 963 ? 114.280 116.488 156.388 1.00 74.17 1132 LEU A N 1
ATOM 7284 C CA . LEU A 1 963 ? 114.983 115.216 156.612 1.00 74.17 1132 LEU A CA 1
ATOM 7285 C C . LEU A 1 963 ? 116.487 115.409 156.885 1.00 74.17 1132 LEU A C 1
ATOM 7286 O O . LEU A 1 963 ? 117.308 114.563 156.538 1.00 74.17 1132 LEU A O 1
ATOM 7291 N N . GLY A 1 964 ? 116.889 116.532 157.480 1.00 73.50 1133 GLY A N 1
ATOM 7292 C CA . GLY A 1 964 ? 118.277 116.745 157.902 1.00 73.50 1133 GLY A CA 1
ATOM 7293 C C . GLY A 1 964 ? 118.685 115.820 159.055 1.00 73.50 1133 GLY A C 1
ATOM 7294 O O . GLY A 1 964 ? 117.838 115.497 159.896 1.00 73.50 1133 GLY A O 1
ATOM 7295 N N . PRO A 1 965 ? 119.949 115.371 159.109 1.00 75.26 1134 PRO A N 1
ATOM 7296 C CA . PRO A 1 965 ? 120.423 114.423 160.113 1.00 75.26 1134 PRO A CA 1
ATOM 7297 C C . PRO A 1 965 ? 120.415 114.995 161.537 1.00 75.26 1134 PRO A C 1
ATOM 7298 O O . PRO A 1 965 ? 120.718 116.163 161.764 1.00 75.26 1134 PRO A O 1
ATOM 7302 N N . GLN A 1 966 ? 120.128 114.135 162.513 1.00 78.61 1135 GLN A N 1
ATOM 7303 C CA . GLN A 1 966 ? 120.223 114.416 163.949 1.00 78.61 1135 GLN A CA 1
ATOM 7304 C C . GLN A 1 966 ? 121.215 113.449 164.608 1.00 78.61 1135 GLN A C 1
ATOM 7305 O O . GLN A 1 966 ? 121.424 112.338 164.117 1.00 78.61 1135 GLN A O 1
ATOM 7311 N N . GLY A 1 967 ? 121.872 113.870 165.689 1.00 83.19 1136 GLY A N 1
ATOM 7312 C CA . GLY A 1 967 ? 122.917 113.078 166.343 1.00 83.19 1136 GLY A CA 1
ATOM 7313 C C . GLY A 1 967 ? 124.062 112.718 165.392 1.00 83.19 1136 GLY A C 1
ATOM 7314 O O . GLY A 1 967 ? 124.655 113.590 164.755 1.00 83.19 1136 GLY A O 1
ATOM 7315 N N . THR A 1 968 ? 124.366 111.426 165.285 1.00 88.13 1137 THR A N 1
ATOM 7316 C CA . THR A 1 968 ? 125.409 110.856 164.413 1.00 88.13 1137 THR A CA 1
ATOM 7317 C C . THR A 1 968 ? 124.865 110.266 163.103 1.00 88.13 1137 THR A C 1
ATOM 7318 O O . THR A 1 968 ? 125.606 109.626 162.356 1.00 88.13 1137 THR A O 1
ATOM 7322 N N . CYS A 1 969 ? 123.587 110.487 162.778 1.00 86.13 1138 CYS A N 1
ATOM 7323 C CA . CYS A 1 969 ? 122.966 109.967 161.561 1.00 86.13 1138 CYS A CA 1
ATOM 7324 C C . CYS A 1 969 ? 123.706 110.454 160.299 1.00 86.13 1138 CYS A C 1
ATOM 7325 O O . CYS A 1 969 ? 123.875 111.655 160.085 1.00 86.13 1138 CYS A O 1
ATOM 7328 N N . GLY A 1 970 ? 124.178 109.529 159.460 1.00 84.02 1139 GLY A N 1
ATOM 7329 C CA . GLY A 1 970 ? 124.932 109.851 158.241 1.00 84.02 1139 GLY A CA 1
ATOM 7330 C C . GLY A 1 970 ? 126.389 110.279 158.447 1.00 84.02 1139 GLY A C 1
ATOM 7331 O O . GLY A 1 970 ? 127.050 110.620 157.467 1.00 84.02 1139 GLY A O 1
ATOM 7332 N N . GLN A 1 971 ? 126.894 110.321 159.682 1.00 84.72 1140 GLN A N 1
ATOM 7333 C CA . GLN A 1 971 ? 128.228 110.837 159.988 1.00 84.72 1140 GLN A CA 1
ATOM 7334 C C . GLN A 1 971 ? 129.333 109.856 159.556 1.00 84.72 1140 GLN A C 1
ATOM 7335 O O . GLN A 1 971 ? 129.197 108.644 159.709 1.00 84.72 1140 GLN A O 1
ATOM 7341 N N . ILE A 1 972 ? 130.450 110.372 159.046 1.00 83.28 1141 ILE A N 1
ATOM 7342 C CA . ILE A 1 972 ? 131.552 109.593 158.463 1.00 83.28 1141 ILE A CA 1
ATOM 7343 C C . ILE A 1 972 ? 132.712 109.487 159.481 1.00 83.28 1141 ILE A C 1
ATOM 7344 O O . ILE A 1 972 ? 133.107 110.509 160.047 1.00 83.28 1141 ILE A O 1
ATOM 7349 N N . PRO A 1 973 ? 133.266 108.290 159.753 1.00 87.66 1142 PRO A N 1
ATOM 7350 C CA . PRO A 1 973 ? 134.366 108.096 160.703 1.00 87.66 1142 PRO A CA 1
ATOM 7351 C C . PRO A 1 973 ? 135.740 108.495 160.133 1.00 87.66 1142 PRO A C 1
ATOM 7352 O O . PRO A 1 973 ? 135.915 108.638 158.922 1.00 87.66 1142 PRO A O 1
ATOM 7356 N N . PHE A 1 974 ? 136.743 108.618 161.005 1.00 89.44 1143 PHE A N 1
ATOM 7357 C CA . PHE A 1 974 ? 138.145 108.858 160.631 1.00 89.44 1143 PHE A CA 1
ATOM 7358 C C . PHE A 1 974 ? 138.952 107.554 160.540 1.00 89.44 1143 PHE A C 1
ATOM 7359 O O . PHE A 1 974 ? 139.019 106.770 161.499 1.00 89.44 1143 PHE A O 1
#

B-factor: mean 77.45, std 15.15, range [30.0, 132.6]

Sequence (926 aa):
FKFPRSYAALLADWPVVVLGMCTLLIVVCALVGVLVPELPDFSDPLLGFEPRGTTIGQRLVTWNNMMRNTGYKATLANYPYKYAEEQARSWNFQKDSFFCDVPSDGYSRVVFASAGGETLWNLPAIKSMCDVDNSRIRSHPQFSDLCQRTTAVSCCPSWTLGNYIAILNNRSSCQKIVERDVSHTLKLLRTCAKHYQNGTLGPDCWCTNVPRKCTKYNAVYQILHYLVDKDFMTPKTADYAVPALKYSMLFSPTEKGESMMNIYLDNFENWNSSDGITTVTGIEFGIKHSLFQDYLLMDTVYPAIAIAIVLLIMCVYTKSMFITLMTMFAIISSLIVSYFLYRVVFNFEFFPFMMNLTALIILVGIGADDAFVLCDVWNYTKFDKPRAETSEAVSVTLQHAALSMFVTSFTTAAAFYANYVSNITAIRCFGVYAGTAILVNYVLMVTWLPAVIVLHERYLLNIFCWAVLCQKCRRVLFAVSEASRIFFEKVLPCIVIKFRYLWLIWFLALTVGGAYIVCVNPKMKLPSLELSEFQVFRSSHPFERYDAEFKKLFMFERVHHGEELHMPITVIWGVSPEDSGDPLNPKSKGELTLDSTFNIASPASQAWILHFCQKLRNQTFFHQTEQQDFTSCFIETFKQWMENQDCDEPALYPCCSHCSFPYKQEVFELCIKKAIMELDRSTGYHLNNKTPGPRFDINDTIRAVVLEFQSTFLFTLAYEKMQQFYKEVDSWISHELSSAPEGLSRGWFVSNLEFYDLQDSLSDGTLIAMGLSVAVAFSVMLLTTWNIIISLYAIVSIAGTIFVTVGSLVLLGWELNVLESVTISVAVGLSVDFAVHYGVAYRLAPDPDREGKVIFSLSRMGSAIAMAALTTFVAGAMMMPSTVLAYTQLGTFMMLVMCVSWAFATFFFQCLCRCLGPQGTCGQIPF

Organism: Mus musculus (NCBI:txid10090)

Solvent-accessible surface area: 42018 Å² total; per-residue (Å²): 234,157,118,19,202,61,98,14,17,42,0,3,90,87,6,104,58,12,15,38,113,19,52,108,112,11,72,67,14,32,104,52,2,95,136,106,23,142,137,40,84,17,62,73,3,26,50,9,12,64,2,16,45,28,82,15,0,52,35,13,6,3,35,81,6,0,33,175,40,19,28,131,138,31,57,0,7,11,26,0,70,117,28,22,88,104,103,81,186,139,73,51,4,96,178,54,34,99,32,39,63,74,1,44,47,31,8,0,1,2,0,1,13,22,35,83,73,131,50,0,15,48,41,79,2,0,57,0,0,7,56,8,5,69,73,70,2,64,72,14,121,56,6,58,127,52,10,70,100,83,84,94,128,38,13,1,6,5,0,2,1,0,16,2,0,0,8,37,26,95,81,33,33,5,75,131,2,72,118,192,4,8,51,97,0,18,133,16,0,87,76,3,3,134,45,36,86,116,62,50,8,13,74,116,43,123,68,139,136,6,66,167,136,2,14,84,60,18,0,1,27,12,0,7,21,28,0,3,6,57,71,0,12,38,103,162,17,17,113,98,104,76,0,48,0,134,32,0,0,1,0,0,1,2,102,70,13,131,47,0,34,74,0,7,65,102,27,10,51,128,46,124,28,33,72,63,76,1,37,6,11,0,7,29,1,32,2,26,45,46,2,0,54,72,15,0,90,108,6,49,74,46,2,55,74,0,35,52,56,0,28,121,30,0,30,67,50,27,118,7,103,62,14,0,88,44,0,10,88,0,0,55,2,0,18,64,24,0,35,34,45,0,20,41,82,92,115,20,113,19,17,7,17,18,2,42,0,0,48,1,10,1,0,0,28,2,0,28,10,1,0,8,1,10,19,12,20,88,64,6,86,175,95,96,91,212,36,132,42,39,89,9,2,31,20,4,27,132,86,1,24,105,13,0,74,9,8,16,69,4,2,0,16,0,2,78,9,5,85,61,6,54,0,2,3,8,43,0,4,0,15,12,0,0,7,0,6,52,22,10,30,86,14,0,22,32,6,0,8,0,0,6,1,25,34,52,99,109,48,116,139,86,232,136,193,63,94,128,29,113,103,64,159,159,94,49,138,58,78,42,50,63,47,96,73,78,22,73,140,61,3,6,71,65,0,18,142,86,42,144,98,52,30,122,134,13,95,60,62,23,97,29,6,28,111,28,34,76,96,76,69,110,41,126,37,2,74,59,68,54,83,61,7,70,9,0,77,66,72,18,29,7,4,66,1,31,56,64,1,36,121,37,0,50,13,3,95,88,108,112,58,116,143,86,48,0,23,0,9,0,0,2,4,2,31,52,52,29,74,11,72,65,36,22,12,152,34,85,22,143,25,56,64,30,118,67,25,63,2,4,28,60,59,1,0,44,29,0,25,107,0,0,85,86,0,54,128,46,120,6,28,57,141,78,187,155,124,63,117,29,7,3,15,1,43,46,8,55,96,52,1,85,112,24,101,40,136,116,118,86,50,141,39,0,3,43,143,48,94,29,70,6,142,91,116,21,0,40,64,0,3,33,59,13,18,47,69,52,42,186,63,99,38,97,138,29,82,48,136,14,18,6,3,0,1,25,100,87,9,45,10,109,0,0,2,0,38,1,65,0,59,42,83,64,37,47,51,51,129,132,7,52,84,2,28,126,58,0,28,70,44,2,50,135,14,13,94,93,15,32,158,4,1,50,117,11,8,2,5,9,57,2,92,21,18,5,4,4,46,3,2,31,65,7,18,130,92,1,43,42,78,5,59,57,43,1,60,53,18,2,41,109,6,2,59,9,63,46,5,0,78,35,0,34,73,2,4,39,0,4,19,64,22,0,12,1,29,0,14,123,117,59,29,56,21,24,4,6,20,5,4,4,10,0,9,0,0,0,14,4,0,22,12,2,2,12,0,1,29,0,3,110,81,10,115,51,109,66,69,67,10,27,0,69,47,0,0,28,49,19,0,30,4,4,16,40,7,11,70,0,1,72,24,0,0,37,35,0,58,77,0,26,1,30,7,4,18,29,7,0,34,3,5,38,35,0,11,66,15,3,64,25,3,5,0,28,9,0,0,0,32,0,45,31,125,0,13,78,72,116,76,25,80,54,115,206

Nearest PDB structures (foldseek):
  7rpk-assembly1_A  TM=9.866E-01  e=0.000E+00  Mus musculus
  7rpi-assembly1_A  TM=9.804E-01  e=0.000E+00  Mus musculus
  7rpj-assembly1_A  TM=9.910E-01  e=0.000E+00  Mus musculus
  7e2h-assembly1_E  TM=9.667E-01  e=2.311E-87  Homo sapiens
  6xe6-assembly1_A  TM=9.558E-01  e=3.595E-80  Homo sapiens

GO terms:
  GO:0015833 peptide transport (P, IDA)
  GO:0007225 patched ligand maturation (P, IDA)
  GO:0140104 molecular carrier activity (F, IDA)
  GO:0009880 embryonic pattern specification (P, IMP)
  GO:0009953 dorsal/ventral pattern formation (P, IMP)
  GO:0015833 peptide transport (P, IMP)
  GO:0007225 patched ligand maturation (P, IMP)
  GO:0007368 determination of left/right symmetry (P, IMP)